Protein AF-A0A7W8L8U5-F1 (afdb_monomer)

Solvent-accessible surface area (backbone atoms only — not comparable to full-atom values): 57118 Å² total; per-residue (Å²): 116,79,46,77,51,81,50,74,59,80,73,68,74,74,55,51,74,77,54,67,80,49,94,68,62,44,81,78,49,77,37,89,88,76,49,38,43,35,40,40,32,42,63,65,55,51,31,66,78,62,79,53,82,79,51,77,50,75,46,89,100,75,51,81,48,72,55,81,87,86,89,79,92,80,67,74,71,59,58,61,59,55,60,67,56,63,74,70,65,79,69,85,76,64,93,74,88,80,73,100,69,81,94,75,83,77,61,58,70,75,79,73,73,80,59,91,89,43,44,77,54,68,73,58,64,47,77,49,70,47,64,32,43,37,32,36,63,47,52,78,41,52,63,50,54,50,53,52,28,56,77,42,72,30,40,79,77,48,76,36,53,94,71,24,33,35,33,37,37,34,27,47,48,37,53,21,62,64,24,73,30,49,67,42,27,30,36,50,92,71,25,43,26,44,39,59,78,52,81,64,53,79,49,81,87,42,62,84,36,54,58,36,56,40,56,82,51,49,73,70,42,69,79,79,91,84,80,91,77,81,92,74,86,76,72,83,87,79,85,50,29,63,40,65,50,46,31,53,54,61,68,81,77,68,32,42,78,73,51,71,53,63,51,73,46,71,48,60,29,44,37,30,42,40,57,36,85,69,62,92,88,57,81,51,75,62,60,48,46,72,64,42,38,80,47,49,37,87,72,44,82,58,46,52,80,65,58,42,30,77,61,48,9,34,41,70,67,54,53,51,54,51,48,57,53,32,50,78,46,71,31,44,78,79,43,80,35,51,63,73,18,38,35,31,39,34,34,33,36,56,38,51,27,63,51,36,50,36,66,55,32,25,28,39,48,96,93,40,80,31,36,31,28,82,53,47,33,23,27,55,57,76,57,36,72,41,47,56,35,75,27,38,71,39,46,48,71,52,53,44,65,25,65,39,78,42,88,56,48,68,38,45,50,62,53,50,41,56,60,33,44,47,56,82,46,57,6,63,91,35,18,40,30,38,58,42,44,53,16,13,62,52,70,80,19,51,52,61,40,29,54,76,70,72,50,73,72,50,54,74,43,82,40,68,28,96,80,20,61,83,44,64,40,72,50,76,86,40,72,34,13,40,23,17,51,43,48,35,46,38,49,56,30,21,29,57,38,12,32,61,19,40,39,35,39,26,21,11,47,47,14,59,28,29,52,47,50,26,55,41,54,45,64,70,26,82,83,71,52,43,40,30,38,24,27,38,51,30,35,29,47,85,77,48,40,58,20,51,54,50,53,44,53,48,46,33,48,55,24,42,43,54,31,18,26,40,29,14,20,10,29,47,49,6,14,29,31,76,49,91,80,79,57,70,31,28,18,31,61,19,42,38,95,55,35,44,10,15,3,10,18,33,57,38,66,54,101,80,44,74,75,48,60,30,35,18,52,35,8,4,10,32,36,25,90,85,38,63,50,48,77,64,52,65,88,48,78,66,64,50,17,78,100,34,79,91,42,61,19,24,54,22,11,54,26,27,31,59,13,26,24,61,39,6,35,52,44,44,53,95,78,35,82,45,32,32,14,16,9,24,53,21,8,21,43,50,46,12,52,51,35,17,43,20,53,78,63,78,31,54,58,17,49,46,62,43,42,43,56,70,40,19,53,77,58,64,10,38,48,66,40,57,37,51,31,14,88,75,41,54,29,32,88,59,48,24,34,16,26,8,46,14,29,57,29,32,44,42,36,46,56,50,57,46,88,70,93,71,81,93,76,79,75,88,77,78,83,76,82,88,78,85,88,82,86,89,83,85,89,85,89,90,87,87,82,88,87,91,85,84,89,87,90,91,89,92,92,89,90,90,89,90,88,88,92,93,94,91,91,90,92,92,92,90,92,86,92,86,92,89,92,89,91,91,86,92,83,85,88,86,87,82,80,90,74,77,59,73,58,75,54,71,57,72,55,67,56,47,42,41,42,42,41,41,42,41,42,42,42,41,40,42,42,42,41,40,41,45,40,39,38,40,39,44,42,36,39,40,41,42,40,45,41,39,38,37,41,42,41,40,41,42,42,41,41,40,38,43,43,37,40,40,40,44,41,40,41,40,39,41,44,40,40,40,40,40,40,44,42,41,41,42,42,39,40,38,41,43,43,40,42,42,40,42,45,40,41,41,41,43,42,40,40,41,41,44,43,39,42,41,41,40,43,41,41,41,42,44,43,40,41,41,42,44,43,43,42,42,50,55,50,56,56,54,65,62,59,68,67,62,64,81,66,80,70,89,78,92,81,91,81,92,86,88,85,91,81,84,85,81,82,89,86,86,87,83,89,84,89,84,91,87,90,90,89,92,87,81,92,81,91,92,86,84,90,88,133

Secondary structure (DSSP, 8-state):
-EEEEEE--GGGGT-HHHHHT-TT-EEEEEETTTTEEEEEEEHHHHHHHTT---EEEEETTTEEEEE----S---THHHHHHHHGGGGSSSTT---PPPS-S----------PPPTTPEE-SPPPTT-EEEEEEEESSSTTHHHHHHHHHHTT-EEEEEETTTTEEEEEEEHHHHHHHHT--EEEEEETTEEEEEESSPPPPPGGGTTTEEEEESSS---EEPP-----S---PPP-S-SEE-TT----GGGGTPEEEEEPPTT-EEEEEEEEPPP---TTSPPHHHHHHHHTTS-GGG-----HHHHHHHHSPPHHHHHHHHHHHHHTT-EEEEEETTTTEEEEEEEHHHHHHHHT---EEEEETTEEEEE-SSPPEE-HHHHHHEEEEESS--S---EE--EEESS--B-HHHHHHHTT---SB-TT-EEEEEE-S----HHHHHHHHHHTT-PPPEEEEEE-TT------S-TTSHHHHHHHHHHHHHHHHHHHSBTPEEEEEE--SSHHHHHHHHHHHHT-TTT--SEEEE-EEEEGGGS-HHHHHHHHHHHHHHHHTT-EEEEE--SSGGGTT-TTS----EETTTSTTSEEEEEEEEEEETTEEEEEEE-TT---EEEEEEEPPGGGTTS-PPPBTTBTT--EEEE-SEEEE--GGG-EEEEETTEEEEEESGGGHHHHHHHHHHHHHHHHTS---S-HHHIIIIITTTT-EE---SBB-SSSB--SS-BTTTBT-EE-HHHHHHHHS-------PPP-PPPPPPPP------------------------------------------------------PPPPPPP--EE--EEEEEEEEEEEEEEEEEEEEEEEEEEEEEEEEEEEEEEEEEEEEEEEEEEEEEEEEEEEEEEEEEEEEEES--EEEEEE--BS--EEEEEEEEES--EEES-EEEES--EEES--EEES--EEES--EESS--EE-S---S----------------------------------------------

InterPro domains:
  IPR015366 Peptidase S53, activation domain [PF09286] (138-217)
  IPR015366 Peptidase S53, activation domain [PF09286] (255-396)
  IPR015366 Peptidase S53, activation domain [SM00944] (4-91)
  IPR015366 Peptidase S53, activation domain [SM00944] (115-219)
  IPR015366 Peptidase S53, activation domain [SM00944] (254-396)
  IPR015366 Peptidase S53, activation domain [cd11377] (254-393)
  IPR030400 Sedolisin domain [PS51695] (410-756)
  IPR030400 Sedolisin domain [cd04056] (410-750)
  IPR036852 Peptidase S8/S53 domain superfamily [G3DSA:3.40.50.200] (408-758)
  IPR036852 Peptidase S8/S53 domain superfamily [SSF52743] (418-752)
  IPR050819 Tripeptidyl-peptidase I and related peptidases [PTHR14218] (247-754)

Radius of gyration: 39.54 Å; Cα contacts (8 Å, |Δi|>4): 2159; chains: 1; bounding box: 108×108×123 Å

Nearest PDB structures (foldseek):
  1t1e-assembly1_A  TM=9.470E-01  e=5.473E-51  Bacillus sp. MN-32
  4ne7-assembly1_A-2  TM=9.570E-01  e=4.091E-33  Alicyclobacillus sendaiensis

Mean predicted aligned error: 21.53 Å

Structure (mmCIF, N/CA/C/O backbone):
data_AF-A0A7W8L8U5-F1
#
_entry.id   AF-A0A7W8L8U5-F1
#
loop_
_atom_site.group_PDB
_atom_site.id
_atom_site.type_symbol
_atom_site.label_atom_id
_atom_site.label_alt_id
_atom_site.label_comp_id
_atom_site.label_asym_id
_atom_site.label_entity_id
_atom_site.label_seq_id
_atom_site.pdbx_PDB_ins_code
_atom_site.Cartn_x
_atom_site.Cartn_y
_atom_site.Cartn_z
_atom_site.occupancy
_atom_site.B_iso_or_equiv
_atom_site.auth_seq_id
_atom_site.auth_comp_id
_atom_site.auth_asym_id
_atom_site.auth_atom_id
_atom_site.pdbx_PDB_model_num
ATOM 1 N N . MET A 1 1 ? 11.638 21.211 57.693 1.00 35.88 1 MET A N 1
ATOM 2 C CA . MET A 1 1 ? 10.557 21.974 57.035 1.00 35.88 1 MET A CA 1
ATOM 3 C C . MET A 1 1 ? 10.706 21.765 55.551 1.00 35.88 1 MET A C 1
ATOM 5 O O . MET A 1 1 ? 11.737 22.151 55.004 1.00 35.88 1 MET A O 1
ATOM 9 N N . ASP A 1 2 ? 9.707 21.145 54.943 1.00 31.91 2 ASP A N 1
ATOM 10 C CA . ASP A 1 2 ? 9.646 20.977 53.497 1.00 31.91 2 ASP A CA 1
ATOM 11 C C . ASP A 1 2 ? 9.174 22.284 52.867 1.00 31.91 2 ASP A C 1
ATOM 13 O O . ASP A 1 2 ? 8.323 22.982 53.424 1.00 31.91 2 ASP A O 1
ATOM 17 N N . VAL A 1 3 ? 9.721 22.603 51.702 1.00 37.34 3 VAL A N 1
ATOM 18 C CA . VAL A 1 3 ? 9.265 23.712 50.864 1.00 37.34 3 VAL A CA 1
ATOM 19 C C . VAL A 1 3 ? 8.763 23.134 49.546 1.00 37.34 3 VAL A C 1
ATOM 21 O O . VAL A 1 3 ? 9.257 22.108 49.074 1.00 37.34 3 VAL A O 1
ATOM 24 N N . VAL A 1 4 ? 7.755 23.785 48.973 1.00 39.75 4 VAL A N 1
ATOM 25 C CA . VAL A 1 4 ? 7.287 23.528 47.613 1.00 39.75 4 VAL A CA 1
ATOM 26 C C . VAL A 1 4 ? 7.588 24.773 46.793 1.00 39.75 4 VAL A C 1
ATOM 28 O O . VAL A 1 4 ? 7.173 25.869 47.170 1.00 39.75 4 VAL A O 1
ATOM 31 N N . ALA A 1 5 ? 8.327 24.603 45.700 1.00 40.00 5 ALA A N 1
ATOM 32 C CA . ALA A 1 5 ? 8.641 25.673 44.761 1.00 40.00 5 ALA A CA 1
ATOM 33 C C . ALA A 1 5 ? 7.900 25.451 43.437 1.00 40.00 5 ALA A C 1
ATOM 35 O O . ALA A 1 5 ? 7.718 24.313 42.998 1.00 40.00 5 ALA A O 1
ATOM 36 N N . PHE A 1 6 ? 7.488 26.553 42.814 1.00 39.47 6 PHE A N 1
ATOM 37 C CA . PHE A 1 6 ? 6.793 26.588 41.531 1.00 39.47 6 PHE A CA 1
ATOM 38 C C . PHE A 1 6 ? 7.674 27.332 40.528 1.00 39.47 6 PHE A C 1
ATOM 40 O O . PHE A 1 6 ? 8.042 28.481 40.775 1.00 39.47 6 PHE A O 1
ATOM 47 N N . LEU A 1 7 ? 8.001 26.688 39.408 1.00 40.00 7 LEU A N 1
ATOM 48 C CA . LEU A 1 7 ? 8.776 27.288 38.322 1.00 40.00 7 LEU A CA 1
ATOM 49 C C . LEU A 1 7 ? 7.984 27.228 37.015 1.00 40.00 7 LEU A C 1
ATOM 51 O O . LEU A 1 7 ? 7.345 26.219 36.709 1.00 40.00 7 LEU A O 1
ATOM 55 N N . ALA A 1 8 ? 8.051 28.324 36.258 1.00 37.91 8 ALA A N 1
ATOM 56 C CA . ALA A 1 8 ? 7.397 28.483 34.965 1.00 37.91 8 ALA A CA 1
ATOM 57 C C . ALA A 1 8 ? 8.311 29.236 33.985 1.00 37.91 8 ALA A C 1
ATOM 59 O O . ALA A 1 8 ? 8.167 30.437 33.766 1.00 37.91 8 ALA A O 1
ATOM 60 N N . SER A 1 9 ? 9.260 28.512 33.391 1.00 38.75 9 SER A N 1
ATOM 61 C CA . SER A 1 9 ? 10.032 28.954 32.227 1.00 38.75 9 SER A CA 1
ATOM 62 C C . SER A 1 9 ? 10.258 27.779 31.276 1.00 38.75 9 SER A C 1
ATOM 64 O O . SER A 1 9 ? 10.258 26.616 31.678 1.00 38.75 9 SER A O 1
ATOM 66 N N . GLU A 1 10 ? 10.434 28.081 29.993 1.00 36.00 10 GLU A N 1
ATOM 67 C CA . GLU A 1 10 ? 10.636 27.075 28.941 1.00 36.00 10 GLU A CA 1
ATOM 68 C C . GLU A 1 10 ? 12.040 26.442 29.011 1.00 36.00 10 GLU A C 1
ATOM 70 O O . GLU A 1 10 ? 12.212 25.260 28.728 1.00 36.00 10 GLU A O 1
ATOM 75 N N . THR A 1 11 ? 13.016 27.202 29.518 1.00 37.16 11 THR A N 1
ATOM 76 C CA . THR A 1 11 ? 14.419 26.803 29.726 1.00 37.16 11 THR A CA 1
ATOM 77 C C . THR A 1 11 ? 14.627 25.660 30.722 1.00 37.16 11 THR A C 1
ATOM 79 O O . THR A 1 11 ? 15.648 24.986 30.669 1.00 37.16 11 THR A O 1
ATOM 82 N N . ALA A 1 12 ? 13.678 25.400 31.627 1.00 44.84 12 ALA A N 1
ATOM 83 C CA . ALA A 1 12 ? 13.816 24.338 32.626 1.00 44.84 12 ALA A CA 1
ATOM 84 C C . ALA A 1 12 ? 13.544 22.922 32.073 1.00 44.84 12 ALA A C 1
ATOM 86 O O . ALA A 1 12 ? 13.770 21.942 32.780 1.00 44.84 12 ALA A O 1
ATOM 87 N N . PHE A 1 13 ? 13.040 22.796 30.837 1.00 40.75 13 PHE A N 1
ATOM 88 C CA . PHE A 1 13 ? 12.708 21.500 30.229 1.00 40.75 13 PHE A CA 1
ATOM 89 C C . PHE A 1 13 ? 13.851 20.868 29.415 1.00 40.75 13 PHE A C 1
ATOM 91 O O . PHE A 1 13 ? 13.765 19.677 29.121 1.00 40.75 13 PHE A O 1
ATOM 98 N N . SER A 1 14 ? 14.897 21.627 29.061 1.00 38.94 14 SER A N 1
ATOM 99 C CA . SER A 1 14 ? 16.082 21.127 28.340 1.00 38.94 14 SER A CA 1
ATOM 100 C C . SER A 1 14 ? 17.181 20.616 29.278 1.00 38.94 14 SER A C 1
ATOM 102 O O . SER A 1 14 ? 17.749 19.558 29.031 1.00 38.94 14 SER A O 1
ATOM 104 N N . ASP A 1 15 ? 17.435 21.310 30.389 1.00 40.72 15 ASP A N 1
ATOM 105 C CA . ASP A 1 15 ? 18.546 21.032 31.318 1.00 40.72 15 ASP A CA 1
ATOM 106 C C . ASP A 1 15 ? 18.230 19.913 32.342 1.00 40.72 15 ASP A C 1
ATOM 108 O O . ASP A 1 15 ? 18.705 19.938 33.478 1.00 40.72 15 ASP A O 1
ATOM 112 N N . TRP A 1 16 ? 17.421 18.909 31.978 1.00 43.28 16 TRP A N 1
ATOM 113 C CA . TRP A 1 16 ? 17.014 17.837 32.906 1.00 43.28 16 TRP A CA 1
ATOM 114 C C . TRP A 1 16 ? 18.210 17.061 33.488 1.00 43.28 16 TRP A C 1
ATOM 116 O O . TRP A 1 16 ? 18.226 16.742 34.679 1.00 43.28 16 TRP A O 1
ATOM 126 N N . GLU A 1 17 ? 19.253 16.830 32.687 1.00 37.78 17 GLU A N 1
ATOM 127 C CA . GLU A 1 17 ? 20.460 16.104 33.108 1.00 37.78 17 GLU A CA 1
ATOM 128 C C . GLU A 1 17 ? 21.234 16.822 34.228 1.00 37.78 17 GLU A C 1
ATOM 130 O O . GLU A 1 17 ? 21.814 16.164 35.090 1.00 37.78 17 GLU A O 1
ATOM 135 N N . ARG A 1 18 ? 21.160 18.161 34.314 1.00 40.91 18 ARG A N 1
ATOM 136 C CA . ARG A 1 18 ? 21.761 18.930 35.422 1.00 40.91 18 ARG A CA 1
ATOM 137 C C . ARG A 1 18 ? 21.067 18.705 36.765 1.00 40.91 18 ARG A C 1
ATOM 139 O O . ARG A 1 18 ? 21.709 18.850 37.802 1.00 40.91 18 ARG A O 1
ATOM 146 N N . PHE A 1 19 ? 19.783 18.349 36.769 1.00 42.81 19 PHE A N 1
ATOM 147 C CA . PHE A 1 19 ? 19.042 18.055 38.001 1.00 42.81 19 PHE A CA 1
ATOM 148 C C . PHE A 1 19 ? 19.109 16.575 38.403 1.00 42.81 19 PHE A C 1
ATOM 150 O O . PHE A 1 19 ? 18.945 16.264 39.583 1.00 42.81 19 PHE A O 1
ATOM 157 N N . ALA A 1 20 ? 19.407 15.671 37.463 1.00 40.81 20 ALA A N 1
ATOM 158 C CA . ALA A 1 20 ? 19.488 14.230 37.714 1.00 40.81 20 ALA A CA 1
ATOM 159 C C . ALA A 1 20 ? 20.566 13.834 38.749 1.00 40.81 20 ALA A C 1
ATOM 161 O O . ALA A 1 20 ? 20.394 12.841 39.451 1.00 40.81 20 ALA A O 1
ATOM 162 N N . GLY A 1 21 ? 21.634 14.629 38.899 1.00 39.19 21 GLY A N 1
ATOM 163 C CA . GLY A 1 21 ? 22.697 14.398 39.890 1.00 39.19 21 GLY A CA 1
ATOM 164 C C . GLY A 1 21 ? 22.343 14.744 41.348 1.00 39.19 21 GLY A C 1
ATOM 165 O O . GLY A 1 21 ? 23.154 14.508 42.241 1.00 39.19 21 GLY A O 1
ATOM 166 N N . LEU A 1 22 ? 21.161 15.311 41.628 1.00 43.19 22 LEU A N 1
ATOM 167 C CA . LEU A 1 22 ? 20.752 15.720 42.979 1.00 43.19 22 LEU A CA 1
ATOM 168 C C . LEU A 1 22 ? 19.691 14.772 43.562 1.00 43.19 22 LEU A C 1
ATOM 170 O O . LEU A 1 22 ? 18.499 15.077 43.567 1.00 43.19 22 LEU A O 1
ATOM 174 N N . HIS A 1 23 ? 20.146 13.659 44.148 1.00 45.44 23 HIS A N 1
ATOM 175 C CA . HIS A 1 23 ? 19.349 12.561 44.737 1.00 45.44 23 HIS A CA 1
ATOM 176 C C . HIS A 1 23 ? 18.348 12.937 45.867 1.00 45.44 23 HIS A C 1
ATOM 178 O O . HIS A 1 23 ? 17.801 12.056 46.534 1.00 45.44 23 HIS A O 1
ATOM 184 N N . HIS A 1 24 ? 18.108 14.224 46.138 1.00 49.84 24 HIS A N 1
ATOM 185 C CA . HIS A 1 24 ? 17.347 14.723 47.293 1.00 49.84 24 HIS A CA 1
ATOM 186 C C . HIS A 1 24 ? 16.279 15.784 46.943 1.00 49.84 24 HIS A C 1
ATOM 188 O O . HIS A 1 24 ? 15.802 16.501 47.828 1.00 49.84 24 HIS A O 1
ATOM 194 N N . LEU A 1 25 ? 15.885 15.910 45.673 1.00 47.28 25 LEU A N 1
ATOM 195 C CA . LEU A 1 25 ? 14.752 16.732 45.227 1.00 47.28 25 LEU A CA 1
ATOM 196 C C . LEU A 1 25 ? 13.735 15.853 44.492 1.00 47.28 25 LEU A C 1
ATOM 198 O O . LEU A 1 25 ? 14.097 15.084 43.608 1.00 47.28 25 LEU A O 1
ATOM 202 N N . VAL A 1 26 ? 12.456 15.961 44.860 1.00 49.44 26 VAL A N 1
ATOM 203 C CA . VAL A 1 26 ? 11.381 15.138 44.287 1.00 49.44 26 VAL A CA 1
ATOM 204 C C . VAL A 1 26 ? 10.490 15.996 43.394 1.00 49.44 26 VAL A C 1
ATOM 206 O O . VAL A 1 26 ? 9.907 16.984 43.851 1.00 49.44 26 VAL A O 1
ATOM 209 N N . VAL A 1 27 ? 10.353 15.596 42.127 1.00 46.62 27 VAL A N 1
ATOM 210 C CA . VAL A 1 27 ? 9.348 16.146 41.207 1.00 46.62 27 VAL A CA 1
ATOM 211 C C . VAL A 1 27 ? 7.980 15.591 41.595 1.00 46.62 27 VAL A C 1
ATOM 213 O O . VAL A 1 27 ? 7.767 14.380 41.576 1.00 46.62 27 VAL A O 1
ATOM 216 N N . VAL A 1 28 ? 7.050 16.475 41.951 1.00 46.31 28 VAL A N 1
ATOM 217 C CA . VAL A 1 28 ? 5.699 16.093 42.394 1.00 46.31 28 VAL A CA 1
ATOM 218 C C . VAL A 1 28 ? 4.710 16.114 41.227 1.00 46.31 28 VAL A C 1
ATOM 220 O O . VAL A 1 28 ? 3.860 15.232 41.116 1.00 46.31 28 VAL A O 1
ATOM 223 N N . GLU A 1 29 ? 4.837 17.098 40.334 1.00 45.75 29 GLU A N 1
ATOM 224 C CA . GLU A 1 29 ? 3.933 17.294 39.199 1.00 45.75 29 GLU A CA 1
ATOM 225 C C . GLU A 1 29 ? 4.641 17.999 38.030 1.00 45.75 29 GLU A C 1
ATOM 227 O O . GLU A 1 29 ? 5.518 18.844 38.234 1.00 45.75 29 GLU A O 1
ATOM 232 N N . THR A 1 30 ? 4.237 17.657 36.803 1.00 42.81 30 THR A N 1
ATOM 233 C CA . THR A 1 30 ? 4.616 18.353 35.565 1.00 42.81 30 THR A CA 1
ATOM 234 C C . THR A 1 30 ? 3.386 18.560 34.684 1.00 42.81 30 THR A C 1
ATOM 236 O O . THR A 1 30 ? 2.663 17.610 34.389 1.00 42.81 30 THR A O 1
ATOM 239 N N . ASP A 1 31 ? 3.168 19.791 34.216 1.00 50.66 31 ASP A N 1
ATOM 240 C CA . ASP A 1 31 ? 2.139 20.108 33.218 1.00 50.66 31 ASP A CA 1
ATOM 241 C C . ASP A 1 31 ? 2.794 20.747 31.984 1.00 50.66 31 ASP A C 1
ATOM 243 O O . ASP A 1 31 ? 3.157 21.928 31.980 1.00 50.66 31 ASP A O 1
ATOM 247 N N . ARG A 1 32 ? 2.918 19.954 30.910 1.00 45.16 32 ARG A N 1
ATOM 248 C CA . ARG A 1 32 ? 3.461 20.391 29.611 1.00 45.16 32 ARG A CA 1
ATOM 249 C C . ARG A 1 32 ? 2.551 21.372 28.856 1.00 45.16 32 ARG A C 1
ATOM 251 O O . ARG A 1 32 ? 3.038 22.053 27.963 1.00 45.16 32 ARG A O 1
ATOM 258 N N . ARG A 1 33 ? 1.258 21.477 29.191 1.00 42.12 33 ARG A N 1
ATOM 259 C CA . ARG A 1 33 ? 0.332 22.471 28.609 1.00 42.12 33 ARG A CA 1
ATOM 260 C C . ARG A 1 33 ? 0.360 23.802 29.363 1.00 42.12 33 ARG A C 1
ATOM 262 O O . ARG A 1 33 ? 0.151 24.838 28.742 1.00 42.12 33 ARG A O 1
ATOM 269 N N . ARG A 1 34 ? 0.635 23.792 30.673 1.00 45.25 34 ARG A N 1
ATOM 270 C CA . ARG A 1 34 ? 0.742 25.006 31.514 1.00 45.25 34 ARG A CA 1
ATOM 271 C C . ARG A 1 34 ? 2.176 25.441 31.832 1.00 45.25 34 ARG A C 1
ATOM 273 O O . ARG A 1 34 ? 2.352 26.404 32.572 1.00 45.25 34 ARG A O 1
ATOM 280 N N . ARG A 1 35 ? 3.191 24.756 31.288 1.00 47.97 35 ARG A N 1
ATOM 281 C CA . ARG A 1 35 ? 4.629 25.030 31.511 1.00 47.97 35 ARG A CA 1
ATOM 282 C C . ARG A 1 35 ? 4.997 25.069 33.003 1.00 47.97 35 ARG A C 1
ATOM 284 O O . ARG A 1 35 ? 5.731 25.944 33.444 1.00 47.97 35 ARG A O 1
ATOM 291 N N . THR A 1 36 ? 4.431 24.148 33.783 1.00 44.56 36 THR A N 1
ATOM 292 C CA . THR A 1 36 ? 4.556 24.112 35.251 1.00 44.56 36 THR A CA 1
ATOM 293 C C . THR A 1 36 ? 5.403 22.927 35.707 1.00 44.56 36 THR A C 1
ATOM 295 O O . THR A 1 36 ? 5.144 21.792 35.296 1.00 44.56 36 THR A O 1
ATOM 298 N N . LEU A 1 37 ? 6.351 23.188 36.611 1.00 43.38 37 LEU A N 1
ATOM 299 C CA . LEU A 1 37 ? 7.110 22.186 37.364 1.00 43.38 37 LEU A CA 1
ATOM 300 C C . LEU A 1 37 ? 6.931 22.424 38.873 1.00 43.38 37 LEU A C 1
ATOM 302 O O . LEU A 1 37 ? 7.123 23.548 39.347 1.00 43.38 37 LEU A O 1
ATOM 306 N N . ILE A 1 38 ? 6.589 21.368 39.623 1.00 52.97 38 ILE A N 1
ATOM 307 C CA . ILE A 1 38 ? 6.452 21.408 41.089 1.00 52.97 38 ILE A CA 1
ATOM 308 C C . ILE A 1 38 ? 7.520 20.526 41.740 1.00 52.97 38 ILE A C 1
ATOM 310 O O . ILE A 1 38 ? 7.554 19.311 41.525 1.00 52.97 38 ILE A O 1
ATOM 314 N N . LEU A 1 39 ? 8.362 21.141 42.574 1.00 49.19 39 LEU A N 1
ATOM 315 C CA . LEU A 1 39 ? 9.468 20.491 43.286 1.00 49.19 39 LEU A CA 1
ATOM 316 C C . LEU A 1 39 ? 9.234 20.492 44.801 1.00 49.19 39 LEU A C 1
ATOM 318 O O . LEU A 1 39 ? 8.784 21.498 45.354 1.00 49.19 39 LEU A O 1
ATOM 322 N N . ARG A 1 40 ? 9.608 19.399 45.480 1.00 51.31 40 ARG A N 1
ATOM 323 C CA . ARG A 1 40 ? 9.614 19.272 46.948 1.00 51.31 40 ARG A CA 1
ATOM 324 C C . ARG A 1 40 ? 10.992 18.851 47.461 1.00 51.31 40 ARG A C 1
ATOM 326 O O . ARG A 1 40 ? 11.611 17.936 46.922 1.00 51.31 40 ARG A O 1
ATOM 333 N N . GLY A 1 41 ? 11.441 19.496 48.536 1.00 56.53 41 GLY A N 1
ATOM 334 C CA . GLY A 1 41 ? 12.721 19.229 49.199 1.00 56.53 41 GLY A CA 1
ATOM 335 C C . GLY A 1 41 ? 12.887 20.046 50.485 1.00 56.53 41 GLY A C 1
ATOM 336 O O . GLY A 1 41 ? 11.976 20.777 50.889 1.00 56.53 41 GLY A O 1
ATOM 337 N N . THR A 1 42 ? 14.050 19.944 51.136 1.00 58.53 42 THR A N 1
ATOM 338 C CA . THR A 1 42 ? 14.364 20.792 52.302 1.00 58.53 42 THR A CA 1
ATOM 339 C C . THR A 1 42 ? 14.827 22.186 51.872 1.00 58.53 42 THR A C 1
ATOM 341 O O . THR A 1 42 ? 15.333 22.379 50.767 1.00 58.53 42 THR A O 1
ATOM 344 N N . LEU A 1 43 ? 14.725 23.159 52.782 1.00 47.34 43 LEU A N 1
ATOM 345 C CA . LEU A 1 43 ? 15.252 24.518 52.596 1.00 47.34 43 LEU A CA 1
ATOM 346 C C . LEU A 1 43 ? 16.742 24.565 52.201 1.00 47.34 43 LEU A C 1
ATOM 348 O O . LEU A 1 43 ? 17.133 25.472 51.470 1.00 47.34 43 LEU A O 1
ATOM 352 N N . SER A 1 44 ? 17.557 23.598 52.643 1.00 50.25 44 SER A N 1
ATOM 353 C CA . SER A 1 44 ? 18.974 23.518 52.259 1.00 50.25 44 SER A CA 1
ATOM 354 C C . SER A 1 44 ? 19.128 23.077 50.801 1.00 50.25 44 SER A C 1
ATOM 356 O O . SER A 1 44 ? 19.888 23.681 50.050 1.00 50.25 44 SER A O 1
ATOM 358 N N . ASN A 1 45 ? 18.333 22.088 50.378 1.00 58.06 45 ASN A N 1
ATOM 359 C CA . ASN A 1 45 ? 18.338 21.542 49.020 1.00 58.06 45 ASN A CA 1
ATOM 360 C C . ASN A 1 45 ? 17.957 22.639 48.007 1.00 58.06 45 ASN A C 1
ATOM 362 O O . ASN A 1 45 ? 18.590 22.763 46.964 1.00 58.06 45 ASN A O 1
ATOM 366 N N . PHE A 1 46 ? 16.971 23.484 48.340 1.00 52.50 46 PHE A N 1
ATOM 367 C CA . PHE A 1 46 ? 16.603 24.640 47.513 1.00 52.50 46 PHE A CA 1
ATOM 368 C C . PHE A 1 46 ? 17.679 25.735 47.491 1.00 52.50 46 PHE A C 1
ATOM 370 O O . PHE A 1 46 ? 17.981 26.252 46.419 1.00 52.50 46 PHE A O 1
ATOM 377 N N . ALA A 1 47 ? 18.287 26.077 48.632 1.00 53.41 47 ALA A N 1
ATOM 378 C CA . ALA A 1 47 ? 19.360 27.078 48.671 1.00 53.41 47 ALA A CA 1
ATOM 379 C C . ALA A 1 47 ? 20.585 26.655 47.835 1.00 53.41 47 ALA A C 1
ATOM 381 O O . ALA A 1 47 ? 21.221 27.497 47.203 1.00 53.41 47 ALA A O 1
ATOM 382 N N . GLN A 1 48 ? 20.880 25.351 47.804 1.00 50.88 48 GLN A N 1
ATOM 383 C CA . GLN A 1 48 ? 21.970 24.761 47.029 1.00 50.88 48 GLN A CA 1
ATOM 384 C C . GLN A 1 48 ? 21.639 24.671 45.529 1.00 50.88 48 GLN A C 1
ATOM 386 O O . GLN A 1 48 ? 22.458 25.083 44.715 1.00 50.88 48 GLN A O 1
ATOM 391 N N . ALA A 1 49 ? 20.435 24.213 45.163 1.00 51.62 49 ALA A N 1
ATOM 392 C CA . ALA A 1 49 ? 20.003 24.075 43.766 1.00 51.62 49 ALA A CA 1
ATOM 393 C C . ALA A 1 49 ? 19.692 25.410 43.055 1.00 51.62 49 ALA A C 1
ATOM 395 O O . ALA A 1 49 ? 19.697 25.461 41.829 1.00 51.62 49 ALA A O 1
ATOM 396 N N . PHE A 1 50 ? 19.414 26.484 43.806 1.00 52.31 50 PHE A N 1
ATOM 397 C CA . PHE A 1 50 ? 19.051 27.804 43.265 1.00 52.31 50 PHE A CA 1
ATOM 398 C C . PHE A 1 50 ? 19.932 28.949 43.802 1.00 52.31 50 PHE A C 1
ATOM 400 O O . PHE A 1 50 ? 19.496 30.099 43.813 1.00 52.31 50 PHE A O 1
ATOM 407 N N . HIS A 1 51 ? 21.138 28.637 44.296 1.00 43.19 51 HIS A N 1
ATOM 408 C CA . HIS A 1 51 ? 22.199 29.572 44.724 1.00 43.19 51 HIS A CA 1
ATOM 409 C C . HIS A 1 51 ? 21.740 30.837 45.493 1.00 43.19 51 HIS A C 1
ATOM 411 O O . HIS A 1 51 ? 22.266 31.932 45.296 1.00 43.19 51 HIS A O 1
ATOM 417 N N . THR A 1 52 ? 20.764 30.709 46.397 1.00 45.41 52 THR A N 1
ATOM 418 C CA . THR A 1 52 ? 20.092 31.848 47.056 1.00 45.41 52 THR A CA 1
ATOM 419 C C . THR A 1 52 ? 20.265 31.847 48.579 1.00 45.41 52 THR A C 1
ATOM 421 O O . THR A 1 52 ? 20.233 30.806 49.235 1.00 45.41 52 THR A O 1
ATOM 424 N N . ARG A 1 53 ? 20.443 33.041 49.170 1.00 38.41 53 ARG A N 1
ATOM 425 C CA . ARG A 1 53 ? 20.633 33.246 50.623 1.00 38.41 53 ARG A CA 1
ATOM 426 C C . ARG A 1 53 ? 19.381 33.850 51.277 1.00 38.41 53 ARG A C 1
ATOM 428 O O . ARG A 1 53 ? 18.738 34.724 50.706 1.00 38.41 53 ARG A O 1
ATOM 435 N N . PHE A 1 54 ? 19.071 33.427 52.508 1.00 40.28 54 PHE A N 1
ATOM 436 C CA . PHE A 1 54 ? 17.910 33.891 53.288 1.00 40.28 54 PHE A CA 1
ATOM 437 C C . PHE A 1 54 ? 18.323 34.774 54.479 1.00 40.28 54 PHE A C 1
ATOM 439 O O . PHE A 1 54 ? 19.033 34.314 55.378 1.00 40.28 54 PHE A O 1
ATOM 446 N N . ALA A 1 55 ? 17.812 36.007 54.546 1.00 36.06 55 ALA A N 1
ATOM 447 C CA . ALA A 1 55 ? 18.058 36.941 55.653 1.00 36.06 55 ALA A CA 1
ATOM 448 C C . ALA A 1 55 ? 17.044 36.782 56.809 1.00 36.06 55 ALA A C 1
ATOM 450 O O . ALA A 1 55 ? 15.939 36.271 56.610 1.00 36.06 55 ALA A O 1
ATOM 451 N N . ARG A 1 56 ? 17.418 37.219 58.024 1.00 33.44 56 ARG A N 1
ATOM 452 C CA . ARG A 1 56 ? 16.534 37.327 59.207 1.00 33.44 56 ARG A CA 1
ATOM 453 C C . ARG A 1 56 ? 16.079 38.777 59.392 1.00 33.44 56 ARG A C 1
ATOM 455 O O . ARG A 1 56 ? 16.911 39.672 59.324 1.00 33.44 56 ARG A O 1
ATOM 462 N N . PHE A 1 57 ? 14.810 38.981 59.740 1.00 34.28 57 PHE A N 1
ATOM 463 C CA . PHE A 1 57 ? 14.260 40.282 60.142 1.00 34.28 57 PHE A CA 1
ATOM 464 C C . PHE A 1 57 ? 13.383 40.132 61.397 1.00 34.28 57 PHE A C 1
ATOM 466 O O . PHE A 1 57 ? 12.825 39.061 61.649 1.00 34.28 57 PHE A O 1
ATOM 473 N N . ARG A 1 58 ? 13.268 41.195 62.199 1.00 31.14 58 ARG A N 1
ATOM 474 C CA . ARG A 1 58 ? 12.496 41.237 63.454 1.00 31.14 58 ARG A CA 1
ATOM 475 C C . ARG A 1 58 ? 11.371 42.259 63.313 1.00 31.14 58 ARG A C 1
ATOM 477 O O . ARG A 1 58 ? 11.641 43.396 62.949 1.00 31.14 58 ARG A O 1
ATOM 484 N N . ILE A 1 59 ? 10.136 41.863 63.615 1.00 32.81 59 ILE A N 1
ATOM 485 C CA . ILE A 1 59 ? 8.970 42.758 63.601 1.00 32.81 59 ILE A CA 1
ATOM 486 C C . ILE A 1 59 ? 8.533 43.003 65.057 1.00 32.81 59 ILE A C 1
ATOM 488 O O . ILE A 1 59 ? 8.292 42.022 65.777 1.00 32.81 59 ILE A O 1
ATOM 492 N N . PRO A 1 60 ? 8.424 44.267 65.518 1.00 27.05 60 PRO A N 1
ATOM 493 C CA . PRO A 1 60 ? 7.888 44.587 66.841 1.00 27.05 60 PRO A CA 1
ATOM 494 C C . PRO A 1 60 ? 6.531 43.911 67.083 1.00 27.05 60 PRO A C 1
ATOM 496 O O . PRO A 1 60 ? 5.691 43.833 66.189 1.00 27.05 60 PRO A O 1
ATOM 499 N N . GLY A 1 61 ? 6.339 43.341 68.274 1.00 38.91 61 GLY A N 1
ATOM 500 C CA . GLY A 1 61 ? 5.107 42.638 68.654 1.00 38.91 61 GLY A CA 1
ATOM 501 C C . GLY A 1 61 ? 4.814 41.304 67.942 1.00 38.91 61 GLY A C 1
ATOM 502 O O . GLY A 1 61 ? 3.847 40.647 68.316 1.00 38.91 61 GLY A O 1
ATOM 503 N N . ARG A 1 62 ? 5.601 40.864 66.940 1.00 34.56 62 ARG A N 1
ATOM 504 C CA . ARG A 1 62 ? 5.349 39.593 66.210 1.00 34.56 62 ARG A CA 1
ATOM 505 C C . ARG A 1 62 ? 6.546 38.649 66.048 1.00 34.56 62 ARG A C 1
ATOM 507 O O . ARG A 1 62 ? 6.376 37.554 65.522 1.00 34.56 62 ARG A O 1
ATOM 514 N N . GLY A 1 63 ? 7.729 39.017 66.539 1.00 33.75 63 GLY A N 1
ATOM 515 C CA . GLY A 1 63 ? 8.883 38.113 66.634 1.00 33.75 63 GLY A CA 1
ATOM 516 C C . GLY A 1 63 ? 9.808 38.119 65.411 1.00 33.75 63 GLY A C 1
ATOM 517 O O . GLY A 1 63 ? 9.899 39.108 64.679 1.00 33.75 63 GLY A O 1
ATOM 518 N N . LEU A 1 64 ? 10.566 37.030 65.242 1.00 28.62 64 LEU A N 1
ATOM 519 C CA . LEU A 1 64 ? 11.631 36.893 64.241 1.00 28.62 64 LEU A CA 1
ATOM 520 C C . LEU A 1 64 ? 11.189 36.045 63.040 1.00 28.62 64 LEU A C 1
ATOM 522 O O . LEU A 1 64 ? 10.670 34.942 63.198 1.00 28.62 64 LEU A O 1
ATOM 526 N N . PHE A 1 65 ? 11.476 36.538 61.836 1.00 31.30 65 PHE A N 1
ATOM 527 C CA . PHE A 1 65 ? 11.113 35.919 60.561 1.00 31.30 65 PHE A CA 1
ATOM 528 C C . PHE A 1 65 ? 12.332 35.789 59.631 1.00 31.30 65 PHE A C 1
ATOM 530 O O . PHE A 1 65 ? 13.371 36.418 59.838 1.00 31.30 65 PHE A O 1
ATOM 537 N N . ARG A 1 66 ? 12.202 34.967 58.581 1.00 32.69 66 ARG A N 1
ATOM 538 C CA . ARG A 1 66 ? 13.126 34.891 57.435 1.00 32.69 66 ARG A CA 1
ATOM 539 C C . ARG A 1 66 ? 12.333 35.028 56.133 1.00 32.69 66 ARG A C 1
ATOM 541 O O . ARG A 1 66 ? 11.211 34.530 56.067 1.00 32.69 66 ARG A O 1
ATOM 548 N N . GLY A 1 67 ? 12.908 35.668 55.114 1.00 35.50 67 GLY A N 1
ATOM 549 C CA . GLY A 1 67 ? 12.250 35.916 53.824 1.00 35.50 67 GLY A CA 1
ATOM 550 C C . GLY A 1 67 ? 13.232 36.237 52.690 1.00 35.50 67 GLY A C 1
ATOM 551 O O . GLY A 1 67 ? 14.425 36.412 52.941 1.00 35.50 67 GLY A O 1
ATOM 552 N N . LEU A 1 68 ? 12.723 36.281 51.452 1.00 32.06 68 LEU A N 1
ATOM 553 C CA . LEU A 1 68 ? 13.485 36.646 50.249 1.00 32.06 68 LEU A CA 1
ATOM 554 C C . LEU A 1 68 ? 13.448 38.159 49.980 1.00 32.06 68 LEU A C 1
ATOM 556 O O . LEU A 1 68 ? 12.459 38.828 50.281 1.00 32.06 68 LEU A O 1
ATOM 560 N N . LEU A 1 69 ? 14.499 38.659 49.328 1.00 29.50 69 LEU A N 1
ATOM 561 C CA . LEU A 1 69 ? 14.539 39.976 48.684 1.00 29.50 69 LEU A CA 1
ATOM 562 C C . LEU A 1 69 ? 13.993 39.891 47.241 1.00 29.50 69 LEU A C 1
ATOM 564 O O . LEU A 1 69 ? 14.042 38.833 46.617 1.00 29.50 69 LEU A O 1
ATOM 568 N N . ARG A 1 70 ? 13.449 41.004 46.727 1.00 30.41 70 ARG A N 1
ATOM 569 C CA . ARG A 1 70 ? 12.930 41.182 45.348 1.00 30.41 70 ARG A CA 1
ATOM 570 C C . ARG A 1 70 ? 13.924 42.008 44.505 1.00 30.41 70 ARG A C 1
ATOM 572 O O . ARG A 1 70 ? 14.722 42.725 45.105 1.00 30.41 70 ARG A O 1
ATOM 579 N N . PRO A 1 71 ? 13.907 41.902 43.160 1.00 30.27 71 PRO A N 1
ATOM 580 C CA . PRO A 1 71 ? 12.937 42.586 42.270 1.00 30.27 71 PRO A CA 1
ATOM 581 C C . PRO A 1 71 ? 12.265 41.618 41.262 1.00 30.27 71 PRO A C 1
ATOM 583 O O . PRO A 1 71 ? 12.729 40.498 41.105 1.00 30.27 71 PRO A O 1
ATOM 586 N N . ALA A 1 72 ? 11.180 41.930 40.539 1.00 29.25 72 ALA A N 1
ATOM 587 C CA . ALA A 1 72 ? 10.119 42.945 40.659 1.00 29.25 72 ALA A CA 1
ATOM 588 C C . ALA A 1 72 ? 8.813 42.368 40.026 1.00 29.25 72 ALA A C 1
ATOM 590 O O . ALA A 1 72 ? 8.802 41.210 39.629 1.00 29.25 72 ALA A O 1
ATOM 591 N N . THR A 1 73 ? 7.711 43.137 40.001 1.00 33.09 73 THR A N 1
ATOM 592 C CA . THR A 1 73 ? 6.427 42.833 39.305 1.00 33.09 73 THR A CA 1
ATOM 593 C C . THR A 1 73 ? 5.855 41.402 39.428 1.00 33.09 73 THR A C 1
ATOM 595 O O . THR A 1 73 ? 6.066 40.532 38.590 1.00 33.09 73 THR A O 1
ATOM 598 N N . LEU A 1 74 ? 4.974 41.187 40.418 1.00 32.25 74 LEU A N 1
ATOM 599 C CA . LEU A 1 74 ? 4.126 39.986 40.524 1.00 32.25 74 LEU A CA 1
ATOM 600 C C . LEU A 1 74 ? 2.635 40.359 40.360 1.00 32.25 74 LEU A C 1
ATOM 602 O O . LEU A 1 74 ? 2.166 41.212 41.117 1.00 32.25 74 LEU A O 1
ATOM 606 N N . PRO A 1 75 ? 1.874 39.755 39.420 1.00 32.28 75 PRO A N 1
ATOM 607 C CA . PRO A 1 75 ? 0.475 40.118 39.177 1.00 32.28 75 PRO A CA 1
ATOM 608 C C . PRO A 1 75 ? -0.476 39.871 40.358 1.00 32.28 75 PRO A C 1
ATOM 610 O O . PRO A 1 75 ? -0.309 38.933 41.139 1.00 32.28 75 PRO A O 1
ATOM 613 N N . ARG A 1 76 ? -1.546 40.678 40.417 1.00 31.59 76 ARG A N 1
ATOM 614 C CA . ARG A 1 76 ? -2.548 40.757 41.506 1.00 31.59 76 ARG A CA 1
ATOM 615 C C . ARG A 1 76 ? -3.096 39.392 41.969 1.00 31.59 76 ARG A C 1
ATOM 617 O O . ARG A 1 76 ? -3.270 39.190 43.167 1.00 31.59 76 ARG A O 1
ATOM 624 N N . ARG A 1 77 ? -3.256 38.431 41.048 1.00 32.84 77 ARG A N 1
ATOM 625 C CA . ARG A 1 77 ? -3.726 37.056 41.327 1.00 32.84 77 ARG A CA 1
ATOM 626 C C . ARG A 1 77 ? -2.849 36.265 42.307 1.00 32.84 77 ARG A C 1
ATOM 628 O O . ARG A 1 77 ? -3.355 35.368 42.970 1.00 32.84 77 ARG A O 1
ATOM 635 N N . LEU A 1 78 ? -1.552 36.571 42.440 1.00 33.34 78 LEU A N 1
ATOM 636 C CA . LEU A 1 78 ? -0.701 35.843 43.393 1.00 33.34 78 LEU A CA 1
ATOM 637 C C . LEU A 1 78 ? -0.924 36.284 44.852 1.00 33.34 78 LEU A C 1
ATOM 639 O O . LEU A 1 78 ? -0.629 35.522 45.770 1.00 33.34 78 LEU A O 1
ATOM 643 N N . ALA A 1 79 ? -1.468 37.487 45.079 1.00 31.56 79 ALA A N 1
ATOM 644 C CA . ALA A 1 79 ? -1.843 37.949 46.417 1.00 31.56 79 ALA A CA 1
ATOM 645 C C . ALA A 1 79 ? -3.077 37.196 46.947 1.00 31.56 79 ALA A C 1
ATOM 647 O O . ALA A 1 79 ? -3.105 36.793 48.108 1.00 31.56 79 ALA A O 1
ATOM 648 N N . GLU A 1 80 ? -4.053 36.931 46.075 1.00 30.14 80 GLU A N 1
ATOM 649 C CA . GLU A 1 80 ? -5.249 36.130 46.375 1.00 30.14 80 GLU A CA 1
ATOM 650 C C . GLU A 1 80 ? -4.862 34.695 46.788 1.00 30.14 80 GLU A C 1
ATOM 652 O O . GLU A 1 80 ? -5.356 34.175 47.790 1.00 30.14 80 GLU A O 1
ATOM 657 N N . SER A 1 81 ? -3.887 34.091 46.098 1.00 30.50 81 SER A N 1
ATOM 658 C CA . SER A 1 81 ? -3.333 32.771 46.444 1.00 30.50 81 SER A CA 1
ATOM 659 C C . SER A 1 81 ? -2.629 32.727 47.810 1.00 30.50 81 SER A C 1
ATOM 661 O O . SER A 1 81 ? -2.636 31.690 48.474 1.00 30.50 81 SER A O 1
ATOM 663 N N . LEU A 1 82 ? -2.027 33.835 48.259 1.00 30.55 82 LEU A N 1
ATOM 664 C CA . LEU A 1 82 ? -1.338 33.908 49.556 1.00 30.55 82 LEU A CA 1
ATOM 665 C C . LEU A 1 82 ? -2.308 34.020 50.742 1.00 30.55 82 LEU A C 1
ATOM 667 O O . LEU A 1 82 ? -1.984 33.538 51.828 1.00 30.55 82 LEU A O 1
ATOM 671 N N . ALA A 1 83 ? -3.509 34.574 50.545 1.00 27.36 83 ALA A N 1
ATOM 672 C CA . ALA A 1 83 ? -4.548 34.586 51.578 1.00 27.36 83 ALA A CA 1
ATOM 673 C C . ALA A 1 83 ? -5.017 33.160 51.936 1.00 27.36 83 ALA A C 1
ATOM 675 O O . ALA A 1 83 ? -5.202 32.838 53.111 1.00 27.36 83 ALA A O 1
ATOM 676 N N . PHE A 1 84 ? -5.123 32.275 50.937 1.00 28.70 84 PHE A N 1
ATOM 677 C CA . PHE A 1 84 ? -5.538 30.877 51.116 1.00 28.70 84 PHE A CA 1
ATOM 678 C C . PHE A 1 84 ? -4.568 30.064 51.997 1.00 28.70 84 PHE A C 1
ATOM 680 O O . PHE A 1 84 ? -4.984 29.192 52.758 1.00 28.70 84 PHE A O 1
ATOM 687 N N . LEU A 1 85 ? -3.269 30.386 51.957 1.00 31.33 85 LEU A N 1
ATOM 688 C CA . LEU A 1 85 ? -2.232 29.700 52.738 1.00 31.33 85 LEU A CA 1
ATOM 689 C C . LEU A 1 85 ? -2.308 29.964 54.251 1.00 31.33 85 LEU A C 1
ATOM 691 O O . LEU A 1 85 ? -1.739 29.196 55.030 1.00 31.33 85 LEU A O 1
ATOM 695 N N . HIS A 1 86 ? -3.006 31.012 54.701 1.00 29.33 86 HIS A N 1
ATOM 696 C CA . HIS A 1 86 ? -2.965 31.399 56.113 1.00 29.33 86 HIS A CA 1
ATOM 697 C C . HIS A 1 86 ? -3.755 30.455 57.043 1.00 29.33 86 HIS A C 1
ATOM 699 O O . HIS A 1 86 ? -3.440 30.372 58.232 1.00 29.33 86 HIS A O 1
ATOM 705 N N . GLY A 1 87 ? -4.723 29.695 56.510 1.00 31.61 87 GLY A N 1
ATOM 706 C CA . GLY A 1 87 ? -5.504 28.704 57.267 1.00 31.61 87 GLY A CA 1
ATOM 707 C C . GLY A 1 87 ? -4.763 27.394 57.571 1.00 31.61 87 GLY A C 1
ATOM 708 O O . GLY A 1 87 ? -5.131 26.679 58.499 1.00 31.61 87 GLY A O 1
ATOM 709 N N . LEU A 1 88 ? -3.687 27.085 56.839 1.00 30.16 88 LEU A N 1
ATOM 710 C CA . LEU A 1 88 ? -2.905 25.849 57.004 1.00 30.16 88 LEU A CA 1
ATOM 711 C C . LEU A 1 88 ? -1.927 25.889 58.192 1.00 30.16 88 LEU A C 1
ATOM 713 O O . LEU A 1 88 ? -1.372 24.861 58.577 1.00 30.16 88 LEU A O 1
ATOM 717 N N . ARG A 1 89 ? -1.687 27.070 58.777 1.00 27.55 89 ARG A N 1
ATOM 718 C CA . ARG A 1 89 ? -0.578 27.290 59.720 1.00 27.55 89 ARG A CA 1
ATOM 719 C C . ARG A 1 89 ? -0.933 27.062 61.194 1.00 27.55 89 ARG A C 1
ATOM 721 O O . ARG A 1 89 ? -0.028 26.939 62.012 1.00 27.55 89 ARG A O 1
ATOM 728 N N . THR A 1 90 ? -2.218 26.996 61.541 1.00 28.27 90 THR A N 1
ATOM 729 C CA . THR A 1 90 ? -2.687 27.059 62.939 1.00 28.27 90 THR A CA 1
ATOM 730 C C . THR A 1 90 ? -2.756 25.710 63.663 1.00 28.27 90 THR A C 1
ATOM 732 O O . THR A 1 90 ? -2.927 25.705 64.878 1.00 28.27 90 THR A O 1
ATOM 735 N N . TYR A 1 91 ? -2.627 24.573 62.961 1.00 28.56 91 TYR A N 1
ATOM 736 C CA . TYR A 1 91 ? -2.820 23.238 63.564 1.00 28.56 91 TYR A CA 1
ATOM 737 C C . TYR A 1 91 ? -1.562 22.352 63.616 1.00 28.56 91 TYR A C 1
ATOM 739 O O . TYR A 1 91 ? -1.455 21.491 64.481 1.00 28.56 91 TYR A O 1
ATOM 747 N N . VAL A 1 92 ? -0.547 22.603 62.780 1.00 28.34 92 VAL A N 1
ATOM 748 C CA . VAL A 1 92 ? 0.727 21.835 62.766 1.00 28.34 92 VAL A CA 1
ATOM 749 C C . VAL A 1 92 ? 1.668 22.241 63.930 1.00 28.34 92 VAL A C 1
ATOM 751 O O . VAL A 1 92 ? 2.865 21.975 63.910 1.00 28.34 92 VAL A O 1
ATOM 754 N N . GLY A 1 93 ? 1.143 22.944 64.941 1.00 27.97 93 GLY A N 1
ATOM 755 C CA . GLY A 1 93 ? 1.912 23.608 66.000 1.00 27.97 93 GLY A CA 1
ATOM 756 C C . GLY A 1 93 ? 2.025 22.855 67.330 1.00 27.97 93 GLY A C 1
ATOM 757 O O . GLY A 1 93 ? 2.736 23.327 68.213 1.00 27.97 93 GLY A O 1
ATOM 758 N N . ARG A 1 94 ? 1.345 21.714 67.513 1.00 25.17 94 ARG A N 1
ATOM 759 C CA . ARG A 1 94 ? 1.456 20.892 68.732 1.00 25.17 94 ARG A CA 1
ATOM 760 C C . ARG A 1 94 ? 1.695 19.424 68.389 1.00 25.17 94 ARG A C 1
ATOM 762 O O . ARG A 1 94 ? 0.951 18.838 67.610 1.00 25.17 94 ARG A O 1
ATOM 769 N N . ARG A 1 95 ? 2.713 18.825 69.019 1.00 32.72 95 ARG A N 1
ATOM 770 C CA . ARG A 1 95 ? 2.824 17.364 69.135 1.00 32.72 95 ARG A CA 1
ATOM 771 C C . ARG A 1 95 ? 1.630 16.869 69.954 1.00 32.72 95 ARG A C 1
ATOM 773 O O . ARG A 1 95 ? 1.431 17.349 71.066 1.00 32.72 95 ARG A O 1
ATOM 780 N N . ALA A 1 96 ? 0.897 15.900 69.426 1.00 26.78 96 ALA A N 1
ATOM 781 C CA . ALA A 1 96 ? -0.058 15.102 70.179 1.00 26.78 96 ALA A CA 1
ATOM 782 C C . ALA A 1 96 ? 0.204 13.631 69.848 1.00 26.78 96 ALA A C 1
ATOM 784 O O . ALA A 1 96 ? 0.039 13.206 68.706 1.00 26.78 96 ALA A O 1
ATOM 785 N N . THR A 1 97 ? 0.664 12.872 70.839 1.00 28.94 97 THR A N 1
ATOM 786 C CA . THR A 1 97 ? 0.601 11.410 70.819 1.00 28.94 97 THR A CA 1
ATOM 787 C C . THR A 1 97 ? -0.868 10.997 70.862 1.00 28.94 97 THR A C 1
ATOM 789 O O . THR A 1 97 ? -1.633 11.520 71.670 1.00 28.94 97 THR A O 1
ATOM 792 N N . VAL A 1 98 ? -1.274 10.080 69.984 1.00 29.58 98 VAL A N 1
ATOM 793 C CA . VAL A 1 98 ? -2.645 9.551 69.950 1.00 29.58 98 VAL A CA 1
ATOM 794 C C . VAL A 1 98 ? -2.639 8.178 70.631 1.00 29.58 98 VAL A C 1
ATOM 796 O O . VAL A 1 98 ? -1.902 7.305 70.169 1.00 29.58 98 VAL A O 1
ATOM 799 N N . PRO A 1 99 ? -3.388 7.976 71.731 1.00 25.94 99 PRO A N 1
ATOM 800 C CA . PRO A 1 99 ? -3.475 6.684 72.405 1.00 25.94 99 PRO A CA 1
ATOM 801 C C . PRO A 1 99 ? -4.382 5.706 71.642 1.00 25.94 99 PRO A C 1
ATOM 803 O O . PRO A 1 99 ? -5.187 6.099 70.797 1.00 25.94 99 PRO A O 1
ATOM 806 N N . ALA A 1 100 ? -4.268 4.418 71.960 1.00 30.72 100 ALA A N 1
ATOM 807 C CA . ALA A 1 100 ? -4.997 3.343 71.294 1.00 30.72 100 ALA A CA 1
ATOM 808 C C . ALA A 1 100 ? -6.438 3.162 71.824 1.00 30.72 100 ALA A C 1
ATOM 810 O O . ALA A 1 100 ? -6.760 2.131 72.409 1.00 30.72 100 ALA A O 1
ATOM 811 N N . SER A 1 101 ? -7.325 4.142 71.609 1.00 28.75 101 SER A N 1
ATOM 812 C CA . SER A 1 101 ? -8.770 3.952 71.819 1.00 28.75 101 SER A CA 1
ATOM 813 C C . SER A 1 101 ? -9.659 4.896 70.993 1.00 28.75 101 SER A C 1
ATOM 815 O O . SER A 1 101 ? -9.389 6.084 70.850 1.00 28.75 101 SER A O 1
ATOM 817 N N . SER A 1 102 ? -10.783 4.343 70.523 1.00 28.20 102 SER A N 1
ATOM 818 C CA . SER A 1 102 ? -11.962 5.002 69.926 1.00 28.20 102 SER A CA 1
ATOM 819 C C . SER A 1 102 ? -11.818 5.867 68.650 1.00 28.20 102 SER A C 1
ATOM 821 O O . SER A 1 102 ? -10.938 6.698 68.463 1.00 28.20 102 SER A O 1
ATOM 823 N N . GLU A 1 103 ? -12.792 5.656 67.766 1.00 36.62 103 GLU A N 1
ATOM 824 C CA . GLU A 1 103 ? -13.183 6.412 66.571 1.00 36.62 103 GLU A CA 1
ATOM 825 C C . GLU A 1 103 ? -12.774 7.903 66.471 1.00 36.62 103 GLU A C 1
ATOM 827 O O . GLU A 1 103 ? -13.316 8.752 67.178 1.00 36.62 103 GLU A O 1
ATOM 832 N N . ARG A 1 104 ? -11.963 8.245 65.449 1.00 34.59 104 ARG A N 1
ATOM 833 C CA . ARG A 1 104 ? -12.253 9.255 64.387 1.00 34.59 104 ARG A CA 1
ATOM 834 C C . ARG A 1 104 ? -10.996 9.594 63.572 1.00 34.59 104 ARG A C 1
ATOM 836 O O . ARG A 1 104 ? -10.189 10.431 63.968 1.00 34.59 104 ARG A O 1
ATOM 843 N N . VAL A 1 105 ? -10.875 9.025 62.369 1.00 34.06 105 VAL A N 1
ATOM 844 C CA . VAL A 1 105 ? -9.884 9.484 61.374 1.00 34.06 105 VAL A CA 1
ATOM 845 C C . VAL A 1 105 ? -10.260 10.909 60.915 1.00 34.06 105 VAL A C 1
ATOM 847 O O . VAL A 1 105 ? -11.435 11.156 60.617 1.00 34.06 105 VAL A O 1
ATOM 850 N N . PRO A 1 106 ? -9.321 11.874 60.858 1.00 35.59 106 PRO A N 1
ATOM 851 C CA . PRO A 1 106 ? -9.635 13.268 60.549 1.00 35.59 106 PRO A CA 1
ATOM 852 C C . PRO A 1 106 ? -9.917 13.479 59.054 1.00 35.59 106 PRO A C 1
ATOM 854 O O . PRO A 1 106 ? -9.045 13.899 58.293 1.00 35.59 106 PRO A O 1
ATOM 857 N N . VAL A 1 107 ? -11.163 13.248 58.626 1.00 36.72 107 VAL A N 1
ATOM 858 C CA . VAL A 1 107 ? -11.556 13.516 57.237 1.00 36.72 107 VAL A CA 1
ATOM 859 C C . VAL A 1 107 ? -11.419 15.003 56.915 1.00 36.72 107 VAL A C 1
ATOM 861 O O . VAL A 1 107 ? -12.138 15.847 57.462 1.00 36.72 107 VAL A O 1
ATOM 864 N N . PHE A 1 108 ? -10.535 15.308 55.963 1.00 37.41 108 PHE A N 1
ATOM 865 C CA . PHE A 1 108 ? -10.330 16.637 55.389 1.00 37.41 108 PHE A CA 1
ATOM 866 C C . PHE A 1 108 ? -11.469 17.030 54.426 1.00 37.41 108 PHE A C 1
ATOM 868 O O . PHE A 1 108 ? -11.263 17.342 53.253 1.00 37.41 108 PHE A O 1
ATOM 875 N N . ALA A 1 109 ? -12.694 17.083 54.958 1.00 40.62 109 ALA A N 1
ATOM 876 C CA . ALA A 1 109 ? -13.760 17.903 54.397 1.00 40.62 109 ALA A CA 1
ATOM 877 C C . ALA A 1 109 ? -13.332 19.375 54.537 1.00 40.62 109 ALA A C 1
ATOM 879 O O . ALA A 1 109 ? -13.615 20.036 55.539 1.00 40.62 109 ALA A O 1
ATOM 880 N N . GLY A 1 110 ? -12.541 19.843 53.567 1.00 38.81 110 GLY A N 1
ATOM 881 C CA . GLY A 1 110 ? -12.020 21.201 53.501 1.00 38.81 110 GLY A CA 1
ATOM 882 C C . GLY A 1 110 ? -13.177 22.172 53.350 1.00 38.81 110 GLY A C 1
ATOM 883 O O . GLY A 1 110 ? -13.633 22.400 52.235 1.00 38.81 110 GLY A O 1
ATOM 884 N N . ARG A 1 111 ? -13.652 22.694 54.488 1.00 40.91 111 ARG A N 1
ATOM 885 C CA . ARG A 1 111 ? -14.901 23.448 54.640 1.00 40.91 111 ARG A CA 1
ATOM 886 C C . ARG A 1 111 ? -14.813 24.796 53.920 1.00 40.91 111 ARG A C 1
ATOM 888 O O . ARG A 1 111 ? -14.622 25.840 54.541 1.00 40.91 111 ARG A O 1
ATOM 895 N N . LEU A 1 112 ? -14.931 24.758 52.594 1.00 48.50 112 LEU A N 1
ATOM 896 C CA . LEU A 1 112 ? -15.034 25.922 51.725 1.00 48.50 112 LEU A CA 1
ATOM 897 C C . LEU A 1 112 ? -16.275 26.696 52.165 1.00 48.50 112 LEU A C 1
ATOM 899 O O . LEU A 1 112 ? -17.397 26.277 51.875 1.00 48.50 112 LEU A O 1
ATOM 903 N N . GLY A 1 113 ? -16.079 27.797 52.892 1.00 47.78 113 GLY A N 1
ATOM 904 C CA . GLY A 1 113 ? -17.175 28.586 53.447 1.00 47.78 113 GLY A CA 1
ATOM 905 C C . GLY A 1 113 ? -18.253 28.863 52.398 1.00 47.78 113 GLY A C 1
ATOM 906 O O . GLY A 1 113 ? -17.948 29.137 51.234 1.00 47.78 113 GLY A O 1
ATOM 907 N N . VAL A 1 114 ? -19.519 28.738 52.796 1.00 54.94 114 VAL A N 1
ATOM 908 C CA . VAL A 1 114 ? -20.621 29.278 51.994 1.00 54.94 114 VAL A CA 1
ATOM 909 C C . VAL A 1 114 ? -20.411 30.798 51.955 1.00 54.94 114 VAL A C 1
ATOM 911 O O . VAL A 1 114 ? -20.221 31.383 53.025 1.00 54.94 114 VAL A O 1
ATOM 914 N N . PRO A 1 115 ? -20.355 31.444 50.773 1.00 54.94 115 PRO A N 1
ATOM 915 C CA . PRO A 1 115 ? -20.137 32.885 50.705 1.00 54.94 115 PRO A CA 1
ATOM 916 C C . PRO A 1 115 ? -21.218 33.643 51.492 1.00 54.94 115 PRO A C 1
ATOM 918 O O . PRO A 1 115 ? -22.385 33.248 51.418 1.00 54.94 115 PRO A O 1
ATOM 921 N N . PRO A 1 116 ? -20.881 34.724 52.220 1.00 52.72 116 PRO A N 1
ATOM 922 C CA . PRO A 1 116 ? -21.885 35.565 52.865 1.00 52.72 116 PRO A CA 1
ATOM 923 C C . PRO A 1 116 ? -22.954 36.014 51.857 1.00 52.72 116 PRO A C 1
ATOM 925 O O . PRO A 1 116 ? -22.623 36.492 50.774 1.00 52.72 116 PRO A O 1
ATOM 928 N N . GLY A 1 117 ? -24.230 35.818 52.198 1.00 58.44 117 GLY A N 1
ATOM 929 C CA . GLY A 1 117 ? -25.366 36.126 51.318 1.00 58.44 117 GLY A CA 1
ATOM 930 C C . GLY A 1 117 ? -25.705 35.069 50.252 1.00 58.44 117 GLY A C 1
ATOM 931 O O . GLY A 1 117 ? -26.641 35.280 49.485 1.00 58.44 117 GLY A O 1
ATOM 932 N N . ALA A 1 118 ? -25.006 33.929 50.186 1.00 66.38 118 ALA A N 1
ATOM 933 C CA . ALA A 1 118 ? -25.368 32.855 49.260 1.00 66.38 118 ALA A CA 1
ATOM 934 C C . ALA A 1 118 ? -26.630 32.103 49.727 1.00 66.38 118 ALA A C 1
ATOM 936 O O . ALA A 1 118 ? -26.648 31.501 50.802 1.00 66.38 118 ALA A O 1
ATOM 937 N N . GLN A 1 119 ? -27.676 32.094 48.900 1.00 72.56 119 GLN A N 1
ATOM 938 C CA . GLN A 1 119 ? -28.930 31.393 49.190 1.00 72.56 119 GLN A CA 1
ATOM 939 C C . GLN A 1 119 ? -28.815 29.894 48.876 1.00 72.56 119 GLN A C 1
ATOM 941 O O . GLN A 1 119 ? -28.150 29.503 47.912 1.00 72.56 119 GLN A O 1
ATOM 946 N N . GLN A 1 120 ? -29.480 29.045 49.667 1.00 73.62 120 GLN A N 1
ATOM 947 C CA . GLN A 1 120 ? -29.668 27.636 49.308 1.00 73.62 120 GLN A CA 1
ATOM 948 C C . GLN A 1 120 ? -30.673 27.544 48.148 1.00 73.62 120 GLN A C 1
ATOM 950 O O . GLN A 1 120 ? -31.691 28.229 48.156 1.00 73.62 120 GLN A O 1
ATOM 955 N N . THR A 1 121 ? -30.387 26.704 47.156 1.00 72.56 121 THR A N 1
ATOM 956 C CA . THR A 1 121 ? -31.240 26.490 45.976 1.00 72.56 121 THR A CA 1
ATOM 957 C C . THR A 1 121 ? -31.739 25.042 45.910 1.00 72.56 121 THR A C 1
ATOM 959 O O . THR A 1 121 ? -31.545 24.272 46.852 1.00 72.56 121 THR A O 1
ATOM 962 N N . GLU A 1 122 ? -32.368 24.670 44.790 1.00 72.44 122 GLU A N 1
ATOM 963 C CA . GLU A 1 122 ? -32.837 23.313 44.473 1.00 72.44 122 GLU A CA 1
ATOM 964 C C . GLU A 1 122 ? -31.849 22.199 44.862 1.00 72.44 122 GLU A C 1
ATOM 966 O O . GLU A 1 122 ? -30.622 22.336 44.735 1.00 72.44 122 GLU A O 1
ATOM 971 N N . VAL A 1 123 ? -32.406 21.058 45.279 1.00 65.00 123 VAL A N 1
ATOM 972 C CA . VAL A 1 123 ? -31.653 19.827 45.542 1.00 65.00 123 VAL A CA 1
ATOM 973 C C . VAL A 1 123 ? -30.870 19.449 44.275 1.00 65.00 123 VAL A C 1
ATOM 975 O O . VAL A 1 123 ? -31.467 19.351 43.201 1.00 65.00 123 VAL A O 1
ATOM 978 N N . PRO A 1 124 ? -29.538 19.260 44.348 1.00 70.75 124 PRO A N 1
ATOM 979 C CA . PRO A 1 124 ? -28.746 18.942 43.167 1.00 70.75 124 PRO A CA 1
ATOM 980 C C . PRO A 1 124 ? -29.177 17.588 42.594 1.00 70.75 124 PRO A C 1
ATOM 982 O O . PRO A 1 124 ? -29.360 16.632 43.346 1.00 70.75 124 PRO A O 1
ATOM 985 N N . ASN A 1 125 ? -29.315 17.507 41.264 1.00 77.25 125 ASN A N 1
ATOM 986 C CA . ASN A 1 125 ? -29.823 16.317 40.575 1.00 77.25 125 ASN A CA 1
ATOM 987 C C . ASN A 1 125 ? -29.092 15.039 41.058 1.00 77.25 125 ASN A C 1
ATOM 989 O O . ASN A 1 125 ? -27.882 14.925 40.831 1.00 77.25 125 ASN A O 1
ATOM 993 N N . PRO A 1 126 ? -29.798 14.068 41.676 1.00 76.38 126 PRO A N 1
ATOM 994 C CA . PRO A 1 126 ? -29.179 12.888 42.278 1.00 76.38 126 PRO A CA 1
ATOM 995 C C . PRO A 1 126 ? -28.430 12.003 41.273 1.00 76.38 126 PRO A C 1
ATOM 997 O O . PRO A 1 126 ? -27.517 11.286 41.675 1.00 76.38 126 PRO A O 1
ATOM 1000 N N . GLN A 1 127 ? -28.768 12.076 39.980 1.00 77.12 127 GLN A N 1
ATOM 1001 C CA . GLN A 1 127 ? -28.120 11.326 38.896 1.00 77.12 127 GLN A CA 1
ATOM 1002 C C . GLN A 1 127 ? -26.880 12.027 38.310 1.00 77.12 127 GLN A C 1
ATOM 1004 O O . GLN A 1 127 ? -26.197 11.464 37.455 1.00 77.12 127 GLN A O 1
ATOM 1009 N N . HIS A 1 128 ? -26.554 13.249 38.744 1.00 78.94 128 HIS A N 1
ATOM 1010 C CA . HIS A 1 128 ? -25.345 13.941 38.294 1.00 78.94 128 HIS A CA 1
ATOM 1011 C C . HIS A 1 128 ? -24.092 13.182 38.762 1.00 78.94 128 HIS A C 1
ATOM 1013 O O . HIS A 1 128 ? -23.955 12.899 39.952 1.00 78.94 128 HIS A O 1
ATOM 1019 N N . ARG A 1 129 ? -23.187 12.837 37.836 1.00 80.19 129 ARG A N 1
ATOM 1020 C CA . ARG A 1 129 ? -21.954 12.089 38.140 1.00 80.19 129 ARG A CA 1
ATOM 1021 C C . ARG A 1 129 ? -20.802 13.022 38.506 1.00 80.19 129 ARG A C 1
ATOM 1023 O O . ARG A 1 129 ? -20.703 14.124 37.970 1.00 80.19 129 ARG A O 1
ATOM 1030 N N . ILE A 1 130 ? -19.957 12.582 39.437 1.00 76.88 130 ILE A N 1
ATOM 1031 C CA . ILE A 1 130 ? -18.781 13.312 39.930 1.00 76.88 130 ILE A CA 1
ATOM 1032 C C . ILE A 1 130 ? -17.578 12.369 40.087 1.00 76.88 130 ILE A C 1
ATOM 1034 O O . ILE A 1 130 ? -17.757 11.173 40.313 1.00 76.88 130 ILE A O 1
ATOM 1038 N N . GLU A 1 131 ? -16.365 12.924 40.023 1.00 73.00 131 GLU A N 1
ATOM 1039 C CA . GLU A 1 131 ? -15.135 12.264 40.486 1.00 73.00 131 GLU A CA 1
ATOM 1040 C C . GLU A 1 131 ? -14.877 12.594 41.969 1.00 73.00 131 GLU A C 1
ATOM 1042 O O . GLU A 1 131 ? -15.047 13.737 42.406 1.00 73.00 131 GLU A O 1
ATOM 1047 N N . VAL A 1 132 ? -14.431 11.598 42.738 1.00 69.81 132 VAL A N 1
ATOM 1048 C CA . VAL A 1 132 ? -14.040 11.710 44.151 1.00 69.81 132 VAL A CA 1
ATOM 1049 C C . VAL A 1 132 ? -12.700 11.006 44.356 1.00 69.81 132 VAL A C 1
ATOM 1051 O O . VAL A 1 132 ? -12.558 9.819 44.071 1.00 69.81 132 VAL A O 1
ATOM 1054 N N . VAL A 1 133 ? -11.708 11.732 44.871 1.00 72.50 133 VAL A N 1
ATOM 1055 C CA . VAL A 1 133 ? -10.365 11.205 45.146 1.00 72.50 133 VAL A CA 1
ATOM 1056 C C . VAL A 1 133 ? -10.313 10.646 46.566 1.00 72.50 133 VAL A C 1
ATOM 1058 O O . VAL A 1 133 ? -10.561 11.368 47.532 1.00 72.50 133 VAL A O 1
ATOM 1061 N N . VAL A 1 134 ? -9.948 9.376 46.689 1.00 76.44 134 VAL A N 1
ATOM 1062 C CA . VAL A 1 134 ? -9.712 8.656 47.942 1.00 76.44 134 VAL A CA 1
ATOM 1063 C C . VAL A 1 134 ? -8.208 8.437 48.097 1.00 76.44 134 VAL A C 1
ATOM 1065 O O . VAL A 1 134 ? -7.562 7.887 47.205 1.00 76.44 134 VAL A O 1
ATOM 1068 N N . ALA A 1 135 ? -7.639 8.866 49.222 1.00 68.12 135 ALA A N 1
ATOM 1069 C CA . ALA A 1 135 ? -6.244 8.603 49.572 1.00 68.12 135 ALA A CA 1
ATOM 1070 C C . ALA A 1 135 ? -6.149 7.415 50.535 1.00 68.12 135 ALA A C 1
ATOM 1072 O O . ALA A 1 135 ? -6.857 7.370 51.541 1.00 68.12 135 ALA A O 1
ATOM 1073 N N . MET A 1 136 ? -5.264 6.472 50.229 1.00 83.06 136 MET A N 1
ATOM 1074 C CA . MET A 1 136 ? -5.070 5.216 50.955 1.00 83.06 136 MET A CA 1
ATOM 1075 C C . MET A 1 136 ? -3.901 5.321 51.938 1.00 83.06 136 MET A C 1
ATOM 1077 O O . MET A 1 136 ? -2.958 6.082 51.708 1.00 83.06 136 MET A O 1
ATOM 1081 N N . ALA A 1 137 ? -3.943 4.552 53.024 1.00 69.88 137 ALA A N 1
ATOM 1082 C CA . ALA A 1 137 ? -2.848 4.486 53.984 1.00 69.88 137 ALA A CA 1
ATOM 1083 C C . ALA A 1 137 ? -1.645 3.742 53.382 1.00 69.88 137 ALA A C 1
ATOM 1085 O O . ALA A 1 137 ? -0.527 4.266 53.392 1.00 69.88 137 ALA A O 1
ATOM 1086 N N . HIS A 1 138 ? -1.883 2.579 52.776 1.00 76.88 138 HIS A N 1
ATOM 1087 C CA . HIS A 1 138 ? -0.892 1.727 52.118 1.00 76.88 138 HIS A CA 1
ATOM 1088 C C . HIS A 1 138 ? -1.227 1.515 50.630 1.00 76.88 138 HIS A C 1
ATOM 1090 O O . HIS A 1 138 ? -2.203 2.054 50.108 1.00 76.88 138 HIS A O 1
ATOM 1096 N N . ALA A 1 139 ? -0.364 0.801 49.903 1.00 61.44 139 ALA A N 1
ATOM 1097 C CA . ALA A 1 139 ? -0.620 0.457 48.501 1.00 61.44 139 ALA A CA 1
ATOM 1098 C C . ALA A 1 139 ? -1.687 -0.646 48.379 1.00 61.44 139 ALA A C 1
ATOM 1100 O O . ALA A 1 139 ? -2.512 -0.622 47.468 1.00 61.44 139 ALA A O 1
ATOM 1101 N N . ASP A 1 140 ? -1.673 -1.571 49.335 1.00 80.94 140 ASP A N 1
ATOM 1102 C CA . ASP A 1 140 ? -2.411 -2.838 49.337 1.00 80.94 140 ASP A CA 1
ATOM 1103 C C . ASP A 1 140 ? -3.880 -2.667 49.769 1.00 80.94 140 ASP A C 1
ATOM 1105 O O . ASP A 1 140 ? -4.727 -3.522 49.515 1.00 80.94 140 ASP A O 1
ATOM 1109 N N . ASP A 1 141 ? -4.216 -1.502 50.337 1.00 77.25 141 ASP A N 1
ATOM 1110 C CA . ASP A 1 141 ? -5.585 -1.085 50.668 1.00 77.25 141 ASP A CA 1
ATOM 1111 C C . ASP A 1 141 ? -6.500 -0.944 49.435 1.00 77.25 141 ASP A C 1
ATOM 1113 O O . ASP A 1 141 ? -7.722 -0.861 49.585 1.00 77.25 141 ASP A O 1
ATOM 1117 N N . LEU A 1 142 ? -5.936 -0.941 48.217 1.00 80.69 142 LEU A N 1
ATOM 1118 C CA . LEU A 1 142 ? -6.673 -0.789 46.958 1.00 80.69 142 LEU A CA 1
ATOM 1119 C C . LEU A 1 142 ? -7.841 -1.776 46.840 1.00 80.69 142 LEU A C 1
ATOM 1121 O O . LEU A 1 142 ? -8.956 -1.355 46.541 1.00 80.69 142 LEU A O 1
ATOM 1125 N N . ALA A 1 143 ? -7.621 -3.051 47.168 1.00 79.56 143 ALA A N 1
ATOM 1126 C CA . ALA A 1 143 ? -8.665 -4.073 47.107 1.00 79.56 143 ALA A CA 1
ATOM 1127 C C . ALA A 1 143 ? -9.840 -3.773 48.063 1.00 79.56 143 ALA A C 1
ATOM 1129 O O . ALA A 1 143 ? -10.998 -4.038 47.739 1.00 79.56 143 ALA A O 1
ATOM 1130 N N . ALA A 1 144 ? -9.578 -3.162 49.226 1.00 78.62 144 ALA A N 1
ATOM 1131 C CA . ALA A 1 144 ? -10.632 -2.752 50.154 1.00 78.62 144 ALA A CA 1
ATOM 1132 C C . ALA A 1 144 ? -11.430 -1.547 49.622 1.00 78.62 144 ALA A C 1
ATOM 1134 O O . ALA A 1 144 ? -12.652 -1.499 49.786 1.00 78.62 144 ALA A O 1
ATOM 1135 N N . VAL A 1 145 ? -10.762 -0.600 48.951 1.00 79.50 145 VAL A N 1
ATOM 1136 C CA . VAL A 1 145 ? -11.413 0.544 48.285 1.00 79.50 145 VAL A CA 1
ATOM 1137 C C . VAL A 1 145 ? -12.243 0.085 47.080 1.00 79.50 145 VAL A C 1
ATOM 1139 O O . VAL A 1 145 ? -13.360 0.566 46.904 1.00 79.50 145 VAL A O 1
ATOM 1142 N N . GLU A 1 146 ? -11.759 -0.883 46.300 1.00 77.88 146 GLU A N 1
ATOM 1143 C CA . GLU A 1 146 ? -12.483 -1.491 45.174 1.00 77.88 146 GLU A CA 1
ATOM 1144 C C . GLU A 1 146 ? -13.735 -2.256 45.633 1.00 77.88 146 GLU A C 1
ATOM 1146 O O . GLU A 1 146 ? -14.822 -2.034 45.094 1.00 77.88 146 GLU A O 1
ATOM 1151 N N . VAL A 1 147 ? -13.631 -3.081 46.684 1.00 81.50 147 VAL A N 1
ATOM 1152 C CA . VAL A 1 147 ? -14.786 -3.780 47.280 1.00 81.50 147 VAL A CA 1
ATOM 1153 C C . VAL A 1 147 ? -15.809 -2.793 47.855 1.00 81.50 147 VAL A C 1
ATOM 1155 O O . VAL A 1 147 ? -17.015 -2.996 47.695 1.00 81.50 147 VAL A O 1
ATOM 1158 N N . PHE A 1 148 ? -15.364 -1.706 48.494 1.00 88.06 148 PHE A N 1
ATOM 1159 C CA . PHE A 1 148 ? -16.263 -0.640 48.943 1.00 88.06 148 PHE A CA 1
ATOM 1160 C C . PHE A 1 148 ? -16.962 0.060 47.770 1.00 88.06 148 PHE A C 1
ATOM 1162 O O . PHE A 1 148 ? -18.177 0.261 47.824 1.00 88.06 148 PHE A O 1
ATOM 1169 N N . ALA A 1 149 ? -16.222 0.410 46.715 1.00 82.62 149 ALA A N 1
ATOM 1170 C CA . ALA A 1 149 ? -16.767 1.093 45.550 1.00 82.62 149 ALA A CA 1
ATOM 1171 C C . ALA A 1 149 ? -17.854 0.244 44.871 1.00 82.62 149 ALA A C 1
ATOM 1173 O O . ALA A 1 149 ? -18.990 0.703 44.730 1.00 82.62 149 ALA A O 1
ATOM 1174 N N . GLY A 1 150 ? -17.550 -1.028 44.580 1.00 77.50 150 GLY A N 1
ATOM 1175 C CA . GLY A 1 150 ? -18.492 -1.970 43.971 1.00 77.50 150 GLY A CA 1
ATOM 1176 C C . GLY A 1 150 ? -19.772 -2.162 44.791 1.00 77.50 150 GLY A C 1
ATOM 1177 O O . GLY A 1 150 ? -20.867 -2.089 44.238 1.00 77.50 150 GLY A O 1
ATOM 1178 N N . ARG A 1 151 ? -19.661 -2.300 46.123 1.00 82.81 151 ARG A N 1
ATOM 1179 C CA . ARG A 1 151 ? -20.822 -2.412 47.034 1.00 82.81 151 ARG A CA 1
ATOM 1180 C C . ARG A 1 151 ? -21.739 -1.183 47.047 1.00 82.81 151 ARG A C 1
ATOM 1182 O O . ARG A 1 151 ? -22.883 -1.306 47.466 1.00 82.81 151 ARG A O 1
ATOM 1189 N N . ASN A 1 152 ? -21.261 -0.023 46.595 1.00 82.38 152 ASN A N 1
ATOM 1190 C CA . ASN A 1 152 ? -22.028 1.226 46.535 1.00 82.38 152 ASN A CA 1
ATOM 1191 C C . ASN A 1 152 ? -22.336 1.676 45.090 1.00 82.38 152 ASN A C 1
ATOM 1193 O O . ASN A 1 152 ? -22.803 2.794 44.871 1.00 82.38 152 ASN A O 1
ATOM 1197 N N . GLY A 1 153 ? -22.061 0.829 44.090 1.00 80.94 153 GLY A N 1
ATOM 1198 C CA . GLY A 1 153 ? -22.247 1.150 42.670 1.00 80.94 153 GLY A CA 1
ATOM 1199 C C . GLY A 1 153 ? -21.291 2.220 42.120 1.00 80.94 153 GLY A C 1
ATOM 1200 O O . GLY A 1 153 ? -21.525 2.742 41.030 1.00 80.94 153 GLY A O 1
ATOM 1201 N N . LEU A 1 154 ? -20.231 2.557 42.860 1.00 84.19 154 LEU A N 1
ATOM 1202 C CA . LEU A 1 154 ? -19.184 3.487 42.439 1.00 84.19 154 LEU A CA 1
ATOM 1203 C C . LEU A 1 154 ? -18.167 2.756 41.553 1.00 84.19 154 LEU A C 1
ATOM 1205 O O . LEU A 1 154 ? -17.782 1.622 41.840 1.00 84.19 154 LEU A O 1
ATOM 1209 N N . LEU A 1 155 ? -17.694 3.412 40.495 1.00 74.38 155 LEU A N 1
ATOM 1210 C CA . LEU A 1 155 ? -16.687 2.858 39.587 1.00 74.38 155 LEU A CA 1
ATOM 1211 C C . LEU A 1 155 ? -15.286 3.346 39.959 1.00 74.38 155 LEU A C 1
ATOM 1213 O O . LEU A 1 155 ? -15.112 4.510 40.310 1.00 74.38 155 LEU A O 1
ATOM 1217 N N . VAL A 1 156 ? -14.269 2.492 39.811 1.00 79.69 156 VAL A N 1
ATOM 1218 C CA . VAL A 1 156 ? -12.862 2.922 39.857 1.00 79.69 156 VAL A CA 1
ATOM 1219 C C . VAL A 1 156 ? -12.408 3.329 38.455 1.00 79.69 156 VAL A C 1
ATOM 1221 O O . VAL A 1 156 ? -12.148 2.481 37.591 1.00 79.69 156 VAL A O 1
ATOM 1224 N N . ASP A 1 157 ? -12.306 4.640 38.240 1.00 57.38 157 ASP A N 1
ATOM 1225 C CA . ASP A 1 157 ? -11.779 5.241 37.011 1.00 57.38 157 ASP A CA 1
ATOM 1226 C C . ASP A 1 157 ? -10.255 5.042 36.923 1.00 57.38 157 ASP A C 1
ATOM 1228 O O . ASP A 1 157 ? -9.733 4.442 35.976 1.00 57.38 157 ASP A O 1
ATOM 1232 N N . ARG A 1 158 ? -9.533 5.487 37.958 1.00 73.56 158 ARG A N 1
ATOM 1233 C CA . ARG A 1 158 ? -8.068 5.415 38.053 1.00 73.56 158 ARG A CA 1
ATOM 1234 C C . ARG A 1 158 ? -7.637 5.020 39.461 1.00 73.56 158 ARG A C 1
ATOM 1236 O O . ARG A 1 158 ? -8.128 5.574 40.436 1.00 73.56 158 ARG A O 1
ATOM 1243 N N . ALA A 1 159 ? -6.647 4.142 39.560 1.00 64.19 159 ALA A N 1
ATOM 1244 C CA . ALA A 1 159 ? -5.933 3.844 40.797 1.00 64.19 159 ALA A CA 1
ATOM 1245 C C . ALA A 1 159 ? -4.424 4.010 40.583 1.00 64.19 159 ALA A C 1
ATOM 1247 O O . ALA A 1 159 ? -3.914 3.828 39.476 1.00 64.19 159 ALA A O 1
ATOM 1248 N N . SER A 1 160 ? -3.702 4.364 41.643 1.00 65.12 160 SER A N 1
ATOM 1249 C CA . SER A 1 160 ? -2.245 4.416 41.664 1.00 65.12 160 SER A CA 1
ATOM 1250 C C . SER A 1 160 ? -1.738 4.007 43.042 1.00 65.12 160 SER A C 1
ATOM 1252 O O . SER A 1 160 ? -1.768 4.793 43.988 1.00 65.12 160 SER A O 1
ATOM 1254 N N . THR A 1 161 ? -1.232 2.779 43.139 1.00 60.88 161 THR A N 1
ATOM 1255 C CA . THR A 1 161 ? -0.554 2.240 44.329 1.00 60.88 161 THR A CA 1
ATOM 1256 C C . THR A 1 161 ? 0.665 3.089 44.701 1.00 60.88 161 THR A C 1
ATOM 1258 O O . THR A 1 161 ? 0.800 3.513 45.846 1.00 60.88 161 THR A O 1
ATOM 1261 N N . ALA A 1 162 ? 1.483 3.458 43.709 1.00 51.19 162 ALA A N 1
ATOM 1262 C CA . ALA A 1 162 ? 2.651 4.328 43.872 1.00 51.19 162 ALA A CA 1
ATOM 1263 C C . ALA A 1 162 ? 2.320 5.730 44.428 1.00 51.19 162 ALA A C 1
ATOM 1265 O O . ALA A 1 162 ? 3.131 6.312 45.144 1.00 51.19 162 ALA A O 1
ATOM 1266 N N . ARG A 1 163 ? 1.130 6.276 44.132 1.00 49.44 163 ARG A N 1
ATOM 1267 C CA . ARG A 1 163 ? 0.642 7.561 44.677 1.00 49.44 163 ARG A CA 1
ATOM 1268 C C . ARG A 1 163 ? -0.377 7.394 45.814 1.00 49.44 163 ARG A C 1
ATOM 1270 O O . ARG A 1 163 ? -0.979 8.388 46.215 1.00 49.44 163 ARG A O 1
ATOM 1277 N N . ARG A 1 164 ? -0.613 6.157 46.276 1.00 78.38 164 ARG A N 1
ATOM 1278 C CA . ARG A 1 164 ? -1.640 5.745 47.256 1.00 78.38 164 ARG A CA 1
ATOM 1279 C C . ARG A 1 164 ? -2.985 6.461 47.071 1.00 78.38 164 ARG A C 1
ATOM 1281 O O . ARG A 1 164 ? -3.571 6.963 48.025 1.00 78.38 164 ARG A O 1
ATOM 1288 N N . THR A 1 165 ? -3.463 6.551 45.831 1.00 69.56 165 THR A N 1
ATOM 1289 C CA . THR A 1 165 ? -4.699 7.277 45.487 1.00 69.56 165 THR A CA 1
ATOM 1290 C C . THR A 1 165 ? -5.581 6.500 44.518 1.00 69.56 165 THR A C 1
ATOM 1292 O O . THR A 1 165 ? -5.096 5.806 43.624 1.00 69.56 165 THR A O 1
ATOM 1295 N N . VAL A 1 166 ? -6.893 6.647 44.698 1.00 66.56 166 VAL A N 1
ATOM 1296 C CA . VAL A 1 166 ? -7.952 6.066 43.865 1.00 66.56 166 VAL A CA 1
ATOM 1297 C C . VAL A 1 166 ? -8.943 7.170 43.513 1.00 66.56 166 VAL A C 1
ATOM 1299 O O . VAL A 1 166 ? -9.290 7.986 44.362 1.00 66.56 166 VAL A O 1
ATOM 1302 N N . ILE A 1 167 ? -9.391 7.216 42.264 1.00 76.44 167 ILE A N 1
ATOM 1303 C CA . ILE A 1 167 ? -10.436 8.116 41.781 1.00 76.44 167 ILE A CA 1
ATOM 1304 C C . ILE A 1 167 ? -11.686 7.271 41.557 1.00 76.44 167 ILE A C 1
ATOM 1306 O O . ILE A 1 167 ? -11.706 6.382 40.700 1.00 76.44 167 ILE A O 1
ATOM 1310 N N . LEU A 1 168 ? -12.704 7.542 42.369 1.00 74.56 168 LEU A N 1
ATOM 1311 C CA . LEU A 1 168 ? -14.029 6.949 42.272 1.00 74.56 168 LEU A CA 1
ATOM 1312 C C . LEU A 1 168 ? -14.930 7.845 41.422 1.00 74.56 168 LEU A C 1
ATOM 1314 O O . LEU A 1 168 ? -14.917 9.064 41.583 1.00 74.56 168 LEU A O 1
ATOM 1318 N N . GLU A 1 169 ? -15.746 7.246 40.564 1.00 84.56 169 GLU A N 1
ATOM 1319 C CA . GLU A 1 169 ? -16.706 7.938 39.706 1.00 84.56 169 GLU A CA 1
ATOM 1320 C C . GLU A 1 169 ? -18.118 7.374 39.935 1.00 84.56 169 GLU A C 1
ATOM 1322 O O . GLU A 1 169 ? -18.351 6.166 39.849 1.00 84.56 169 GLU A O 1
ATOM 1327 N N . GLY A 1 170 ? -19.088 8.242 40.215 1.00 85.06 170 GLY A N 1
ATOM 1328 C CA . GLY A 1 170 ? -20.436 7.832 40.621 1.00 85.06 170 GLY A CA 1
ATOM 1329 C C . GLY A 1 170 ? -21.415 8.997 40.700 1.00 85.06 170 GLY A C 1
ATOM 1330 O O . GLY A 1 170 ? -21.019 10.158 40.596 1.00 85.06 170 GLY A O 1
ATOM 1331 N N . THR A 1 171 ? -22.704 8.696 40.840 1.00 89.00 171 THR A N 1
ATOM 1332 C CA . THR A 1 171 ? -23.757 9.712 40.975 1.00 89.00 171 THR A CA 1
ATOM 1333 C C . THR A 1 171 ? -23.750 10.355 42.364 1.00 89.00 171 THR A C 1
ATOM 1335 O O . THR A 1 171 ? -23.262 9.773 43.336 1.00 89.00 171 THR A O 1
ATOM 1338 N N . LEU A 1 172 ? -24.335 11.551 42.492 1.00 85.25 172 LEU A N 1
ATOM 1339 C CA . LEU A 1 172 ? -24.541 12.182 43.798 1.00 85.25 172 LEU A CA 1
ATOM 1340 C C . LEU A 1 172 ? -25.364 11.294 44.745 1.00 85.25 172 LEU A C 1
ATOM 1342 O O . LEU A 1 172 ? -25.058 11.263 45.930 1.00 85.25 172 LEU A O 1
ATOM 1346 N N . ALA A 1 173 ? -26.340 10.524 44.255 1.00 85.69 173 ALA A N 1
ATOM 1347 C CA . ALA A 1 173 ? -27.063 9.551 45.080 1.00 85.69 173 ALA A CA 1
ATOM 1348 C C . ALA A 1 173 ? -26.153 8.427 45.610 1.00 85.69 173 ALA A C 1
ATOM 1350 O O . ALA A 1 173 ? -26.214 8.091 46.793 1.00 85.69 173 ALA A O 1
ATOM 1351 N N . GLN A 1 174 ? -25.275 7.878 44.766 1.00 89.50 174 GLN A N 1
ATOM 1352 C CA . GLN A 1 174 ? -24.343 6.822 45.171 1.00 89.50 174 GLN A CA 1
ATOM 1353 C C . GLN A 1 174 ? -23.333 7.334 46.206 1.00 89.50 174 GLN A C 1
ATOM 1355 O O . GLN A 1 174 ? -23.139 6.697 47.236 1.00 89.50 174 GLN A O 1
ATOM 1360 N N . PHE A 1 175 ? -22.746 8.519 46.001 1.00 90.44 175 PHE A N 1
ATOM 1361 C CA . PHE A 1 175 ? -21.840 9.119 46.989 1.00 90.44 175 PHE A CA 1
ATOM 1362 C C . PHE A 1 175 ? -22.545 9.567 48.278 1.00 90.44 175 PHE A C 1
ATOM 1364 O O . PHE A 1 175 ? -21.936 9.508 49.347 1.00 90.44 175 PHE A O 1
ATOM 1371 N N . ALA A 1 176 ? -23.813 9.981 48.197 1.00 87.44 176 ALA A N 1
ATOM 1372 C CA . ALA A 1 176 ? -24.635 10.309 49.358 1.00 87.44 176 ALA A CA 1
ATOM 1373 C C . ALA A 1 176 ? -24.838 9.084 50.260 1.00 87.44 176 ALA A C 1
ATOM 1375 O O . ALA A 1 176 ? -24.580 9.158 51.461 1.00 87.44 176 ALA A O 1
ATOM 1376 N N . ALA A 1 177 ? -25.207 7.941 49.672 1.00 87.44 177 ALA A N 1
ATOM 1377 C CA . ALA A 1 177 ? -25.315 6.670 50.384 1.00 87.44 177 ALA A CA 1
ATOM 1378 C C . ALA A 1 177 ? -23.952 6.202 50.929 1.00 87.44 177 ALA A C 1
ATOM 1380 O O . ALA A 1 177 ? -23.811 5.979 52.132 1.00 87.44 177 ALA A O 1
ATOM 1381 N N . ALA A 1 178 ? -22.931 6.138 50.067 1.00 87.12 178 ALA A N 1
ATOM 1382 C CA . ALA A 1 178 ? -21.619 5.564 50.374 1.00 87.12 178 ALA A CA 1
ATOM 1383 C C . ALA A 1 178 ? -20.864 6.267 51.517 1.00 87.12 178 ALA A C 1
ATOM 1385 O O . ALA A 1 178 ? -20.084 5.630 52.225 1.00 87.12 178 ALA A O 1
ATOM 1386 N N . TYR A 1 179 ? -21.100 7.570 51.702 1.00 87.25 179 TYR A N 1
ATOM 1387 C CA . TYR A 1 179 ? -20.474 8.393 52.744 1.00 87.25 179 TYR A CA 1
ATOM 1388 C C . TYR A 1 179 ? -21.469 8.979 53.762 1.00 87.25 179 TYR A C 1
ATOM 1390 O O . TYR A 1 179 ? -21.080 9.791 54.604 1.00 87.25 179 TYR A O 1
ATOM 1398 N N . GLN A 1 180 ? -22.740 8.564 53.705 1.00 87.25 180 GLN A N 1
ATOM 1399 C CA . GLN A 1 180 ? -23.833 8.994 54.590 1.00 87.25 180 GLN A CA 1
ATOM 1400 C C . GLN A 1 180 ? -24.070 10.521 54.628 1.00 87.25 180 GLN A C 1
ATOM 1402 O O . GLN A 1 180 ? -24.409 11.080 55.676 1.00 87.25 180 GLN A O 1
ATOM 1407 N N . VAL A 1 181 ? -23.927 11.218 53.498 1.00 86.44 181 VAL A N 1
ATOM 1408 C CA . VAL A 1 181 ? -24.094 12.684 53.371 1.00 86.44 181 VAL A CA 1
ATOM 1409 C C . VAL A 1 181 ? -25.281 13.058 52.486 1.00 86.44 181 VAL A C 1
ATOM 1411 O O . VAL A 1 181 ? -25.615 12.339 51.558 1.00 86.44 181 VAL A O 1
ATOM 1414 N N . GLU A 1 182 ? -25.878 14.227 52.711 1.00 85.12 182 GLU A N 1
ATOM 1415 C CA . GLU A 1 182 ? -26.779 14.868 51.741 1.00 85.12 182 GLU A CA 1
ATOM 1416 C C . GLU A 1 182 ? -26.030 15.980 51.010 1.00 85.12 182 GLU A C 1
ATOM 1418 O O . GLU A 1 182 ? -25.327 16.776 51.643 1.00 85.12 182 GLU A O 1
ATOM 1423 N N . PHE A 1 183 ? -26.237 16.095 49.699 1.00 85.75 183 PHE A N 1
ATOM 1424 C CA . PHE A 1 183 ? -25.726 17.217 48.917 1.00 85.75 183 PHE A CA 1
ATOM 1425 C C . PHE A 1 183 ? -26.732 18.369 48.870 1.00 85.75 183 PHE A C 1
ATOM 1427 O O . PHE A 1 183 ? -27.911 18.170 48.589 1.00 85.75 183 PHE A O 1
ATOM 1434 N N . ARG A 1 184 ? -26.248 19.595 49.081 1.00 82.56 184 ARG A N 1
ATOM 1435 C CA . ARG A 1 184 ? -27.023 20.835 48.941 1.00 82.56 184 ARG A CA 1
ATOM 1436 C C . ARG A 1 184 ? -26.368 21.772 47.933 1.00 82.56 184 ARG A C 1
ATOM 1438 O O . ARG A 1 184 ? -25.140 21.887 47.888 1.00 82.56 184 ARG A O 1
ATOM 1445 N N . SER A 1 185 ? -27.202 22.448 47.150 1.00 81.62 185 SER A N 1
ATOM 1446 C CA . SER A 1 185 ? -26.797 23.502 46.222 1.00 81.62 185 SER A CA 1
ATOM 1447 C C . SER A 1 185 ? -26.915 24.864 46.903 1.00 81.62 185 SER A C 1
ATOM 1449 O O . SER A 1 185 ? -27.942 25.165 47.509 1.00 81.62 185 SER A O 1
ATOM 1451 N N . PHE A 1 186 ? -25.893 25.704 46.768 1.00 77.75 186 PHE A N 1
ATOM 1452 C CA . PHE A 1 186 ? -25.932 27.114 47.162 1.00 77.75 186 PHE A CA 1
ATOM 1453 C C . PHE A 1 186 ? -25.589 27.996 45.962 1.00 77.75 186 PHE A C 1
ATOM 1455 O O . PHE A 1 186 ? -24.738 27.627 45.150 1.00 77.75 186 PHE A O 1
ATOM 1462 N N . ARG A 1 187 ? -26.210 29.173 45.855 1.00 75.12 187 ARG A N 1
ATOM 1463 C CA . ARG A 1 187 ? -25.976 30.137 44.773 1.00 75.12 187 ARG A CA 1
ATOM 1464 C C . ARG A 1 187 ? -25.472 31.464 45.326 1.00 75.12 187 ARG A C 1
ATOM 1466 O O . ARG A 1 187 ? -26.091 32.045 46.209 1.00 75.12 187 ARG A O 1
ATOM 1473 N N . SER A 1 188 ? -24.391 31.971 44.737 1.00 71.94 188 SER A N 1
ATOM 1474 C CA . SER A 1 188 ? -23.914 33.342 44.939 1.00 71.94 188 SER A CA 1
ATOM 1475 C C . SER A 1 188 ? -23.718 33.994 43.572 1.00 71.94 188 SER A C 1
ATOM 1477 O O . SER A 1 188 ? -22.817 33.616 42.819 1.00 71.94 188 SER A O 1
ATOM 1479 N N . GLY A 1 189 ? -24.603 34.925 43.207 1.00 76.12 189 GLY A N 1
ATOM 1480 C CA . GLY A 1 189 ? -24.648 35.517 41.866 1.00 76.12 189 GLY A CA 1
ATOM 1481 C C . GLY A 1 189 ? -24.777 34.457 40.762 1.00 76.12 189 GLY A C 1
ATOM 1482 O O . GLY A 1 189 ? -25.749 33.700 40.714 1.00 76.12 189 GLY A O 1
ATOM 1483 N N . ASN A 1 190 ? -23.769 34.389 39.887 1.00 72.69 190 ASN A N 1
ATOM 1484 C CA . ASN A 1 190 ? -23.704 33.445 38.762 1.00 72.69 190 ASN A CA 1
ATOM 1485 C C . ASN A 1 190 ? -22.894 32.168 39.069 1.00 72.69 190 ASN A C 1
ATOM 1487 O O . ASN A 1 190 ? -22.540 31.443 38.140 1.00 72.69 190 ASN A O 1
ATOM 1491 N N . LEU A 1 191 ? -22.573 31.904 40.342 1.00 59.91 191 LEU A N 1
ATOM 1492 C CA . LEU A 1 191 ? -21.842 30.715 40.785 1.00 59.91 191 LEU A CA 1
ATOM 1493 C C . LEU A 1 191 ? -22.737 29.780 41.603 1.00 59.91 191 LEU A C 1
ATOM 1495 O O . LEU A 1 191 ? -23.377 30.213 42.564 1.00 59.91 191 LEU A O 1
ATOM 1499 N N . VAL A 1 192 ? -22.733 28.494 41.244 1.00 73.12 192 VAL A N 1
ATOM 1500 C CA . VAL A 1 192 ? -23.386 27.409 41.992 1.00 73.12 192 VAL A CA 1
ATOM 1501 C C . VAL A 1 192 ? -22.326 26.581 42.718 1.00 73.12 192 VAL A C 1
ATOM 1503 O O . VAL A 1 192 ? -21.287 26.249 42.150 1.00 73.12 192 VAL A O 1
ATOM 1506 N N . TYR A 1 193 ? -22.583 26.253 43.980 1.00 73.00 193 TYR A N 1
ATOM 1507 C CA . TYR A 1 193 ? -21.676 25.547 44.881 1.00 73.00 193 TYR A CA 1
ATOM 1508 C C . TYR A 1 193 ? -22.352 24.282 45.412 1.00 73.00 193 TYR A C 1
ATOM 1510 O O . TYR A 1 193 ? -23.452 24.361 45.960 1.00 73.00 193 TYR A O 1
ATOM 1518 N N . ARG A 1 194 ? -21.680 23.131 45.323 1.00 85.31 194 ARG A N 1
ATOM 1519 C CA . ARG A 1 194 ? -22.101 21.891 45.990 1.00 85.31 194 ARG A CA 1
ATOM 1520 C C . ARG A 1 194 ? -21.474 21.802 47.382 1.00 85.31 194 ARG A C 1
ATOM 1522 O O . ARG A 1 194 ? -20.259 21.974 47.521 1.00 85.31 194 ARG A O 1
ATOM 1529 N N . ARG A 1 195 ? -22.284 21.520 48.400 1.00 81.25 195 ARG A N 1
ATOM 1530 C CA . ARG A 1 195 ? -21.868 21.288 49.795 1.00 81.25 195 ARG A CA 1
ATOM 1531 C C . ARG A 1 195 ? -22.469 20.001 50.343 1.00 81.25 195 ARG A C 1
ATOM 1533 O O . ARG A 1 195 ? -23.479 19.540 49.814 1.00 81.25 195 ARG A O 1
ATOM 1540 N N . ILE A 1 196 ? -21.873 19.462 51.402 1.00 82.38 196 ILE A N 1
ATOM 1541 C CA . ILE A 1 196 ? -22.420 18.336 52.174 1.00 82.38 196 ILE A CA 1
ATOM 1542 C C . ILE A 1 196 ? -23.005 18.817 53.508 1.00 82.38 196 ILE A C 1
ATOM 1544 O O . ILE A 1 196 ? -22.467 19.720 54.146 1.00 82.38 196 ILE A O 1
ATOM 1548 N N . ASN A 1 197 ? -24.124 18.227 53.935 1.00 78.44 197 ASN A N 1
ATOM 1549 C CA . ASN A 1 197 ? -24.827 18.619 55.167 1.00 78.44 197 ASN A CA 1
ATOM 1550 C C . ASN A 1 197 ? -24.031 18.326 56.461 1.00 78.44 197 ASN A C 1
ATOM 1552 O O . ASN A 1 197 ? -24.160 19.055 57.444 1.00 78.44 197 ASN A O 1
ATOM 1556 N N . ARG A 1 198 ? -23.192 17.284 56.460 1.00 75.00 198 ARG A N 1
ATOM 1557 C CA . ARG A 1 198 ? -22.320 16.862 57.569 1.00 75.00 198 ARG A CA 1
ATOM 1558 C C . ARG A 1 198 ? -20.981 16.343 57.042 1.00 75.00 198 ARG A C 1
ATOM 1560 O O . ARG A 1 198 ? -20.820 16.147 55.840 1.00 75.00 198 ARG A O 1
ATOM 1567 N N . LYS A 1 199 ? -20.006 16.126 57.935 1.00 71.69 199 LYS A N 1
ATOM 1568 C CA . LYS A 1 199 ? -18.762 15.423 57.567 1.00 71.69 199 LYS A CA 1
ATOM 1569 C C . LYS A 1 199 ? -19.112 14.017 57.050 1.00 71.69 199 LYS A C 1
ATOM 1571 O O . LYS A 1 199 ? -19.999 13.399 57.636 1.00 71.69 199 LYS A O 1
ATOM 1576 N N . PRO A 1 200 ? -18.429 13.507 56.014 1.00 79.00 200 PRO A N 1
ATOM 1577 C CA . PRO A 1 200 ? -18.687 12.167 55.508 1.00 79.00 200 PRO A CA 1
ATOM 1578 C C . PRO A 1 200 ? -18.197 11.118 56.508 1.00 79.00 200 PRO A C 1
ATOM 1580 O O . PRO A 1 200 ? -17.098 11.244 57.059 1.00 79.00 200 PRO A O 1
ATOM 1583 N N . THR A 1 201 ? -18.998 10.078 56.724 1.00 77.31 201 THR A N 1
ATOM 1584 C CA . THR A 1 201 ? -18.603 8.922 57.533 1.00 77.31 201 THR A CA 1
ATOM 1585 C C . THR A 1 201 ? -17.638 8.062 56.719 1.00 77.31 201 THR A C 1
ATOM 1587 O O . THR A 1 201 ? -17.953 7.687 55.591 1.00 77.31 201 THR A O 1
ATOM 1590 N N . VAL A 1 202 ? -16.469 7.718 57.271 1.00 73.50 202 VAL A N 1
ATOM 1591 C CA . VAL A 1 202 ? -15.637 6.641 56.704 1.00 73.50 202 VAL A CA 1
ATOM 1592 C C . VAL A 1 202 ? -16.269 5.311 57.131 1.00 73.50 202 VAL A C 1
ATOM 1594 O O . VAL A 1 202 ? -16.399 5.092 58.336 1.00 73.50 202 VAL A O 1
ATOM 1597 N N . PRO A 1 203 ? -16.679 4.428 56.202 1.00 73.88 203 PRO A N 1
ATOM 1598 C CA . PRO A 1 203 ? -17.288 3.151 56.563 1.00 73.88 203 PRO A CA 1
ATOM 1599 C C . PRO A 1 203 ? -16.317 2.268 57.362 1.00 73.88 203 PRO A C 1
ATOM 1601 O O . PRO A 1 203 ? -15.119 2.286 57.066 1.00 73.88 203 PRO A O 1
ATOM 1604 N N . PRO A 1 204 ? -16.800 1.409 58.283 1.00 73.19 204 PRO A N 1
ATOM 1605 C CA . PRO A 1 204 ? -15.941 0.508 59.058 1.00 73.19 204 PRO A CA 1
ATOM 1606 C C . PRO A 1 204 ? -15.010 -0.372 58.206 1.00 73.19 204 PRO A C 1
ATOM 1608 O O . PRO A 1 204 ? -13.869 -0.607 58.588 1.00 73.19 204 PRO A O 1
ATOM 1611 N N . SER A 1 205 ? -15.433 -0.781 57.002 1.00 71.75 205 SER A N 1
ATOM 1612 C CA . SER A 1 205 ? -14.611 -1.559 56.054 1.00 71.75 205 SER A CA 1
ATOM 1613 C C . SER A 1 205 ? -13.368 -0.825 55.518 1.00 71.75 205 SER A C 1
ATOM 1615 O O . SER A 1 205 ? -12.490 -1.460 54.930 1.00 71.75 205 SER A O 1
ATOM 1617 N N . LEU A 1 206 ? -13.304 0.498 55.702 1.00 77.88 206 LEU A N 1
ATOM 1618 C CA . LEU A 1 206 ? -12.212 1.388 55.295 1.00 77.88 206 LEU A CA 1
ATOM 1619 C C . LEU A 1 206 ? -11.532 2.094 56.484 1.00 77.88 206 LEU A C 1
ATOM 1621 O O . LEU A 1 206 ? -10.649 2.930 56.275 1.00 77.88 206 LEU A O 1
ATOM 1625 N N . ALA A 1 207 ? -11.913 1.769 57.724 1.00 77.00 207 ALA A N 1
ATOM 1626 C CA . ALA A 1 207 ? -11.266 2.303 58.919 1.00 77.00 207 ALA A CA 1
ATOM 1627 C C . ALA A 1 207 ? -9.766 1.948 58.923 1.00 77.00 207 ALA A C 1
ATOM 1629 O O . ALA A 1 207 ? -9.383 0.825 58.605 1.00 77.00 207 ALA A O 1
ATOM 1630 N N . GLY A 1 208 ? -8.906 2.931 59.205 1.00 70.69 208 GLY A N 1
ATOM 1631 C CA . GLY A 1 208 ? -7.442 2.799 59.121 1.00 70.69 208 GLY A CA 1
ATOM 1632 C C . GLY A 1 208 ? -6.859 2.745 57.698 1.00 70.69 208 GLY A C 1
ATOM 1633 O O . GLY A 1 208 ? -5.715 3.144 57.511 1.00 70.69 208 GLY A O 1
ATOM 1634 N N . ARG A 1 209 ? -7.642 2.327 56.694 1.00 77.06 209 ARG A N 1
ATOM 1635 C CA . ARG A 1 209 ? -7.209 2.141 55.294 1.00 77.06 209 ARG A CA 1
ATOM 1636 C C . ARG A 1 209 ? -7.304 3.395 54.427 1.00 77.06 209 ARG A C 1
ATOM 1638 O O . ARG A 1 209 ? -6.567 3.535 53.455 1.00 77.06 209 ARG A O 1
ATOM 1645 N N . VAL A 1 210 ? -8.216 4.312 54.753 1.00 72.00 210 VAL A N 1
ATOM 1646 C CA . VAL A 1 210 ? -8.408 5.578 54.023 1.00 72.00 210 VAL A CA 1
ATOM 1647 C C . VAL A 1 210 ? -7.991 6.765 54.885 1.00 72.00 210 VAL A C 1
ATOM 1649 O O . VAL A 1 210 ? -8.492 6.951 55.991 1.00 72.00 210 VAL A O 1
ATOM 1652 N N . LEU A 1 211 ? -7.097 7.596 54.344 1.00 61.94 211 LEU A N 1
ATOM 1653 C CA . LEU A 1 211 ? -6.575 8.801 54.991 1.00 61.94 211 LEU A CA 1
ATOM 1654 C C . LEU A 1 211 ? -7.509 10.004 54.806 1.00 61.94 211 LEU A C 1
ATOM 1656 O O . LEU A 1 211 ? -7.760 10.745 55.754 1.00 61.94 211 LEU A O 1
ATOM 1660 N N . PHE A 1 212 ? -8.020 10.219 53.588 1.00 67.31 212 PHE A N 1
ATOM 1661 C CA . PHE A 1 212 ? -8.990 11.277 53.290 1.00 67.31 212 PHE A CA 1
ATOM 1662 C C . PHE A 1 212 ? -9.776 11.013 51.998 1.00 67.31 212 PHE A C 1
ATOM 1664 O O . PHE A 1 212 ? -9.400 10.183 51.170 1.00 67.31 212 PHE A O 1
ATOM 1671 N N . VAL A 1 213 ? -10.867 11.767 51.834 1.00 65.69 213 VAL A N 1
ATOM 1672 C CA . VAL A 1 213 ? -11.773 11.746 50.676 1.00 65.69 213 VAL A CA 1
ATOM 1673 C C . VAL A 1 213 ? -12.002 13.190 50.215 1.00 65.69 213 VAL A C 1
ATOM 1675 O O . VAL A 1 213 ? -12.291 14.057 51.040 1.00 65.69 213 VAL A O 1
ATOM 1678 N N . HIS A 1 214 ? -11.859 13.467 48.918 1.00 70.19 214 HIS A N 1
ATOM 1679 C CA . HIS A 1 214 ? -11.898 14.813 48.331 1.00 70.19 214 HIS A CA 1
ATOM 1680 C C . HIS A 1 214 ? -12.747 14.857 47.045 1.00 70.19 214 HIS A C 1
ATOM 1682 O O . HIS A 1 214 ? -12.820 13.871 46.326 1.00 70.19 214 HIS A O 1
ATOM 1688 N N . GLY A 1 215 ? -13.380 15.996 46.733 1.00 69.06 215 GLY A N 1
ATOM 1689 C CA . GLY A 1 215 ? -14.243 16.177 45.544 1.00 69.06 215 GLY A CA 1
ATOM 1690 C C . GLY A 1 215 ? -15.758 16.116 45.810 1.00 69.06 215 GLY A C 1
ATOM 1691 O O . GLY A 1 215 ? -16.557 16.525 44.965 1.00 69.06 215 GLY A O 1
ATOM 1692 N N . LEU A 1 216 ? -16.172 15.693 47.012 1.00 75.62 216 LEU A N 1
ATOM 1693 C CA . LEU A 1 216 ? -17.581 15.711 47.434 1.00 75.62 216 LEU A CA 1
ATOM 1694 C C . LEU A 1 216 ? -18.167 17.139 47.388 1.00 75.62 216 LEU A C 1
ATOM 1696 O O . LEU A 1 216 ? -19.238 17.346 46.822 1.00 75.62 216 LEU A O 1
ATOM 1700 N N . GLU A 1 217 ? -17.448 18.143 47.895 1.00 70.00 217 GLU A N 1
ATOM 1701 C CA . GLU A 1 217 ? -17.821 19.565 47.782 1.00 70.00 217 GLU A CA 1
ATOM 1702 C C . GLU A 1 217 ? -17.155 20.236 46.570 1.00 70.00 217 GLU A C 1
ATOM 1704 O O . GLU A 1 217 ? -16.075 19.823 46.149 1.00 70.00 217 GLU A O 1
ATOM 1709 N N . SER A 1 218 ? -17.769 21.291 46.015 1.00 65.62 218 SER A N 1
ATOM 1710 C CA . SER A 1 218 ? -17.239 22.005 44.839 1.00 65.62 218 SER A CA 1
ATOM 1711 C C . SER A 1 218 ? -16.883 23.472 45.103 1.00 65.62 218 SER A C 1
ATOM 1713 O O . SER A 1 218 ? -17.531 24.177 45.884 1.00 65.62 218 SER A O 1
ATOM 1715 N N . GLY A 1 219 ? -15.905 23.983 44.351 1.00 54.38 219 GLY A N 1
ATOM 1716 C CA . GLY A 1 219 ? -15.818 25.419 44.073 1.00 54.38 219 GLY A CA 1
ATOM 1717 C C . GLY A 1 219 ? -17.056 25.918 43.313 1.00 54.38 219 GLY A C 1
ATOM 1718 O O . GLY A 1 219 ? -17.849 25.119 42.806 1.00 54.38 219 GLY A O 1
ATOM 1719 N N . GLY A 1 220 ? -17.232 27.238 43.248 1.00 51.12 220 GLY A N 1
ATOM 1720 C CA . GLY A 1 220 ? -18.354 27.849 42.533 1.00 51.12 220 GLY A CA 1
ATOM 1721 C C . GLY A 1 220 ? -18.203 27.703 41.018 1.00 51.12 220 GLY A C 1
ATOM 1722 O O . GLY A 1 220 ? -17.181 28.110 40.468 1.00 51.12 220 GLY A O 1
ATOM 1723 N N . THR A 1 221 ? -19.210 27.158 40.336 1.00 47.03 221 THR A N 1
ATOM 1724 C CA . THR A 1 221 ? -19.214 26.960 38.877 1.00 47.03 221 THR A CA 1
ATOM 1725 C C . THR A 1 221 ? -20.219 27.883 38.185 1.00 47.03 221 THR A C 1
ATOM 1727 O O . THR A 1 221 ? -21.315 28.119 38.694 1.00 47.03 221 THR A O 1
ATOM 1730 N N . ARG A 1 222 ? -19.856 28.424 37.011 1.00 38.62 222 ARG A N 1
ATOM 1731 C CA . ARG A 1 222 ? -20.780 29.189 36.153 1.00 38.62 222 ARG A CA 1
ATOM 1732 C C . ARG A 1 222 ? -21.620 28.234 35.303 1.00 38.62 222 ARG A C 1
ATOM 1734 O O . ARG A 1 222 ? -21.068 27.307 34.713 1.00 38.62 222 ARG A O 1
ATOM 1741 N N . ARG A 1 223 ? -22.929 28.490 35.183 1.00 36.34 223 ARG A N 1
ATOM 1742 C CA . ARG A 1 223 ? -23.777 27.839 34.165 1.00 36.34 223 ARG A CA 1
ATOM 1743 C C . ARG A 1 223 ? -23.463 28.436 32.780 1.00 36.34 223 ARG A C 1
ATOM 1745 O O . ARG A 1 223 ? -23.056 29.592 32.692 1.00 36.34 223 ARG A O 1
ATOM 1752 N N . GLY A 1 224 ? -23.562 27.619 31.731 1.00 33.62 224 GLY A N 1
ATOM 1753 C CA . GLY A 1 224 ? -22.946 27.898 30.427 1.00 33.62 224 GLY A CA 1
ATOM 1754 C C . GLY A 1 224 ? -23.606 29.001 29.591 1.00 33.62 224 GLY A C 1
ATOM 1755 O O . GLY A 1 224 ? -24.798 29.272 29.714 1.00 33.62 224 GLY A O 1
ATOM 1756 N N . SER A 1 225 ? -22.816 29.590 28.692 1.00 25.84 225 SER A N 1
ATOM 1757 C CA . SER A 1 225 ? -23.267 30.492 27.630 1.00 25.84 225 SER A CA 1
ATOM 1758 C C . SER A 1 225 ? -23.889 29.696 26.479 1.00 25.84 225 SER A C 1
ATOM 1760 O O . SER A 1 225 ? -23.177 29.202 25.605 1.00 25.84 225 SER A O 1
ATOM 1762 N N . GLY A 1 226 ? -25.213 29.555 26.487 1.00 27.72 226 GLY A N 1
ATOM 1763 C CA . GLY A 1 226 ? -25.961 29.033 25.345 1.00 27.72 226 GLY A CA 1
ATOM 1764 C C . GLY A 1 226 ? -26.275 30.143 24.346 1.00 27.72 226 GLY A C 1
ATOM 1765 O O . GLY A 1 226 ? -27.145 30.966 24.610 1.00 27.72 226 GLY A O 1
ATOM 1766 N N . THR A 1 227 ? -25.599 30.147 23.199 1.00 25.69 227 THR A N 1
ATOM 1767 C CA . THR A 1 227 ? -25.979 30.938 22.018 1.00 25.69 227 THR A CA 1
ATOM 1768 C C . THR A 1 227 ? -26.393 29.985 20.907 1.00 25.69 227 THR A C 1
ATOM 1770 O O . THR A 1 227 ? -25.558 29.272 20.354 1.00 25.69 227 THR A O 1
ATOM 1773 N N . SER A 1 228 ? -27.687 29.947 20.601 1.00 27.53 228 SER A N 1
ATOM 1774 C CA . SER A 1 228 ? -28.252 29.142 19.519 1.00 27.53 228 SER A CA 1
ATOM 1775 C C . SER A 1 228 ? -28.130 29.851 18.171 1.00 27.53 228 SER A C 1
ATOM 1777 O O . SER A 1 228 ? -28.629 30.965 18.034 1.00 27.53 228 SER A O 1
ATOM 1779 N N . MET A 1 229 ? -27.572 29.174 17.167 1.00 24.11 229 MET A N 1
ATOM 1780 C CA . MET A 1 229 ? -27.880 29.386 15.748 1.00 24.11 229 MET A CA 1
ATOM 1781 C C . MET A 1 229 ? -27.475 28.140 14.937 1.00 24.11 229 MET A C 1
ATOM 1783 O O . MET A 1 229 ? -26.499 27.482 15.278 1.00 24.11 229 MET A O 1
ATOM 1787 N N . ALA A 1 230 ? -28.230 27.845 13.874 1.00 24.50 230 ALA A N 1
ATOM 1788 C CA . ALA A 1 230 ? -27.936 26.877 12.803 1.00 24.50 230 ALA A CA 1
ATOM 1789 C C . ALA A 1 230 ? -27.559 25.410 13.172 1.00 24.50 230 ALA A C 1
ATOM 1791 O O . ALA A 1 230 ? -26.394 25.041 13.287 1.00 24.50 230 ALA A O 1
ATOM 1792 N N . GLY A 1 231 ? -28.569 24.529 13.171 1.00 26.34 231 GLY A N 1
ATOM 1793 C CA . GLY A 1 231 ? -28.527 23.212 12.496 1.00 26.34 231 GLY A CA 1
ATOM 1794 C C . GLY A 1 231 ? -27.713 22.037 13.072 1.00 26.34 231 GLY A C 1
ATOM 1795 O O . GLY A 1 231 ? -28.095 20.892 12.843 1.00 26.34 231 GLY A O 1
ATOM 1796 N N . GLY A 1 232 ? -26.624 22.259 13.810 1.00 25.45 232 GLY A N 1
ATOM 1797 C CA . GLY A 1 232 ? -25.708 21.183 14.220 1.00 25.45 232 GLY A CA 1
ATOM 1798 C C . GLY A 1 232 ? -26.283 20.216 15.270 1.00 25.45 232 GLY A C 1
ATOM 1799 O O . GLY A 1 232 ? -26.494 20.595 16.424 1.00 25.45 232 GLY A O 1
ATOM 1800 N N . ARG A 1 233 ? -26.468 18.934 14.915 1.00 35.22 233 ARG A N 1
ATOM 1801 C CA . ARG A 1 233 ? -26.908 17.867 15.841 1.00 35.22 233 ARG A CA 1
ATOM 1802 C C . ARG A 1 233 ? -25.763 17.427 16.766 1.00 35.22 233 ARG A C 1
ATOM 1804 O O . ARG A 1 233 ? -25.096 16.428 16.518 1.00 35.22 233 ARG A O 1
ATOM 1811 N N . ALA A 1 234 ? -25.545 18.177 17.844 1.00 29.25 234 ALA A N 1
ATOM 1812 C CA . ALA A 1 234 ? -24.441 17.957 18.778 1.00 29.25 234 ALA A CA 1
ATOM 1813 C C . ALA A 1 234 ? -24.416 16.547 19.411 1.00 29.25 234 ALA A C 1
ATOM 1815 O O . ALA A 1 234 ? -25.414 16.064 19.953 1.00 29.25 234 ALA A O 1
ATOM 1816 N N . ALA A 1 235 ? -23.236 15.919 19.405 1.00 36.44 235 ALA A N 1
ATOM 1817 C CA . ALA A 1 235 ? -22.956 14.685 20.137 1.00 36.44 235 ALA A CA 1
ATOM 1818 C C . ALA A 1 235 ? -22.974 14.900 21.673 1.00 36.44 235 ALA A C 1
ATOM 1820 O O . ALA A 1 235 ? -22.664 15.998 22.147 1.00 36.44 235 ALA A O 1
ATOM 1821 N N . PRO A 1 236 ? -23.308 13.871 22.481 1.00 34.19 236 PRO A N 1
ATOM 1822 C CA . PRO A 1 236 ? -23.383 13.993 23.939 1.00 34.19 236 PRO A CA 1
ATOM 1823 C C . PRO A 1 236 ? -22.022 14.298 24.592 1.00 34.19 236 PRO A C 1
ATOM 1825 O O . PRO A 1 236 ? -20.971 13.805 24.178 1.00 34.19 236 PRO A O 1
ATOM 1828 N N . ALA A 1 237 ? -22.045 15.108 25.654 1.00 32.88 237 ALA A N 1
ATOM 1829 C CA . ALA A 1 237 ? -20.855 15.748 26.217 1.00 32.88 237 ALA A CA 1
ATOM 1830 C C . ALA A 1 237 ? -19.901 14.801 26.986 1.00 32.88 237 ALA A C 1
ATOM 1832 O O . ALA A 1 237 ? -20.033 14.576 28.189 1.00 32.88 237 ALA A O 1
ATOM 1833 N N . THR A 1 238 ? -18.877 14.322 26.275 1.00 41.59 238 THR A N 1
ATOM 1834 C CA . THR A 1 238 ? -17.494 14.122 26.762 1.00 41.59 238 THR A CA 1
ATOM 1835 C C . THR A 1 238 ? -17.304 13.547 28.178 1.00 41.59 238 THR A C 1
ATOM 1837 O O . THR A 1 238 ? -16.955 14.279 29.101 1.00 41.59 238 THR A O 1
ATOM 1840 N N . HIS A 1 239 ? -17.406 12.222 28.325 1.00 50.78 239 HIS A N 1
ATOM 1841 C CA . HIS A 1 239 ? -16.597 11.428 29.284 1.00 50.78 239 HIS A CA 1
ATOM 1842 C C . HIS A 1 239 ? -15.828 10.280 28.571 1.00 50.78 239 HIS A C 1
ATOM 1844 O O . HIS A 1 239 ? -15.223 9.420 29.207 1.00 50.78 239 HIS A O 1
ATOM 1850 N N . GLY A 1 240 ? -15.854 10.245 27.232 1.00 60.81 240 GLY A N 1
ATOM 1851 C CA . GLY A 1 240 ? -15.195 9.221 26.414 1.00 60.81 240 GLY A CA 1
ATOM 1852 C C . GLY A 1 240 ? -13.767 9.588 26.000 1.00 60.81 240 GLY A C 1
ATOM 1853 O O . GLY A 1 240 ? -13.423 10.756 25.822 1.00 60.81 240 GLY A O 1
ATOM 1854 N N . HIS A 1 241 ? -12.938 8.565 25.807 1.00 81.56 241 HIS A N 1
ATOM 1855 C CA . HIS A 1 241 ? -11.635 8.663 25.165 1.00 81.56 241 HIS A CA 1
ATOM 1856 C C . HIS A 1 241 ? -11.817 8.685 23.643 1.00 81.56 241 HIS A C 1
ATOM 1858 O O . HIS A 1 241 ? -12.163 7.673 23.027 1.00 81.56 241 HIS A O 1
ATOM 1864 N N . VAL A 1 242 ? -11.514 9.827 23.027 1.00 89.94 242 VAL A N 1
ATOM 1865 C CA . VAL A 1 242 ? -11.472 9.966 21.567 1.00 89.94 242 VAL A CA 1
ATOM 1866 C C . VAL A 1 242 ? -10.363 9.085 20.987 1.00 89.94 242 VAL A C 1
ATOM 1868 O O . VAL A 1 242 ? -9.197 9.237 21.348 1.00 89.94 242 VAL A O 1
ATOM 1871 N N . VAL A 1 243 ? -10.706 8.179 20.068 1.00 89.94 243 VAL A N 1
ATOM 1872 C CA . VAL A 1 243 ? -9.725 7.450 19.250 1.00 89.94 243 VAL A CA 1
ATOM 1873 C C . VAL A 1 243 ? -9.038 8.484 18.347 1.00 89.94 243 VAL A C 1
ATOM 1875 O O . VAL A 1 243 ? -9.727 9.113 17.537 1.00 89.94 243 VAL A O 1
ATOM 1878 N N . PRO A 1 244 ? -7.721 8.740 18.474 1.00 85.19 244 PRO A N 1
ATOM 1879 C CA . PRO A 1 244 ? -7.091 9.860 17.779 1.00 85.19 244 PRO A CA 1
ATOM 1880 C C . PRO A 1 244 ? -7.220 9.732 16.261 1.00 85.19 244 PRO A C 1
ATOM 1882 O O . PRO A 1 244 ? -7.002 8.652 15.714 1.00 85.19 244 PRO A O 1
ATOM 1885 N N . GLY A 1 245 ? -7.527 10.831 15.568 1.00 84.25 245 GLY A N 1
ATOM 1886 C CA . GLY A 1 245 ? -7.492 10.866 14.102 1.00 84.25 245 GLY A CA 1
ATOM 1887 C C . GLY A 1 245 ? -8.552 10.013 13.392 1.00 84.25 245 GLY A C 1
ATOM 1888 O O . GLY A 1 245 ? -8.293 9.546 12.282 1.00 84.25 245 GLY A O 1
ATOM 1889 N N . SER A 1 246 ? -9.696 9.782 14.047 1.00 86.19 246 SER A N 1
ATOM 1890 C CA . SER A 1 246 ? -10.790 8.901 13.605 1.00 86.19 246 SER A CA 1
ATOM 1891 C C . SER A 1 246 ? -12.007 9.605 12.990 1.00 86.19 246 SER A C 1
ATOM 1893 O O . SER A 1 246 ? -12.908 8.925 12.506 1.00 86.19 246 SER A O 1
ATOM 1895 N N . ALA A 1 247 ? -12.050 10.943 12.995 1.00 75.50 247 ALA A N 1
ATOM 1896 C CA . ALA A 1 247 ? -13.051 11.695 12.237 1.00 75.50 247 ALA A CA 1
ATOM 1897 C C . ALA A 1 247 ? -12.891 11.421 10.736 1.00 75.50 247 ALA A C 1
ATOM 1899 O O . ALA A 1 247 ? -11.759 11.283 10.257 1.00 75.50 247 ALA A O 1
ATOM 1900 N N . SER A 1 248 ? -14.007 11.356 10.007 1.00 68.31 248 SER A N 1
ATOM 1901 C CA . SER A 1 248 ? -13.969 11.112 8.569 1.00 68.31 248 SER A CA 1
ATOM 1902 C C . SER A 1 248 ? -13.748 12.394 7.758 1.00 68.31 248 SER A C 1
ATOM 1904 O O . SER A 1 248 ? -13.611 13.497 8.291 1.00 68.31 248 SER A O 1
ATOM 1906 N N . ILE A 1 249 ? -13.643 12.211 6.444 1.00 64.56 249 ILE A N 1
ATOM 1907 C CA . ILE A 1 249 ? -13.180 13.191 5.461 1.00 64.56 249 ILE A CA 1
ATOM 1908 C C . ILE A 1 249 ? -14.218 13.602 4.380 1.00 64.56 249 ILE A C 1
ATOM 1910 O O . ILE A 1 249 ? -13.992 14.678 3.830 1.00 64.56 249 ILE A O 1
ATOM 1914 N N . PRO A 1 250 ? -15.370 12.925 4.106 1.00 58.06 250 PRO A N 1
ATOM 1915 C CA . PRO A 1 250 ? -16.299 13.307 3.023 1.00 58.06 250 PRO A CA 1
ATOM 1916 C C . PRO A 1 250 ? -16.616 14.806 2.838 1.00 58.06 250 PRO A C 1
ATOM 1918 O O . PRO A 1 250 ? -16.561 15.261 1.694 1.00 58.06 250 PRO A O 1
ATOM 1921 N N . PRO A 1 251 ? -16.852 15.616 3.895 1.00 57.34 251 PRO A N 1
ATOM 1922 C CA . PRO A 1 251 ? -17.115 17.050 3.729 1.00 57.34 251 PRO A CA 1
ATOM 1923 C C . PRO A 1 251 ? -15.963 17.819 3.061 1.00 57.34 251 PRO A C 1
ATOM 1925 O O . PRO A 1 251 ? -16.193 18.819 2.388 1.00 57.34 251 PRO A O 1
ATOM 1928 N N . ARG A 1 252 ? -14.714 17.344 3.193 1.00 65.12 252 ARG A N 1
ATOM 1929 C CA . ARG A 1 252 ? -13.527 17.969 2.579 1.00 65.12 252 ARG A CA 1
ATOM 1930 C C . ARG A 1 252 ? -13.447 17.772 1.066 1.00 65.12 252 ARG A C 1
ATOM 1932 O O . ARG A 1 252 ? -12.731 18.520 0.414 1.00 65.12 252 ARG A O 1
ATOM 1939 N N . PHE A 1 253 ? -14.185 16.806 0.521 1.00 70.44 253 PHE A N 1
ATOM 1940 C CA . PHE A 1 253 ? -14.358 16.621 -0.922 1.00 70.44 253 PHE A CA 1
ATOM 1941 C C . PHE A 1 253 ? -15.600 17.351 -1.462 1.00 70.44 253 PHE A C 1
ATOM 1943 O O . PHE A 1 253 ? -15.968 17.160 -2.615 1.00 70.44 253 PHE A O 1
ATOM 1950 N N . GLY A 1 254 ? -16.290 18.151 -0.638 1.00 76.94 254 GLY A N 1
ATOM 1951 C CA . GLY A 1 254 ? -17.553 18.789 -1.022 1.00 76.94 254 GLY A CA 1
ATOM 1952 C C . GLY A 1 254 ? -18.739 17.821 -1.115 1.00 76.94 254 GLY A C 1
ATOM 1953 O O . GLY A 1 254 ? -19.754 18.164 -1.718 1.00 76.94 254 GLY A O 1
ATOM 1954 N N . ALA A 1 255 ? -18.637 16.618 -0.533 1.00 84.31 255 ALA A N 1
ATOM 1955 C CA . ALA A 1 255 ? -19.734 15.655 -0.521 1.00 84.31 255 ALA A CA 1
ATOM 1956 C C . ALA A 1 255 ? -20.937 16.203 0.271 1.00 84.31 255 ALA A C 1
ATOM 1958 O O . ALA A 1 255 ? -20.803 16.617 1.425 1.00 84.31 255 ALA A O 1
ATOM 1959 N N . ARG A 1 256 ? -22.122 16.192 -0.342 1.00 88.50 256 ARG A N 1
ATOM 1960 C CA . ARG A 1 256 ? -23.345 16.809 0.188 1.00 88.50 256 ARG A CA 1
ATOM 1961 C C . ARG A 1 256 ? -24.033 15.882 1.184 1.00 88.50 256 ARG A C 1
ATOM 1963 O O . ARG A 1 256 ? -24.336 14.743 0.840 1.00 88.50 256 ARG A O 1
ATOM 1970 N N . GLU A 1 257 ? -24.340 16.342 2.396 1.00 89.88 257 GLU A N 1
ATOM 1971 C CA . GLU A 1 257 ? -25.146 15.535 3.322 1.00 89.88 257 GLU A CA 1
ATOM 1972 C C . GLU A 1 257 ? -26.584 15.361 2.789 1.00 89.88 257 GLU A C 1
ATOM 1974 O O . GLU A 1 257 ? -27.252 16.326 2.419 1.00 89.88 257 GLU A O 1
ATOM 1979 N N . VAL A 1 258 ? -27.074 14.116 2.773 1.00 93.00 258 VAL A N 1
ATOM 1980 C CA . VAL A 1 258 ? -28.438 13.735 2.350 1.00 93.00 258 VAL A CA 1
ATOM 1981 C C . VAL A 1 258 ? -29.204 13.008 3.470 1.00 93.00 258 VAL A C 1
ATOM 1983 O O . VAL A 1 258 ? -30.015 12.101 3.248 1.00 93.00 258 VAL A O 1
ATOM 1986 N N . GLY A 1 259 ? -28.935 13.414 4.711 1.00 92.06 259 GLY A N 1
ATOM 1987 C CA . GLY A 1 259 ? -29.601 12.946 5.924 1.00 92.06 259 GLY A CA 1
ATOM 1988 C C . GLY A 1 259 ? -29.050 11.636 6.510 1.00 92.06 259 GLY A C 1
ATOM 1989 O O . GLY A 1 259 ? -28.145 11.013 5.944 1.00 92.06 259 GLY A O 1
ATOM 1990 N N . PRO A 1 260 ? -29.597 11.193 7.655 1.00 93.56 260 PRO A N 1
ATOM 1991 C CA . PRO A 1 260 ? -29.028 10.118 8.466 1.00 93.56 260 PRO A CA 1
ATOM 1992 C C . PRO A 1 260 ? -29.053 8.749 7.776 1.00 93.56 260 PRO A C 1
ATOM 1994 O O . PRO A 1 260 ? -29.874 8.466 6.899 1.00 93.56 260 PRO A O 1
ATOM 1997 N N . VAL A 1 261 ? -28.172 7.857 8.225 1.00 94.12 261 VAL A N 1
ATOM 1998 C CA . VAL A 1 261 ? -28.245 6.428 7.900 1.00 94.12 261 VAL A CA 1
ATOM 1999 C C . VAL A 1 261 ? -29.453 5.804 8.622 1.00 94.12 261 VAL A C 1
ATOM 2001 O O . VAL A 1 261 ? -29.669 6.107 9.796 1.00 94.12 261 VAL A O 1
ATOM 2004 N N . PRO A 1 262 ? -30.244 4.919 7.978 1.00 95.81 262 PRO A N 1
ATOM 2005 C CA . PRO A 1 262 ? -31.372 4.263 8.640 1.00 95.81 262 PRO A CA 1
ATOM 2006 C C . PRO A 1 262 ? -30.926 3.494 9.900 1.00 95.81 262 PRO A C 1
ATOM 2008 O O . PRO A 1 262 ? -30.004 2.680 9.805 1.00 95.81 262 PRO A O 1
ATOM 2011 N N . PRO A 1 263 ? -31.567 3.694 11.069 1.00 92.06 263 PRO A N 1
ATOM 2012 C CA . PRO A 1 263 ? -31.054 3.216 12.358 1.00 92.06 263 PRO A CA 1
ATOM 2013 C C . PRO A 1 263 ? -30.976 1.687 12.465 1.00 92.06 263 PRO A C 1
ATOM 2015 O O . PRO A 1 263 ? -30.123 1.166 13.185 1.00 92.06 263 PRO A O 1
ATOM 2018 N N . ASP A 1 264 ? -31.836 0.976 11.734 1.00 94.50 264 ASP A N 1
ATOM 2019 C CA . ASP A 1 264 ? -31.892 -0.487 11.661 1.00 94.50 264 ASP A CA 1
ATOM 2020 C C . ASP A 1 264 ? -30.961 -1.093 10.605 1.00 94.50 264 ASP A C 1
ATOM 2022 O O . ASP A 1 264 ? -30.766 -2.307 10.598 1.00 94.50 264 ASP A O 1
ATOM 2026 N N . LYS A 1 265 ? -30.333 -0.281 9.738 1.00 95.88 265 LYS A N 1
ATOM 2027 C CA . LYS A 1 265 ? -29.388 -0.799 8.742 1.00 95.88 265 LYS A CA 1
ATOM 2028 C C . LYS A 1 265 ? -28.226 -1.480 9.462 1.00 95.88 265 LYS A C 1
ATOM 2030 O O . LYS A 1 265 ? -27.499 -0.825 10.215 1.00 95.88 265 LYS A O 1
ATOM 2035 N N . ILE A 1 266 ? -28.055 -2.778 9.215 1.00 96.31 266 ILE A N 1
ATOM 2036 C CA . ILE A 1 266 ? -26.908 -3.544 9.702 1.00 96.31 266 ILE A CA 1
ATOM 2037 C C . ILE A 1 266 ? -25.646 -3.026 9.014 1.00 96.31 266 ILE A C 1
ATOM 2039 O O . ILE A 1 266 ? -25.622 -2.838 7.795 1.00 96.31 266 ILE A O 1
ATOM 2043 N N . ILE A 1 267 ? -24.609 -2.766 9.807 1.00 95.50 267 ILE A N 1
ATOM 2044 C CA . ILE A 1 267 ? -23.295 -2.340 9.331 1.00 95.50 267 ILE A CA 1
ATOM 2045 C C . ILE A 1 267 ? -22.194 -3.110 10.066 1.00 95.50 267 ILE A C 1
ATOM 2047 O O . ILE A 1 267 ? -22.363 -3.514 11.219 1.00 95.50 267 ILE A O 1
ATOM 2051 N N . HIS A 1 268 ? -21.070 -3.302 9.377 1.00 95.69 268 HIS A N 1
ATOM 2052 C CA . HIS A 1 268 ? -19.880 -3.986 9.880 1.00 95.69 268 HIS A CA 1
ATOM 2053 C C . HIS A 1 268 ? -18.754 -2.969 10.070 1.00 95.69 268 HIS A C 1
ATOM 2055 O O . HIS A 1 268 ? -18.527 -2.131 9.193 1.00 95.69 268 HIS A O 1
ATOM 2061 N N . VAL A 1 269 ? -18.033 -3.058 11.186 1.00 97.06 269 VAL A N 1
ATOM 2062 C CA . VAL A 1 269 ? -16.849 -2.237 11.465 1.00 97.06 269 VAL A CA 1
ATOM 2063 C C . VAL A 1 269 ? -15.679 -3.119 11.886 1.00 97.06 269 VAL A C 1
ATOM 2065 O O . VAL A 1 269 ? -15.847 -4.033 12.691 1.00 97.06 269 VAL A O 1
ATOM 2068 N N . THR A 1 270 ? -14.487 -2.837 11.363 1.00 98.00 270 THR A N 1
ATOM 2069 C CA . THR A 1 270 ? -13.244 -3.455 11.843 1.00 98.00 270 THR A CA 1
ATOM 2070 C C . THR A 1 270 ? -12.671 -2.570 12.942 1.00 98.00 270 THR A C 1
ATOM 2072 O O . THR A 1 270 ? -12.313 -1.418 12.696 1.00 98.00 270 THR A O 1
ATOM 2075 N N . VAL A 1 271 ? -12.566 -3.106 14.155 1.00 98.00 271 VAL A N 1
ATOM 2076 C CA . VAL A 1 271 ? -11.790 -2.502 15.238 1.00 98.00 271 VAL A CA 1
ATOM 2077 C C . VAL A 1 271 ? -10.390 -3.101 15.191 1.00 98.00 271 VAL A C 1
ATOM 2079 O O . VAL A 1 271 ? -10.220 -4.313 15.338 1.00 98.00 271 VAL A O 1
ATOM 2082 N N . MET A 1 272 ? -9.389 -2.249 14.977 1.00 97.06 272 MET A N 1
ATOM 2083 C CA . MET A 1 272 ? -7.984 -2.639 15.014 1.00 97.06 272 MET A CA 1
ATOM 2084 C C . MET A 1 272 ? -7.425 -2.388 16.413 1.00 97.06 272 MET A C 1
ATOM 2086 O O . MET A 1 272 ? -7.452 -1.262 16.920 1.00 97.06 272 MET A O 1
ATOM 2090 N N . LEU A 1 273 ? -6.914 -3.446 17.031 1.00 96.31 273 LEU A N 1
ATOM 2091 C CA . LEU A 1 273 ? -6.247 -3.417 18.324 1.00 96.31 273 LEU A CA 1
ATOM 2092 C C . LEU A 1 273 ? -4.776 -3.006 18.177 1.00 96.31 273 LEU A C 1
ATOM 2094 O O . LEU A 1 273 ? -4.123 -3.202 17.143 1.00 96.31 273 LEU A O 1
ATOM 2098 N N . LYS A 1 274 ? -4.229 -2.443 19.250 1.00 93.31 274 LYS A N 1
ATOM 2099 C CA . LYS A 1 274 ? -2.791 -2.193 19.365 1.00 93.31 274 LYS A CA 1
ATOM 2100 C C . LYS A 1 274 ? -2.028 -3.516 19.458 1.00 93.31 274 LYS A C 1
ATOM 2102 O O . LYS A 1 274 ? -2.574 -4.551 19.842 1.00 93.31 274 LYS A O 1
ATOM 2107 N N . ARG A 1 275 ? -0.745 -3.473 19.091 1.00 90.38 275 ARG A N 1
ATOM 2108 C CA . ARG A 1 275 ? 0.201 -4.552 19.408 1.00 90.38 275 ARG A CA 1
ATOM 2109 C C . ARG A 1 275 ? 0.264 -4.704 20.934 1.00 90.38 275 ARG A C 1
ATOM 2111 O O . ARG A 1 275 ? 0.227 -3.689 21.636 1.00 90.38 275 ARG A O 1
ATOM 2118 N N . ARG A 1 276 ? 0.357 -5.939 21.437 1.00 86.88 276 ARG A N 1
ATOM 2119 C CA . ARG A 1 276 ? 0.564 -6.223 22.871 1.00 86.88 276 ARG A CA 1
ATOM 2120 C C . ARG A 1 276 ? 1.742 -5.422 23.436 1.00 86.88 276 ARG A C 1
ATOM 2122 O O . ARG A 1 276 ? 2.733 -5.193 22.742 1.00 86.88 276 ARG A O 1
ATOM 2129 N N . GLN A 1 277 ? 1.644 -4.987 24.691 1.00 66.56 277 GLN A N 1
ATOM 2130 C CA . GLN A 1 277 ? 2.734 -4.244 25.324 1.00 66.56 277 GLN A CA 1
ATOM 2131 C C . GLN A 1 277 ? 3.780 -5.221 25.869 1.00 66.56 277 GLN A C 1
ATOM 2133 O O . GLN A 1 277 ? 3.531 -5.938 26.834 1.00 66.56 277 GLN A O 1
ATOM 2138 N N . ARG A 1 278 ? 4.953 -5.244 25.226 1.00 64.44 278 ARG A N 1
ATOM 2139 C CA . ARG A 1 278 ? 6.153 -5.937 25.713 1.00 64.44 278 ARG A CA 1
ATOM 2140 C C . ARG A 1 278 ? 6.590 -5.378 27.077 1.00 64.44 278 ARG A C 1
ATOM 2142 O O . ARG A 1 278 ? 6.402 -4.194 27.361 1.00 64.44 278 ARG A O 1
ATOM 2149 N N . ASN A 1 279 ? 7.253 -6.214 27.878 1.00 53.78 279 ASN A N 1
ATOM 2150 C CA . ASN A 1 279 ? 8.057 -5.736 29.006 1.00 53.78 279 ASN A CA 1
ATOM 2151 C C . ASN A 1 279 ? 9.149 -4.776 28.501 1.00 53.78 279 ASN A C 1
ATOM 2153 O O . ASN A 1 279 ? 9.668 -4.947 27.399 1.00 53.78 279 ASN A O 1
ATOM 2157 N N . VAL A 1 280 ? 9.520 -3.790 29.325 1.00 53.69 280 VAL A N 1
ATOM 2158 C CA . VAL A 1 280 ? 10.373 -2.639 28.944 1.00 53.69 280 VAL A CA 1
ATOM 2159 C C . VAL A 1 280 ? 11.753 -3.040 28.385 1.00 53.69 280 VAL A C 1
ATOM 2161 O O . VAL A 1 280 ? 12.374 -2.258 27.672 1.00 53.69 280 VAL A O 1
ATOM 2164 N N . SER A 1 281 ? 12.227 -4.252 28.678 1.00 54.03 281 SER A N 1
ATOM 2165 C CA . SER A 1 281 ? 13.511 -4.797 28.221 1.00 54.03 281 SER A CA 1
ATOM 2166 C C . SER A 1 281 ? 13.521 -5.346 26.788 1.00 54.03 281 SER A C 1
ATOM 2168 O O . SER A 1 281 ? 14.600 -5.492 26.219 1.00 54.03 281 SER A O 1
ATOM 2170 N N . ALA A 1 282 ? 12.370 -5.677 26.193 1.00 59.25 282 ALA A N 1
ATOM 2171 C CA . ALA A 1 282 ? 12.326 -6.278 24.859 1.00 59.25 282 ALA A CA 1
ATOM 2172 C C . ALA A 1 282 ? 12.237 -5.194 23.758 1.00 59.25 282 ALA A C 1
ATOM 2174 O O . ALA A 1 282 ? 11.469 -4.241 23.915 1.00 59.25 282 ALA A O 1
ATOM 2175 N N . PRO A 1 283 ? 12.965 -5.319 22.625 1.00 64.00 283 PRO A N 1
ATOM 2176 C CA . PRO A 1 283 ? 13.022 -4.277 21.596 1.00 64.00 283 PRO A CA 1
ATOM 2177 C C . PRO A 1 283 ? 11.650 -3.828 21.073 1.00 64.00 283 PRO A C 1
ATOM 2179 O O . PRO A 1 283 ? 10.697 -4.600 21.013 1.00 64.00 283 PRO A O 1
ATOM 2182 N N . SER A 1 284 ? 11.541 -2.594 20.588 1.00 82.88 284 SER A N 1
ATOM 2183 C CA . SER A 1 284 ? 10.405 -2.224 19.735 1.00 82.88 284 SER A CA 1
ATOM 2184 C C . SER A 1 284 ? 10.552 -2.853 18.341 1.00 82.88 284 SER A C 1
ATOM 2186 O O . SER A 1 284 ? 11.674 -3.076 17.881 1.00 82.88 284 SER A O 1
ATOM 2188 N N . ILE A 1 285 ? 9.440 -3.069 17.624 1.00 86.56 285 ILE A N 1
ATOM 2189 C CA . ILE A 1 285 ? 9.480 -3.509 16.214 1.00 86.56 285 ILE A CA 1
ATOM 2190 C C . ILE A 1 285 ? 10.307 -2.543 15.345 1.00 86.56 285 ILE A C 1
ATOM 2192 O O . ILE A 1 285 ? 11.044 -2.968 14.465 1.00 86.56 285 ILE A O 1
ATOM 2196 N N . ARG A 1 286 ? 10.277 -1.239 15.667 1.00 84.06 286 ARG A N 1
ATOM 2197 C CA . ARG A 1 286 ? 11.102 -0.225 15.008 1.00 84.06 286 ARG A CA 1
ATOM 2198 C C . ARG A 1 286 ? 12.594 -0.459 15.245 1.00 84.06 286 ARG A C 1
ATOM 2200 O O . ARG A 1 286 ? 13.330 -0.544 14.281 1.00 84.06 286 ARG A O 1
ATOM 2207 N N . SER A 1 287 ? 13.033 -0.600 16.493 1.00 82.50 287 SER A N 1
ATOM 2208 C CA . SER A 1 287 ? 14.451 -0.857 16.802 1.00 82.50 287 SER A CA 1
ATOM 2209 C C . SER A 1 287 ? 14.944 -2.201 16.252 1.00 82.50 287 SER A C 1
ATOM 2211 O O . SER A 1 287 ? 16.129 -2.347 15.983 1.00 82.50 287 SER A O 1
ATOM 2213 N N . TRP A 1 288 ? 14.042 -3.167 16.043 1.00 85.88 288 TRP A N 1
ATOM 2214 C CA . TRP A 1 288 ? 14.347 -4.389 15.298 1.00 85.88 288 TRP A CA 1
ATOM 2215 C C . TRP A 1 288 ? 14.532 -4.108 13.793 1.00 85.88 288 TRP A C 1
ATOM 2217 O O . TRP A 1 288 ? 15.510 -4.571 13.214 1.00 85.88 288 TRP A O 1
ATOM 2227 N N . HIS A 1 289 ? 13.671 -3.291 13.164 1.00 87.62 289 HIS A N 1
ATOM 2228 C CA . HIS A 1 289 ? 13.880 -2.853 11.775 1.00 87.62 289 HIS A CA 1
ATOM 2229 C C . HIS A 1 289 ? 15.183 -2.068 11.621 1.00 87.62 289 HIS A C 1
ATOM 2231 O O . HIS A 1 289 ? 15.957 -2.373 10.723 1.00 87.62 289 HIS A O 1
ATOM 2237 N N . ASP A 1 290 ? 15.435 -1.099 12.502 1.00 84.50 290 ASP A N 1
ATOM 2238 C CA . ASP A 1 290 ? 16.611 -0.226 12.456 1.00 84.50 290 ASP A CA 1
ATOM 2239 C C . ASP A 1 290 ? 17.925 -1.045 12.566 1.00 84.50 290 ASP A C 1
ATOM 2241 O O . ASP A 1 290 ? 18.942 -0.645 12.005 1.00 84.50 290 ASP A O 1
ATOM 2245 N N . ALA A 1 291 ? 17.900 -2.219 13.219 1.00 84.88 291 ALA A N 1
ATOM 2246 C CA . ALA A 1 291 ? 19.023 -3.164 13.275 1.00 84.88 291 ALA A CA 1
ATOM 2247 C C . ALA A 1 291 ? 19.104 -4.120 12.063 1.00 84.88 291 ALA A C 1
ATOM 2249 O O . ALA A 1 291 ? 20.197 -4.435 11.596 1.00 84.88 291 ALA A O 1
ATOM 2250 N N . ASN A 1 292 ? 17.966 -4.590 11.541 1.00 89.56 292 ASN A N 1
ATOM 2251 C CA . ASN A 1 292 ? 17.907 -5.608 10.481 1.00 89.56 292 ASN A CA 1
ATOM 2252 C C . ASN A 1 292 ? 17.959 -5.018 9.053 1.00 89.56 292 ASN A C 1
ATOM 2254 O O . ASN A 1 292 ? 18.387 -5.678 8.108 1.00 89.56 292 ASN A O 1
ATOM 2258 N N . ALA A 1 293 ? 17.537 -3.764 8.863 1.00 89.25 293 ALA A N 1
ATOM 2259 C CA . ALA A 1 293 ? 17.382 -3.144 7.544 1.00 89.25 293 ALA A CA 1
ATOM 2260 C C . ALA A 1 293 ? 18.712 -2.868 6.816 1.00 89.25 293 ALA A C 1
ATOM 2262 O O . ALA A 1 293 ? 18.743 -2.889 5.585 1.00 89.25 293 ALA A O 1
ATOM 2263 N N . ALA A 1 294 ? 19.812 -2.671 7.545 1.00 90.44 294 ALA A N 1
ATOM 2264 C CA . ALA A 1 294 ? 21.145 -2.499 6.961 1.00 90.44 294 ALA A CA 1
ATOM 2265 C C . ALA A 1 294 ? 21.816 -3.828 6.549 1.00 90.44 294 ALA A C 1
ATOM 2267 O O . ALA A 1 294 ? 22.757 -3.823 5.755 1.00 90.44 294 ALA A O 1
ATOM 2268 N N . ALA A 1 295 ? 21.356 -4.971 7.072 1.00 93.56 295 ALA A N 1
ATOM 2269 C CA . ALA A 1 295 ? 21.931 -6.279 6.763 1.00 93.56 295 ALA A CA 1
ATOM 2270 C C . ALA A 1 295 ? 21.537 -6.758 5.354 1.00 93.56 295 ALA A C 1
ATOM 2272 O O . ALA A 1 295 ? 20.428 -6.485 4.885 1.00 93.56 295 ALA A O 1
ATOM 2273 N N . LEU A 1 296 ? 22.427 -7.506 4.690 1.00 95.19 296 LEU A N 1
ATOM 2274 C CA . LEU A 1 296 ? 22.113 -8.178 3.422 1.00 95.19 296 LEU A CA 1
ATOM 2275 C C . LEU A 1 296 ? 21.079 -9.302 3.617 1.00 95.19 296 LEU A C 1
ATOM 2277 O O . LEU A 1 296 ? 21.070 -9.906 4.690 1.00 95.19 296 LEU A O 1
ATOM 2281 N N . PRO A 1 297 ? 20.253 -9.632 2.602 1.00 94.94 297 PRO A N 1
ATOM 2282 C CA . PRO A 1 297 ? 19.127 -10.566 2.728 1.00 94.94 297 PRO A CA 1
ATOM 2283 C C . PRO A 1 297 ? 19.454 -11.912 3.392 1.00 94.94 297 PRO A C 1
ATOM 2285 O O . PRO A 1 297 ? 18.721 -12.353 4.268 1.00 94.94 297 PRO A O 1
ATOM 2288 N N . GLN A 1 298 ? 20.591 -12.522 3.058 1.00 92.06 298 GLN A N 1
ATOM 2289 C CA . GLN A 1 298 ? 21.066 -13.798 3.609 1.00 92.06 298 GLN A CA 1
ATOM 2290 C C . GLN A 1 298 ? 21.589 -13.731 5.059 1.00 92.06 298 GLN A C 1
ATOM 2292 O O . GLN A 1 298 ? 21.854 -14.768 5.659 1.00 92.06 298 GLN A O 1
ATOM 2297 N N . TYR A 1 299 ? 21.752 -12.531 5.625 1.00 93.25 299 TYR A N 1
ATOM 2298 C CA . TYR A 1 299 ? 22.082 -12.310 7.041 1.00 93.25 299 TYR A CA 1
ATOM 2299 C C . TYR A 1 299 ? 20.910 -11.719 7.834 1.00 93.25 299 TYR A C 1
ATOM 2301 O O . TYR A 1 299 ? 21.030 -11.519 9.043 1.00 93.25 299 TYR A O 1
ATOM 2309 N N . ARG A 1 300 ? 19.786 -11.415 7.173 1.00 93.81 300 ARG A N 1
ATOM 2310 C CA . ARG A 1 300 ? 18.593 -10.912 7.848 1.00 93.81 300 ARG A CA 1
ATOM 2311 C C . ARG A 1 300 ? 17.895 -12.040 8.579 1.00 93.81 300 ARG A C 1
ATOM 2313 O O . ARG A 1 300 ? 17.668 -13.116 8.034 1.00 93.81 300 ARG A O 1
ATOM 2320 N N . GLN A 1 301 ? 17.489 -11.747 9.804 1.00 91.62 301 GLN A N 1
ATOM 2321 C CA . GLN A 1 301 ? 16.515 -12.564 10.512 1.00 91.62 301 GLN A CA 1
ATOM 2322 C C . GLN A 1 301 ? 15.123 -12.003 10.219 1.00 91.62 301 GLN A C 1
ATOM 2324 O O . GLN A 1 301 ? 14.949 -10.793 10.074 1.00 91.62 301 GLN A O 1
ATOM 2329 N N . TYR A 1 302 ? 14.128 -12.873 10.127 1.00 94.38 302 TYR A N 1
ATOM 2330 C CA . TYR A 1 302 ? 12.718 -12.516 10.003 1.00 94.38 302 TYR A CA 1
ATOM 2331 C C . TYR A 1 302 ? 11.949 -13.334 11.031 1.00 94.38 302 TYR A C 1
ATOM 2333 O O . TYR A 1 302 ? 12.329 -14.471 11.298 1.00 94.38 302 TYR A O 1
ATOM 2341 N N . PHE A 1 303 ? 10.890 -12.766 11.604 1.00 93.06 303 PHE A N 1
ATOM 2342 C CA . PHE A 1 303 ? 10.008 -13.542 12.472 1.00 93.06 303 PHE A CA 1
ATOM 2343 C C . PHE A 1 303 ? 9.220 -14.542 11.628 1.00 93.06 303 PHE A C 1
ATOM 2345 O O . PHE A 1 303 ? 8.715 -14.181 10.558 1.00 93.06 303 PHE A O 1
ATOM 2352 N N . ASP A 1 304 ? 9.031 -15.760 12.130 1.00 91.12 304 ASP A N 1
ATOM 2353 C CA . ASP A 1 304 ? 7.978 -16.615 11.597 1.00 91.12 304 ASP A CA 1
ATOM 2354 C C . ASP A 1 304 ? 6.583 -16.055 11.965 1.00 91.12 304 ASP A C 1
ATOM 2356 O O . ASP A 1 304 ? 6.423 -15.143 12.788 1.00 91.12 304 ASP A O 1
ATOM 2360 N N . ARG A 1 305 ? 5.527 -16.565 11.317 1.00 90.00 305 ARG A N 1
ATOM 2361 C CA . ARG A 1 305 ? 4.162 -16.051 11.525 1.00 90.00 305 ARG A CA 1
ATOM 2362 C C . ARG A 1 305 ? 3.595 -16.361 12.919 1.00 90.00 305 ARG A C 1
ATOM 2364 O O . ARG A 1 305 ? 2.705 -15.639 13.352 1.00 90.00 305 ARG A O 1
ATOM 2371 N N . ALA A 1 306 ? 4.069 -17.385 13.624 1.00 90.06 306 ALA A N 1
ATOM 2372 C CA . ALA A 1 306 ? 3.675 -17.692 14.997 1.00 90.06 306 ALA A CA 1
ATOM 2373 C C . ALA A 1 306 ? 4.451 -16.834 16.010 1.00 90.06 306 ALA A C 1
ATOM 2375 O O . ALA A 1 306 ? 3.826 -16.233 16.887 1.00 90.06 306 ALA A O 1
ATOM 2376 N N . GLU A 1 307 ? 5.772 -16.706 15.862 1.00 90.81 307 GLU A N 1
ATOM 2377 C CA . GLU A 1 307 ? 6.619 -15.808 16.661 1.00 90.81 307 GLU A CA 1
ATOM 2378 C C . GLU A 1 307 ? 6.114 -14.364 16.582 1.00 90.81 307 GLU A C 1
ATOM 2380 O O . GLU A 1 307 ? 5.847 -13.728 17.603 1.00 90.81 307 GLU A O 1
ATOM 2385 N N . PHE A 1 308 ? 5.881 -13.865 15.362 1.00 91.56 308 PHE A N 1
ATOM 2386 C CA . PHE A 1 308 ? 5.365 -12.518 15.133 1.00 91.56 308 PHE A CA 1
ATOM 2387 C C . PHE A 1 308 ? 4.056 -12.265 15.899 1.00 91.56 308 PHE A C 1
ATOM 2389 O O . PHE A 1 308 ? 3.829 -11.181 16.435 1.00 91.56 308 PHE A O 1
ATOM 2396 N N . VAL A 1 309 ? 3.182 -13.268 15.986 1.00 89.81 309 VAL A N 1
ATOM 2397 C CA . VAL A 1 309 ? 1.882 -13.163 16.666 1.00 89.81 309 VAL A CA 1
ATOM 2398 C C . VAL A 1 309 ? 2.021 -13.264 18.185 1.00 89.81 309 VAL A C 1
ATOM 2400 O O . VAL A 1 309 ? 1.306 -12.564 18.909 1.00 89.81 309 VAL A O 1
ATOM 2403 N N . GLN A 1 310 ? 2.969 -14.063 18.677 1.00 88.56 310 GLN A N 1
ATOM 2404 C CA . GLN A 1 310 ? 3.347 -14.089 20.091 1.00 88.56 310 GLN A CA 1
ATOM 2405 C C . GLN A 1 310 ? 3.977 -12.764 20.547 1.00 88.56 310 GLN A C 1
ATOM 2407 O O . GLN A 1 310 ? 3.810 -12.387 21.707 1.00 88.56 310 GLN A O 1
ATOM 2412 N N . GLU A 1 311 ? 4.623 -12.026 19.646 1.00 86.62 311 GLU A N 1
ATOM 2413 C CA . GLU A 1 311 ? 5.371 -10.812 19.980 1.00 86.62 311 GLU A CA 1
ATOM 2414 C C . GLU A 1 311 ? 4.634 -9.497 19.705 1.00 86.62 311 GLU A C 1
ATOM 2416 O O . GLU A 1 311 ? 4.701 -8.556 20.499 1.00 86.62 311 GLU A O 1
ATOM 2421 N N . PHE A 1 312 ? 3.888 -9.426 18.604 1.00 90.62 312 PHE A N 1
ATOM 2422 C CA . PHE A 1 312 ? 3.259 -8.198 18.112 1.00 90.62 312 PHE A CA 1
ATOM 2423 C C . PHE A 1 312 ? 1.750 -8.327 17.881 1.00 90.62 312 PHE A C 1
ATOM 2425 O O . PHE A 1 312 ? 1.087 -7.309 17.678 1.00 90.62 312 PHE A O 1
ATOM 2432 N N . GLY A 1 313 ? 1.183 -9.534 17.971 1.00 92.12 313 GLY A N 1
ATOM 2433 C CA . GLY A 1 313 ? -0.264 -9.757 17.935 1.00 92.12 313 GLY A CA 1
ATOM 2434 C C . GLY A 1 313 ? -1.005 -9.092 19.103 1.00 92.12 313 GLY A C 1
ATOM 2435 O O . GLY A 1 313 ? -0.409 -8.604 20.069 1.00 92.12 313 GLY A O 1
ATOM 2436 N N . ALA A 1 314 ? -2.334 -9.078 19.042 1.00 93.06 314 ALA A N 1
ATOM 2437 C CA . ALA A 1 314 ? -3.173 -8.468 20.072 1.00 93.06 314 ALA A CA 1
ATOM 2438 C C . ALA A 1 314 ? -3.055 -9.218 21.409 1.00 93.06 314 ALA A C 1
ATOM 2440 O O . ALA A 1 314 ? -2.798 -10.426 21.447 1.00 93.06 314 ALA A O 1
ATOM 2441 N N . GLN A 1 315 ? -3.251 -8.510 22.520 1.00 92.00 315 GLN A N 1
ATOM 2442 C CA . GLN A 1 315 ? -3.271 -9.111 23.853 1.00 92.00 315 GLN A CA 1
ATOM 2443 C C . GLN A 1 315 ? -4.620 -9.830 24.077 1.00 92.00 315 GLN A C 1
ATOM 2445 O O . GLN A 1 315 ? -5.666 -9.227 23.829 1.00 92.00 315 GLN A O 1
ATOM 2450 N N . PRO A 1 316 ? -4.659 -11.091 24.558 1.00 90.75 316 PRO A N 1
ATOM 2451 C CA . PRO A 1 316 ? -5.923 -11.820 24.732 1.00 90.75 316 PRO A CA 1
ATOM 2452 C C . PRO A 1 316 ? -6.928 -11.121 25.661 1.00 90.75 316 PRO A C 1
ATOM 2454 O O . PRO A 1 316 ? -8.133 -11.177 25.434 1.00 90.75 316 PRO A O 1
ATOM 2457 N N . GLN A 1 317 ? -6.433 -10.406 26.674 1.00 91.12 317 GLN A N 1
ATOM 2458 C CA . GLN A 1 317 ? -7.253 -9.609 27.593 1.00 91.12 317 GLN A CA 1
ATOM 2459 C C . GLN A 1 317 ? -7.935 -8.422 26.888 1.00 91.12 317 GLN A C 1
ATOM 2461 O O . GLN A 1 317 ? -9.090 -8.126 27.190 1.00 91.12 317 GLN A O 1
ATOM 2466 N N . ASP A 1 318 ? -7.270 -7.796 25.913 1.00 94.50 318 ASP A N 1
ATOM 2467 C CA . ASP A 1 318 ? -7.822 -6.690 25.119 1.00 94.50 318 ASP A CA 1
ATOM 2468 C C . ASP A 1 318 ? -8.943 -7.185 24.197 1.00 94.50 318 ASP A C 1
ATOM 2470 O O . ASP A 1 318 ? -9.986 -6.544 24.073 1.00 94.50 318 ASP A O 1
ATOM 2474 N N . ILE A 1 319 ? -8.761 -8.370 23.600 1.00 93.75 319 ILE A N 1
ATOM 2475 C CA . ILE A 1 319 ? -9.801 -9.055 22.822 1.00 93.75 319 ILE A CA 1
ATOM 2476 C C . ILE A 1 319 ? -11.027 -9.319 23.706 1.00 93.75 319 ILE A C 1
ATOM 2478 O O . ILE A 1 319 ? -12.142 -8.983 23.311 1.00 93.75 319 ILE A O 1
ATOM 2482 N N . THR A 1 320 ? -10.844 -9.875 24.908 1.00 92.62 320 THR A N 1
ATOM 2483 C CA . THR A 1 320 ? -11.948 -10.134 25.849 1.00 92.62 320 THR A CA 1
ATOM 2484 C C . THR A 1 320 ? -12.644 -8.843 26.289 1.00 92.62 320 THR A C 1
ATOM 2486 O O . THR A 1 320 ? -13.870 -8.773 26.248 1.00 92.62 320 THR A O 1
ATOM 2489 N N . LEU A 1 321 ? -11.891 -7.788 26.621 1.00 93.62 321 LEU A N 1
ATOM 2490 C CA . LEU A 1 321 ? -12.449 -6.472 26.952 1.00 93.62 321 LEU A CA 1
ATOM 2491 C C . LEU A 1 321 ? -13.295 -5.905 25.800 1.00 93.62 321 LEU A C 1
ATOM 2493 O O . LEU A 1 321 ? -14.369 -5.351 26.040 1.00 93.62 321 LEU A O 1
ATOM 2497 N N . LEU A 1 322 ? -12.840 -6.060 24.553 1.00 95.88 322 LEU A N 1
ATOM 2498 C CA . LEU A 1 322 ? -13.575 -5.600 23.377 1.00 95.88 322 LEU A CA 1
ATOM 2499 C C . LEU A 1 322 ? -14.828 -6.449 23.089 1.00 95.88 322 LEU A C 1
ATOM 2501 O O . LEU A 1 322 ? -15.844 -5.879 22.691 1.00 95.88 322 LEU A O 1
ATOM 2505 N N . LYS A 1 323 ? -14.797 -7.768 23.339 1.00 94.56 323 LYS A N 1
ATOM 2506 C CA . LYS A 1 323 ? -15.979 -8.650 23.258 1.00 94.56 323 LYS A CA 1
ATOM 2507 C C . LYS A 1 323 ? -17.073 -8.211 24.232 1.00 94.56 323 LYS A C 1
ATOM 2509 O O . LYS A 1 323 ? -18.164 -7.857 23.796 1.00 94.56 323 LYS A O 1
ATOM 2514 N N . THR A 1 324 ? -16.753 -8.104 25.523 1.00 91.75 324 THR A N 1
ATOM 2515 C CA . THR A 1 324 ? -17.714 -7.672 26.555 1.00 91.75 324 THR A CA 1
ATOM 2516 C C . THR A 1 324 ? -18.230 -6.252 26.307 1.00 91.75 324 THR A C 1
ATOM 2518 O O . THR A 1 324 ? -19.397 -5.944 26.557 1.00 91.75 324 THR A O 1
ATOM 2521 N N . TYR A 1 325 ? -17.397 -5.368 25.753 1.00 93.44 325 TYR A N 1
ATOM 2522 C CA . TYR A 1 325 ? -17.841 -4.048 25.311 1.00 93.44 325 TYR A CA 1
ATOM 2523 C C . TYR A 1 325 ? -18.820 -4.113 24.121 1.00 93.44 325 TYR A C 1
ATOM 2525 O O . TYR A 1 325 ? -19.813 -3.388 24.122 1.00 93.44 325 TYR A O 1
ATOM 2533 N N . ALA A 1 326 ? -18.602 -4.990 23.138 1.00 94.69 326 ALA A N 1
ATOM 2534 C CA . ALA A 1 326 ? -19.540 -5.198 22.033 1.00 94.69 326 ALA A CA 1
ATOM 2535 C C . ALA A 1 326 ? -20.885 -5.767 22.526 1.00 94.69 326 ALA A C 1
ATOM 2537 O O . ALA A 1 326 ? -21.942 -5.211 22.219 1.00 94.69 326 ALA A O 1
ATOM 2538 N N . GLU A 1 327 ? -20.836 -6.809 23.358 1.00 91.06 327 GLU A N 1
ATOM 2539 C CA . GLU A 1 327 ? -21.993 -7.473 23.973 1.00 91.06 327 GLU A CA 1
ATOM 2540 C C . GLU A 1 327 ? -22.859 -6.484 24.771 1.00 91.06 327 GLU A C 1
ATOM 2542 O O . GLU A 1 327 ? -24.065 -6.385 24.539 1.00 91.06 327 GLU A O 1
ATOM 2547 N N . THR A 1 328 ? -22.247 -5.663 25.634 1.00 89.94 328 THR A N 1
ATOM 2548 C CA . THR A 1 328 ? -22.954 -4.634 26.429 1.00 89.94 328 THR A CA 1
ATOM 2549 C C . THR A 1 328 ? -23.570 -3.506 25.592 1.00 89.94 328 THR A C 1
ATOM 2551 O O . THR A 1 328 ? -24.473 -2.818 26.068 1.00 89.94 328 THR A O 1
ATOM 2554 N N . HIS A 1 329 ? -23.151 -3.337 24.334 1.00 92.94 329 HIS A N 1
ATOM 2555 C CA . HIS A 1 329 ? -23.772 -2.416 23.374 1.00 92.94 329 HIS A CA 1
ATOM 2556 C C . HIS A 1 329 ? -24.751 -3.115 22.413 1.00 92.94 329 HIS A C 1
ATOM 2558 O O . HIS A 1 329 ? -25.336 -2.465 21.542 1.00 92.94 329 HIS A O 1
ATOM 2564 N N . GLY A 1 330 ? -24.975 -4.425 22.574 1.00 91.50 330 GLY A N 1
ATOM 2565 C CA . GLY A 1 330 ? -25.840 -5.229 21.711 1.00 91.50 330 GLY A CA 1
ATOM 2566 C C . GLY A 1 330 ? -25.279 -5.420 20.298 1.00 91.50 330 GLY A C 1
ATOM 2567 O O . GLY A 1 330 ? -26.054 -5.481 19.339 1.00 91.50 330 GLY A O 1
ATOM 2568 N N . LEU A 1 331 ? -23.954 -5.455 20.157 1.00 97.00 331 LEU A N 1
ATOM 2569 C CA . LEU A 1 331 ? -23.243 -5.732 18.910 1.00 97.00 331 LEU A CA 1
ATOM 2570 C C . LEU A 1 331 ? -22.773 -7.189 18.882 1.00 97.00 331 LEU A C 1
ATOM 2572 O O . LEU A 1 331 ? -22.357 -7.736 19.898 1.00 97.00 331 LEU A O 1
ATOM 2576 N N . THR A 1 332 ? -22.813 -7.809 17.705 1.00 96.62 332 THR A N 1
ATOM 2577 C CA . THR A 1 332 ? -22.291 -9.164 17.488 1.00 96.62 332 THR A CA 1
ATOM 2578 C C . THR A 1 332 ? -20.823 -9.088 17.093 1.00 96.62 332 THR A C 1
ATOM 2580 O O . THR A 1 332 ? -20.470 -8.339 16.182 1.00 96.62 332 THR A O 1
ATOM 2583 N N . VAL A 1 333 ? -19.968 -9.881 17.737 1.00 97.06 333 VAL A N 1
ATOM 2584 C CA . VAL A 1 333 ? -18.579 -10.073 17.303 1.00 97.06 333 VAL A CA 1
ATOM 2585 C C . VAL A 1 333 ? -18.574 -11.147 16.217 1.00 97.06 333 VAL A C 1
ATOM 2587 O O . VAL A 1 333 ? -18.753 -12.323 16.516 1.00 97.06 333 VAL A O 1
ATOM 2590 N N . SER A 1 334 ? -18.424 -10.748 14.954 1.00 93.56 334 SER A N 1
ATOM 2591 C CA . SER A 1 334 ? -18.522 -11.659 13.801 1.00 93.56 334 SER A CA 1
ATOM 2592 C C . SER A 1 334 ? -17.180 -12.256 13.368 1.00 93.56 334 SER A C 1
ATOM 2594 O O . SER A 1 334 ? -17.161 -13.230 12.627 1.00 93.56 334 SER A O 1
ATOM 2596 N N . GLU A 1 335 ? -16.059 -11.691 13.822 1.00 94.75 335 GLU A N 1
ATOM 2597 C CA . GLU A 1 335 ? -14.714 -12.226 13.590 1.00 94.75 335 GLU A CA 1
ATOM 2598 C C . GLU A 1 335 ? -13.765 -11.749 14.695 1.00 94.75 335 GLU A C 1
ATOM 2600 O O . GLU A 1 335 ? -13.832 -10.592 15.118 1.00 94.75 335 GLU A O 1
ATOM 2605 N N . ILE A 1 336 ? -12.851 -12.622 15.119 1.00 95.00 336 ILE A N 1
ATOM 2606 C CA . ILE A 1 336 ? -11.690 -12.280 15.943 1.00 95.00 336 ILE A CA 1
ATOM 2607 C C . ILE A 1 336 ? -10.455 -12.859 15.264 1.00 95.00 336 ILE A C 1
ATOM 2609 O O . ILE A 1 336 ? -10.399 -14.060 15.018 1.00 95.00 336 ILE A O 1
ATOM 2613 N N . ASP A 1 337 ? -9.442 -12.030 15.044 1.00 93.12 337 ASP A N 1
ATOM 2614 C CA . ASP A 1 337 ? -8.113 -12.465 14.643 1.00 93.12 337 ASP A CA 1
ATOM 2615 C C . ASP A 1 337 ? -7.055 -11.742 15.489 1.00 93.12 337 ASP A C 1
ATOM 2617 O O . ASP A 1 337 ? -6.790 -10.545 15.335 1.00 93.12 337 ASP A O 1
ATOM 2621 N N . GLY A 1 338 ? -6.454 -12.487 16.420 1.00 89.69 338 GLY A N 1
ATOM 2622 C CA . GLY A 1 338 ? -5.401 -11.975 17.296 1.00 89.69 338 GLY A CA 1
ATOM 2623 C C . GLY A 1 338 ? -4.073 -11.709 16.579 1.00 89.69 338 GLY A C 1
ATOM 2624 O O . GLY A 1 338 ? -3.298 -10.883 17.058 1.00 89.69 338 GLY A O 1
ATOM 2625 N N . ALA A 1 339 ? -3.827 -12.347 15.431 1.00 86.88 339 ALA A N 1
ATOM 2626 C CA . ALA A 1 339 ? -2.627 -12.159 14.622 1.00 86.88 339 ALA A CA 1
ATOM 2627 C C . ALA A 1 339 ? -2.690 -10.843 13.839 1.00 86.88 339 ALA A C 1
ATOM 2629 O O . ALA A 1 339 ? -1.838 -9.973 14.008 1.00 86.88 339 ALA A O 1
ATOM 2630 N N . ARG A 1 340 ? -3.773 -10.655 13.077 1.00 91.75 340 ARG A N 1
ATOM 2631 C CA . ARG A 1 340 ? -4.106 -9.425 12.336 1.00 91.75 340 ARG A CA 1
ATOM 2632 C C . ARG A 1 340 ? -4.533 -8.260 13.238 1.00 91.75 340 ARG A C 1
ATOM 2634 O O . ARG A 1 340 ? -4.787 -7.165 12.743 1.00 91.75 340 ARG A O 1
ATOM 2641 N N . ARG A 1 341 ? -4.633 -8.484 14.556 1.00 95.31 341 ARG A N 1
ATOM 2642 C CA . ARG A 1 341 ? -5.119 -7.519 15.564 1.00 95.31 341 ARG A CA 1
ATOM 2643 C C . ARG A 1 341 ? -6.525 -6.986 15.246 1.00 95.31 341 ARG A C 1
ATOM 2645 O O . ARG A 1 341 ? -6.845 -5.844 15.569 1.00 95.31 341 ARG A O 1
ATOM 2652 N N . ARG A 1 342 ? -7.359 -7.807 14.605 1.00 94.69 342 ARG A N 1
ATOM 2653 C CA . ARG A 1 342 ? -8.670 -7.450 14.043 1.00 94.69 342 ARG A CA 1
ATOM 2654 C C . ARG A 1 342 ? -9.792 -8.051 14.879 1.00 94.69 342 ARG A C 1
ATOM 2656 O O . ARG A 1 342 ? -9.785 -9.240 15.183 1.00 94.69 342 ARG A O 1
ATOM 2663 N N . VAL A 1 343 ? -10.797 -7.242 15.192 1.00 97.44 343 VAL A N 1
ATOM 2664 C CA . VAL A 1 343 ? -12.096 -7.715 15.684 1.00 97.44 343 VAL A CA 1
ATOM 2665 C C . VAL A 1 343 ? -13.182 -7.028 14.865 1.00 97.44 343 VAL A C 1
ATOM 2667 O O . VAL A 1 343 ? -13.224 -5.799 14.807 1.00 97.44 343 VAL A O 1
ATOM 2670 N N . VAL A 1 344 ? -14.048 -7.803 14.211 1.00 97.31 344 VAL A N 1
ATOM 2671 C CA . VAL A 1 344 ? -15.157 -7.252 13.418 1.00 97.31 344 VAL A CA 1
ATOM 2672 C C . VAL A 1 344 ? -16.420 -7.242 14.263 1.00 97.31 344 VAL A C 1
ATOM 2674 O O . VAL A 1 344 ? -16.860 -8.286 14.749 1.00 97.31 344 VAL A O 1
ATOM 2677 N N . LEU A 1 345 ? -17.005 -6.056 14.426 1.00 98.00 345 LEU A N 1
ATOM 2678 C CA . LEU A 1 345 ? -18.281 -5.865 15.107 1.00 98.00 345 LEU A CA 1
ATOM 2679 C C . LEU A 1 345 ? -19.382 -5.596 14.084 1.00 98.00 345 LEU A C 1
ATOM 2681 O O . LEU A 1 345 ? -19.209 -4.807 13.155 1.00 98.00 345 LEU A O 1
ATOM 2685 N N . THR A 1 346 ? -20.528 -6.233 14.291 1.00 97.75 346 THR A N 1
ATOM 2686 C CA . THR A 1 346 ? -21.693 -6.180 13.407 1.00 97.75 346 THR A CA 1
ATOM 2687 C C . THR A 1 346 ? -22.935 -5.795 14.205 1.00 97.75 346 THR A C 1
ATOM 2689 O O . THR A 1 346 ? -23.171 -6.321 15.295 1.00 97.75 346 THR A O 1
ATOM 2692 N N . GLY A 1 347 ? -23.766 -4.899 13.671 1.00 96.94 347 GLY A N 1
ATOM 2693 C CA . GLY A 1 347 ? -25.072 -4.615 14.267 1.00 96.94 347 GLY A CA 1
ATOM 2694 C C . GLY A 1 347 ? -25.836 -3.466 13.607 1.00 96.94 347 GLY A C 1
ATOM 2695 O O . GLY A 1 347 ? -25.328 -2.843 12.673 1.00 96.94 347 GLY A O 1
ATOM 2696 N N . PRO A 1 348 ? -27.058 -3.168 14.091 1.00 97.38 348 PRO A N 1
ATOM 2697 C CA . PRO A 1 348 ? -27.832 -2.013 13.652 1.00 97.38 348 PRO A CA 1
ATOM 2698 C C . PRO A 1 348 ? -27.069 -0.706 13.867 1.00 97.38 348 PRO A C 1
ATOM 2700 O O . PRO A 1 348 ? -26.459 -0.502 14.922 1.00 97.38 348 PRO A O 1
ATOM 2703 N N . THR A 1 349 ? -27.174 0.203 12.900 1.00 96.88 349 THR A N 1
ATOM 2704 C CA . THR A 1 349 ? -26.534 1.528 12.900 1.00 96.88 349 THR A CA 1
ATOM 2705 C C . THR A 1 349 ? -26.690 2.247 14.245 1.00 96.88 349 THR A C 1
ATOM 2707 O O . THR A 1 349 ? -25.680 2.635 14.828 1.00 96.88 349 THR A O 1
ATOM 2710 N N . ARG A 1 350 ? -27.897 2.290 14.836 1.00 95.31 350 ARG A N 1
ATOM 2711 C CA . ARG A 1 350 ? -28.139 2.942 16.146 1.00 95.31 350 ARG A CA 1
ATOM 2712 C C . ARG A 1 350 ? -27.314 2.389 17.321 1.00 95.31 350 ARG A C 1
ATOM 2714 O O . ARG A 1 350 ? -27.126 3.082 18.321 1.00 95.31 350 ARG A O 1
ATOM 2721 N N . ARG A 1 351 ? -26.871 1.126 17.255 1.00 95.81 351 ARG A N 1
ATOM 2722 C CA . ARG A 1 351 ? -26.033 0.488 18.290 1.00 95.81 351 ARG A CA 1
ATOM 2723 C C . ARG A 1 351 ? -24.553 0.794 18.060 1.00 95.81 351 ARG A C 1
ATOM 2725 O O . ARG A 1 351 ? -23.838 1.059 19.020 1.00 95.81 351 ARG A O 1
ATOM 2732 N N . ILE A 1 352 ? -24.128 0.833 16.797 1.00 97.12 352 ILE A N 1
ATOM 2733 C CA . ILE A 1 352 ? -22.776 1.233 16.384 1.00 97.12 352 ILE A CA 1
ATOM 2734 C C . ILE A 1 352 ? -22.538 2.720 16.710 1.00 97.12 352 ILE A C 1
ATOM 2736 O O . ILE A 1 352 ? -21.538 3.046 17.344 1.00 97.12 352 ILE A O 1
ATOM 2740 N N . GLU A 1 353 ? -23.489 3.602 16.383 1.00 94.62 353 GLU A N 1
ATOM 2741 C CA . GLU A 1 353 ? -23.493 5.020 16.787 1.00 94.62 353 GLU A CA 1
ATOM 2742 C C . GLU A 1 353 ? -23.346 5.184 18.307 1.00 94.62 353 GLU A C 1
ATOM 2744 O O . GLU A 1 353 ? -22.469 5.911 18.776 1.00 94.62 353 GLU A O 1
ATOM 2749 N N . ARG A 1 354 ? -24.160 4.454 19.088 1.00 93.69 354 ARG A N 1
ATOM 2750 C CA . ARG A 1 354 ? -24.121 4.487 20.559 1.00 93.69 354 ARG A CA 1
ATOM 2751 C C . ARG A 1 354 ? -22.785 4.010 21.124 1.00 93.69 354 ARG A C 1
ATOM 2753 O O . ARG A 1 354 ? -22.301 4.622 22.069 1.00 93.69 354 ARG A O 1
ATOM 2760 N N . ALA A 1 355 ? -22.219 2.928 20.589 1.00 93.81 355 ALA A N 1
ATOM 2761 C CA . ALA A 1 355 ? -20.940 2.400 21.051 1.00 93.81 355 ALA A CA 1
ATOM 2762 C C . ALA A 1 355 ? -19.811 3.402 20.784 1.00 93.81 355 ALA A C 1
ATOM 2764 O O . ALA A 1 355 ? -19.143 3.851 21.715 1.00 93.81 355 ALA A O 1
ATOM 2765 N N . PHE A 1 356 ? -19.638 3.793 19.521 1.00 95.00 356 PHE A N 1
ATOM 2766 C CA . PHE A 1 356 ? -18.500 4.592 19.069 1.00 95.00 356 PHE A CA 1
ATOM 2767 C C . PHE A 1 356 ? -18.679 6.107 19.238 1.00 95.00 356 PHE A C 1
ATOM 2769 O O . PHE A 1 356 ? -17.803 6.863 18.822 1.00 95.00 356 PHE A O 1
ATOM 2776 N N . GLY A 1 357 ? -19.781 6.563 19.842 1.00 91.69 357 GLY A N 1
ATOM 2777 C CA . GLY A 1 357 ? -20.014 7.972 20.170 1.00 91.69 357 GLY A CA 1
ATOM 2778 C C . GLY A 1 357 ? -20.142 8.889 18.950 1.00 91.69 357 GLY A C 1
ATOM 2779 O O . GLY A 1 357 ? -19.811 10.069 19.044 1.00 91.69 357 GLY A O 1
ATOM 2780 N N . VAL A 1 358 ? -20.594 8.349 17.814 1.00 90.94 358 VAL A N 1
ATOM 2781 C CA . VAL A 1 358 ? -20.714 9.045 16.520 1.00 90.94 358 VAL A CA 1
ATOM 2782 C C . VAL A 1 358 ? -22.172 9.153 16.077 1.00 90.94 358 VAL A C 1
ATOM 2784 O O . VAL A 1 358 ? -23.017 8.373 16.510 1.00 90.94 358 VAL A O 1
ATOM 2787 N N . ALA A 1 359 ? -22.451 10.089 15.169 1.00 89.94 359 ALA A N 1
ATOM 2788 C CA . ALA A 1 359 ? -23.665 10.100 14.356 1.00 89.94 359 ALA A CA 1
ATOM 2789 C C . ALA A 1 359 ? -23.273 9.763 12.911 1.00 89.94 359 ALA A C 1
ATOM 2791 O O . ALA A 1 359 ? -22.285 10.300 12.409 1.00 89.94 359 ALA A O 1
ATOM 2792 N N . LEU A 1 360 ? -24.001 8.854 12.261 1.00 92.25 360 LEU A N 1
ATOM 2793 C CA . LEU A 1 360 ? -23.673 8.384 10.915 1.00 92.25 360 LEU A CA 1
ATOM 2794 C C . LEU A 1 360 ? -24.645 8.965 9.885 1.00 92.25 360 LEU A C 1
ATOM 2796 O O . LEU A 1 360 ? -25.828 8.617 9.841 1.00 92.25 360 LEU A O 1
ATOM 2800 N N . SER A 1 361 ? -24.107 9.812 9.013 1.00 92.19 361 SER A N 1
ATOM 2801 C CA . SER A 1 361 ? -24.846 10.472 7.936 1.00 92.19 361 SER A CA 1
ATOM 2802 C C . SER A 1 361 ? -24.526 9.867 6.576 1.00 92.19 361 SER A C 1
ATOM 2804 O O . SER A 1 361 ? -23.484 9.231 6.372 1.00 92.19 361 SER A O 1
ATOM 2806 N N . ARG A 1 362 ? -25.458 10.040 5.637 1.00 93.44 362 ARG A N 1
ATOM 2807 C CA . ARG A 1 362 ? -25.277 9.695 4.228 1.00 93.44 362 ARG A CA 1
ATOM 2808 C C . ARG A 1 362 ? -24.785 10.923 3.476 1.00 93.44 362 ARG A C 1
ATOM 2810 O O . ARG A 1 362 ? -25.340 12.006 3.650 1.00 93.44 362 ARG A O 1
ATOM 2817 N N . PHE A 1 363 ? -23.795 10.732 2.618 1.00 90.75 363 PHE A N 1
ATOM 2818 C CA . PHE A 1 363 ? -23.203 11.787 1.804 1.00 90.75 363 PHE A CA 1
ATOM 2819 C C . PHE A 1 363 ? -23.309 11.420 0.326 1.00 90.75 363 PHE A C 1
ATOM 2821 O O . PHE A 1 363 ? -23.011 10.289 -0.053 1.00 90.75 363 PHE A O 1
ATOM 2828 N N . GLU A 1 364 ? -23.737 12.369 -0.494 1.00 90.62 364 GLU A N 1
ATOM 2829 C CA . GLU A 1 364 ? -23.773 12.275 -1.948 1.00 90.62 364 GLU A CA 1
ATOM 2830 C C . GLU A 1 364 ? -22.507 12.899 -2.542 1.00 90.62 364 GLU A C 1
ATOM 2832 O O . GLU A 1 364 ? -22.158 14.040 -2.236 1.00 90.62 364 GLU A O 1
ATOM 2837 N N . PHE A 1 365 ? -21.825 12.149 -3.402 1.00 86.94 365 PHE A N 1
ATOM 2838 C CA . PHE A 1 365 ? -20.667 12.608 -4.165 1.00 86.94 365 PHE A CA 1
ATOM 2839 C C . PHE A 1 365 ? -20.648 11.868 -5.507 1.00 86.94 365 PHE A C 1
ATOM 2841 O O . PHE A 1 365 ? -20.848 10.655 -5.533 1.00 86.94 365 PHE A O 1
ATOM 2848 N N . GLU A 1 366 ? -20.487 12.593 -6.619 1.00 83.75 366 GLU A N 1
ATOM 2849 C CA . GLU A 1 366 ? -20.532 12.038 -7.990 1.00 83.75 366 GLU A CA 1
ATOM 2850 C C . GLU A 1 366 ? -21.774 11.155 -8.270 1.00 83.75 366 GLU A C 1
ATOM 2852 O O . GLU A 1 366 ? -21.695 10.109 -8.911 1.00 83.75 366 GLU A O 1
ATOM 2857 N N . GLY A 1 367 ? -22.940 11.542 -7.733 1.00 84.69 367 GLY A N 1
ATOM 2858 C CA . GLY A 1 367 ? -24.197 10.784 -7.858 1.00 84.69 367 GLY A CA 1
ATOM 2859 C C . GLY A 1 367 ? -24.242 9.462 -7.073 1.00 84.69 367 GLY A C 1
ATOM 2860 O O . GLY A 1 367 ? -25.208 8.707 -7.184 1.00 84.69 367 GLY A O 1
ATOM 2861 N N . ARG A 1 368 ? -23.217 9.160 -6.267 1.00 87.62 368 ARG A N 1
ATOM 2862 C CA . ARG A 1 368 ? -23.117 7.960 -5.424 1.00 87.62 368 ARG A CA 1
ATOM 2863 C C . ARG A 1 368 ? -23.365 8.319 -3.959 1.00 87.62 368 ARG A C 1
ATOM 2865 O O . ARG A 1 368 ? -22.930 9.365 -3.484 1.00 87.62 368 ARG A O 1
ATOM 2872 N N . ILE A 1 369 ? -24.045 7.428 -3.232 1.00 91.25 369 ILE A N 1
ATOM 2873 C CA . ILE A 1 369 ? -24.353 7.612 -1.806 1.00 91.25 369 ILE A CA 1
ATOM 2874 C C . ILE A 1 369 ? -23.400 6.792 -0.935 1.00 91.25 369 ILE A C 1
ATOM 2876 O O . ILE A 1 369 ? -23.413 5.560 -0.953 1.00 91.25 369 ILE A O 1
ATOM 2880 N N . PHE A 1 370 ? -22.630 7.491 -0.110 1.00 91.56 370 PHE A N 1
ATOM 2881 C CA . PHE A 1 370 ? -21.695 6.943 0.869 1.00 91.56 370 PHE A CA 1
ATOM 2882 C C . PHE A 1 370 ? -22.201 7.173 2.300 1.00 91.56 370 PHE A C 1
ATOM 2884 O O . PHE A 1 370 ? -23.161 7.910 2.528 1.00 91.56 370 PHE A O 1
ATOM 2891 N N . ARG A 1 371 ? -21.558 6.546 3.288 1.00 91.81 371 ARG A N 1
ATOM 2892 C CA . ARG A 1 371 ? -21.750 6.817 4.721 1.00 91.81 371 ARG A CA 1
ATOM 2893 C C . ARG A 1 371 ? -20.487 7.445 5.304 1.00 91.81 371 ARG A C 1
ATOM 2895 O O . ARG A 1 371 ? -19.397 7.015 4.944 1.00 91.81 371 ARG A O 1
ATOM 2902 N N . GLY A 1 372 ? -20.636 8.375 6.248 1.00 89.44 372 GLY A N 1
ATOM 2903 C CA . GLY A 1 372 ? -19.523 8.967 6.995 1.00 89.44 372 GLY A CA 1
ATOM 2904 C C . GLY A 1 372 ? -19.937 9.554 8.350 1.00 89.44 372 GLY A C 1
ATOM 2905 O O . GLY A 1 372 ? -21.098 9.476 8.751 1.00 89.44 372 GLY A O 1
ATOM 2906 N N . THR A 1 373 ? -18.968 10.150 9.048 1.00 83.88 373 THR A N 1
ATOM 2907 C CA . THR A 1 373 ? -19.148 10.935 10.286 1.00 83.88 373 THR A CA 1
ATOM 2908 C C . THR A 1 373 ? -18.128 12.069 10.319 1.00 83.88 373 THR A C 1
ATOM 2910 O O . THR A 1 373 ? -16.931 11.830 10.156 1.00 83.88 373 THR A O 1
ATOM 2913 N N . GLU A 1 374 ? -18.576 13.298 10.572 1.00 74.06 374 GLU A N 1
ATOM 2914 C CA . GLU A 1 374 ? -17.674 14.433 10.823 1.00 74.06 374 GLU A CA 1
ATOM 2915 C C . GLU A 1 374 ? -17.023 14.355 12.212 1.00 74.06 374 GLU A C 1
ATOM 2917 O O . GLU A 1 374 ? -15.975 14.948 12.470 1.00 74.06 374 GLU A O 1
ATOM 2922 N N . HIS A 1 375 ? -17.654 13.630 13.136 1.00 80.75 375 HIS A N 1
ATOM 2923 C CA . HIS A 1 375 ? -17.225 13.532 14.522 1.00 80.75 375 HIS A CA 1
ATOM 2924 C C . HIS A 1 375 ? -16.200 12.400 14.714 1.00 80.75 375 HIS A C 1
ATOM 2926 O O . HIS A 1 375 ? -16.376 11.315 14.147 1.00 80.75 375 HIS A O 1
ATOM 2932 N N . PRO A 1 376 ? -15.143 12.616 15.526 1.00 86.56 376 PRO A N 1
ATOM 2933 C CA . PRO A 1 376 ? -14.242 11.552 15.954 1.00 86.56 376 PRO A CA 1
ATOM 2934 C C . PRO A 1 376 ? -14.965 10.449 16.730 1.00 86.56 376 PRO A C 1
ATOM 2936 O O . PRO A 1 376 ? -15.880 10.719 17.506 1.00 86.56 376 PRO A O 1
ATOM 2939 N N . VAL A 1 377 ? -14.467 9.222 16.607 1.00 91.50 377 VAL A N 1
ATOM 2940 C CA . VAL A 1 377 ? -14.887 8.085 17.432 1.00 91.50 377 VAL A CA 1
ATOM 2941 C C . VAL A 1 377 ? -14.508 8.319 18.892 1.00 91.50 377 VAL A C 1
ATOM 2943 O O . VAL A 1 377 ? -13.363 8.648 19.201 1.00 91.50 377 VAL A O 1
ATOM 2946 N N . SER A 1 378 ? -15.458 8.088 19.794 1.00 91.00 378 SER A N 1
ATOM 2947 C CA . SER A 1 378 ? -15.335 8.253 21.240 1.00 91.00 378 SER A CA 1
ATOM 2948 C C . SER A 1 378 ? -15.816 6.988 21.950 1.00 91.00 378 SER A C 1
ATOM 2950 O O . SER A 1 378 ? -16.956 6.569 21.778 1.00 91.00 378 SER A O 1
ATOM 2952 N N . VAL A 1 379 ? -14.944 6.365 22.744 1.00 90.12 379 VAL A N 1
ATOM 2953 C CA . VAL A 1 379 ? -15.208 5.091 23.443 1.00 90.12 379 VAL A CA 1
ATOM 2954 C C . VAL A 1 379 ? -14.829 5.198 24.927 1.00 90.12 379 VAL A C 1
ATOM 2956 O O . VAL A 1 379 ? -14.066 6.097 25.290 1.00 90.12 379 VAL A O 1
ATOM 2959 N N . PRO A 1 380 ? -15.298 4.314 25.829 1.00 90.81 380 PRO A N 1
ATOM 2960 C CA . PRO A 1 380 ? -14.903 4.355 27.238 1.00 90.81 380 PRO A CA 1
ATOM 2961 C C . PRO A 1 380 ? -13.371 4.296 27.421 1.00 90.81 380 PRO A C 1
ATOM 2963 O O . PRO A 1 380 ? -12.712 3.543 26.697 1.00 90.81 380 PRO A O 1
ATOM 2966 N N . PRO A 1 381 ? -12.768 5.012 28.394 1.00 86.06 381 PRO A N 1
ATOM 2967 C CA . PRO A 1 381 ? -11.309 5.117 28.515 1.00 86.06 381 PRO A CA 1
ATOM 2968 C C . PRO A 1 381 ? -10.529 3.800 28.623 1.00 86.06 381 PRO A C 1
ATOM 2970 O O . PRO A 1 381 ? -9.373 3.760 28.209 1.00 86.06 381 PRO A O 1
ATOM 2973 N N . ARG A 1 382 ? -11.133 2.714 29.131 1.00 87.81 382 ARG A N 1
ATOM 2974 C CA . ARG A 1 382 ? -10.507 1.376 29.120 1.00 87.81 382 ARG A CA 1
ATOM 2975 C C . ARG A 1 382 ? -10.405 0.801 27.697 1.00 87.81 382 ARG A C 1
ATOM 2977 O O . ARG A 1 382 ? -9.349 0.302 27.329 1.00 87.81 382 ARG A O 1
ATOM 2984 N N . VAL A 1 383 ? -11.444 0.959 26.874 1.00 91.12 383 VAL A N 1
ATOM 2985 C CA . VAL A 1 383 ? -11.470 0.523 25.462 1.00 91.12 383 VAL A CA 1
ATOM 2986 C C . VAL A 1 383 ? -10.573 1.414 24.592 1.00 91.12 383 VAL A C 1
ATOM 2988 O O . VAL A 1 383 ? -9.800 0.924 23.773 1.00 91.12 383 VAL A O 1
ATOM 2991 N N . GLY A 1 384 ? -10.581 2.731 24.819 1.00 89.12 384 GLY A N 1
ATOM 2992 C CA . GLY A 1 384 ? -9.737 3.678 24.077 1.00 89.12 384 GLY A CA 1
ATOM 2993 C C . GLY A 1 384 ? -8.227 3.430 24.223 1.00 89.12 384 GLY A C 1
ATOM 2994 O O . GLY A 1 384 ? -7.448 3.733 23.315 1.00 89.12 384 GLY A O 1
ATOM 2995 N N . ARG A 1 385 ? -7.803 2.805 25.331 1.00 89.44 385 ARG A N 1
ATOM 2996 C CA . ARG A 1 385 ? -6.410 2.378 25.529 1.00 89.44 385 ARG A CA 1
ATOM 2997 C C . ARG A 1 385 ? -6.001 1.231 24.607 1.00 89.44 385 ARG A C 1
ATOM 2999 O O . ARG A 1 385 ? -4.859 1.260 24.160 1.00 89.44 385 ARG A O 1
ATOM 3006 N N . ILE A 1 386 ? -6.899 0.308 24.259 1.00 93.75 386 ILE A N 1
ATOM 3007 C CA . ILE A 1 386 ? -6.580 -0.898 23.467 1.00 93.75 386 ILE A CA 1
ATOM 3008 C C . ILE A 1 386 ? -6.801 -0.720 21.953 1.00 93.75 386 ILE A C 1
ATOM 3010 O O . ILE A 1 386 ? -6.146 -1.377 21.148 1.00 93.75 386 ILE A O 1
ATOM 3014 N N . VAL A 1 387 ? -7.670 0.213 21.547 1.00 95.19 387 VAL A N 1
ATOM 3015 C CA . VAL A 1 387 ? -7.983 0.497 20.132 1.00 95.19 387 VAL A CA 1
ATOM 3016 C C . VAL A 1 387 ? -6.922 1.396 19.480 1.00 95.19 387 VAL A C 1
ATOM 3018 O O . VAL A 1 387 ? -6.576 2.449 20.023 1.00 95.19 387 VAL A O 1
ATOM 3021 N N . GLU A 1 388 ? -6.433 1.004 18.299 1.00 94.00 388 GLU A N 1
ATOM 3022 C CA . GLU A 1 388 ? -5.642 1.844 17.379 1.00 94.00 388 GLU A CA 1
ATOM 3023 C C . GLU A 1 388 ? -6.552 2.584 16.384 1.00 94.00 388 GLU A C 1
ATOM 3025 O O . GLU A 1 388 ? -6.401 3.794 16.204 1.00 94.00 388 GLU A O 1
ATOM 3030 N N . ALA A 1 389 ? -7.511 1.876 15.772 1.00 95.88 389 ALA A N 1
ATOM 3031 C CA . ALA A 1 389 ? -8.421 2.417 14.759 1.00 95.88 389 ALA A CA 1
ATOM 3032 C C . ALA A 1 389 ? -9.806 1.743 14.784 1.00 95.88 389 ALA A C 1
ATOM 3034 O O . ALA A 1 389 ? -9.937 0.582 15.174 1.00 95.88 389 ALA A O 1
ATOM 3035 N N . VAL A 1 390 ? -10.832 2.458 14.309 1.00 96.75 390 VAL A N 1
ATOM 3036 C CA . VAL A 1 390 ? -12.180 1.923 14.044 1.00 96.75 390 VAL A CA 1
ATOM 3037 C C . VAL A 1 390 ? -12.579 2.271 12.612 1.00 96.75 390 VAL A C 1
ATOM 3039 O O . VAL A 1 390 ? -12.740 3.440 12.264 1.00 96.75 390 VAL A O 1
ATOM 3042 N N . LEU A 1 391 ? -12.720 1.246 11.777 1.00 95.69 391 LEU A N 1
ATOM 3043 C CA . LEU A 1 391 ? -12.817 1.345 10.322 1.00 95.69 391 LEU A CA 1
ATOM 3044 C C . LEU A 1 391 ? -14.171 0.828 9.826 1.00 95.69 391 LEU A C 1
ATOM 3046 O O . LEU A 1 391 ? -14.746 -0.088 10.409 1.00 95.69 391 LEU A O 1
ATOM 3050 N N . GLY A 1 392 ? -14.681 1.389 8.729 1.00 93.69 392 GLY A N 1
ATOM 3051 C CA . GLY A 1 392 ? -15.969 0.994 8.138 1.00 93.69 392 GLY A CA 1
ATOM 3052 C C . GLY A 1 392 ? -17.183 1.725 8.709 1.00 93.69 392 GLY A C 1
ATOM 3053 O O . GLY A 1 392 ? -18.291 1.546 8.210 1.00 93.69 392 GLY A O 1
ATOM 3054 N N . LEU A 1 393 ? -16.999 2.596 9.707 1.00 93.25 393 LEU A N 1
ATOM 3055 C CA . LEU A 1 393 ? -17.983 3.641 10.016 1.00 93.25 393 LEU A CA 1
ATOM 3056 C C . LEU A 1 393 ? -18.213 4.509 8.774 1.00 93.25 393 LEU A C 1
ATOM 3058 O O . LEU A 1 393 ? -19.352 4.727 8.374 1.00 93.25 393 LEU A O 1
ATOM 3062 N N . ASP A 1 394 ? -17.116 4.896 8.129 1.00 90.00 394 ASP A N 1
ATOM 3063 C CA . ASP A 1 394 ? -17.071 5.536 6.821 1.00 90.00 394 ASP A CA 1
ATOM 3064 C C . ASP A 1 394 ? -16.989 4.512 5.672 1.00 90.00 394 ASP A C 1
ATOM 3066 O O . ASP A 1 394 ? -16.377 3.448 5.820 1.00 90.00 394 ASP A O 1
ATOM 3070 N N . THR A 1 395 ? -17.601 4.843 4.533 1.00 91.69 395 THR A N 1
ATOM 3071 C CA . THR A 1 395 ? -17.567 4.056 3.289 1.00 91.69 395 THR A CA 1
ATOM 3072 C C . THR A 1 395 ? -17.251 4.906 2.054 1.00 91.69 395 THR A C 1
ATOM 3074 O O . THR A 1 395 ? -17.669 4.544 0.955 1.00 91.69 395 THR A O 1
ATOM 3077 N N . PHE A 1 396 ? -16.588 6.052 2.212 1.00 89.12 396 PHE A N 1
ATOM 3078 C CA . PHE A 1 396 ? -16.096 6.837 1.082 1.00 89.12 396 PHE A CA 1
ATOM 3079 C C . PHE A 1 396 ? -14.959 6.066 0.377 1.00 89.12 396 PHE A C 1
ATOM 3081 O O . PHE A 1 396 ? -14.245 5.309 1.056 1.00 89.12 396 PHE A O 1
ATOM 3088 N N . PRO A 1 397 ? -14.766 6.220 -0.949 1.00 89.25 397 PRO A N 1
ATOM 3089 C CA . PRO A 1 397 ? -13.642 5.605 -1.650 1.00 89.25 397 PRO A CA 1
ATOM 3090 C C . PRO A 1 397 ? -12.318 6.014 -0.999 1.00 89.25 397 PRO A C 1
ATOM 3092 O O . PRO A 1 397 ? -12.069 7.195 -0.766 1.00 89.25 397 PRO A O 1
ATOM 3095 N N . ALA A 1 398 ? -11.478 5.036 -0.665 1.00 90.12 398 ALA A N 1
ATOM 3096 C CA . ALA A 1 398 ? -10.188 5.306 -0.035 1.00 90.12 398 ALA A CA 1
ATOM 3097 C C . ALA A 1 398 ? -9.143 5.732 -1.072 1.00 90.12 398 ALA A C 1
ATOM 3099 O O . ALA A 1 398 ? -8.380 6.668 -0.837 1.00 90.12 398 ALA A O 1
ATOM 3100 N N . ALA A 1 399 ? -9.142 5.047 -2.216 1.00 92.12 399 ALA A N 1
ATOM 3101 C CA . ALA A 1 399 ? -8.107 5.138 -3.234 1.00 92.12 399 ALA A CA 1
ATOM 3102 C C . ALA A 1 399 ? -8.671 5.067 -4.659 1.00 92.12 399 ALA A C 1
ATOM 3104 O O . ALA A 1 399 ? -9.780 4.574 -4.877 1.00 92.12 399 ALA A O 1
ATOM 3105 N N . ALA A 1 400 ? -7.875 5.514 -5.625 1.00 90.25 400 ALA A N 1
ATOM 3106 C CA . ALA A 1 400 ? -8.089 5.322 -7.053 1.00 90.25 400 ALA A CA 1
ATOM 3107 C C . ALA A 1 400 ? -7.015 4.376 -7.636 1.00 90.25 400 ALA A C 1
ATOM 3109 O O . ALA A 1 400 ? -5.913 4.315 -7.081 1.00 90.25 400 ALA A O 1
ATOM 3110 N N . PRO A 1 401 ? -7.316 3.654 -8.734 1.00 88.88 401 PRO A N 1
ATOM 3111 C CA . PRO A 1 401 ? -6.299 2.978 -9.540 1.00 88.88 401 PRO A CA 1
ATOM 3112 C C . PRO A 1 401 ? -5.379 4.020 -10.204 1.00 88.88 401 PRO A C 1
ATOM 3114 O O . PRO A 1 401 ? -5.865 5.065 -10.649 1.00 88.88 401 PRO A O 1
ATOM 3117 N N . ARG A 1 402 ? -4.070 3.761 -10.272 1.00 87.12 402 ARG A N 1
ATOM 3118 C CA . ARG A 1 402 ? -3.052 4.664 -10.857 1.00 87.12 402 ARG A CA 1
ATOM 3119 C C . ARG A 1 402 ? -2.713 4.254 -12.296 1.00 87.12 402 ARG A C 1
ATOM 3121 O O . ARG A 1 402 ? -1.585 3.895 -12.636 1.00 87.12 402 ARG A O 1
ATOM 3128 N N . LEU A 1 403 ? -3.775 4.276 -13.106 1.00 85.12 403 LEU A N 1
ATOM 3129 C CA . LEU A 1 403 ? -3.869 3.736 -14.459 1.00 85.12 403 LEU A CA 1
ATOM 3130 C C . LEU A 1 403 ? -4.358 4.804 -15.452 1.00 85.12 403 LEU A C 1
ATOM 3132 O O . LEU A 1 403 ? -5.462 5.340 -15.295 1.00 85.12 403 LEU A O 1
ATOM 3136 N N . VAL A 1 404 ? -3.620 5.017 -16.548 1.00 81.06 404 VAL A N 1
ATOM 3137 C CA . VAL A 1 404 ? -4.012 5.944 -17.628 1.00 81.06 404 VAL A CA 1
ATOM 3138 C C . VAL A 1 404 ? -3.983 5.248 -19.004 1.00 81.06 404 VAL A C 1
ATOM 3140 O O . VAL A 1 404 ? -2.913 4.845 -19.461 1.00 81.06 404 VAL A O 1
ATOM 3143 N N . PRO A 1 405 ? -5.125 5.107 -19.710 1.00 78.81 405 PRO A N 1
ATOM 3144 C CA . PRO A 1 405 ? -5.171 4.560 -21.071 1.00 78.81 405 PRO A CA 1
ATOM 3145 C C . PRO A 1 405 ? -4.688 5.571 -22.120 1.00 78.81 405 PRO A C 1
ATOM 3147 O O . PRO A 1 405 ? -4.955 6.766 -21.996 1.00 78.81 405 PRO A O 1
ATOM 3150 N N . ALA A 1 406 ? -4.079 5.092 -23.209 1.00 77.69 406 ALA A N 1
ATOM 3151 C CA . ALA A 1 406 ? -3.756 5.924 -24.371 1.00 77.69 406 ALA A CA 1
ATOM 3152 C C . ALA A 1 406 ? -3.738 5.142 -25.696 1.00 77.69 406 ALA A C 1
ATOM 3154 O O . ALA A 1 406 ? -3.817 3.915 -25.731 1.00 77.69 406 ALA A O 1
ATOM 3155 N N . ALA A 1 407 ? -3.597 5.880 -26.797 1.00 62.41 407 ALA A N 1
ATOM 3156 C CA . ALA A 1 407 ? -3.031 5.368 -28.039 1.00 62.41 407 ALA A CA 1
ATOM 3157 C C . ALA A 1 407 ? -1.601 5.916 -28.147 1.00 62.41 407 ALA A C 1
ATOM 3159 O O . ALA A 1 407 ? -1.398 7.125 -28.047 1.00 62.41 407 ALA A O 1
ATOM 3160 N N . GLY A 1 408 ? -0.613 5.040 -28.310 1.00 64.81 408 GLY A N 1
ATOM 3161 C CA . GLY A 1 408 ? 0.798 5.410 -28.237 1.00 64.81 408 GLY A CA 1
ATOM 3162 C C . GLY A 1 408 ? 1.715 4.254 -28.618 1.00 64.81 408 GLY A C 1
ATOM 3163 O O . GLY A 1 408 ? 1.262 3.215 -29.102 1.00 64.81 408 GLY A O 1
ATOM 3164 N N . ARG A 1 409 ? 3.017 4.431 -28.392 1.00 78.88 409 ARG A N 1
ATOM 3165 C CA . ARG A 1 409 ? 4.003 3.367 -28.567 1.00 78.88 409 ARG A CA 1
ATOM 3166 C C . ARG A 1 409 ? 3.828 2.341 -27.450 1.00 78.88 409 ARG A C 1
ATOM 3168 O O . ARG A 1 409 ? 3.967 2.685 -26.284 1.00 78.88 409 ARG A O 1
ATOM 3175 N N . ALA A 1 410 ? 3.597 1.085 -27.814 1.00 86.56 410 ALA A N 1
ATOM 3176 C CA . ALA A 1 410 ? 3.475 -0.005 -26.857 1.00 86.56 410 ALA A CA 1
ATOM 3177 C C . ALA A 1 410 ? 4.813 -0.721 -26.598 1.00 86.56 410 ALA A C 1
ATOM 3179 O O . ALA A 1 410 ? 5.657 -0.851 -27.491 1.00 86.56 410 ALA A O 1
ATOM 3180 N N . PHE A 1 411 ? 4.962 -1.253 -25.388 1.00 94.69 411 PHE A N 1
ATOM 3181 C CA . PHE A 1 411 ? 5.932 -2.281 -25.026 1.00 94.69 411 PHE A CA 1
ATOM 3182 C C . PHE A 1 411 ? 5.237 -3.394 -24.232 1.00 94.69 411 PHE A C 1
ATOM 3184 O O . PHE A 1 411 ? 4.354 -3.145 -23.421 1.00 94.69 411 PHE A O 1
ATOM 3191 N N . SER A 1 412 ? 5.695 -4.630 -24.377 1.00 95.19 412 SER A N 1
ATOM 3192 C CA . SER A 1 412 ? 5.383 -5.695 -23.418 1.00 95.19 412 SER A CA 1
ATOM 3193 C C . SER A 1 412 ? 6.244 -5.567 -22.156 1.00 95.19 412 SER A C 1
ATOM 3195 O O . SER A 1 412 ? 7.409 -5.155 -22.219 1.00 95.19 412 SER A O 1
ATOM 3197 N N . ALA A 1 413 ? 5.739 -6.037 -21.010 1.00 96.19 413 ALA A N 1
ATOM 3198 C CA . ALA A 1 413 ? 6.544 -6.147 -19.787 1.00 96.19 413 ALA A CA 1
ATOM 3199 C C . ALA A 1 413 ? 7.811 -7.014 -19.995 1.00 96.19 413 ALA A C 1
ATOM 3201 O O . ALA A 1 413 ? 8.858 -6.755 -19.400 1.00 96.19 413 ALA A O 1
ATOM 3202 N N . LYS A 1 414 ? 7.756 -7.986 -20.922 1.00 96.50 414 LYS A N 1
ATOM 3203 C CA . LYS A 1 414 ? 8.891 -8.816 -21.371 1.00 96.50 414 LYS A CA 1
ATOM 3204 C C . LYS A 1 414 ? 9.994 -7.988 -22.051 1.00 96.50 414 LYS A C 1
ATOM 3206 O O . LYS A 1 414 ? 11.175 -8.232 -21.804 1.00 96.50 414 LYS A O 1
ATOM 3211 N N . GLN A 1 415 ? 9.635 -6.995 -22.870 1.00 97.12 415 GLN A N 1
ATOM 3212 C CA . GLN A 1 415 ? 10.592 -6.064 -23.484 1.00 97.12 415 GLN A CA 1
ATOM 3213 C C . GLN A 1 415 ? 11.174 -5.086 -22.459 1.00 97.12 415 GLN A C 1
ATOM 3215 O O . GLN A 1 415 ? 12.386 -4.886 -22.455 1.00 97.12 415 GLN A O 1
ATOM 3220 N N . ILE A 1 416 ? 10.353 -4.528 -21.563 1.00 97.75 416 ILE A N 1
ATOM 3221 C CA . ILE A 1 416 ? 10.820 -3.595 -20.520 1.00 97.75 416 ILE A CA 1
ATOM 3222 C C . ILE A 1 416 ? 11.794 -4.297 -19.563 1.00 97.75 416 ILE A C 1
ATOM 3224 O O . ILE A 1 416 ? 12.906 -3.813 -19.370 1.00 97.75 416 ILE A O 1
ATOM 3228 N N . ALA A 1 417 ? 11.470 -5.501 -19.081 1.00 98.00 417 ALA A N 1
ATOM 3229 C CA . ALA A 1 417 ? 12.384 -6.303 -18.264 1.00 98.00 417 ALA A CA 1
ATOM 3230 C C . ALA A 1 417 ? 13.730 -6.599 -18.966 1.00 98.00 417 ALA A C 1
ATOM 3232 O O . ALA A 1 417 ? 14.770 -6.638 -18.307 1.00 98.00 417 ALA A O 1
ATOM 3233 N N . LYS A 1 418 ? 13.744 -6.767 -20.301 1.00 97.62 418 LYS A N 1
ATOM 3234 C CA . LYS A 1 418 ? 14.986 -6.913 -21.085 1.00 97.62 418 LYS A CA 1
ATOM 3235 C C . LYS A 1 418 ? 15.768 -5.596 -21.173 1.00 97.62 418 LYS A C 1
ATOM 3237 O O . LYS A 1 418 ? 16.970 -5.599 -20.919 1.00 97.62 418 LYS A O 1
ATOM 3242 N N . LEU A 1 419 ? 15.098 -4.490 -21.508 1.00 98.12 419 LEU A N 1
ATOM 3243 C CA . LEU A 1 419 ? 15.688 -3.144 -21.592 1.00 98.12 419 LEU A CA 1
ATOM 3244 C C . LEU A 1 419 ? 16.269 -2.679 -20.248 1.00 98.12 419 LEU A C 1
ATOM 3246 O O . LEU A 1 419 ? 17.219 -1.905 -20.217 1.00 98.12 419 LEU A O 1
ATOM 3250 N N . TYR A 1 420 ? 15.699 -3.159 -19.142 1.00 98.44 420 TYR A N 1
ATOM 3251 C CA . TYR A 1 420 ? 16.089 -2.824 -17.771 1.00 98.44 420 TYR A CA 1
ATOM 3252 C C . TYR A 1 420 ? 17.082 -3.846 -17.174 1.00 98.44 420 TYR A C 1
ATOM 3254 O O . TYR A 1 420 ? 17.417 -3.794 -15.987 1.00 98.44 420 TYR A O 1
ATOM 3262 N N . HIS A 1 421 ? 17.564 -4.787 -17.995 1.00 97.69 421 HIS A N 1
ATOM 3263 C CA . HIS A 1 421 ? 18.533 -5.827 -17.639 1.00 97.69 421 HIS A CA 1
ATOM 3264 C C . HIS A 1 421 ? 18.129 -6.657 -16.405 1.00 97.69 421 HIS A C 1
ATOM 3266 O O . HIS A 1 421 ? 18.944 -6.890 -15.510 1.00 97.69 421 HIS A O 1
ATOM 3272 N N . PHE A 1 422 ? 16.864 -7.083 -16.321 1.00 98.44 422 PHE A N 1
ATOM 3273 C CA . PHE A 1 422 ? 16.380 -7.914 -15.214 1.00 98.44 422 PHE A CA 1
ATOM 3274 C C . PHE A 1 422 ? 17.043 -9.307 -15.229 1.00 98.44 422 PHE A C 1
ATOM 3276 O O . PHE A 1 422 ? 17.144 -9.916 -16.296 1.00 98.44 422 PHE A O 1
ATOM 3283 N N . PRO A 1 423 ? 17.471 -9.842 -14.070 1.00 97.12 423 PRO A N 1
ATOM 3284 C CA . PRO A 1 423 ? 18.219 -11.092 -14.000 1.00 97.12 423 PRO A CA 1
ATOM 3285 C C . PRO A 1 423 ? 17.274 -12.300 -14.059 1.00 97.12 423 PRO A C 1
ATOM 3287 O O . PRO A 1 423 ? 16.288 -12.354 -13.327 1.00 97.12 423 PRO A O 1
ATOM 3290 N N . GLY A 1 424 ? 17.575 -13.273 -14.924 1.00 94.81 424 GLY A N 1
ATOM 3291 C CA . GLY A 1 424 ? 16.757 -14.480 -15.114 1.00 94.81 424 GLY A CA 1
ATOM 3292 C C . GLY A 1 424 ? 15.311 -14.195 -15.555 1.00 94.81 424 GLY A C 1
ATOM 3293 O O . GLY A 1 424 ? 14.979 -13.087 -15.974 1.00 94.81 424 GLY A O 1
ATOM 3294 N N . THR A 1 425 ? 14.435 -15.198 -15.447 1.00 92.19 425 THR A N 1
ATOM 3295 C CA . THR A 1 425 ? 12.970 -15.034 -15.595 1.00 92.19 425 THR A CA 1
ATOM 3296 C C . THR A 1 425 ? 12.157 -15.752 -14.521 1.00 92.19 425 THR A C 1
ATOM 3298 O O . THR A 1 425 ? 11.082 -15.271 -14.167 1.00 92.19 425 THR A O 1
ATOM 3301 N N . GLY A 1 426 ? 12.671 -16.874 -14.005 1.00 94.31 426 GLY A N 1
ATOM 3302 C CA . GLY A 1 426 ? 12.013 -17.697 -12.995 1.00 94.31 426 GLY A CA 1
ATOM 3303 C C . GLY A 1 426 ? 11.813 -16.991 -11.653 1.00 94.31 426 GLY A C 1
ATOM 3304 O O . GLY A 1 426 ? 12.689 -16.272 -11.173 1.00 94.31 426 GLY A O 1
ATOM 3305 N N . ALA A 1 427 ? 10.648 -17.229 -11.056 1.00 97.69 427 ALA A N 1
ATOM 3306 C CA . ALA A 1 427 ? 10.256 -16.777 -9.725 1.00 97.69 427 ALA A CA 1
ATOM 3307 C C . ALA A 1 427 ? 9.540 -17.900 -8.937 1.00 97.69 427 ALA A C 1
ATOM 3309 O O . ALA A 1 427 ? 8.623 -17.652 -8.154 1.00 97.69 427 ALA A O 1
ATOM 3310 N N . GLN A 1 428 ? 9.932 -19.155 -9.177 1.00 96.62 428 GLN A N 1
ATOM 3311 C CA . GLN A 1 428 ? 9.325 -20.343 -8.576 1.00 96.62 428 GLN A CA 1
ATOM 3312 C C . GLN A 1 428 ? 9.345 -20.283 -7.041 1.00 96.62 428 GLN A C 1
ATOM 3314 O O . GLN A 1 428 ? 10.341 -19.899 -6.429 1.00 96.62 428 GLN A O 1
ATOM 3319 N N . GLY A 1 429 ? 8.235 -20.676 -6.412 1.00 94.75 429 GLY A N 1
ATOM 3320 C CA . GLY A 1 429 ? 8.084 -20.663 -4.952 1.00 94.75 429 GLY A CA 1
ATOM 3321 C C . GLY A 1 429 ? 7.869 -19.275 -4.331 1.00 94.75 429 GLY A C 1
ATOM 3322 O O . GLY A 1 429 ? 7.702 -19.186 -3.118 1.00 94.75 429 GLY A O 1
ATOM 3323 N N . GLN A 1 430 ? 7.841 -18.202 -5.129 1.00 98.44 430 GLN A N 1
ATOM 3324 C CA . GLN A 1 430 ? 7.431 -16.870 -4.678 1.00 98.44 430 GLN A CA 1
ATOM 3325 C C . GLN A 1 430 ? 5.918 -16.681 -4.829 1.00 98.44 430 GLN A C 1
ATOM 3327 O O . GLN A 1 430 ? 5.308 -17.196 -5.769 1.00 98.44 430 GLN A O 1
ATOM 3332 N N . ALA A 1 431 ? 5.330 -15.887 -3.933 1.00 98.75 431 ALA A N 1
ATOM 3333 C CA . ALA A 1 431 ? 3.921 -15.517 -3.978 1.00 98.75 431 ALA A CA 1
ATOM 3334 C C . ALA A 1 431 ? 3.773 -13.990 -3.915 1.00 98.75 431 ALA A C 1
ATOM 3336 O O . ALA A 1 431 ? 4.152 -13.359 -2.922 1.00 98.75 431 ALA A O 1
ATOM 3337 N N . ILE A 1 432 ? 3.221 -13.405 -4.982 1.00 98.94 432 ILE A N 1
ATOM 3338 C CA . ILE A 1 432 ? 2.989 -11.963 -5.116 1.00 98.94 432 ILE A CA 1
ATOM 3339 C C . ILE A 1 432 ? 1.515 -11.680 -4.825 1.00 98.94 432 ILE A C 1
ATOM 3341 O O . ILE A 1 432 ? 0.624 -12.107 -5.559 1.00 98.94 432 ILE A O 1
ATOM 3345 N N . ALA A 1 433 ? 1.256 -10.933 -3.757 1.00 98.94 433 ALA A N 1
ATOM 3346 C CA . ALA A 1 433 ? -0.057 -10.384 -3.470 1.00 98.94 433 ALA A CA 1
ATOM 3347 C C . ALA A 1 433 ? -0.322 -9.142 -4.327 1.00 98.94 433 ALA A C 1
ATOM 3349 O O . ALA A 1 433 ? 0.503 -8.232 -4.364 1.00 98.94 433 ALA A O 1
ATOM 3350 N N . ILE A 1 434 ? -1.497 -9.075 -4.943 1.00 98.88 434 ILE A N 1
ATOM 3351 C CA . ILE A 1 434 ? -2.026 -7.892 -5.628 1.00 98.88 434 ILE A CA 1
ATOM 3352 C C . ILE A 1 434 ? -3.200 -7.380 -4.787 1.00 98.88 434 ILE A C 1
ATOM 3354 O O . ILE A 1 434 ? -4.154 -8.122 -4.536 1.00 98.88 434 ILE A O 1
ATOM 3358 N N . ILE A 1 435 ? -3.128 -6.138 -4.303 1.00 98.75 435 ILE A N 1
ATOM 3359 C CA . ILE A 1 435 ? -4.193 -5.520 -3.495 1.00 98.75 435 ILE A CA 1
ATOM 3360 C C . ILE A 1 435 ? -5.177 -4.797 -4.415 1.00 98.75 435 ILE A C 1
ATOM 3362 O O . ILE A 1 435 ? -4.777 -3.917 -5.171 1.00 98.75 435 ILE A O 1
ATOM 3366 N N . SER A 1 436 ? -6.464 -5.148 -4.341 1.00 96.56 436 SER A N 1
ATOM 3367 C CA . SER A 1 436 ? -7.457 -4.708 -5.324 1.00 96.56 436 SER A CA 1
ATOM 3368 C C . SER A 1 436 ? -8.819 -4.373 -4.710 1.00 96.56 436 SER A C 1
ATOM 3370 O O . SER A 1 436 ? -9.343 -5.107 -3.867 1.00 96.56 436 SER A O 1
ATOM 3372 N N . LEU A 1 437 ? -9.395 -3.242 -5.140 1.00 96.00 437 LEU A N 1
ATOM 3373 C CA . LEU A 1 437 ? -10.517 -2.581 -4.458 1.00 96.00 437 LEU A CA 1
ATOM 3374 C C . LEU A 1 437 ? -11.820 -2.464 -5.284 1.00 96.00 437 LEU A C 1
ATOM 3376 O O . LEU A 1 437 ? -12.817 -1.940 -4.783 1.00 96.00 437 LEU A O 1
ATOM 3380 N N . GLY A 1 438 ? -11.820 -2.910 -6.544 1.00 92.94 438 GLY A N 1
ATOM 3381 C CA . GLY A 1 438 ? -12.953 -2.802 -7.480 1.00 92.94 438 GLY A CA 1
ATOM 3382 C C . GLY A 1 438 ? -12.683 -3.507 -8.816 1.00 92.94 438 GLY A C 1
ATOM 3383 O O . GLY A 1 438 ? -11.571 -3.987 -9.041 1.00 92.94 438 GLY A O 1
ATOM 3384 N N . GLY A 1 439 ? -13.680 -3.617 -9.696 1.00 93.00 439 GLY A N 1
ATOM 3385 C CA . GLY A 1 439 ? -13.552 -4.252 -11.022 1.00 93.00 439 GLY A CA 1
ATOM 3386 C C . GLY A 1 439 ? -13.212 -5.750 -10.986 1.00 93.00 439 GLY A C 1
ATOM 3387 O O . GLY A 1 439 ? -13.696 -6.480 -10.121 1.00 93.00 439 GLY A O 1
ATOM 3388 N N . GLY A 1 440 ? -12.351 -6.231 -11.884 1.00 93.25 440 GLY A N 1
ATOM 3389 C CA . GLY A 1 440 ? -11.919 -7.634 -11.923 1.00 93.25 440 GLY A CA 1
ATOM 3390 C C . GLY A 1 440 ? -10.934 -7.961 -13.050 1.00 93.25 440 GLY A C 1
ATOM 3391 O O . GLY A 1 440 ? -10.428 -7.059 -13.699 1.00 93.25 440 GLY A O 1
ATOM 3392 N N . TRP A 1 441 ? -10.695 -9.240 -13.324 1.00 95.12 441 TRP A N 1
ATOM 3393 C CA . TRP A 1 441 ? -9.990 -9.719 -14.524 1.00 95.12 441 TRP A CA 1
ATOM 3394 C C . TRP A 1 441 ? -10.789 -10.846 -15.193 1.00 95.12 441 TRP A C 1
ATOM 3396 O O . TRP A 1 441 ? -11.709 -11.406 -14.586 1.00 95.12 441 TRP A O 1
ATOM 3406 N N . ARG A 1 442 ? -10.435 -11.206 -16.433 1.00 95.19 442 ARG A N 1
ATOM 3407 C CA . ARG A 1 442 ? -11.029 -12.348 -17.151 1.00 95.19 442 ARG A CA 1
ATOM 3408 C C . ARG A 1 442 ? -9.953 -13.280 -17.661 1.00 95.19 442 ARG A C 1
ATOM 3410 O O . ARG A 1 442 ? -9.023 -12.840 -18.327 1.00 95.19 442 ARG A O 1
ATOM 3417 N N . ASP A 1 443 ? -10.134 -14.575 -17.463 1.00 94.31 443 ASP A N 1
ATOM 3418 C CA . ASP A 1 443 ? -9.163 -15.569 -17.930 1.00 94.31 443 ASP A CA 1
ATOM 3419 C C . ASP A 1 443 ? -9.112 -15.640 -19.477 1.00 94.31 443 ASP A C 1
ATOM 3421 O O . ASP A 1 443 ? -8.088 -16.000 -20.054 1.00 94.31 443 ASP A O 1
ATOM 3425 N N . SER A 1 444 ? -10.179 -15.182 -20.153 1.00 95.12 444 SER A N 1
ATOM 3426 C CA . SER A 1 444 ? -10.243 -14.949 -21.607 1.00 95.12 444 SER A CA 1
ATOM 3427 C C . SER A 1 444 ? -9.398 -13.769 -22.105 1.00 95.12 444 SER A C 1
ATOM 3429 O O . SER A 1 444 ? -9.116 -13.686 -23.298 1.00 95.12 444 SER A O 1
ATOM 3431 N N . ASP A 1 445 ? -9.045 -12.839 -21.216 1.00 95.44 445 ASP A N 1
ATOM 3432 C CA . ASP A 1 445 ? -8.123 -11.736 -21.491 1.00 95.44 445 ASP A CA 1
ATOM 3433 C C . ASP A 1 445 ? -6.684 -12.193 -21.167 1.00 95.44 445 ASP A C 1
ATOM 3435 O O . ASP A 1 445 ? -5.821 -12.171 -22.047 1.00 95.44 445 ASP A O 1
ATOM 3439 N N . ILE A 1 446 ? -6.474 -12.736 -19.958 1.00 96.94 446 ILE A N 1
ATOM 3440 C CA . ILE A 1 446 ? -5.174 -13.200 -19.442 1.00 96.94 446 ILE A CA 1
ATOM 3441 C C . ILE A 1 446 ? -4.550 -14.314 -20.300 1.00 96.94 446 ILE A C 1
ATOM 3443 O O . ILE A 1 446 ? -3.445 -14.156 -20.813 1.00 96.94 446 ILE A O 1
ATOM 3447 N N . GLY A 1 447 ? -5.220 -15.459 -20.477 1.00 96.25 447 GLY A N 1
ATOM 3448 C CA . GLY A 1 447 ? -4.616 -16.631 -21.133 1.00 96.25 447 GLY A CA 1
ATOM 3449 C C . GLY A 1 447 ? -4.023 -16.313 -22.518 1.00 96.25 447 GLY A C 1
ATOM 3450 O O . GLY A 1 447 ? -2.845 -16.597 -22.755 1.00 96.25 447 GLY A O 1
ATOM 3451 N N . PRO A 1 448 ? -4.784 -15.652 -23.411 1.00 96.31 448 PRO A N 1
ATOM 3452 C CA . PRO A 1 448 ? -4.295 -15.228 -24.721 1.00 96.31 448 PRO A CA 1
ATOM 3453 C C . PRO A 1 448 ? -3.216 -14.129 -24.715 1.00 96.31 448 PRO A C 1
ATOM 3455 O O . PRO A 1 448 ? -2.529 -13.982 -25.725 1.00 96.31 448 PRO A O 1
ATOM 3458 N N . TYR A 1 449 ? -3.054 -13.352 -23.635 1.00 96.81 449 TYR A N 1
ATOM 3459 C CA . TYR A 1 449 ? -1.953 -12.385 -23.490 1.00 96.81 449 TYR A CA 1
ATOM 3460 C C . TYR A 1 449 ? -0.616 -13.092 -23.232 1.00 96.81 449 TYR A C 1
ATOM 3462 O O . TYR A 1 449 ? 0.363 -12.904 -23.954 1.00 96.81 449 TYR A O 1
ATOM 3470 N N . PHE A 1 450 ? -0.590 -13.996 -22.253 1.00 97.50 450 PHE A N 1
ATOM 3471 C CA . PHE A 1 450 ? 0.604 -14.786 -21.939 1.00 97.50 450 PHE A CA 1
ATOM 3472 C C . PHE A 1 450 ? 1.035 -15.673 -23.123 1.00 97.50 450 PHE A C 1
ATOM 3474 O O . PHE A 1 450 ? 2.230 -15.815 -23.401 1.00 97.50 450 PHE A O 1
ATOM 3481 N N . GLN A 1 451 ? 0.063 -16.183 -23.890 1.00 96.12 451 GLN A N 1
ATOM 3482 C CA . GLN A 1 451 ? 0.305 -16.898 -25.146 1.00 96.12 451 GLN A CA 1
ATOM 3483 C C . GLN A 1 451 ? 0.962 -16.021 -26.226 1.00 96.12 451 GLN A C 1
ATOM 3485 O O . GLN A 1 451 ? 1.950 -16.461 -26.813 1.00 96.12 451 GLN A O 1
ATOM 3490 N N . SER A 1 452 ? 0.478 -14.796 -26.484 1.00 95.25 452 SER A N 1
ATOM 3491 C CA . SER A 1 452 ? 1.055 -13.933 -27.535 1.00 95.25 452 SER A CA 1
ATOM 3492 C C . SER A 1 452 ? 2.490 -13.502 -27.222 1.00 95.25 452 SER A C 1
ATOM 3494 O O . SER A 1 452 ? 3.319 -13.382 -28.124 1.00 95.25 452 SER A O 1
ATOM 3496 N N . LEU A 1 453 ? 2.816 -13.342 -25.937 1.00 96.00 453 LEU A N 1
ATOM 3497 C CA . LEU A 1 453 ? 4.172 -13.059 -25.474 1.00 96.00 453 LEU A CA 1
ATOM 3498 C C . LEU A 1 453 ? 5.092 -14.290 -25.451 1.00 96.00 453 LEU A C 1
ATOM 3500 O O . LEU A 1 453 ? 6.300 -14.125 -25.246 1.00 96.00 453 LEU A O 1
ATOM 3504 N N . GLY A 1 454 ? 4.572 -15.508 -25.631 1.00 96.62 454 GLY A N 1
ATOM 3505 C CA . GLY A 1 454 ? 5.337 -16.750 -25.509 1.00 96.62 454 GLY A CA 1
ATOM 3506 C C . GLY A 1 454 ? 5.955 -16.903 -24.116 1.00 96.62 454 GLY A C 1
ATOM 3507 O O . GLY A 1 454 ? 7.183 -16.950 -23.980 1.00 96.62 454 GLY A O 1
ATOM 3508 N N . VAL A 1 455 ? 5.116 -16.877 -23.077 1.00 96.56 455 VAL A N 1
ATOM 3509 C CA . VAL A 1 455 ? 5.484 -17.089 -21.665 1.00 96.56 455 VAL A CA 1
ATOM 3510 C C . VAL A 1 455 ? 4.415 -17.931 -20.946 1.00 96.56 455 VAL A C 1
ATOM 3512 O O . VAL A 1 455 ? 3.268 -17.961 -21.393 1.00 96.56 455 VAL A O 1
ATOM 3515 N N . PRO A 1 456 ? 4.745 -18.631 -19.842 1.00 97.06 456 PRO A N 1
ATOM 3516 C CA . PRO A 1 456 ? 3.756 -19.406 -19.091 1.00 97.06 456 PRO A CA 1
ATOM 3517 C C . PRO A 1 456 ? 2.679 -18.512 -18.465 1.00 97.06 456 PRO A C 1
ATOM 3519 O O . PRO A 1 456 ? 3.006 -17.478 -17.883 1.00 97.06 456 PRO A O 1
ATOM 3522 N N . VAL A 1 457 ? 1.416 -18.945 -18.520 1.00 97.75 457 VAL A N 1
ATOM 3523 C CA . VAL A 1 457 ? 0.326 -18.332 -17.742 1.00 97.75 457 VAL A CA 1
ATOM 3524 C C . VAL A 1 457 ? 0.622 -18.539 -16.244 1.00 97.75 457 VAL A C 1
ATOM 3526 O O . VAL A 1 457 ? 0.922 -19.671 -15.853 1.00 97.75 457 VAL A O 1
ATOM 3529 N N . PRO A 1 458 ? 0.565 -17.499 -15.392 1.00 97.12 458 PRO A N 1
ATOM 3530 C CA . PRO A 1 458 ? 0.791 -17.644 -13.957 1.00 97.12 458 PRO A CA 1
ATOM 3531 C C . PRO A 1 458 ? -0.366 -18.389 -13.282 1.00 97.12 458 PRO A C 1
ATOM 3533 O O . PRO A 1 458 ? -1.515 -18.317 -13.722 1.00 97.12 458 PRO A O 1
ATOM 3536 N N . GLN A 1 459 ? -0.093 -19.040 -12.149 1.00 97.94 459 GLN A N 1
ATOM 3537 C CA . GLN A 1 459 ? -1.168 -19.453 -11.249 1.00 97.94 459 GLN A CA 1
ATOM 3538 C C . GLN A 1 459 ? -1.771 -18.195 -10.614 1.00 97.94 459 GLN A C 1
ATOM 3540 O O . GLN A 1 459 ? -1.045 -17.415 -9.998 1.00 97.94 459 GLN A O 1
ATOM 3545 N N . ILE A 1 460 ? -3.087 -18.017 -10.728 1.00 98.44 460 ILE A N 1
ATOM 3546 C CA . ILE A 1 460 ? -3.821 -16.896 -10.127 1.00 98.44 460 ILE A CA 1
ATOM 3547 C C . ILE A 1 460 ? -4.790 -17.446 -9.077 1.00 98.44 460 ILE A C 1
ATOM 3549 O O . ILE A 1 460 ? -5.441 -18.471 -9.276 1.00 98.44 460 ILE A O 1
ATOM 3553 N N . THR A 1 461 ? -4.898 -16.785 -7.927 1.00 98.00 461 THR A N 1
ATOM 3554 C CA . THR A 1 461 ? -5.875 -17.128 -6.885 1.00 98.00 461 THR A CA 1
ATOM 3555 C C . THR A 1 461 ? -6.530 -15.873 -6.334 1.00 98.00 461 THR A C 1
ATOM 3557 O O . THR A 1 461 ? -5.855 -14.928 -5.938 1.00 98.00 461 THR A O 1
ATOM 3560 N N . MET A 1 462 ? -7.862 -15.866 -6.288 1.00 97.62 462 MET A N 1
ATOM 3561 C CA . MET A 1 462 ? -8.623 -14.809 -5.629 1.00 97.62 462 MET A CA 1
ATOM 3562 C C . MET A 1 462 ? -8.698 -15.080 -4.123 1.00 97.62 462 MET A C 1
ATOM 3564 O O . MET A 1 462 ? -9.071 -16.178 -3.715 1.00 97.62 462 MET A O 1
ATOM 3568 N N . VAL A 1 463 ? -8.448 -14.065 -3.299 1.00 98.50 463 VAL A N 1
ATOM 3569 C CA . VAL A 1 463 ? -8.816 -14.076 -1.877 1.00 98.50 463 VAL A CA 1
ATOM 3570 C C . VAL A 1 463 ? -9.894 -13.022 -1.663 1.00 98.50 463 VAL A C 1
ATOM 3572 O O . VAL A 1 463 ? -9.625 -11.825 -1.752 1.00 98.50 463 VAL A O 1
ATOM 3575 N N . SER A 1 464 ? -11.124 -13.462 -1.387 1.00 97.88 464 SER A N 1
ATOM 3576 C CA . SER A 1 464 ? -12.213 -12.558 -1.011 1.00 97.88 464 SER A CA 1
ATOM 3577 C C . SER A 1 464 ? -11.964 -11.976 0.380 1.00 97.88 464 SER A C 1
ATOM 3579 O O . SER A 1 464 ? -11.697 -12.709 1.335 1.00 97.88 464 SER A O 1
ATOM 3581 N N . VAL A 1 465 ? -12.070 -10.655 0.502 1.00 97.19 465 VAL A N 1
ATOM 3582 C CA . VAL A 1 465 ? -11.942 -9.911 1.754 1.00 97.19 465 VAL A CA 1
ATOM 3583 C C . VAL A 1 465 ? -13.172 -9.028 1.908 1.00 97.19 465 VAL A C 1
ATOM 3585 O O . VAL A 1 465 ? -13.537 -8.284 1.001 1.00 97.19 465 VAL A O 1
ATOM 3588 N N . ASP A 1 466 ? -13.848 -9.137 3.053 1.00 95.00 466 ASP A N 1
ATOM 3589 C CA . ASP A 1 466 ? -15.075 -8.390 3.362 1.00 95.00 466 ASP A CA 1
ATOM 3590 C C . ASP A 1 466 ? -16.174 -8.480 2.278 1.00 95.00 466 ASP A C 1
ATOM 3592 O O . ASP A 1 466 ? -16.957 -7.549 2.092 1.00 95.00 466 ASP A O 1
ATOM 3596 N N . GLY A 1 467 ? -16.234 -9.611 1.565 1.00 94.31 467 GLY A N 1
ATOM 3597 C CA . GLY A 1 467 ? -17.200 -9.860 0.492 1.00 94.31 467 GLY A CA 1
ATOM 3598 C C . GLY A 1 467 ? -16.793 -9.332 -0.887 1.00 94.31 467 GLY A C 1
ATOM 3599 O O . GLY A 1 467 ? -17.604 -9.394 -1.808 1.00 94.31 467 GLY A O 1
ATOM 3600 N N . GLY A 1 468 ? -15.564 -8.833 -1.066 1.00 94.81 468 GLY A N 1
ATOM 3601 C CA . GLY A 1 468 ? -15.043 -8.465 -2.384 1.00 94.81 468 GLY A CA 1
ATOM 3602 C C . GLY A 1 468 ? -14.928 -9.678 -3.317 1.00 94.81 468 GLY A C 1
ATOM 3603 O O . GLY A 1 468 ? -14.451 -10.739 -2.916 1.00 94.81 468 GLY A O 1
ATOM 3604 N N . GLN A 1 469 ? -15.367 -9.524 -4.566 1.00 93.75 469 GLN A N 1
ATOM 3605 C CA . GLN A 1 469 ? -15.416 -10.575 -5.595 1.00 93.75 469 GLN A CA 1
ATOM 3606 C C . GLN A 1 469 ? -14.606 -10.152 -6.827 1.00 93.75 469 GLN A C 1
ATOM 3608 O O . GLN A 1 469 ? -14.352 -8.957 -6.996 1.00 93.75 469 GLN A O 1
ATOM 3613 N N . ASN A 1 470 ? -14.225 -11.093 -7.697 1.00 95.06 470 ASN A N 1
ATOM 3614 C CA . ASN A 1 470 ? -13.781 -10.778 -9.059 1.00 95.06 470 ASN A CA 1
ATOM 3615 C C . ASN A 1 470 ? -15.013 -10.395 -9.898 1.00 95.06 470 ASN A C 1
ATOM 3617 O O . ASN A 1 470 ? -15.849 -11.252 -10.175 1.00 95.06 470 ASN A O 1
ATOM 3621 N N . ALA A 1 471 ? -15.142 -9.120 -10.266 1.00 92.81 471 ALA A N 1
ATOM 3622 C CA . ALA A 1 471 ? -16.303 -8.581 -10.971 1.00 92.81 471 ALA A CA 1
ATOM 3623 C C . ALA A 1 471 ? -15.850 -7.752 -12.191 1.00 92.81 471 ALA A C 1
ATOM 3625 O O . ALA A 1 471 ? -15.871 -6.524 -12.141 1.00 92.81 471 ALA A O 1
ATOM 3626 N N . PRO A 1 472 ? -15.403 -8.395 -13.287 1.00 90.25 472 PRO A N 1
ATOM 3627 C CA . PRO A 1 472 ? -14.826 -7.714 -14.447 1.00 90.25 472 PRO A CA 1
ATOM 3628 C C . PRO A 1 472 ? -15.913 -7.036 -15.303 1.00 90.25 472 PRO A C 1
ATOM 3630 O O . PRO A 1 472 ? -16.306 -7.532 -16.365 1.00 90.25 472 PRO A O 1
ATOM 3633 N N . ASN A 1 473 ? -16.431 -5.908 -14.818 1.00 82.19 473 ASN A N 1
ATOM 3634 C CA . ASN A 1 473 ? -17.573 -5.185 -15.370 1.00 82.19 473 ASN A CA 1
ATOM 3635 C C . ASN A 1 473 ? -17.335 -3.660 -15.437 1.00 82.19 473 ASN A C 1
ATOM 3637 O O . ASN A 1 473 ? -16.358 -3.133 -14.908 1.00 82.19 473 ASN A O 1
ATOM 3641 N N . GLY A 1 474 ? -18.226 -2.961 -16.148 1.00 72.19 474 GLY A N 1
ATOM 3642 C CA . GLY A 1 474 ? -18.075 -1.540 -16.479 1.00 72.19 474 GLY A CA 1
ATOM 3643 C C . GLY A 1 474 ? -17.180 -1.279 -17.699 1.00 72.19 474 GLY A C 1
ATOM 3644 O O . GLY A 1 474 ? -16.436 -2.148 -18.154 1.00 72.19 474 GLY A O 1
ATOM 3645 N N . ASP A 1 475 ? -17.266 -0.065 -18.246 1.00 81.88 475 ASP A N 1
ATOM 3646 C CA . ASP A 1 475 ? -16.354 0.437 -19.281 1.00 81.88 475 ASP A CA 1
ATOM 3647 C C . ASP A 1 475 ? -15.198 1.247 -18.658 1.00 81.88 475 ASP A C 1
ATOM 3649 O O . ASP A 1 475 ? -15.244 1.619 -17.484 1.00 81.88 475 ASP A O 1
ATOM 3653 N N . LEU A 1 476 ? -14.163 1.571 -19.435 1.00 82.38 476 LEU A N 1
ATOM 3654 C CA . LEU A 1 476 ? -13.000 2.343 -18.959 1.00 82.38 476 LEU A CA 1
ATOM 3655 C C . LEU A 1 476 ? -13.304 3.807 -18.572 1.00 82.38 476 LEU A C 1
ATOM 3657 O O . LEU A 1 476 ? -12.404 4.518 -18.122 1.00 82.38 476 LEU A O 1
ATOM 3661 N N . LYS A 1 477 ? -14.547 4.278 -18.737 1.00 82.38 477 LYS A N 1
ATOM 3662 C CA . LYS A 1 477 ? -14.995 5.583 -18.227 1.00 82.38 477 LYS A CA 1
ATOM 3663 C C . LYS A 1 477 ? -15.501 5.435 -16.787 1.00 82.38 477 LYS A C 1
ATOM 3665 O O . LYS A 1 477 ? -15.234 6.300 -15.956 1.00 82.38 477 LYS A O 1
ATOM 3670 N N . SER A 1 478 ? -16.176 4.324 -16.489 1.00 83.62 478 SER A N 1
ATOM 3671 C CA . SER A 1 478 ? -16.646 3.953 -15.150 1.00 83.62 478 SER A CA 1
ATOM 3672 C C . SER A 1 478 ? -15.513 3.580 -14.178 1.00 83.62 478 SER A C 1
ATOM 3674 O O . SER A 1 478 ? -14.460 3.082 -14.581 1.00 83.62 478 SER A O 1
ATOM 3676 N N . THR A 1 479 ? -15.745 3.747 -12.869 1.00 84.00 479 THR A N 1
ATOM 3677 C CA . THR A 1 479 ? -14.784 3.351 -11.820 1.00 84.00 479 THR A CA 1
ATOM 3678 C C . THR A 1 479 ? -14.454 1.854 -11.861 1.00 84.00 479 THR A C 1
ATOM 3680 O O . THR A 1 479 ? -13.288 1.487 -11.746 1.00 84.00 479 THR A O 1
ATOM 3683 N N . GLU A 1 480 ? -15.457 0.990 -12.056 1.00 86.81 480 GLU A N 1
ATOM 3684 C CA . GLU A 1 480 ? -15.265 -0.469 -12.043 1.00 86.81 480 GLU A CA 1
ATOM 3685 C C . GLU A 1 480 ? -14.540 -0.973 -13.298 1.00 86.81 480 GLU A C 1
ATOM 3687 O O . GLU A 1 480 ? -13.697 -1.863 -13.203 1.00 86.81 480 GLU A O 1
ATOM 3692 N N . GLY A 1 481 ? -14.774 -0.367 -14.468 1.00 88.81 481 GLY A N 1
ATOM 3693 C CA . GLY A 1 481 ? -14.045 -0.741 -15.679 1.00 88.81 481 GLY A CA 1
ATOM 3694 C C . GLY A 1 481 ? -12.602 -0.227 -15.687 1.00 88.81 481 GLY A C 1
ATOM 3695 O O . GLY A 1 481 ? -11.714 -0.965 -16.108 1.00 88.81 481 GLY A O 1
ATOM 3696 N N . LYS A 1 482 ? -12.323 0.964 -15.125 1.00 90.75 482 LYS A N 1
ATOM 3697 C CA . LYS A 1 482 ? -10.940 1.389 -14.813 1.00 90.75 482 LYS A CA 1
ATOM 3698 C C . LYS A 1 482 ? -10.253 0.397 -13.876 1.00 90.75 482 LYS A C 1
ATOM 3700 O O . LYS A 1 482 ? -9.153 -0.058 -14.165 1.00 90.75 482 LYS A O 1
ATOM 3705 N N . ALA A 1 483 ? -10.928 0.003 -12.799 1.00 93.12 483 ALA A N 1
ATOM 3706 C CA . ALA A 1 483 ? -10.416 -0.996 -11.871 1.00 93.12 483 ALA A CA 1
ATOM 3707 C C . ALA A 1 483 ? -10.249 -2.385 -12.525 1.00 93.12 483 ALA A C 1
ATOM 3709 O O . ALA A 1 483 ? -9.349 -3.132 -12.158 1.00 93.12 483 ALA A O 1
ATOM 3710 N N . THR A 1 484 ? -11.062 -2.729 -13.527 1.00 94.12 484 THR A N 1
ATOM 3711 C CA . THR A 1 484 ? -10.903 -3.957 -14.324 1.00 94.12 484 THR A CA 1
ATOM 3712 C C . THR A 1 484 ? -9.653 -3.894 -15.206 1.00 94.12 484 THR A C 1
ATOM 3714 O O . THR A 1 484 ? -8.900 -4.863 -15.275 1.00 94.12 484 THR A O 1
ATOM 3717 N N . GLY A 1 485 ? -9.369 -2.736 -15.813 1.00 94.38 485 GLY A N 1
ATOM 3718 C CA . GLY A 1 485 ? -8.081 -2.481 -16.464 1.00 94.38 485 GLY A CA 1
ATOM 3719 C C . GLY A 1 485 ? -6.902 -2.631 -15.497 1.00 94.38 485 GLY A C 1
ATOM 3720 O O . GLY A 1 485 ? -5.938 -3.309 -15.829 1.00 94.38 485 GLY A O 1
ATOM 3721 N N . GLU A 1 486 ? -7.029 -2.098 -14.278 1.00 96.19 486 GLU A N 1
ATOM 3722 C CA . GLU A 1 486 ? -5.985 -2.137 -13.244 1.00 96.19 486 GLU A CA 1
ATOM 3723 C C . GLU A 1 486 ? -5.631 -3.566 -12.813 1.00 96.19 486 GLU A C 1
ATOM 3725 O O . GLU A 1 486 ? -4.482 -3.986 -12.891 1.00 96.19 486 GLU A O 1
ATOM 3730 N N . ASN A 1 487 ? -6.642 -4.364 -12.443 1.00 96.19 487 ASN A N 1
ATOM 3731 C CA . ASN A 1 487 ? -6.444 -5.770 -12.067 1.00 96.19 487 ASN A CA 1
ATOM 3732 C C . ASN A 1 487 ? -5.781 -6.569 -13.200 1.00 96.19 487 ASN A C 1
ATOM 3734 O O . ASN A 1 487 ? -5.017 -7.491 -12.933 1.00 96.19 487 ASN A O 1
ATOM 3738 N N . THR A 1 488 ? -6.099 -6.233 -14.451 1.00 96.25 488 THR A N 1
ATOM 3739 C CA . THR A 1 488 ? -5.561 -6.920 -15.626 1.00 96.25 488 THR A CA 1
ATOM 3740 C C . THR A 1 488 ? -4.106 -6.513 -15.880 1.00 96.25 488 THR A C 1
ATOM 3742 O O . THR A 1 488 ? -3.266 -7.393 -16.034 1.00 96.25 488 THR A O 1
ATOM 3745 N N . LEU A 1 489 ? -3.774 -5.216 -15.804 1.00 97.44 489 LEU A N 1
ATOM 3746 C CA . LEU A 1 489 ? -2.399 -4.703 -15.882 1.00 97.44 489 LEU A CA 1
ATOM 3747 C C . LEU A 1 489 ? -1.500 -5.284 -14.779 1.00 97.44 489 LEU A C 1
ATOM 3749 O O . LEU A 1 489 ? -0.400 -5.750 -15.078 1.00 97.44 489 LEU A O 1
ATOM 3753 N N . ASP A 1 490 ? -1.967 -5.292 -13.525 1.00 98.31 490 ASP A N 1
ATOM 3754 C CA . ASP A 1 490 ? -1.231 -5.856 -12.387 1.00 98.31 490 ASP A CA 1
ATOM 3755 C C . ASP A 1 490 ? -0.845 -7.324 -12.634 1.00 98.31 490 ASP A C 1
ATOM 3757 O O . ASP A 1 490 ? 0.305 -7.713 -12.418 1.00 98.31 490 ASP A O 1
ATOM 3761 N N . ILE A 1 491 ? -1.794 -8.139 -13.113 1.00 98.50 491 ILE A N 1
ATOM 3762 C CA . ILE A 1 491 ? -1.587 -9.565 -13.406 1.00 98.50 491 ILE A CA 1
ATOM 3763 C C . ILE A 1 491 ? -0.663 -9.752 -14.616 1.00 98.50 491 ILE A C 1
ATOM 3765 O O . ILE A 1 491 ? 0.308 -10.512 -14.528 1.00 98.50 491 ILE A O 1
ATOM 3769 N N . ASP A 1 492 ? -0.938 -9.056 -15.723 1.00 97.75 492 ASP A N 1
ATOM 3770 C CA . ASP A 1 492 ? -0.193 -9.156 -16.981 1.00 97.75 492 ASP A CA 1
ATOM 3771 C C . ASP A 1 492 ? 1.283 -8.778 -16.780 1.00 97.75 492 ASP A C 1
ATOM 3773 O O . ASP A 1 492 ? 2.181 -9.526 -17.186 1.00 97.75 492 ASP A O 1
ATOM 3777 N N . VAL A 1 493 ? 1.561 -7.671 -16.080 1.00 98.56 493 VAL A N 1
ATOM 3778 C CA . VAL A 1 493 ? 2.932 -7.230 -15.782 1.00 98.56 493 VAL A CA 1
ATOM 3779 C C . VAL A 1 493 ? 3.596 -8.147 -14.755 1.00 98.56 493 VAL A C 1
ATOM 3781 O O . VAL A 1 493 ? 4.686 -8.660 -15.030 1.00 98.56 493 VAL A O 1
ATOM 3784 N N . ALA A 1 494 ? 2.970 -8.397 -13.596 1.00 98.62 494 ALA A N 1
ATOM 3785 C CA . ALA A 1 494 ? 3.598 -9.186 -12.534 1.00 98.62 494 ALA A CA 1
ATOM 3786 C C . ALA A 1 494 ? 3.905 -10.616 -12.996 1.00 98.62 494 ALA A C 1
ATOM 3788 O O . ALA A 1 494 ? 5.012 -11.100 -12.766 1.00 98.62 494 ALA A O 1
ATOM 3789 N N . GLY A 1 495 ? 2.974 -11.273 -13.695 1.00 98.25 495 GLY A N 1
ATOM 3790 C CA . GLY A 1 495 ? 3.161 -12.633 -14.204 1.00 98.25 495 GLY A CA 1
ATOM 3791 C C . GLY A 1 495 ? 4.183 -12.720 -15.338 1.00 98.25 495 GLY A C 1
ATOM 3792 O O . GLY A 1 495 ? 4.994 -13.646 -15.368 1.00 98.25 495 GLY A O 1
ATOM 3793 N N . THR A 1 496 ? 4.194 -11.752 -16.266 1.00 98.31 496 THR A N 1
ATOM 3794 C CA . THR A 1 496 ? 5.161 -11.744 -17.384 1.00 98.31 496 THR A CA 1
ATOM 3795 C C . THR A 1 496 ? 6.592 -11.602 -16.874 1.00 98.31 496 THR A C 1
ATOM 3797 O O . THR A 1 496 ? 7.535 -12.172 -17.443 1.00 98.31 496 THR A O 1
ATOM 3800 N N . VAL A 1 497 ? 6.760 -10.846 -15.785 1.00 98.50 497 VAL A N 1
ATOM 3801 C CA . VAL A 1 497 ? 8.044 -10.675 -15.118 1.00 98.50 497 VAL A CA 1
ATOM 3802 C C . VAL A 1 497 ? 8.359 -11.890 -14.235 1.00 98.50 497 VAL A C 1
ATOM 3804 O O . VAL A 1 497 ? 9.366 -12.550 -14.485 1.00 98.50 497 VAL A O 1
ATOM 3807 N N . ALA A 1 498 ? 7.535 -12.229 -13.246 1.00 98.38 498 ALA A N 1
ATOM 3808 C CA . ALA A 1 498 ? 7.774 -13.317 -12.294 1.00 98.38 498 ALA A CA 1
ATOM 3809 C C . ALA A 1 498 ? 7.242 -14.673 -12.796 1.00 98.38 498 ALA A C 1
ATOM 3811 O O . ALA A 1 498 ? 6.253 -15.208 -12.294 1.00 98.38 498 ALA A O 1
ATOM 3812 N N . GLN A 1 499 ? 7.917 -15.257 -13.788 1.00 98.44 499 GLN A N 1
ATOM 3813 C CA . GLN A 1 499 ? 7.457 -16.494 -14.423 1.00 98.44 499 GLN A CA 1
ATOM 3814 C C . GLN A 1 499 ? 7.533 -17.671 -13.439 1.00 98.44 499 GLN A C 1
ATOM 3816 O O . GLN A 1 499 ? 8.603 -18.014 -12.933 1.00 98.44 499 GLN A O 1
ATOM 3821 N N . GLY A 1 500 ? 6.385 -18.293 -13.165 1.00 97.50 500 GLY A N 1
ATOM 3822 C CA . GLY A 1 500 ? 6.261 -19.369 -12.177 1.00 97.50 500 GLY A CA 1
ATOM 3823 C C . GLY A 1 500 ? 6.066 -18.909 -10.725 1.00 97.50 500 GLY A C 1
ATOM 3824 O O . GLY A 1 500 ? 6.074 -19.762 -9.839 1.00 97.50 500 GLY A O 1
ATOM 3825 N N . ALA A 1 501 ? 5.873 -17.610 -10.466 1.00 98.50 501 ALA A N 1
ATOM 3826 C CA . ALA A 1 501 ? 5.329 -17.150 -9.188 1.00 98.50 501 ALA A CA 1
ATOM 3827 C C . ALA A 1 501 ? 3.810 -17.390 -9.107 1.00 98.50 501 ALA A C 1
ATOM 3829 O O . ALA A 1 501 ? 3.106 -17.425 -10.120 1.00 98.50 501 ALA A O 1
ATOM 3830 N N . HIS A 1 502 ? 3.300 -17.506 -7.882 1.00 98.75 502 HIS A N 1
ATOM 3831 C CA . HIS A 1 502 ? 1.866 -17.537 -7.590 1.00 98.75 502 HIS A CA 1
ATOM 3832 C C . HIS A 1 502 ? 1.347 -16.104 -7.414 1.00 98.75 502 HIS A C 1
ATOM 3834 O O . HIS A 1 502 ? 1.834 -15.368 -6.556 1.00 98.75 502 HIS A O 1
ATOM 3840 N N . LEU A 1 503 ? 0.369 -15.692 -8.222 1.00 98.88 503 LEU A N 1
ATOM 3841 C CA . LEU A 1 503 ? -0.290 -14.392 -8.097 1.00 98.88 503 LEU A CA 1
ATOM 3842 C C . LEU A 1 503 ? -1.557 -14.525 -7.248 1.00 98.88 503 LEU A C 1
ATOM 3844 O O . LEU A 1 503 ? -2.419 -15.366 -7.514 1.00 98.88 503 LEU A O 1
ATOM 3848 N N . VAL A 1 504 ? -1.691 -13.681 -6.227 1.00 98.88 504 VAL A N 1
ATOM 3849 C CA . VAL A 1 504 ? -2.770 -13.782 -5.237 1.00 98.88 504 VAL A CA 1
ATOM 3850 C C . VAL A 1 504 ? -3.491 -12.444 -5.125 1.00 98.88 504 VAL A C 1
ATOM 3852 O O . VAL A 1 504 ? -2.977 -11.493 -4.540 1.00 98.88 504 VAL A O 1
ATOM 3855 N N . VAL A 1 505 ? -4.685 -12.348 -5.706 1.00 98.75 505 VAL A N 1
ATOM 3856 C CA . VAL A 1 505 ? -5.446 -11.095 -5.792 1.00 98.75 505 VAL A CA 1
ATOM 3857 C C . VAL A 1 505 ? -6.375 -10.974 -4.586 1.00 98.75 505 VAL A C 1
ATOM 3859 O O . VAL A 1 505 ? -7.393 -11.666 -4.497 1.00 98.75 505 VAL A O 1
ATOM 3862 N N . TYR A 1 506 ? -6.036 -10.084 -3.655 1.00 98.75 506 TYR A N 1
ATOM 3863 C CA . TYR A 1 506 ? -6.829 -9.804 -2.458 1.00 98.75 506 TYR A CA 1
ATOM 3864 C C . TYR A 1 506 ? -7.892 -8.761 -2.795 1.00 98.75 506 TYR A C 1
ATOM 3866 O O . TYR A 1 506 ? -7.596 -7.582 -2.993 1.00 98.75 506 TYR A O 1
ATOM 3874 N N . ARG A 1 507 ? -9.136 -9.232 -2.893 1.00 97.19 507 ARG A N 1
ATOM 3875 C CA . ARG A 1 507 ? -10.302 -8.498 -3.388 1.00 97.19 507 ARG A CA 1
ATOM 3876 C C . ARG A 1 507 ? -11.118 -7.937 -2.231 1.00 97.19 507 ARG A C 1
ATOM 3878 O O . ARG A 1 507 ? -11.757 -8.709 -1.523 1.00 97.19 507 ARG A O 1
ATOM 3885 N N . ALA A 1 508 ? -11.162 -6.615 -2.084 1.00 97.31 508 ALA A N 1
ATOM 3886 C CA . ALA A 1 508 ? -11.968 -5.930 -1.070 1.00 97.31 508 ALA A CA 1
ATOM 3887 C C . ALA A 1 508 ? -12.843 -4.809 -1.665 1.00 97.31 508 ALA A C 1
ATOM 3889 O O . ALA A 1 508 ? -12.602 -4.381 -2.790 1.00 97.31 508 ALA A O 1
ATOM 3890 N N . PRO A 1 509 ? -13.848 -4.290 -0.935 1.00 95.31 509 PRO A N 1
ATOM 3891 C CA . PRO A 1 509 ? -14.563 -3.075 -1.331 1.00 95.31 509 PRO A CA 1
ATOM 3892 C C . PRO A 1 509 ? -13.718 -1.811 -1.093 1.00 95.31 509 PRO A C 1
ATOM 3894 O O . PRO A 1 509 ? -13.207 -1.623 0.017 1.00 95.31 509 PRO A O 1
ATOM 3897 N N . ASN A 1 510 ? -13.642 -0.908 -2.081 1.00 94.88 510 ASN A N 1
ATOM 3898 C CA . ASN A 1 510 ? -12.945 0.385 -1.988 1.00 94.88 510 ASN A CA 1
ATOM 3899 C C . ASN A 1 510 ? -13.474 1.280 -0.853 1.00 94.88 510 ASN A C 1
ATOM 3901 O O . ASN A 1 510 ? -14.394 2.077 -1.024 1.00 94.88 510 ASN A O 1
ATOM 3905 N N . THR A 1 511 ? -12.878 1.118 0.326 1.00 94.50 511 THR A N 1
ATOM 3906 C CA . THR A 1 511 ? -13.202 1.816 1.569 1.00 94.50 511 THR A CA 1
ATOM 3907 C C . THR A 1 511 ? -11.980 1.811 2.485 1.00 94.50 511 THR A C 1
ATOM 3909 O O . THR A 1 511 ? -11.123 0.927 2.396 1.00 94.50 511 THR A O 1
ATOM 3912 N N . ASN A 1 512 ? -11.944 2.735 3.450 1.00 94.31 512 ASN A N 1
ATOM 3913 C CA . ASN A 1 512 ? -10.929 2.764 4.515 1.00 94.31 512 ASN A CA 1
ATOM 3914 C C . ASN A 1 512 ? -10.797 1.427 5.276 1.00 94.31 512 ASN A C 1
ATOM 3916 O O . ASN A 1 512 ? -9.728 1.117 5.797 1.00 94.31 512 ASN A O 1
ATOM 3920 N N . ARG A 1 513 ? -11.887 0.651 5.353 1.00 95.94 513 ARG A N 1
ATOM 3921 C CA . ARG A 1 513 ? -11.921 -0.692 5.945 1.00 95.94 513 ARG A CA 1
ATOM 3922 C C . ARG A 1 513 ? -11.275 -1.715 5.015 1.00 95.94 513 ARG A C 1
ATOM 3924 O O . ARG A 1 513 ? -10.226 -2.251 5.351 1.00 95.94 513 ARG A O 1
ATOM 3931 N N . GLY A 1 514 ? -11.856 -1.904 3.828 1.00 97.81 514 GLY A N 1
ATOM 3932 C CA . GLY A 1 514 ? -11.447 -2.938 2.877 1.00 97.81 514 GLY A CA 1
ATOM 3933 C C . GLY A 1 514 ? -9.972 -2.866 2.475 1.00 97.81 514 GLY A C 1
ATOM 3934 O O . GLY A 1 514 ? -9.343 -3.906 2.336 1.00 97.81 514 GLY A O 1
ATOM 3935 N N . PHE A 1 515 ? -9.384 -1.667 2.374 1.00 98.38 515 PHE A N 1
ATOM 3936 C CA . PHE A 1 515 ? -7.952 -1.518 2.081 1.00 98.38 515 PHE A CA 1
ATOM 3937 C C . PHE A 1 515 ? -7.073 -2.061 3.223 1.00 98.38 515 PHE A C 1
ATOM 3939 O O . PHE A 1 515 ? -6.234 -2.934 2.996 1.00 98.38 515 PHE A O 1
ATOM 3946 N N . VAL A 1 516 ? -7.281 -1.585 4.461 1.00 98.31 516 VAL A N 1
ATOM 3947 C CA . VAL A 1 516 ? -6.557 -2.069 5.658 1.00 98.31 516 VAL A CA 1
ATOM 3948 C C . VAL A 1 516 ? -6.716 -3.579 5.795 1.00 98.31 516 VAL A C 1
ATOM 3950 O O . VAL A 1 516 ? -5.754 -4.294 6.070 1.00 98.31 516 VAL A O 1
ATOM 3953 N N . ASP A 1 517 ? -7.932 -4.058 5.565 1.00 97.94 517 ASP A N 1
ATOM 3954 C CA . ASP A 1 517 ? -8.309 -5.446 5.742 1.00 97.94 517 ASP A CA 1
ATOM 3955 C C . ASP A 1 517 ? -7.749 -6.372 4.646 1.00 97.94 517 ASP A C 1
ATOM 3957 O O . ASP A 1 517 ? -7.332 -7.488 4.963 1.00 97.94 517 ASP A O 1
ATOM 3961 N N . ALA A 1 518 ? -7.621 -5.908 3.396 1.00 98.56 518 ALA A N 1
ATOM 3962 C CA . ALA A 1 518 ? -6.934 -6.633 2.322 1.00 98.56 518 ALA A CA 1
ATOM 3963 C C . ALA A 1 518 ? -5.423 -6.726 2.569 1.00 98.56 518 ALA A C 1
ATOM 3965 O O . ALA A 1 518 ? -4.856 -7.818 2.534 1.00 98.56 518 ALA A O 1
ATOM 3966 N N . VAL A 1 519 ? -4.784 -5.595 2.889 1.00 98.69 519 VAL A N 1
ATOM 3967 C CA . VAL A 1 519 ? -3.348 -5.528 3.204 1.00 98.69 519 VAL A CA 1
ATOM 3968 C C . VAL A 1 519 ? -3.018 -6.415 4.410 1.00 98.69 519 VAL A C 1
ATOM 3970 O O . VAL A 1 519 ? -2.082 -7.212 4.356 1.00 98.69 519 VAL A O 1
ATOM 3973 N N . SER A 1 520 ? -3.833 -6.357 5.468 1.00 97.69 520 SER A N 1
ATOM 3974 C CA . SER A 1 520 ? -3.692 -7.221 6.645 1.00 97.69 520 SER A CA 1
ATOM 3975 C C . SER A 1 520 ? -3.879 -8.705 6.306 1.00 97.69 520 SER A C 1
ATOM 3977 O O . SER A 1 520 ? -3.086 -9.542 6.744 1.00 97.69 520 SER A O 1
ATOM 3979 N N . ARG A 1 521 ? -4.889 -9.055 5.494 1.00 97.69 521 ARG A N 1
ATOM 3980 C CA . ARG A 1 521 ? -5.132 -10.445 5.081 1.00 97.69 521 ARG A CA 1
ATOM 3981 C C . ARG A 1 521 ? -3.978 -11.021 4.258 1.00 97.69 521 ARG A C 1
ATOM 3983 O O . ARG A 1 521 ? -3.693 -12.202 4.450 1.00 97.69 521 ARG A O 1
ATOM 3990 N N . ALA A 1 522 ? -3.338 -10.217 3.405 1.00 98.44 522 ALA A N 1
ATOM 3991 C CA . ALA A 1 522 ? -2.220 -10.625 2.554 1.00 98.44 522 ALA A CA 1
ATOM 3992 C C . ALA A 1 522 ? -0.917 -10.848 3.335 1.00 98.44 522 ALA A C 1
ATOM 3994 O O . ALA A 1 522 ? -0.309 -11.912 3.246 1.00 98.44 522 ALA A O 1
ATOM 3995 N N . ILE A 1 523 ? -0.511 -9.868 4.147 1.00 97.94 523 ILE A N 1
ATOM 3996 C CA . ILE A 1 523 ? 0.732 -9.917 4.936 1.00 97.94 523 ILE A CA 1
ATOM 3997 C C . ILE A 1 523 ? 0.726 -11.130 5.878 1.00 97.94 523 ILE A C 1
ATOM 3999 O O . ILE A 1 523 ? 1.668 -11.931 5.915 1.00 97.94 523 ILE A O 1
ATOM 4003 N N . HIS A 1 524 ? -0.389 -11.331 6.579 1.00 96.19 524 HIS A N 1
ATOM 4004 C CA . HIS A 1 524 ? -0.554 -12.436 7.516 1.00 96.19 524 HIS A CA 1
ATOM 4005 C C . HIS A 1 524 ? -1.034 -13.743 6.856 1.00 96.19 524 HIS A C 1
ATOM 4007 O O . HIS A 1 524 ? -1.441 -14.656 7.573 1.00 96.19 524 HIS A O 1
ATOM 4013 N N . ASP A 1 525 ? -0.974 -13.892 5.521 1.00 95.88 525 ASP A N 1
ATOM 4014 C CA . ASP A 1 525 ? -1.462 -15.118 4.881 1.00 95.88 525 ASP A CA 1
ATOM 4015 C C . ASP A 1 525 ? -0.521 -16.317 5.066 1.00 95.88 525 ASP A C 1
ATOM 4017 O O . ASP A 1 525 ? 0.464 -16.492 4.348 1.00 95.88 525 ASP A O 1
ATOM 4021 N N . ALA A 1 526 ? -0.858 -17.174 6.028 1.00 92.50 526 ALA A N 1
ATOM 4022 C CA . ALA A 1 526 ? -0.162 -18.431 6.276 1.00 92.50 526 ALA A CA 1
ATOM 4023 C C . ALA A 1 526 ? -0.409 -19.500 5.191 1.00 92.50 526 ALA A C 1
ATOM 4025 O O . ALA A 1 526 ? 0.394 -20.427 5.083 1.00 92.50 526 ALA A O 1
ATOM 4026 N N . VAL A 1 527 ? -1.480 -19.376 4.391 1.00 95.38 527 VAL A N 1
ATOM 4027 C CA . VAL A 1 527 ? -1.814 -20.335 3.322 1.00 95.38 527 VAL A CA 1
ATOM 4028 C C . VAL A 1 527 ? -0.980 -20.045 2.079 1.00 95.38 527 VAL A C 1
ATOM 4030 O O . VAL A 1 527 ? -0.146 -20.860 1.697 1.00 95.38 527 VAL A O 1
ATOM 4033 N N . ASN A 1 528 ? -1.159 -18.861 1.487 1.00 96.69 528 ASN A N 1
ATOM 4034 C CA . ASN A 1 528 ? -0.469 -18.482 0.253 1.00 96.69 528 ASN A CA 1
ATOM 4035 C C . ASN A 1 528 ? 0.982 -18.006 0.471 1.00 96.69 528 ASN A C 1
ATOM 4037 O O . ASN A 1 528 ? 1.712 -17.825 -0.495 1.00 96.69 528 ASN A O 1
ATOM 4041 N N . LYS A 1 529 ? 1.409 -17.789 1.727 1.00 94.00 529 LYS A N 1
ATOM 4042 C CA . LYS A 1 529 ? 2.795 -17.459 2.127 1.00 94.00 529 LYS A CA 1
ATOM 4043 C C . LYS A 1 529 ? 3.435 -16.323 1.316 1.00 94.00 529 LYS A C 1
ATOM 4045 O O . LYS A 1 529 ? 4.612 -16.389 0.975 1.00 94.00 529 LYS A O 1
ATOM 4050 N N . VAL A 1 530 ? 2.656 -15.267 1.071 1.00 97.75 530 VAL A N 1
ATOM 4051 C CA . VAL A 1 530 ? 3.061 -14.040 0.364 1.00 97.75 530 VAL A CA 1
ATOM 4052 C C . VAL A 1 530 ? 4.464 -13.587 0.783 1.00 97.75 530 VAL A C 1
ATOM 4054 O O . VAL A 1 530 ? 4.727 -13.449 1.982 1.00 97.75 530 VAL A O 1
ATOM 4057 N N . SER A 1 531 ? 5.327 -13.336 -0.207 1.00 98.25 531 SER A N 1
ATOM 4058 C CA . SER A 1 531 ? 6.673 -12.767 -0.047 1.00 98.25 531 SER A CA 1
ATOM 4059 C C . SER A 1 531 ? 6.771 -11.321 -0.545 1.00 98.25 531 SER A C 1
ATOM 4061 O O . SER A 1 531 ? 7.655 -10.582 -0.109 1.00 98.25 531 SER A O 1
ATOM 4063 N N . ILE A 1 532 ? 5.857 -10.886 -1.421 1.00 98.94 532 ILE A N 1
ATOM 4064 C CA . ILE A 1 532 ? 5.799 -9.514 -1.946 1.00 98.94 532 ILE A CA 1
ATOM 4065 C C . ILE A 1 532 ? 4.343 -9.049 -2.049 1.00 98.94 532 ILE A C 1
ATOM 4067 O O . ILE A 1 532 ? 3.486 -9.806 -2.493 1.00 98.94 532 ILE A O 1
ATOM 4071 N N . VAL A 1 533 ? 4.060 -7.798 -1.682 1.00 98.94 533 VAL A N 1
ATOM 4072 C CA . VAL A 1 533 ? 2.761 -7.135 -1.868 1.00 98.94 533 VAL A CA 1
ATOM 4073 C C . VAL A 1 533 ? 2.917 -5.983 -2.862 1.00 98.94 533 VAL A C 1
ATOM 4075 O O . VAL A 1 533 ? 3.684 -5.057 -2.602 1.00 98.94 533 VAL A O 1
ATOM 4078 N N . SER A 1 534 ? 2.176 -6.028 -3.971 1.00 98.94 534 SER A N 1
ATOM 4079 C CA . SER A 1 534 ? 2.043 -4.941 -4.948 1.00 98.94 534 SER A CA 1
ATOM 4080 C C . SER A 1 534 ? 0.755 -4.156 -4.711 1.00 98.94 534 SER A C 1
ATOM 4082 O O . SER A 1 534 ? -0.309 -4.747 -4.484 1.00 98.94 534 SER A O 1
ATOM 4084 N N . ILE A 1 535 ? 0.853 -2.824 -4.741 1.00 98.88 535 ILE A N 1
ATOM 4085 C CA . ILE A 1 535 ? -0.271 -1.918 -4.491 1.00 98.88 535 ILE A CA 1
ATOM 4086 C C . ILE A 1 535 ? -0.341 -0.812 -5.551 1.00 98.88 535 ILE A C 1
ATOM 4088 O O . ILE A 1 535 ? 0.326 0.218 -5.463 1.00 98.88 535 ILE A O 1
ATOM 4092 N N . SER A 1 536 ? -1.229 -1.017 -6.515 1.00 98.44 536 SER A N 1
ATOM 4093 C CA . SER A 1 536 ? -1.512 -0.123 -7.650 1.00 98.44 536 SER A CA 1
ATOM 4094 C C . SER A 1 536 ? -2.689 0.833 -7.366 1.00 98.44 536 SER A C 1
ATOM 4096 O O . SER A 1 536 ? -3.414 1.274 -8.249 1.00 98.44 536 SER A O 1
ATOM 4098 N N . TRP A 1 537 ? -2.915 1.132 -6.081 1.00 98.19 537 TRP A N 1
ATOM 4099 C CA . TRP A 1 537 ? -4.051 1.907 -5.578 1.00 98.19 537 TRP A CA 1
ATOM 4100 C C . TRP A 1 537 ? -3.598 2.897 -4.507 1.00 98.19 537 TRP A C 1
ATOM 4102 O O . TRP A 1 537 ? -3.028 2.485 -3.494 1.00 98.19 537 TRP A O 1
ATOM 4112 N N . GLY A 1 538 ? -3.934 4.177 -4.668 1.00 97.19 538 GLY A N 1
ATOM 4113 C CA . GLY A 1 538 ? -3.599 5.204 -3.680 1.00 97.19 538 GLY A CA 1
ATOM 4114 C C . GLY A 1 538 ? -4.443 6.478 -3.775 1.00 97.19 538 GLY A C 1
ATOM 4115 O O . GLY A 1 538 ? -5.417 6.543 -4.528 1.00 97.19 538 GLY A O 1
ATOM 4116 N N . ASN A 1 539 ? -4.122 7.454 -2.927 1.00 94.75 539 ASN A N 1
ATOM 4117 C CA . ASN A 1 539 ? -4.733 8.790 -2.851 1.00 94.75 539 ASN A CA 1
ATOM 4118 C C . ASN A 1 539 ? -3.791 9.716 -2.062 1.00 94.75 539 ASN A C 1
ATOM 4120 O O . ASN A 1 539 ? -3.081 9.233 -1.172 1.00 94.75 539 ASN A O 1
ATOM 4124 N N . ALA A 1 540 ? -3.824 11.026 -2.316 1.00 95.44 540 ALA A N 1
ATOM 4125 C CA . ALA A 1 540 ? -2.954 12.010 -1.672 1.00 95.44 540 ALA A CA 1
ATOM 4126 C C . ALA A 1 540 ? -2.951 11.849 -0.151 1.00 95.44 540 ALA A C 1
ATOM 4128 O O . ALA A 1 540 ? -4.005 11.767 0.479 1.00 95.44 540 ALA A O 1
ATOM 4129 N N . GLU A 1 541 ? -1.777 11.813 0.480 1.00 95.38 541 GLU A N 1
ATOM 4130 C CA . GLU A 1 541 ? -1.661 11.340 1.862 1.00 95.38 541 GLU A CA 1
ATOM 4131 C C . GLU A 1 541 ? -2.575 12.093 2.845 1.00 95.38 541 GLU A C 1
ATOM 4133 O O . GLU A 1 541 ? -3.107 11.495 3.779 1.00 95.38 541 GLU A O 1
ATOM 4138 N N . LEU A 1 542 ? -2.839 13.385 2.624 1.00 90.75 542 LEU A N 1
ATOM 4139 C CA . LEU A 1 542 ? -3.704 14.207 3.479 1.00 90.75 542 LEU A CA 1
ATOM 4140 C C . LEU A 1 542 ? -5.208 13.903 3.349 1.00 90.75 542 LEU A C 1
ATOM 4142 O O . LEU A 1 542 ? -5.955 14.210 4.283 1.00 90.75 542 LEU A O 1
ATOM 4146 N N . ASN A 1 543 ? -5.626 13.239 2.269 1.00 90.38 543 ASN A N 1
ATOM 4147 C CA . ASN A 1 543 ? -6.994 12.774 2.022 1.00 90.38 543 ASN A CA 1
ATOM 4148 C C . ASN A 1 543 ? -7.363 11.526 2.847 1.00 90.38 543 ASN A C 1
ATOM 4150 O O . ASN A 1 543 ? -8.535 11.163 2.930 1.00 90.38 543 ASN A O 1
ATOM 4154 N N . TRP A 1 544 ? -6.389 10.888 3.504 1.00 90.19 544 TRP A N 1
ATOM 4155 C CA . TRP A 1 544 ? -6.611 9.723 4.362 1.00 90.19 544 TRP A CA 1
ATOM 4156 C C . TRP A 1 544 ? -6.857 10.099 5.833 1.00 90.19 544 TRP A C 1
ATOM 4158 O O . TRP A 1 544 ? -6.125 10.928 6.392 1.00 90.19 544 TRP A O 1
ATOM 4168 N N . PRO A 1 545 ? -7.791 9.429 6.539 1.00 90.31 545 PRO A N 1
ATOM 4169 C CA . PRO A 1 545 ? -7.913 9.547 7.986 1.00 90.31 545 PRO A CA 1
ATOM 4170 C C . PRO A 1 545 ? -6.606 9.140 8.675 1.00 90.31 545 PRO A C 1
ATOM 4172 O O . PRO A 1 545 ? -5.979 8.130 8.341 1.00 90.31 545 PRO A O 1
ATOM 4175 N N . GLN A 1 546 ? -6.189 9.907 9.684 1.00 91.25 546 GLN A N 1
ATOM 4176 C CA . GLN A 1 546 ? -4.915 9.674 10.372 1.00 91.25 546 GLN A CA 1
ATOM 4177 C C . GLN A 1 546 ? -4.897 8.316 11.106 1.00 91.25 546 GLN A C 1
ATOM 4179 O O . GLN A 1 546 ? -3.815 7.791 11.369 1.00 91.25 546 GLN A O 1
ATOM 4184 N N . GLN A 1 547 ? -6.057 7.740 11.452 1.00 92.81 547 GLN A N 1
ATOM 4185 C CA . GLN A 1 547 ? -6.141 6.351 11.918 1.00 92.81 547 GLN A CA 1
ATOM 4186 C C . GLN A 1 547 ? -5.815 5.339 10.803 1.00 92.81 547 GLN A C 1
ATOM 4188 O O . GLN A 1 547 ? -4.988 4.461 11.026 1.00 92.81 547 GLN A O 1
ATOM 4193 N N . THR A 1 548 ? -6.358 5.501 9.588 1.00 94.44 548 THR A N 1
ATOM 4194 C CA . THR A 1 548 ? -6.129 4.581 8.459 1.00 94.44 548 THR A CA 1
ATOM 4195 C C . THR A 1 548 ? -4.662 4.588 8.033 1.00 94.44 548 THR A C 1
ATOM 4197 O O . THR A 1 548 ? -4.063 3.524 7.884 1.00 94.44 548 THR A O 1
ATOM 4200 N N . ARG A 1 549 ? -4.034 5.774 7.942 1.00 95.25 549 ARG A N 1
ATOM 4201 C CA . ARG A 1 549 ? -2.591 5.878 7.645 1.00 95.25 549 ARG A CA 1
ATOM 4202 C C . ARG A 1 549 ? -1.723 5.166 8.678 1.00 95.25 549 ARG A C 1
ATOM 4204 O O . ARG A 1 549 ? -0.743 4.530 8.309 1.00 95.25 549 ARG A O 1
ATOM 4211 N N . ARG A 1 550 ? -2.063 5.258 9.971 1.00 95.06 550 ARG A N 1
ATOM 4212 C CA . ARG A 1 550 ? -1.326 4.556 11.036 1.00 95.06 550 ARG A CA 1
ATOM 4213 C C . ARG A 1 550 ? -1.567 3.053 11.012 1.00 95.06 550 ARG A C 1
ATOM 4215 O O . ARG A 1 550 ? -0.601 2.323 11.185 1.00 95.06 550 ARG A O 1
ATOM 4222 N N . ALA A 1 551 ? -2.794 2.606 10.753 1.00 96.19 551 ALA A N 1
ATOM 4223 C CA . ALA A 1 551 ? -3.117 1.194 10.571 1.00 96.19 551 ALA A CA 1
ATOM 4224 C C . ALA A 1 551 ? -2.286 0.578 9.430 1.00 96.19 551 ALA A C 1
ATOM 4226 O O . ALA A 1 551 ? -1.515 -0.347 9.671 1.00 96.19 551 ALA A O 1
ATOM 4227 N N . LEU A 1 552 ? -2.346 1.157 8.224 1.00 98.12 552 LEU A N 1
ATOM 4228 C CA . LEU A 1 552 ? -1.567 0.692 7.070 1.00 98.12 552 LEU A CA 1
ATOM 4229 C C . LEU A 1 552 ? -0.053 0.797 7.308 1.00 98.12 552 LEU A C 1
ATOM 4231 O O . LEU A 1 552 ? 0.663 -0.172 7.091 1.00 98.12 552 LEU A O 1
ATOM 4235 N N . ASN A 1 553 ? 0.449 1.905 7.860 1.00 98.00 553 ASN A N 1
ATOM 4236 C CA . ASN A 1 553 ? 1.878 2.047 8.160 1.00 98.00 553 ASN A CA 1
ATOM 4237 C C . ASN A 1 553 ? 2.372 1.122 9.293 1.00 98.00 553 ASN A C 1
ATOM 4239 O O . ASN A 1 553 ? 3.563 0.829 9.357 1.00 98.00 553 ASN A O 1
ATOM 4243 N N . GLN A 1 554 ? 1.495 0.656 10.190 1.00 95.88 554 GLN A N 1
ATOM 4244 C CA . GLN A 1 554 ? 1.819 -0.441 11.105 1.00 95.88 554 GLN A CA 1
ATOM 4245 C C . GLN A 1 554 ? 1.832 -1.785 10.368 1.00 95.88 554 GLN A C 1
ATOM 4247 O O . GLN A 1 554 ? 2.759 -2.554 10.579 1.00 95.88 554 GLN A O 1
ATOM 4252 N N . LEU A 1 555 ? 0.886 -2.052 9.465 1.00 97.56 555 LEU A N 1
ATOM 4253 C CA . LEU A 1 555 ? 0.902 -3.279 8.662 1.00 97.56 555 LEU A CA 1
ATOM 4254 C C . LEU A 1 555 ? 2.148 -3.364 7.765 1.00 97.56 555 LEU A C 1
ATOM 4256 O O . LEU A 1 555 ? 2.738 -4.428 7.654 1.00 97.56 555 LEU A O 1
ATOM 4260 N N . PHE A 1 556 ? 2.633 -2.255 7.203 1.00 98.44 556 PHE A N 1
ATOM 4261 C CA . PHE A 1 556 ? 3.880 -2.249 6.425 1.00 98.44 556 PHE A CA 1
ATOM 4262 C C . PHE A 1 556 ? 5.138 -2.513 7.288 1.00 98.44 556 PHE A C 1
ATOM 4264 O O . PHE A 1 556 ? 6.095 -3.112 6.804 1.00 98.44 556 PHE A O 1
ATOM 4271 N N . GLN A 1 557 ? 5.120 -2.173 8.585 1.00 96.44 557 GLN A N 1
ATOM 4272 C CA . GLN A 1 557 ? 6.122 -2.664 9.552 1.00 96.44 557 GLN A CA 1
ATOM 4273 C C . GLN A 1 557 ? 5.948 -4.168 9.809 1.00 96.44 557 GLN A C 1
ATOM 4275 O O . GLN A 1 557 ? 6.921 -4.914 9.824 1.00 96.44 557 GLN A O 1
ATOM 4280 N N . ASP A 1 558 ? 4.704 -4.627 9.977 1.00 95.88 558 ASP A N 1
ATOM 4281 C CA . ASP A 1 558 ? 4.389 -6.041 10.198 1.00 95.88 558 ASP A CA 1
ATOM 4282 C C . ASP A 1 558 ? 4.867 -6.894 8.984 1.00 95.88 558 ASP A C 1
ATOM 4284 O O . ASP A 1 558 ? 5.465 -7.951 9.167 1.00 95.88 558 ASP A O 1
ATOM 4288 N N . ALA A 1 559 ? 4.756 -6.380 7.749 1.00 97.81 559 ALA A N 1
ATOM 4289 C CA . ALA A 1 559 ? 5.341 -6.958 6.529 1.00 97.81 559 ALA A CA 1
ATOM 4290 C C . ALA A 1 559 ? 6.880 -6.986 6.547 1.00 97.81 559 ALA A C 1
ATOM 4292 O O . ALA A 1 559 ? 7.488 -8.036 6.335 1.00 97.81 559 ALA A O 1
ATOM 4293 N N . ALA A 1 560 ? 7.513 -5.850 6.861 1.00 96.69 560 ALA A N 1
ATOM 4294 C CA . ALA A 1 560 ? 8.966 -5.734 6.974 1.00 96.69 560 ALA A CA 1
ATOM 4295 C C . ALA A 1 560 ? 9.567 -6.664 8.052 1.00 96.69 560 ALA A C 1
ATOM 4297 O O . ALA A 1 560 ? 10.736 -7.039 7.954 1.00 96.69 560 ALA A O 1
ATOM 4298 N N . ALA A 1 561 ? 8.781 -7.044 9.066 1.00 95.19 561 ALA A N 1
ATOM 4299 C CA . ALA A 1 561 ? 9.158 -7.991 10.116 1.00 95.19 561 ALA A CA 1
ATOM 4300 C C . ALA A 1 561 ? 9.045 -9.465 9.686 1.00 95.19 561 ALA A C 1
ATOM 4302 O O . ALA A 1 561 ? 9.851 -10.292 10.111 1.00 95.19 561 ALA A O 1
ATOM 4303 N N . LEU A 1 562 ? 8.086 -9.768 8.808 1.00 95.94 562 LEU A N 1
ATOM 4304 C CA . LEU A 1 562 ? 7.819 -11.094 8.236 1.00 95.94 562 LEU A CA 1
ATOM 4305 C C . LEU A 1 562 ? 8.627 -11.389 6.953 1.00 95.94 562 LEU A C 1
ATOM 4307 O O . LEU A 1 562 ? 8.358 -12.372 6.265 1.00 95.94 562 LEU A O 1
ATOM 4311 N N . GLY A 1 563 ? 9.584 -10.529 6.587 1.00 96.81 563 GLY A N 1
ATOM 4312 C CA . GLY A 1 563 ? 10.391 -10.692 5.371 1.00 96.81 563 GLY A CA 1
ATOM 4313 C C . GLY A 1 563 ? 9.625 -10.466 4.068 1.00 96.81 563 GLY A C 1
ATOM 4314 O O . GLY A 1 563 ? 10.008 -11.006 3.031 1.00 96.81 563 GLY A O 1
ATOM 4315 N N . ILE A 1 564 ? 8.556 -9.667 4.117 1.00 98.62 564 ILE A N 1
ATOM 4316 C CA . ILE A 1 564 ? 7.694 -9.348 2.977 1.00 98.62 564 ILE A CA 1
ATOM 4317 C C . ILE A 1 564 ? 8.053 -7.959 2.443 1.00 98.62 564 ILE A C 1
ATOM 4319 O O . ILE A 1 564 ? 8.088 -6.986 3.199 1.00 98.62 564 ILE A O 1
ATOM 4323 N N . THR A 1 565 ? 8.313 -7.841 1.140 1.00 98.88 565 THR A N 1
ATOM 4324 C CA . THR A 1 565 ? 8.482 -6.532 0.484 1.00 98.88 565 THR A CA 1
ATOM 4325 C C . THR A 1 565 ? 7.113 -5.937 0.164 1.00 98.88 565 THR A C 1
ATOM 4327 O O . THR A 1 565 ? 6.247 -6.640 -0.347 1.00 98.88 565 THR A O 1
ATOM 4330 N N . VAL A 1 566 ? 6.911 -4.639 0.401 1.00 98.94 566 VAL A N 1
ATOM 4331 C CA . VAL A 1 566 ? 5.725 -3.911 -0.080 1.00 98.94 566 VAL A CA 1
ATOM 4332 C C . VAL A 1 566 ? 6.166 -2.870 -1.103 1.00 98.94 566 VAL A C 1
ATOM 4334 O O . VAL A 1 566 ? 7.047 -2.063 -0.810 1.00 98.94 566 VAL A O 1
ATOM 4337 N N . VAL A 1 567 ? 5.560 -2.885 -2.288 1.00 98.94 567 VAL A N 1
ATOM 4338 C CA . VAL A 1 567 ? 5.804 -1.929 -3.376 1.00 98.94 567 VAL A CA 1
ATOM 4339 C C . VAL A 1 567 ? 4.496 -1.220 -3.735 1.00 98.94 567 VAL A C 1
ATOM 4341 O O . VAL A 1 567 ? 3.431 -1.839 -3.687 1.00 98.94 567 VAL A O 1
ATOM 4344 N N . ALA A 1 568 ? 4.549 0.071 -4.067 1.00 98.94 568 ALA A N 1
ATOM 4345 C CA . ALA A 1 568 ? 3.354 0.834 -4.430 1.00 98.94 568 ALA A CA 1
ATOM 4346 C C . ALA A 1 568 ? 3.610 1.882 -5.517 1.00 98.94 568 ALA A C 1
ATOM 4348 O O . ALA A 1 568 ? 4.664 2.523 -5.538 1.00 98.94 568 ALA A O 1
ATOM 4349 N N . ALA A 1 569 ? 2.610 2.073 -6.375 1.00 98.88 569 ALA A N 1
ATOM 4350 C CA . ALA A 1 569 ? 2.540 3.143 -7.365 1.00 98.88 569 ALA A CA 1
ATOM 4351 C C . ALA A 1 569 ? 2.587 4.519 -6.672 1.00 98.88 569 ALA A C 1
ATOM 4353 O O . ALA A 1 569 ? 1.906 4.713 -5.666 1.00 98.88 569 ALA A O 1
ATOM 4354 N N . SER A 1 570 ? 3.397 5.467 -7.159 1.00 98.75 570 SER A N 1
ATOM 4355 C CA . SER A 1 570 ? 3.587 6.761 -6.477 1.00 98.75 570 SER A CA 1
ATOM 4356 C C . SER A 1 570 ? 2.587 7.863 -6.849 1.00 98.75 570 SER A C 1
ATOM 4358 O O . SER A 1 570 ? 2.652 8.943 -6.257 1.00 98.75 570 SER A O 1
ATOM 4360 N N . GLY A 1 571 ? 1.665 7.596 -7.780 1.00 97.69 571 GLY A N 1
ATOM 4361 C CA . GLY A 1 571 ? 0.614 8.513 -8.231 1.00 97.69 571 GLY A CA 1
ATOM 4362 C C . GLY A 1 571 ? 0.775 8.924 -9.699 1.00 97.69 571 GLY A C 1
ATOM 4363 O O . GLY A 1 571 ? 1.862 8.822 -10.265 1.00 97.69 571 GLY A O 1
ATOM 4364 N N . ASP A 1 572 ? -0.316 9.406 -10.297 1.00 96.94 572 ASP A N 1
ATOM 4365 C CA . ASP A 1 572 ? -0.429 9.656 -11.748 1.00 96.94 572 ASP A CA 1
ATOM 4366 C C . ASP A 1 572 ? -0.790 11.108 -12.110 1.00 96.94 572 ASP A C 1
ATOM 4368 O O . ASP A 1 572 ? -0.753 11.508 -13.274 1.00 96.94 572 ASP A O 1
ATOM 4372 N N . ASP A 1 573 ? -1.107 11.920 -11.102 1.00 96.50 573 ASP A N 1
ATOM 4373 C CA . ASP A 1 573 ? -1.535 13.314 -11.234 1.00 96.50 573 ASP A CA 1
ATOM 4374 C C . ASP A 1 573 ? -0.388 14.297 -10.891 1.00 96.50 573 ASP A C 1
ATOM 4376 O O . ASP A 1 573 ? -0.592 15.391 -10.344 1.00 96.50 573 ASP A O 1
ATOM 4380 N N . GLY A 1 574 ? 0.849 13.876 -11.170 1.00 97.50 574 GLY A N 1
ATOM 4381 C CA . GLY A 1 574 ? 2.086 14.620 -10.942 1.00 97.50 574 GLY A CA 1
ATOM 4382 C C . GLY A 1 574 ? 2.303 15.011 -9.477 1.00 97.50 574 GLY A C 1
ATOM 4383 O O . GLY A 1 574 ? 1.816 14.365 -8.550 1.00 97.50 574 GLY A O 1
ATOM 4384 N N . SER A 1 575 ? 3.001 16.124 -9.229 1.00 97.69 575 SER A N 1
ATOM 4385 C CA . SER A 1 575 ? 3.289 16.576 -7.855 1.00 97.69 575 SER A CA 1
ATOM 4386 C C . SER A 1 575 ? 2.071 17.093 -7.069 1.00 97.69 575 SER A C 1
ATOM 4388 O O . SER A 1 575 ? 2.246 17.646 -5.979 1.00 97.69 575 SER A O 1
ATOM 4390 N N . ARG A 1 576 ? 0.868 17.083 -7.655 1.00 95.88 576 ARG A N 1
ATOM 4391 C CA . ARG A 1 576 ? -0.375 17.585 -7.037 1.00 95.88 576 ARG A CA 1
ATOM 4392 C C . ARG A 1 576 ? -1.263 16.463 -6.517 1.00 95.88 576 ARG A C 1
ATOM 4394 O O . ARG A 1 576 ? -2.127 16.725 -5.687 1.00 95.88 576 ARG A O 1
ATOM 4401 N N . ASP A 1 577 ? -1.050 15.252 -7.016 1.00 94.94 577 ASP A N 1
ATOM 4402 C CA . ASP A 1 577 ? -1.813 14.052 -6.693 1.00 94.94 577 ASP A CA 1
ATOM 4403 C C . ASP A 1 577 ? -3.349 14.250 -6.690 1.00 94.94 577 ASP A C 1
ATOM 4405 O O . ASP A 1 577 ? -4.053 13.944 -5.728 1.00 94.94 577 ASP A O 1
ATOM 4409 N N . GLY A 1 578 ? -3.858 14.879 -7.755 1.00 90.12 578 GLY A N 1
ATOM 4410 C CA . GLY A 1 578 ? -5.286 15.117 -7.990 1.00 90.12 578 GLY A CA 1
ATOM 4411 C C . GLY A 1 578 ? -5.921 16.218 -7.129 1.00 90.12 578 GLY A C 1
ATOM 4412 O O . GLY A 1 578 ? -7.085 16.561 -7.335 1.00 90.12 578 GLY A O 1
ATOM 4413 N N . VAL A 1 579 ? -5.192 16.807 -6.174 1.00 90.44 579 VAL A N 1
ATOM 4414 C CA . VAL A 1 579 ? -5.761 17.778 -5.228 1.00 90.44 579 VAL A CA 1
ATOM 4415 C C . VAL A 1 579 ? -5.899 19.168 -5.859 1.00 90.44 579 VAL A C 1
ATOM 4417 O O . VAL A 1 579 ? -4.926 19.801 -6.275 1.00 90.44 579 VAL A O 1
ATOM 4420 N N . ALA A 1 580 ? -7.127 19.688 -5.871 1.00 87.19 580 ALA A N 1
ATOM 4421 C CA . ALA A 1 580 ? -7.487 20.979 -6.462 1.00 87.19 580 ALA A CA 1
ATOM 4422 C C . ALA A 1 580 ? -7.173 22.214 -5.578 1.00 87.19 580 ALA A C 1
ATOM 4424 O O . ALA A 1 580 ? -7.753 23.276 -5.783 1.00 87.19 580 ALA A O 1
ATOM 4425 N N . ASP A 1 581 ? -6.264 22.105 -4.600 1.00 88.25 581 ASP A N 1
ATOM 4426 C CA . ASP A 1 581 ? -5.850 23.219 -3.723 1.00 88.25 581 ASP A CA 1
ATOM 4427 C C . ASP A 1 581 ? -4.635 24.009 -4.260 1.00 88.25 581 ASP A C 1
ATOM 4429 O O . ASP A 1 581 ? -4.199 24.982 -3.645 1.00 88.25 581 ASP A O 1
ATOM 4433 N N . GLY A 1 582 ? -4.067 23.585 -5.396 1.00 87.19 582 GLY A N 1
ATOM 4434 C CA . GLY A 1 582 ? -2.855 24.164 -5.989 1.00 87.19 582 GLY A CA 1
ATOM 4435 C C . GLY A 1 582 ? -1.555 23.828 -5.243 1.00 87.19 582 GLY A C 1
ATOM 4436 O O . GLY A 1 582 ? -0.482 24.273 -5.657 1.00 87.19 582 GLY A O 1
ATOM 4437 N N . GLY A 1 583 ? -1.635 23.047 -4.163 1.00 91.94 583 GLY A N 1
ATOM 4438 C CA . GLY A 1 583 ? -0.509 22.607 -3.355 1.00 91.94 583 GLY A CA 1
ATOM 4439 C C . GLY A 1 583 ? 0.322 21.504 -4.011 1.00 91.94 583 GLY A C 1
ATOM 4440 O O . GLY A 1 583 ? 0.090 21.090 -5.147 1.00 91.94 583 GLY A O 1
ATOM 4441 N N . LYS A 1 584 ? 1.320 21.018 -3.264 1.00 96.00 584 LYS A N 1
ATOM 4442 C CA . LYS A 1 584 ? 2.076 19.809 -3.612 1.00 96.00 584 LYS A CA 1
ATOM 4443 C C . LYS A 1 584 ? 1.770 18.713 -2.602 1.00 96.00 584 LYS A C 1
ATOM 4445 O O . LYS A 1 584 ? 1.838 18.962 -1.394 1.00 96.00 584 LYS A O 1
ATOM 4450 N N . HIS A 1 585 ? 1.477 17.522 -3.105 1.00 96.44 585 HIS A N 1
ATOM 4451 C CA . HIS A 1 585 ? 1.072 16.355 -2.323 1.00 96.44 585 HIS A CA 1
ATOM 4452 C C . HIS A 1 585 ? 1.803 15.110 -2.830 1.00 96.44 585 HIS A C 1
ATOM 4454 O O . HIS A 1 585 ? 2.392 15.121 -3.908 1.00 96.44 585 HIS A O 1
ATOM 4460 N N . VAL A 1 586 ? 1.794 14.052 -2.025 1.00 98.38 586 VAL A N 1
ATOM 4461 C CA . VAL A 1 586 ? 2.350 12.740 -2.373 1.00 98.38 586 VAL A CA 1
ATOM 4462 C C . VAL A 1 586 ? 1.320 11.665 -2.056 1.00 98.38 586 VAL A C 1
ATOM 4464 O O . VAL A 1 586 ? 0.600 11.790 -1.061 1.00 98.38 586 VAL A O 1
ATOM 4467 N N . ASP A 1 587 ? 1.270 10.621 -2.877 1.00 98.62 587 ASP A N 1
ATOM 4468 C CA . ASP A 1 587 ? 0.358 9.493 -2.697 1.00 98.62 587 ASP A CA 1
ATOM 4469 C C . ASP A 1 587 ? 0.646 8.732 -1.394 1.00 98.62 587 ASP A C 1
ATOM 4471 O O . ASP A 1 587 ? 1.800 8.545 -0.999 1.00 98.62 587 ASP A O 1
ATOM 4475 N N . PHE A 1 588 ? -0.407 8.262 -0.729 1.00 98.62 588 PHE A N 1
ATOM 4476 C CA . PHE A 1 588 ? -0.333 7.169 0.234 1.00 98.62 588 PHE A CA 1
ATOM 4477 C C . PHE A 1 588 ? -1.136 5.971 -0.312 1.00 98.62 588 PHE A C 1
ATOM 4479 O O . PHE A 1 588 ? -2.306 6.156 -0.668 1.00 98.62 588 PHE A O 1
ATOM 4486 N N . PRO A 1 589 ? -0.563 4.747 -0.342 1.00 98.69 589 PRO A N 1
ATOM 4487 C CA . PRO A 1 589 ? 0.489 4.244 0.551 1.00 98.69 589 PRO A CA 1
ATOM 4488 C C . PRO A 1 589 ? 1.952 4.567 0.205 1.00 98.69 589 PRO A C 1
ATOM 4490 O O . PRO A 1 589 ? 2.801 4.351 1.075 1.00 98.69 589 PRO A O 1
ATOM 4493 N N . ALA A 1 590 ? 2.275 5.106 -0.976 1.00 98.88 590 ALA A N 1
ATOM 4494 C CA . ALA A 1 590 ? 3.669 5.321 -1.398 1.00 98.88 590 ALA A CA 1
ATOM 4495 C C . ALA A 1 590 ? 4.505 6.190 -0.429 1.00 98.88 590 ALA A C 1
ATOM 4497 O O . ALA A 1 590 ? 5.685 5.918 -0.196 1.00 98.88 590 ALA A O 1
ATOM 4498 N N . SER A 1 591 ? 3.906 7.194 0.219 1.00 98.88 591 SER A N 1
ATOM 4499 C CA . SER A 1 591 ? 4.598 8.052 1.189 1.00 98.88 591 SER A CA 1
ATOM 4500 C C . SER A 1 591 ? 4.984 7.359 2.502 1.00 98.88 591 SER A C 1
ATOM 4502 O O . SER A 1 591 ? 5.746 7.927 3.290 1.00 98.88 591 SER A O 1
ATOM 4504 N N . SER A 1 592 ? 4.553 6.113 2.737 1.00 98.81 592 SER A N 1
ATOM 4505 C CA . SER A 1 592 ? 5.057 5.315 3.857 1.00 98.81 592 SER A CA 1
ATOM 4506 C C . SER A 1 592 ? 6.568 5.058 3.722 1.00 98.81 592 SER A C 1
ATOM 4508 O O . SER A 1 592 ? 7.034 4.678 2.646 1.00 98.81 592 SER A O 1
ATOM 4510 N N . PRO A 1 593 ? 7.350 5.180 4.811 1.00 98.31 593 PRO A N 1
ATOM 4511 C CA . PRO A 1 593 ? 8.762 4.802 4.835 1.00 98.31 593 PRO A CA 1
ATOM 4512 C C . PRO A 1 593 ? 9.004 3.283 4.951 1.00 98.31 593 PRO A C 1
ATOM 4514 O O . PRO A 1 593 ? 10.149 2.870 5.096 1.00 98.31 593 PRO A O 1
ATOM 4517 N N . PHE A 1 594 ? 7.953 2.453 4.918 1.00 98.38 594 PHE A N 1
ATOM 4518 C CA . PHE A 1 594 ? 8.040 0.982 4.910 1.00 98.38 594 PHE A CA 1
ATOM 4519 C C . PHE A 1 594 ? 7.587 0.363 3.573 1.00 98.38 594 PHE A C 1
ATOM 4521 O O . PHE A 1 594 ? 7.458 -0.854 3.465 1.00 98.38 594 PHE A O 1
ATOM 4528 N N . VAL A 1 595 ? 7.346 1.202 2.562 1.00 98.88 595 VAL A N 1
ATOM 4529 C CA . VAL A 1 595 ? 6.904 0.826 1.213 1.00 98.88 595 VAL A CA 1
ATOM 4530 C C . VAL A 1 595 ? 7.935 1.324 0.207 1.00 98.88 595 VAL A C 1
ATOM 4532 O O . VAL A 1 595 ? 8.452 2.430 0.358 1.00 98.88 595 VAL A O 1
ATOM 4535 N N . LEU A 1 596 ? 8.228 0.535 -0.824 1.00 98.94 596 LEU A N 1
ATOM 4536 C CA . LEU A 1 596 ? 9.021 0.968 -1.971 1.00 98.94 596 LEU A CA 1
ATOM 4537 C C . LEU A 1 596 ? 8.122 1.739 -2.951 1.00 98.94 596 LEU A C 1
ATOM 4539 O O . LEU A 1 596 ? 7.292 1.149 -3.646 1.00 98.94 596 LEU A O 1
ATOM 4543 N N . ALA A 1 597 ? 8.272 3.059 -2.984 1.00 98.94 597 ALA A N 1
ATOM 4544 C CA . ALA A 1 597 ? 7.507 3.947 -3.849 1.00 98.94 597 ALA A CA 1
ATOM 4545 C C . ALA A 1 597 ? 8.061 3.931 -5.280 1.00 98.94 597 ALA A C 1
ATOM 4547 O O . ALA A 1 597 ? 9.242 4.216 -5.494 1.00 98.94 597 ALA A O 1
ATOM 4548 N N . CYS A 1 598 ? 7.188 3.627 -6.238 1.00 98.94 598 CYS A N 1
ATOM 4549 C CA . CYS A 1 598 ? 7.505 3.361 -7.637 1.00 98.94 598 CYS A CA 1
ATOM 4550 C C . CYS A 1 598 ? 6.939 4.465 -8.549 1.00 98.94 598 CYS A C 1
ATOM 4552 O O . CYS A 1 598 ? 5.732 4.505 -8.786 1.00 98.94 598 CYS A O 1
ATOM 4554 N N . GLY A 1 599 ? 7.812 5.349 -9.042 1.00 98.88 599 GLY A N 1
ATOM 4555 C CA . GLY A 1 599 ? 7.468 6.457 -9.943 1.00 98.88 599 GLY A CA 1
ATOM 4556 C C . GLY A 1 599 ? 7.689 6.179 -11.428 1.00 98.88 599 GLY A C 1
ATOM 4557 O O . GLY A 1 599 ? 8.155 5.111 -11.822 1.00 98.88 599 GLY A O 1
ATOM 4558 N N . GLY A 1 600 ? 7.343 7.160 -12.259 1.00 98.50 600 GLY A N 1
ATOM 4559 C CA . GLY A 1 600 ? 7.166 7.001 -13.700 1.00 98.50 600 GLY A CA 1
ATOM 4560 C C . GLY A 1 600 ? 8.183 7.708 -14.603 1.00 98.50 600 GLY A C 1
ATOM 4561 O O . GLY A 1 600 ? 8.532 8.873 -14.395 1.00 98.50 600 GLY A O 1
ATOM 4562 N N . THR A 1 601 ? 8.577 7.029 -15.680 1.00 98.75 601 THR A N 1
ATOM 4563 C CA . THR A 1 601 ? 9.342 7.580 -16.814 1.00 98.75 601 THR A CA 1
ATOM 4564 C C . THR A 1 601 ? 8.585 7.459 -18.142 1.00 98.75 601 THR A C 1
ATOM 4566 O O . THR A 1 601 ? 7.679 6.637 -18.287 1.00 98.75 601 THR A O 1
ATOM 4569 N N . ASN A 1 602 ? 8.967 8.275 -19.126 1.00 97.50 602 ASN A N 1
ATOM 4570 C CA . ASN A 1 602 ? 8.703 8.047 -20.547 1.00 97.50 602 ASN A CA 1
ATOM 4571 C C . ASN A 1 602 ? 9.930 7.350 -21.153 1.00 97.50 602 ASN A C 1
ATOM 4573 O O . ASN A 1 602 ? 11.043 7.877 -21.056 1.00 97.50 602 ASN A O 1
ATOM 4577 N N . LEU A 1 603 ? 9.733 6.169 -21.745 1.00 97.25 603 LEU A N 1
ATOM 4578 C CA . LEU A 1 603 ? 10.802 5.302 -22.241 1.00 97.25 603 LEU A CA 1
ATOM 4579 C C . LEU A 1 603 ? 10.901 5.320 -23.770 1.00 97.25 603 LEU A C 1
ATOM 4581 O O . LEU A 1 603 ? 9.993 4.889 -24.483 1.00 97.25 603 LEU A O 1
ATOM 4585 N N . GLN A 1 604 ? 12.074 5.694 -24.280 1.00 96.25 604 GLN A N 1
ATOM 4586 C CA . GLN A 1 604 ? 12.418 5.586 -25.694 1.00 96.25 604 GLN A CA 1
ATOM 4587 C C . GLN A 1 604 ? 13.508 4.533 -25.902 1.00 96.25 604 GLN A C 1
ATOM 4589 O O . GLN A 1 604 ? 14.535 4.508 -25.223 1.00 96.25 604 GLN A O 1
ATOM 4594 N N . ALA A 1 605 ? 13.286 3.649 -26.870 1.00 95.00 605 ALA A N 1
ATOM 4595 C CA . ALA A 1 605 ? 14.196 2.555 -27.192 1.00 95.00 605 ALA A CA 1
ATOM 4596 C C . ALA A 1 605 ? 14.279 2.323 -28.706 1.00 95.00 605 ALA A C 1
ATOM 4598 O O . ALA A 1 605 ? 13.300 2.538 -29.427 1.00 95.00 605 ALA A O 1
ATOM 4599 N N . ALA A 1 606 ? 15.402 1.794 -29.179 1.00 92.00 606 ALA A N 1
ATOM 4600 C CA . ALA A 1 606 ? 15.597 1.339 -30.554 1.00 92.00 606 ALA A CA 1
ATOM 4601 C C . ALA A 1 606 ? 16.429 0.052 -30.543 1.00 92.00 606 ALA A C 1
ATOM 4603 O O . ALA A 1 606 ? 17.259 -0.133 -29.663 1.00 92.00 606 ALA A O 1
ATOM 4604 N N . SER A 1 607 ? 16.184 -0.871 -31.477 1.00 88.75 607 SER A N 1
ATOM 4605 C CA . SER A 1 607 ? 16.986 -2.102 -31.659 1.00 88.75 607 SER A CA 1
ATOM 4606 C C . SER A 1 607 ? 17.241 -2.952 -30.392 1.00 88.75 607 SER A C 1
ATOM 4608 O O . SER A 1 607 ? 18.188 -3.731 -30.338 1.00 88.75 607 SER A O 1
ATOM 4610 N N . GLY A 1 608 ? 16.388 -2.836 -29.367 1.00 87.62 608 GLY A N 1
ATOM 4611 C CA . GLY A 1 608 ? 16.540 -3.542 -28.089 1.00 87.62 608 GLY A CA 1
ATOM 4612 C C . GLY A 1 608 ? 17.435 -2.858 -27.046 1.00 87.62 608 GLY A C 1
ATOM 4613 O O . GLY A 1 608 ? 17.705 -3.480 -26.020 1.00 87.62 608 GLY A O 1
ATOM 4614 N N . THR A 1 609 ? 17.853 -1.607 -27.263 1.00 92.56 609 THR A N 1
ATOM 4615 C CA . THR A 1 609 ? 18.540 -0.746 -26.285 1.00 92.56 609 THR A CA 1
ATOM 4616 C C . THR A 1 609 ? 17.709 0.502 -25.966 1.00 92.56 609 THR A C 1
ATOM 4618 O O . THR A 1 609 ? 16.828 0.894 -26.733 1.00 92.56 609 THR A O 1
ATOM 4621 N N . VAL A 1 610 ? 17.962 1.126 -24.812 1.00 96.69 610 VAL A N 1
ATOM 4622 C CA . VAL A 1 610 ? 17.312 2.387 -24.415 1.00 96.69 610 VAL A CA 1
ATOM 4623 C C . VAL A 1 610 ? 18.080 3.561 -25.015 1.00 96.69 610 VAL A C 1
ATOM 4625 O O . VAL A 1 610 ? 19.292 3.649 -24.839 1.00 96.69 610 VAL A O 1
ATOM 4628 N N . THR A 1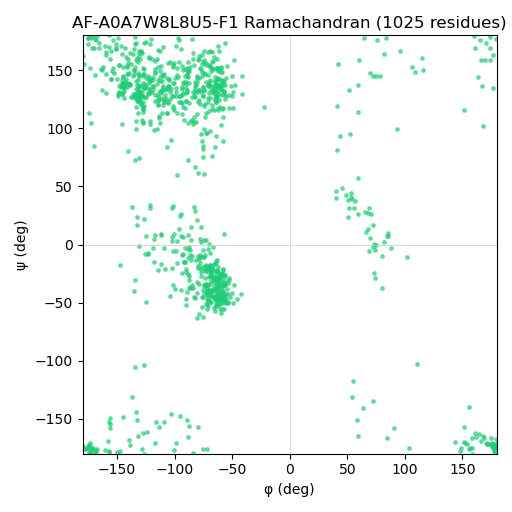 611 ? 17.378 4.448 -25.720 1.00 96.56 611 THR A N 1
ATOM 4629 C CA . THR A 1 611 ? 17.960 5.602 -26.428 1.00 96.56 611 THR A CA 1
ATOM 4630 C C . THR A 1 611 ? 17.773 6.907 -25.664 1.00 96.56 611 THR A C 1
ATOM 4632 O O . THR A 1 611 ? 18.657 7.756 -25.683 1.00 96.56 611 THR A O 1
ATOM 4635 N N . ALA A 1 612 ? 16.643 7.057 -24.974 1.00 96.81 612 ALA A N 1
ATOM 4636 C CA . ALA A 1 612 ? 16.377 8.147 -24.046 1.00 96.81 612 ALA A CA 1
ATOM 4637 C C . ALA A 1 612 ? 15.344 7.691 -23.010 1.00 96.81 612 ALA A C 1
ATOM 4639 O O . ALA A 1 612 ? 14.479 6.866 -23.300 1.00 96.81 612 ALA A O 1
ATOM 4640 N N . GLU A 1 613 ? 15.420 8.234 -21.803 1.00 98.06 613 GLU A N 1
ATOM 4641 C CA . GLU A 1 613 ? 14.404 8.034 -20.778 1.00 98.06 613 GLU A CA 1
ATOM 4642 C C . GLU A 1 613 ? 14.344 9.286 -19.907 1.00 98.06 613 GLU A C 1
ATOM 4644 O O . GLU A 1 613 ? 15.379 9.801 -19.483 1.00 98.06 613 GLU A O 1
ATOM 4649 N N . VAL A 1 614 ? 13.138 9.809 -19.704 1.00 98.56 614 VAL A N 1
ATOM 4650 C CA . VAL A 1 614 ? 12.897 11.080 -19.006 1.00 98.56 614 VAL A CA 1
ATOM 4651 C C . VAL A 1 614 ? 11.771 10.913 -17.996 1.00 98.56 614 VAL A C 1
ATOM 4653 O O . VAL A 1 614 ? 10.956 9.999 -18.113 1.00 98.56 614 VAL A O 1
ATOM 4656 N N . ALA A 1 615 ? 11.700 11.788 -17.000 1.00 98.69 615 ALA A N 1
ATOM 4657 C CA . ALA A 1 615 ? 10.621 11.771 -16.024 1.00 98.69 615 ALA A CA 1
ATOM 4658 C C . ALA A 1 615 ? 9.252 12.015 -16.682 1.00 98.69 615 ALA A C 1
ATOM 4660 O O . ALA A 1 615 ? 9.088 12.963 -17.454 1.00 98.69 615 ALA A O 1
ATOM 4661 N N . TRP A 1 616 ? 8.267 11.176 -16.353 1.00 98.25 616 TRP A N 1
ATOM 4662 C CA . TRP A 1 616 ? 6.898 11.321 -16.848 1.00 98.25 616 TRP A CA 1
ATOM 4663 C C . TRP A 1 616 ? 6.182 12.482 -16.134 1.00 98.25 616 TRP A C 1
ATOM 4665 O O . TRP A 1 616 ? 6.183 12.503 -14.901 1.00 98.25 616 TRP A O 1
ATOM 4675 N N . PRO A 1 617 ? 5.505 13.407 -16.848 1.00 97.19 617 PRO A N 1
ATOM 4676 C CA . PRO A 1 617 ? 4.743 14.486 -16.214 1.00 97.19 617 PRO A CA 1
ATOM 4677 C C . PRO A 1 617 ? 3.638 14.054 -15.247 1.00 97.19 617 PRO A C 1
ATOM 4679 O O . PRO A 1 617 ? 3.328 14.808 -14.324 1.00 97.19 617 PRO A O 1
ATOM 4682 N N . GLY A 1 618 ? 3.087 12.847 -15.409 1.00 96.81 618 GLY A N 1
ATOM 4683 C CA . GLY A 1 618 ? 2.148 12.261 -14.449 1.00 96.81 618 GLY A CA 1
ATOM 4684 C C . GLY A 1 618 ? 2.802 11.686 -13.186 1.00 96.81 618 GLY A C 1
ATOM 4685 O O . GLY A 1 618 ? 2.108 11.490 -12.198 1.00 96.81 618 GLY A O 1
ATOM 4686 N N . SER A 1 619 ? 4.123 11.457 -13.159 1.00 98.56 619 SER A N 1
ATOM 4687 C CA . SER A 1 619 ? 4.793 10.746 -12.057 1.00 98.56 619 SER A CA 1
ATOM 4688 C C . SER A 1 619 ? 4.572 11.423 -10.700 1.00 98.56 619 SER A C 1
ATOM 4690 O O . SER A 1 619 ? 5.114 12.499 -10.423 1.00 98.56 619 SER A O 1
ATOM 4692 N N . GLY A 1 620 ? 3.796 10.782 -9.830 1.00 98.50 620 GLY A N 1
ATOM 4693 C CA . GLY A 1 620 ? 3.538 11.252 -8.477 1.00 98.50 620 GLY A CA 1
ATOM 4694 C C . GLY A 1 620 ? 4.819 11.263 -7.647 1.00 98.50 620 GLY A C 1
ATOM 4695 O O . GLY A 1 620 ? 5.556 10.277 -7.585 1.00 98.50 620 GLY A O 1
ATOM 4696 N N . GLY A 1 621 ? 5.121 12.399 -7.023 1.00 98.38 621 GLY A N 1
ATOM 4697 C CA . GLY A 1 621 ? 6.390 12.587 -6.329 1.00 98.38 621 GLY A CA 1
ATOM 4698 C C . GLY A 1 621 ? 6.521 13.950 -5.655 1.00 98.38 621 GLY A C 1
ATOM 4699 O O . GLY A 1 621 ? 5.849 14.922 -6.013 1.00 98.38 621 GLY A O 1
ATOM 4700 N N . GLY A 1 622 ? 7.370 14.007 -4.632 1.00 98.50 622 GLY A N 1
ATOM 4701 C CA . GLY A 1 622 ? 7.535 15.167 -3.768 1.00 98.50 622 GLY A CA 1
ATOM 4702 C C . GLY A 1 622 ? 8.084 14.810 -2.392 1.00 98.50 622 GLY A C 1
ATOM 4703 O O . GLY A 1 622 ? 8.983 13.981 -2.261 1.00 98.50 622 GLY A O 1
ATOM 4704 N N . VAL A 1 623 ? 7.561 15.460 -1.348 1.00 98.75 623 VAL A N 1
ATOM 4705 C CA . VAL A 1 623 ? 7.998 15.260 0.044 1.00 98.75 623 VAL A CA 1
ATOM 4706 C C . VAL A 1 623 ? 6.788 15.189 0.969 1.00 98.75 623 VAL A C 1
ATOM 4708 O O . VAL A 1 623 ? 5.962 16.103 0.986 1.00 98.75 623 VAL A O 1
ATOM 4711 N N . SER A 1 624 ? 6.711 14.120 1.762 1.00 98.50 624 SER A N 1
ATOM 4712 C CA . SER A 1 624 ? 5.637 13.893 2.728 1.00 98.50 624 SER A CA 1
ATOM 4713 C C . SER A 1 624 ? 5.567 14.994 3.794 1.00 98.50 624 SER A C 1
ATOM 4715 O O . SER A 1 624 ? 6.571 15.436 4.352 1.00 98.50 624 SER A O 1
ATOM 4717 N N . ARG A 1 625 ? 4.338 15.402 4.104 1.00 96.00 625 ARG A N 1
ATOM 4718 C CA . ARG A 1 625 ? 3.927 16.270 5.214 1.00 96.00 625 ARG A CA 1
ATOM 4719 C C . ARG A 1 625 ? 3.514 15.444 6.446 1.00 96.00 625 ARG A C 1
ATOM 4721 O O . ARG A 1 625 ? 3.277 16.011 7.510 1.00 96.00 625 ARG A O 1
ATOM 4728 N N . VAL A 1 626 ? 3.397 14.119 6.305 1.00 95.25 626 VAL A N 1
ATOM 4729 C CA . VAL A 1 626 ? 2.940 13.170 7.338 1.00 95.25 626 VAL A CA 1
ATOM 4730 C C . VAL A 1 626 ? 4.089 12.366 7.949 1.00 95.25 626 VAL A C 1
ATOM 4732 O O . VAL A 1 626 ? 4.121 12.178 9.167 1.00 95.25 626 VAL A O 1
ATOM 4735 N N . PHE A 1 627 ? 5.007 11.866 7.123 1.00 97.44 627 PHE A N 1
ATOM 4736 C CA . PHE A 1 627 ? 6.100 10.989 7.529 1.00 97.44 627 PHE A CA 1
ATOM 4737 C C . PHE A 1 627 ? 7.423 11.755 7.521 1.00 97.44 627 PHE A C 1
ATOM 4739 O O . PHE A 1 627 ? 7.827 12.309 6.500 1.00 97.44 627 PHE A O 1
ATOM 4746 N N . ALA A 1 628 ? 8.107 11.781 8.667 1.00 96.31 628 ALA A N 1
ATOM 4747 C CA . ALA A 1 628 ? 9.433 12.382 8.795 1.00 96.31 628 ALA A CA 1
ATOM 4748 C C . ALA A 1 628 ? 10.472 11.649 7.926 1.00 96.31 628 ALA A C 1
ATOM 4750 O O . ALA A 1 628 ? 10.341 10.450 7.678 1.00 96.31 628 ALA A O 1
ATOM 4751 N N . MET A 1 629 ? 11.512 12.371 7.500 1.00 97.19 629 MET A N 1
ATOM 4752 C CA . MET A 1 629 ? 12.592 11.845 6.654 1.00 97.19 629 MET A CA 1
ATOM 4753 C C . MET A 1 629 ? 13.301 10.640 7.316 1.00 97.19 629 MET A C 1
ATOM 4755 O O . MET A 1 629 ? 13.891 10.814 8.389 1.00 97.19 629 MET A O 1
ATOM 4759 N N . PRO A 1 630 ? 13.266 9.431 6.717 1.00 95.56 630 PRO A N 1
ATOM 4760 C CA . PRO A 1 630 ? 13.935 8.247 7.261 1.00 95.56 630 PRO A CA 1
ATOM 4761 C C . PRO A 1 630 ? 15.451 8.422 7.316 1.00 95.56 630 PRO A C 1
ATOM 4763 O O . PRO A 1 630 ? 16.018 9.123 6.483 1.00 95.56 630 PRO A O 1
ATOM 4766 N N . THR A 1 631 ? 16.117 7.753 8.258 1.00 93.62 631 THR A N 1
ATOM 4767 C CA . THR A 1 631 ? 17.581 7.812 8.446 1.00 93.62 631 THR A CA 1
ATOM 4768 C C . THR A 1 631 ? 18.353 7.409 7.188 1.00 93.62 631 THR A C 1
ATOM 4770 O O . THR A 1 631 ? 19.225 8.155 6.752 1.00 93.62 631 THR A O 1
ATOM 4773 N N . TRP A 1 632 ? 17.963 6.310 6.540 1.00 94.88 632 TRP A N 1
ATOM 4774 C CA . TRP A 1 632 ? 18.532 5.854 5.263 1.00 94.88 632 TRP A CA 1
ATOM 4775 C C . TRP A 1 632 ? 18.296 6.816 4.083 1.00 94.88 632 TRP A C 1
ATOM 4777 O O . TRP A 1 632 ? 18.982 6.731 3.071 1.00 94.88 632 TRP A O 1
ATOM 4787 N N . GLN A 1 633 ? 17.363 7.769 4.196 1.00 97.19 633 GLN A N 1
ATOM 4788 C CA . GLN A 1 633 ? 17.115 8.773 3.155 1.00 97.19 633 GLN A CA 1
ATOM 4789 C C . GLN A 1 633 ? 17.908 10.077 3.373 1.00 97.19 633 GLN A C 1
ATOM 4791 O O . GLN A 1 633 ? 17.939 10.932 2.492 1.00 97.19 633 GLN A O 1
ATOM 4796 N N . GLN A 1 634 ? 18.581 10.250 4.519 1.00 95.06 634 GLN A N 1
ATOM 4797 C CA . GLN A 1 634 ? 19.280 11.504 4.857 1.00 95.06 634 GLN A CA 1
ATOM 4798 C C . GLN A 1 634 ? 20.551 11.736 4.024 1.00 95.06 634 GLN A C 1
ATOM 4800 O O . GLN A 1 634 ? 20.997 12.873 3.889 1.00 95.06 634 GLN A O 1
ATOM 4805 N N . ALA A 1 635 ? 21.114 10.678 3.430 1.00 93.31 635 ALA A N 1
ATOM 4806 C CA . ALA A 1 635 ? 22.281 10.743 2.548 1.00 93.31 635 ALA A CA 1
ATOM 4807 C C . ALA A 1 635 ? 21.964 11.252 1.121 1.00 93.31 635 ALA A C 1
ATOM 4809 O O . ALA A 1 635 ? 22.855 11.303 0.267 1.00 93.31 635 ALA A O 1
ATOM 4810 N N . VAL A 1 636 ? 20.708 11.617 0.828 1.00 95.38 636 VAL A N 1
ATOM 4811 C CA . VAL A 1 636 ? 20.308 12.226 -0.450 1.00 95.38 636 VAL A CA 1
ATOM 4812 C C . VAL A 1 636 ? 19.655 13.596 -0.268 1.00 95.38 636 VAL A C 1
ATOM 4814 O O . VAL A 1 636 ? 19.183 13.953 0.809 1.00 95.38 636 VAL A O 1
ATOM 4817 N N . LYS A 1 637 ? 19.633 14.389 -1.344 1.00 92.62 637 LYS A N 1
ATOM 4818 C CA . LYS A 1 637 ? 19.161 15.781 -1.344 1.00 92.62 637 LYS A CA 1
ATOM 4819 C C . LYS A 1 637 ? 17.627 15.874 -1.391 1.00 92.62 637 LYS A C 1
ATOM 4821 O O . LYS A 1 637 ? 17.069 16.444 -2.324 1.00 92.62 637 LYS A O 1
ATOM 4826 N N . VAL A 1 638 ? 16.941 15.339 -0.378 1.00 97.31 638 VAL A N 1
ATOM 4827 C CA . VAL A 1 638 ? 15.488 15.532 -0.232 1.00 97.31 638 VAL A CA 1
ATOM 4828 C C . VAL A 1 638 ? 15.198 17.022 0.027 1.00 97.31 638 VAL A C 1
ATOM 4830 O O . VAL A 1 638 ? 15.760 17.589 0.972 1.00 97.31 638 VAL A O 1
ATOM 4833 N N . PRO A 1 639 ? 14.347 17.691 -0.777 1.00 95.94 639 PRO A N 1
ATOM 4834 C CA . PRO A 1 639 ? 13.989 19.084 -0.534 1.00 95.94 639 PRO A CA 1
ATOM 4835 C C . PRO A 1 639 ? 13.162 19.241 0.758 1.00 95.94 639 PRO A C 1
ATOM 4837 O O . PRO A 1 639 ? 12.665 18.261 1.319 1.00 95.94 639 PRO A O 1
ATOM 4840 N N . PRO A 1 640 ? 12.996 20.471 1.276 1.00 96.25 640 PRO A N 1
ATOM 4841 C CA . PRO A 1 640 ? 12.116 20.704 2.414 1.00 96.25 640 PRO A CA 1
ATOM 4842 C C . PRO A 1 640 ? 10.654 20.366 2.098 1.00 96.25 640 PRO A C 1
ATOM 4844 O O . PRO A 1 640 ? 10.215 20.371 0.945 1.00 96.25 640 PRO A O 1
ATOM 4847 N N . VAL A 1 641 ? 9.881 20.139 3.160 1.00 95.56 641 VAL A N 1
ATOM 4848 C CA . VAL A 1 641 ? 8.431 19.918 3.081 1.00 95.56 641 VAL A CA 1
ATOM 4849 C C . VAL A 1 641 ? 7.742 21.146 2.444 1.00 95.56 641 VAL A C 1
ATOM 4851 O O . VAL A 1 641 ? 8.069 22.278 2.823 1.00 95.56 641 VAL A O 1
ATOM 4854 N N . PRO A 1 642 ? 6.781 20.976 1.509 1.00 90.12 642 PRO A N 1
ATOM 4855 C CA . PRO A 1 642 ? 6.059 22.084 0.878 1.00 90.12 642 PRO A CA 1
ATOM 4856 C C . PRO A 1 642 ? 5.478 23.081 1.889 1.00 90.12 642 PRO A C 1
ATOM 4858 O O . PRO A 1 642 ? 4.793 22.694 2.834 1.00 90.12 642 PRO A O 1
ATOM 4861 N N . GLY A 1 643 ? 5.773 24.373 1.699 1.00 89.81 643 GLY A N 1
ATOM 4862 C CA . GLY A 1 643 ? 5.353 25.457 2.601 1.00 89.81 643 GLY A CA 1
ATOM 4863 C C . GLY A 1 643 ? 6.080 25.512 3.957 1.00 89.81 643 GLY A C 1
ATOM 4864 O O . GLY A 1 643 ? 5.824 26.419 4.747 1.00 89.81 643 GLY A O 1
ATOM 4865 N N . HIS A 1 644 ? 6.994 24.580 4.245 1.00 91.31 644 HIS A N 1
ATOM 4866 C CA . HIS A 1 644 ? 7.624 24.421 5.557 1.00 91.31 644 HIS A CA 1
ATOM 4867 C C . HIS A 1 644 ? 9.156 24.231 5.428 1.00 91.31 644 HIS A C 1
ATOM 4869 O O . HIS A 1 644 ? 9.668 23.136 5.667 1.00 91.31 644 HIS A O 1
ATOM 4875 N N . PRO A 1 645 ? 9.928 25.289 5.089 1.00 90.69 645 PRO A N 1
ATOM 4876 C CA . PRO A 1 645 ? 11.355 25.190 4.731 1.00 90.69 645 PRO A CA 1
ATOM 4877 C C . PRO A 1 645 ? 12.264 24.585 5.816 1.00 90.69 645 PRO A C 1
ATOM 4879 O O . PRO A 1 645 ? 13.303 24.002 5.504 1.00 90.69 645 PRO A O 1
ATOM 4882 N N . GLN A 1 646 ? 11.869 24.678 7.089 1.00 91.44 646 GLN A N 1
ATOM 4883 C CA . GLN A 1 646 ? 12.608 24.115 8.227 1.00 91.44 646 GLN A CA 1
ATOM 4884 C C . GLN A 1 646 ? 12.243 22.652 8.549 1.00 91.44 646 GLN A C 1
ATOM 4886 O O . GLN A 1 646 ? 12.843 22.050 9.433 1.00 91.44 646 GLN A O 1
ATOM 4891 N N . GLN A 1 647 ? 11.270 22.057 7.852 1.00 93.31 647 GLN A N 1
ATOM 4892 C CA . GLN A 1 647 ? 10.842 20.670 8.065 1.00 93.31 647 GLN A CA 1
ATOM 4893 C C . GLN A 1 647 ? 11.433 19.733 7.000 1.00 93.31 647 GLN A C 1
ATOM 4895 O O . GLN A 1 647 ? 11.768 20.153 5.887 1.00 93.31 647 GLN A O 1
ATOM 4900 N N . ARG A 1 648 ? 11.574 18.447 7.342 1.00 95.94 648 ARG A N 1
ATOM 4901 C CA . ARG A 1 648 ? 12.054 17.375 6.454 1.00 95.94 648 ARG A CA 1
ATOM 4902 C C . ARG A 1 648 ? 11.117 16.175 6.551 1.00 95.94 648 ARG A C 1
ATOM 4904 O O . ARG A 1 648 ? 10.806 15.727 7.655 1.00 95.94 648 ARG A O 1
ATOM 4911 N N . GLY A 1 649 ? 10.693 15.660 5.404 1.00 98.06 649 GLY A N 1
ATOM 4912 C CA . GLY A 1 649 ? 9.785 14.521 5.289 1.00 98.06 649 GLY A CA 1
ATOM 4913 C C . GLY A 1 649 ? 10.354 13.427 4.394 1.00 98.06 649 GLY A C 1
ATOM 4914 O O . GLY A 1 649 ? 11.397 13.612 3.772 1.00 98.06 649 GLY A O 1
ATOM 4915 N N . ARG A 1 650 ? 9.666 12.286 4.331 1.00 98.69 650 ARG A N 1
ATOM 4916 C CA . ARG A 1 650 ? 9.963 11.187 3.403 1.00 98.69 650 ARG A CA 1
ATOM 4917 C C . ARG A 1 650 ? 9.804 11.685 1.963 1.00 98.69 650 ARG A C 1
ATOM 4919 O O . ARG A 1 650 ? 8.704 12.071 1.568 1.00 98.69 650 ARG A O 1
ATOM 4926 N N . GLY A 1 651 ? 10.893 11.699 1.200 1.00 98.81 651 GLY A N 1
ATOM 4927 C CA . GLY A 1 651 ? 10.894 12.006 -0.231 1.00 98.81 651 GLY A CA 1
ATOM 4928 C C . GLY A 1 651 ? 10.298 10.852 -1.037 1.00 98.81 651 GLY A C 1
ATOM 4929 O O . GLY A 1 651 ? 10.553 9.693 -0.712 1.00 98.81 651 GLY A O 1
ATOM 4930 N N . VAL A 1 652 ? 9.500 11.159 -2.057 1.00 98.88 652 VAL A N 1
ATOM 4931 C CA . VAL A 1 652 ? 8.799 10.199 -2.932 1.00 98.88 652 VAL A CA 1
ATOM 4932 C C . VAL A 1 652 ? 9.132 10.544 -4.391 1.00 98.88 652 VAL A C 1
ATOM 4934 O O . VAL A 1 652 ? 9.108 11.735 -4.708 1.00 98.88 652 VAL A O 1
ATOM 4937 N N . PRO A 1 653 ? 9.390 9.570 -5.284 1.00 98.88 653 PRO A N 1
ATOM 4938 C CA . PRO A 1 653 ? 9.438 8.119 -5.056 1.00 98.88 653 PRO A CA 1
ATOM 4939 C C . PRO A 1 653 ? 10.808 7.637 -4.526 1.00 98.88 653 PRO A C 1
ATOM 4941 O O . PRO A 1 653 ? 11.725 8.429 -4.300 1.00 98.88 653 PRO A O 1
ATOM 4944 N N . ASP A 1 654 ? 10.956 6.327 -4.305 1.00 98.94 654 ASP A N 1
ATOM 4945 C CA . ASP A 1 654 ? 12.261 5.708 -4.023 1.00 98.94 654 ASP A CA 1
ATOM 4946 C C . ASP A 1 654 ? 12.991 5.334 -5.317 1.00 98.94 654 ASP A C 1
ATOM 4948 O O . ASP A 1 654 ? 14.210 5.449 -5.392 1.00 98.94 654 ASP A O 1
ATOM 4952 N N . VAL A 1 655 ? 12.245 4.880 -6.327 1.00 98.94 655 VAL A N 1
ATOM 4953 C CA . VAL A 1 655 ? 12.726 4.312 -7.598 1.00 98.94 655 VAL A CA 1
ATOM 4954 C C . VAL A 1 655 ? 11.711 4.582 -8.711 1.00 98.94 655 VAL A C 1
ATOM 4956 O O . VAL A 1 655 ? 10.567 4.942 -8.422 1.00 98.94 655 VAL A O 1
ATOM 4959 N N . CYS A 1 656 ? 12.076 4.350 -9.974 1.00 98.88 656 CYS A N 1
ATOM 4960 C CA . CYS A 1 656 ? 11.138 4.468 -11.093 1.00 98.88 656 CYS A CA 1
ATOM 4961 C C . CYS A 1 656 ? 11.184 3.313 -12.107 1.00 98.88 656 CYS A C 1
ATOM 4963 O O . CYS A 1 656 ? 11.966 2.361 -11.996 1.00 98.88 656 CYS A O 1
ATOM 4965 N N . GLY A 1 657 ? 10.302 3.419 -13.099 1.00 98.69 657 GLY A N 1
ATOM 4966 C CA . GLY A 1 657 ? 10.272 2.661 -14.342 1.00 98.69 657 GLY A CA 1
ATOM 4967 C C . GLY A 1 657 ? 9.257 3.278 -15.310 1.00 98.69 657 GLY A C 1
ATOM 4968 O O . GLY A 1 657 ? 8.563 4.233 -14.963 1.00 98.69 657 GLY A O 1
ATOM 4969 N N . ASN A 1 658 ? 9.168 2.732 -16.520 1.00 98.38 658 ASN A N 1
ATOM 4970 C CA . ASN A 1 658 ? 8.301 3.240 -17.576 1.00 98.38 658 ASN A CA 1
ATOM 4971 C C . ASN A 1 658 ? 6.851 3.285 -17.097 1.00 98.38 658 ASN A C 1
ATOM 4973 O O . ASN A 1 658 ? 6.355 2.294 -16.564 1.00 98.38 658 ASN A O 1
ATOM 4977 N N . ALA A 1 659 ? 6.196 4.420 -17.303 1.00 97.88 659 ALA A N 1
ATOM 4978 C CA . ALA A 1 659 ? 4.822 4.678 -16.890 1.00 97.88 659 ALA A CA 1
ATOM 4979 C C . ALA A 1 659 ? 4.078 5.615 -17.847 1.00 97.88 659 ALA A C 1
ATOM 4981 O O . ALA A 1 659 ? 2.857 5.655 -17.790 1.00 97.88 659 ALA A O 1
ATOM 4982 N N . ASP A 1 660 ? 4.752 6.374 -18.715 1.00 96.06 660 ASP A N 1
ATOM 4983 C CA . ASP A 1 660 ? 4.047 7.265 -19.638 1.00 96.06 660 ASP A CA 1
ATOM 4984 C C . ASP A 1 660 ? 3.177 6.450 -20.618 1.00 96.06 660 ASP A C 1
ATOM 4986 O O . ASP A 1 660 ? 3.717 5.609 -21.342 1.00 96.06 660 ASP A O 1
ATOM 4990 N N . PRO A 1 661 ? 1.851 6.684 -20.696 1.00 92.56 661 PRO A N 1
ATOM 4991 C CA . PRO A 1 661 ? 0.975 6.009 -21.654 1.00 92.56 661 PRO A CA 1
ATOM 4992 C C . PRO A 1 661 ? 1.397 6.183 -23.123 1.00 92.56 661 PRO A C 1
ATOM 4994 O O . PRO A 1 661 ? 1.108 5.314 -23.947 1.00 92.56 661 PRO A O 1
ATOM 4997 N N . ALA A 1 662 ? 2.108 7.266 -23.465 1.00 93.19 662 ALA A N 1
ATOM 4998 C CA . ALA A 1 662 ? 2.666 7.477 -24.803 1.00 93.19 662 ALA A CA 1
ATOM 4999 C C . ALA A 1 662 ? 3.775 6.466 -25.163 1.00 93.19 662 ALA A C 1
ATOM 5001 O O . ALA A 1 662 ? 4.017 6.225 -26.348 1.00 93.19 662 ALA A O 1
ATOM 5002 N N . SER A 1 663 ? 4.410 5.861 -24.154 1.00 94.19 663 SER A N 1
ATOM 5003 C CA . SER A 1 663 ? 5.358 4.743 -24.236 1.00 94.19 663 SER A CA 1
ATOM 5004 C C . SER A 1 663 ? 4.871 3.527 -23.424 1.00 94.19 663 SER A C 1
ATOM 5006 O O . SER A 1 663 ? 5.681 2.808 -22.840 1.00 94.19 663 SER A O 1
ATOM 5008 N N . GLY A 1 664 ? 3.551 3.337 -23.318 1.00 92.88 664 GLY A N 1
ATOM 5009 C CA . GLY A 1 664 ? 2.910 2.458 -22.338 1.00 92.88 664 GLY A CA 1
ATOM 5010 C C . GLY A 1 664 ? 3.058 0.948 -22.565 1.00 92.88 664 GLY A C 1
ATOM 5011 O O . GLY A 1 664 ? 3.731 0.464 -23.475 1.00 92.88 664 GLY A O 1
ATOM 5012 N N . TYR A 1 665 ? 2.384 0.191 -21.705 1.00 95.75 665 TYR A N 1
ATOM 5013 C CA . TYR A 1 665 ? 2.346 -1.266 -21.684 1.00 95.75 665 TYR A CA 1
ATOM 5014 C C . TYR A 1 665 ? 1.207 -1.777 -22.559 1.00 95.75 665 TYR A C 1
ATOM 5016 O O . TYR A 1 665 ? 0.075 -1.308 -22.437 1.00 95.75 665 TYR A O 1
ATOM 5024 N N . GLU A 1 666 ? 1.490 -2.767 -23.402 1.00 92.56 666 GLU A N 1
ATOM 5025 C CA . GLU A 1 666 ? 0.443 -3.572 -24.027 1.00 92.56 666 GLU A CA 1
ATOM 5026 C C . GLU A 1 666 ? -0.132 -4.554 -22.998 1.00 92.56 666 GLU A C 1
ATOM 5028 O O . GLU A 1 666 ? 0.626 -5.304 -22.373 1.00 92.56 666 GLU A O 1
ATOM 5033 N N . ILE A 1 667 ? -1.459 -4.559 -22.859 1.00 90.94 667 ILE A N 1
ATOM 5034 C CA . ILE A 1 667 ? -2.246 -5.558 -22.117 1.00 90.94 667 ILE A CA 1
ATOM 5035 C C . ILE A 1 667 ? -3.400 -6.050 -22.995 1.00 90.94 667 ILE A C 1
ATOM 5037 O O . ILE A 1 667 ? -3.764 -5.390 -23.979 1.00 90.94 667 ILE A O 1
ATOM 5041 N N . ARG A 1 668 ? -4.037 -7.165 -22.623 1.00 91.50 668 ARG A N 1
ATOM 5042 C CA . ARG A 1 668 ? -5.298 -7.587 -23.255 1.00 91.50 668 ARG A CA 1
ATOM 5043 C C . ARG A 1 668 ? -6.484 -7.266 -22.352 1.00 91.50 668 ARG A C 1
ATOM 5045 O O . ARG A 1 668 ? -6.495 -7.659 -21.199 1.00 91.50 668 ARG A O 1
ATOM 5052 N N . LEU A 1 669 ? -7.505 -6.582 -22.867 1.00 90.69 669 LEU A N 1
ATOM 5053 C CA . LEU A 1 669 ? -8.693 -6.211 -22.096 1.00 90.69 669 LEU A CA 1
ATOM 5054 C C . LEU A 1 669 ? -9.961 -6.252 -22.960 1.00 90.69 669 LEU A C 1
ATOM 5056 O O . LEU A 1 669 ? -10.006 -5.676 -24.049 1.00 90.69 669 LEU A O 1
ATOM 5060 N N . ASN A 1 670 ? -11.020 -6.902 -22.466 1.00 89.56 670 ASN A N 1
ATOM 5061 C CA . ASN A 1 670 ? -12.286 -7.084 -23.195 1.00 89.56 670 ASN A CA 1
ATOM 5062 C C . ASN A 1 670 ? -12.073 -7.719 -24.594 1.00 89.56 670 ASN A C 1
ATOM 5064 O O . ASN A 1 670 ? -12.671 -7.298 -25.588 1.00 89.56 670 ASN A O 1
ATOM 5068 N N . GLY A 1 671 ? -11.161 -8.687 -24.685 1.00 88.75 671 GLY A N 1
ATOM 5069 C CA . GLY A 1 671 ? -10.750 -9.396 -25.895 1.00 88.75 671 GLY A CA 1
ATOM 5070 C C . GLY A 1 671 ? -9.745 -8.658 -26.788 1.00 88.75 671 GLY A C 1
ATOM 5071 O O . GLY A 1 671 ? -9.210 -9.285 -27.706 1.00 88.75 671 GLY A O 1
ATOM 5072 N N . LYS A 1 672 ? -9.453 -7.374 -26.536 1.00 89.88 672 LYS A N 1
ATOM 5073 C CA . LYS A 1 672 ? -8.666 -6.487 -27.415 1.00 89.88 672 LYS A CA 1
ATOM 5074 C C . LYS A 1 672 ? -7.289 -6.169 -26.831 1.00 89.88 672 LYS A C 1
ATOM 5076 O O . LYS A 1 672 ? -7.166 -6.025 -25.620 1.00 89.88 672 LYS A O 1
ATOM 5081 N N . ALA A 1 673 ? -6.280 -6.001 -27.684 1.00 89.88 673 ALA A N 1
ATOM 5082 C CA . ALA A 1 673 ? -5.020 -5.377 -27.278 1.00 89.88 673 ALA A CA 1
ATOM 5083 C C . ALA A 1 673 ? -5.250 -3.881 -26.999 1.00 89.88 673 ALA A C 1
ATOM 5085 O O . ALA A 1 673 ? -5.966 -3.212 -27.751 1.00 89.88 673 ALA A O 1
ATOM 5086 N N . MET A 1 674 ? -4.682 -3.370 -25.909 1.00 89.94 674 MET A N 1
ATOM 5087 C CA . MET A 1 674 ? -4.818 -1.981 -25.463 1.00 89.94 674 MET A CA 1
ATOM 5088 C C . MET A 1 674 ? -3.518 -1.488 -24.822 1.00 89.94 674 MET A C 1
ATOM 5090 O O . MET A 1 674 ? -2.768 -2.287 -24.266 1.00 89.94 674 MET A O 1
ATOM 5094 N N . VAL A 1 675 ? -3.268 -0.173 -24.876 1.00 91.62 675 VAL A N 1
ATOM 5095 C CA . VAL A 1 675 ? -2.073 0.451 -24.286 1.00 91.62 675 VAL A CA 1
ATOM 5096 C C . VAL A 1 675 ? -2.447 1.263 -23.050 1.00 91.62 675 VAL A C 1
ATOM 5098 O O . VAL A 1 675 ? -3.335 2.119 -23.097 1.00 91.62 675 VAL A O 1
ATOM 5101 N N . PHE A 1 676 ? -1.746 1.005 -21.949 1.00 90.81 676 PHE A N 1
ATOM 5102 C CA . PHE A 1 676 ? -1.904 1.717 -20.684 1.00 90.81 676 PHE A CA 1
ATOM 5103 C C . PHE A 1 676 ? -0.553 2.146 -20.122 1.00 90.81 676 PHE A C 1
ATOM 5105 O O . PHE A 1 676 ? 0.429 1.412 -20.187 1.00 90.81 676 PHE A O 1
ATOM 5112 N N . GLY A 1 677 ? -0.517 3.333 -19.538 1.00 90.62 677 GLY A N 1
ATOM 5113 C CA . GLY A 1 677 ? 0.519 3.742 -18.605 1.00 90.62 677 GLY A CA 1
ATOM 5114 C C . GLY A 1 677 ? -0.065 3.941 -17.209 1.00 90.62 677 GLY A C 1
ATOM 5115 O O . GLY A 1 677 ? -1.134 3.421 -16.880 1.00 90.62 677 GLY A O 1
ATOM 5116 N N . GLY A 1 678 ? 0.638 4.738 -16.421 1.00 95.62 678 GLY A N 1
ATOM 5117 C CA . GLY A 1 678 ? 0.412 4.938 -15.002 1.00 95.62 678 GLY A CA 1
ATOM 5118 C C . GLY A 1 678 ? 1.470 4.254 -14.143 1.00 95.62 678 GLY A C 1
ATOM 5119 O O . GLY A 1 678 ? 2.099 3.266 -14.538 1.00 95.62 678 GLY A O 1
ATOM 5120 N N . THR A 1 679 ? 1.692 4.795 -12.949 1.00 98.19 679 THR A N 1
ATOM 5121 C CA . THR A 1 679 ? 2.628 4.235 -11.964 1.00 98.19 679 THR A CA 1
ATOM 5122 C C . THR A 1 679 ? 2.182 2.860 -11.456 1.00 98.19 679 THR A C 1
ATOM 5124 O O . THR A 1 679 ? 3.028 2.087 -10.993 1.00 98.19 679 THR A O 1
ATOM 5127 N N . SER A 1 680 ? 0.911 2.485 -11.653 1.00 97.19 680 SER A N 1
ATOM 5128 C CA . SER A 1 680 ? 0.420 1.113 -11.479 1.00 97.19 680 SER A CA 1
ATOM 5129 C C . SER A 1 680 ? 1.115 0.073 -12.345 1.00 97.19 680 SER A C 1
ATOM 5131 O O . SER A 1 680 ? 1.116 -1.089 -11.974 1.00 97.19 680 SER A O 1
ATOM 5133 N N . ALA A 1 681 ? 1.751 0.429 -13.463 1.00 98.12 681 ALA A N 1
ATOM 5134 C CA . ALA A 1 681 ? 2.556 -0.543 -14.206 1.00 98.12 681 ALA A CA 1
ATOM 5135 C C . ALA A 1 681 ? 3.928 -0.797 -13.546 1.00 98.12 681 ALA A C 1
ATOM 5137 O O . ALA A 1 681 ? 4.545 -1.846 -13.738 1.00 98.12 681 ALA A O 1
ATOM 5138 N N . VAL A 1 682 ? 4.420 0.158 -12.750 1.00 98.88 682 VAL A N 1
ATOM 5139 C CA . VAL A 1 682 ? 5.778 0.146 -12.185 1.00 98.88 682 VAL A CA 1
ATOM 5140 C C . VAL A 1 682 ? 5.846 -0.663 -10.886 1.00 98.88 682 VAL A C 1
ATOM 5142 O O . VAL A 1 682 ? 6.837 -1.354 -10.652 1.00 98.88 682 VAL A O 1
ATOM 5145 N N . ALA A 1 683 ? 4.787 -0.644 -10.071 1.00 98.88 683 ALA A N 1
ATOM 5146 C CA . ALA A 1 683 ? 4.673 -1.479 -8.872 1.00 98.88 683 ALA A CA 1
ATOM 5147 C C . ALA A 1 683 ? 4.755 -3.002 -9.167 1.00 98.88 683 ALA A C 1
ATOM 5149 O O . ALA A 1 683 ? 5.668 -3.643 -8.641 1.00 98.88 683 ALA A O 1
ATOM 5150 N N . PRO A 1 684 ? 3.926 -3.607 -10.045 1.00 98.81 684 PRO A N 1
ATOM 5151 C CA . PRO A 1 684 ? 4.019 -5.023 -10.407 1.00 98.81 684 PRO A CA 1
ATOM 5152 C C . PRO A 1 684 ? 5.309 -5.357 -11.173 1.00 98.81 684 PRO A C 1
ATOM 5154 O O . PRO A 1 684 ? 5.843 -6.456 -11.009 1.00 98.81 684 PRO A O 1
ATOM 5157 N N . LEU A 1 685 ? 5.874 -4.415 -11.944 1.00 98.88 685 LEU A N 1
ATOM 5158 C CA . LEU A 1 685 ? 7.193 -4.566 -12.573 1.00 98.88 685 LEU A CA 1
ATOM 5159 C C . LEU A 1 685 ? 8.299 -4.743 -11.515 1.00 98.88 685 LEU A C 1
ATOM 5161 O O . LEU A 1 685 ? 9.134 -5.644 -11.634 1.00 98.88 685 LEU A O 1
ATOM 5165 N N . TRP A 1 686 ? 8.287 -3.922 -10.461 1.00 98.88 686 TRP A N 1
ATOM 5166 C CA . TRP A 1 686 ? 9.221 -4.027 -9.338 1.00 98.88 686 TRP A CA 1
ATOM 5167 C C . TRP A 1 686 ? 8.938 -5.232 -8.436 1.00 98.88 686 TRP A C 1
ATOM 5169 O O . TRP A 1 686 ? 9.884 -5.894 -8.012 1.00 98.88 686 TRP A O 1
ATOM 5179 N N . ALA A 1 687 ? 7.672 -5.584 -8.197 1.00 98.94 687 ALA A N 1
ATOM 5180 C CA . ALA A 1 687 ? 7.315 -6.823 -7.507 1.00 98.94 687 ALA A CA 1
ATOM 5181 C C . ALA A 1 687 ? 7.877 -8.044 -8.251 1.00 98.94 687 ALA A C 1
ATOM 5183 O O . ALA A 1 687 ? 8.484 -8.925 -7.643 1.00 98.94 687 ALA A O 1
ATOM 5184 N N . GLY A 1 688 ? 7.750 -8.059 -9.580 1.00 98.81 688 GLY A N 1
ATOM 5185 C CA . GLY A 1 688 ? 8.289 -9.119 -10.418 1.00 98.81 688 GLY A CA 1
ATOM 5186 C C . GLY A 1 688 ? 9.820 -9.175 -10.432 1.00 98.81 688 GLY A C 1
ATOM 5187 O O . GLY A 1 688 ? 10.388 -10.265 -10.362 1.00 98.81 688 GLY A O 1
ATOM 5188 N N . LEU A 1 689 ? 10.503 -8.022 -10.467 1.00 98.88 689 LEU A N 1
ATOM 5189 C CA . LEU A 1 689 ? 11.964 -7.952 -10.321 1.00 98.88 689 LEU A CA 1
ATOM 5190 C C . LEU A 1 689 ? 12.409 -8.565 -8.990 1.00 98.88 689 LEU A C 1
ATOM 5192 O O . LEU A 1 689 ? 13.293 -9.420 -8.963 1.00 98.88 689 LEU A O 1
ATOM 5196 N N . LEU A 1 690 ? 11.788 -8.141 -7.890 1.00 98.81 690 LEU A N 1
ATOM 5197 C CA . LEU A 1 690 ? 12.177 -8.571 -6.552 1.00 98.81 690 LEU A CA 1
ATOM 5198 C C . LEU A 1 690 ? 11.824 -10.046 -6.298 1.00 98.81 690 LEU A C 1
ATOM 5200 O O . LEU A 1 690 ? 12.567 -10.720 -5.592 1.00 98.81 690 LEU A O 1
ATOM 5204 N N . ALA A 1 691 ? 10.795 -10.599 -6.952 1.00 98.88 691 ALA A N 1
ATOM 5205 C CA . ALA A 1 691 ? 10.515 -12.036 -6.924 1.00 98.88 691 ALA A CA 1
ATOM 5206 C C . ALA A 1 691 ? 11.644 -12.859 -7.578 1.00 98.88 691 ALA A C 1
ATOM 5208 O O . ALA A 1 691 ? 12.102 -13.842 -6.995 1.00 98.88 691 ALA A O 1
ATOM 5209 N N . ARG A 1 692 ? 12.154 -12.427 -8.745 1.00 98.62 692 ARG A N 1
ATOM 5210 C CA . ARG A 1 692 ? 13.340 -13.046 -9.374 1.00 98.62 692 ARG A CA 1
ATOM 5211 C C . ARG A 1 692 ? 14.575 -12.926 -8.475 1.00 98.62 692 ARG A C 1
ATOM 5213 O O . ARG A 1 692 ? 15.314 -13.892 -8.313 1.00 98.62 692 ARG A O 1
ATOM 5220 N N . VAL A 1 693 ? 14.788 -11.756 -7.864 1.00 98.56 693 VAL A N 1
ATOM 5221 C CA . VAL A 1 693 ? 15.911 -11.516 -6.939 1.00 98.56 693 VAL A CA 1
ATOM 5222 C C . VAL A 1 693 ? 15.825 -12.423 -5.707 1.00 98.56 693 VAL A C 1
ATOM 5224 O O . VAL A 1 693 ? 16.833 -13.027 -5.360 1.00 98.56 693 VAL A O 1
ATOM 5227 N N . ASN A 1 694 ? 14.648 -12.605 -5.097 1.00 98.31 694 ASN A N 1
ATOM 5228 C CA . ASN A 1 694 ? 14.467 -13.515 -3.957 1.00 98.31 694 ASN A CA 1
ATOM 5229 C C . ASN A 1 694 ? 14.905 -14.954 -4.291 1.00 98.31 694 ASN A C 1
ATOM 5231 O O . ASN A 1 694 ? 15.614 -15.583 -3.507 1.00 98.31 694 ASN A O 1
ATOM 5235 N N . VAL A 1 695 ? 14.530 -15.464 -5.473 1.00 97.88 695 VAL A N 1
ATOM 5236 C CA . VAL A 1 695 ? 14.947 -16.800 -5.941 1.00 97.88 695 VAL A CA 1
ATOM 5237 C C . VAL A 1 695 ? 16.456 -16.858 -6.191 1.00 97.88 695 VAL A C 1
ATOM 5239 O O . VAL A 1 695 ? 17.112 -17.793 -5.742 1.00 97.88 695 VAL A O 1
ATOM 5242 N N . LEU A 1 696 ? 17.028 -15.846 -6.849 1.00 97.31 696 LEU A N 1
ATOM 5243 C CA . LEU A 1 696 ? 18.457 -15.792 -7.189 1.00 97.31 696 LEU A CA 1
ATOM 5244 C C . LEU A 1 696 ? 19.384 -15.478 -5.996 1.00 97.31 696 LEU A C 1
ATOM 5246 O O . LEU A 1 696 ? 20.601 -15.623 -6.114 1.00 97.31 696 LEU A O 1
ATOM 5250 N N . LEU A 1 697 ? 18.826 -15.067 -4.854 1.00 96.38 697 LEU A N 1
ATOM 5251 C CA . LEU A 1 697 ? 19.518 -14.956 -3.565 1.00 96.38 697 LEU A CA 1
ATOM 5252 C C . LEU A 1 697 ? 19.287 -16.169 -2.647 1.00 96.38 697 LEU A C 1
ATOM 5254 O O . LEU A 1 697 ? 19.993 -16.310 -1.652 1.00 96.38 697 LEU A O 1
ATOM 5258 N N . GLY A 1 698 ? 18.279 -17.004 -2.925 1.00 95.56 698 GLY A N 1
ATOM 5259 C CA . GLY A 1 698 ? 17.803 -18.042 -2.001 1.00 95.56 698 GLY A CA 1
ATOM 5260 C C . GLY A 1 698 ? 17.154 -17.499 -0.717 1.00 95.56 698 GLY A C 1
ATOM 5261 O O . GLY A 1 698 ? 16.914 -18.264 0.214 1.00 95.56 698 GLY A O 1
ATOM 5262 N N . ALA A 1 699 ? 16.882 -16.192 -0.645 1.00 95.19 699 ALA A N 1
ATOM 5263 C CA . ALA A 1 699 ? 16.394 -15.493 0.541 1.00 95.19 699 ALA A CA 1
ATOM 5264 C C . ALA A 1 699 ? 15.525 -14.289 0.145 1.00 95.19 699 ALA A C 1
ATOM 5266 O O . ALA A 1 699 ? 15.837 -13.577 -0.811 1.00 95.19 699 ALA A O 1
ATOM 5267 N N . ASN A 1 700 ? 14.454 -14.025 0.898 1.00 96.62 700 ASN A N 1
ATOM 5268 C CA . ASN A 1 700 ? 13.602 -12.861 0.648 1.00 96.62 700 ASN A CA 1
ATOM 5269 C C . ASN A 1 700 ? 14.344 -11.557 0.975 1.00 96.62 700 ASN A C 1
ATOM 5271 O O . ASN A 1 700 ? 14.896 -11.413 2.062 1.00 96.62 700 ASN A O 1
ATOM 5275 N N . VAL A 1 701 ? 14.280 -10.563 0.085 1.00 96.88 701 VAL A N 1
ATOM 5276 C CA . VAL A 1 701 ? 14.848 -9.229 0.343 1.00 96.88 701 VAL A CA 1
ATOM 5277 C C . VAL A 1 701 ? 14.062 -8.435 1.389 1.00 96.88 701 VAL A C 1
ATOM 5279 O O . VAL A 1 701 ? 14.631 -7.543 2.014 1.00 96.88 701 VAL A O 1
ATOM 5282 N N . GLY A 1 702 ? 12.773 -8.728 1.603 1.00 97.12 702 GLY A N 1
ATOM 5283 C CA . GLY A 1 702 ? 11.920 -8.051 2.587 1.00 97.12 702 GLY A CA 1
ATOM 5284 C C . GLY A 1 702 ? 11.904 -6.525 2.418 1.00 97.12 702 GLY A C 1
ATOM 5285 O O . GLY A 1 702 ? 11.735 -6.018 1.310 1.00 97.12 702 GLY A O 1
ATOM 5286 N N . PHE A 1 703 ? 12.101 -5.773 3.505 1.00 97.69 703 PHE A N 1
ATOM 5287 C CA . PHE A 1 703 ? 12.213 -4.309 3.452 1.00 97.69 703 PHE A CA 1
ATOM 5288 C C . PHE A 1 703 ? 13.511 -3.862 2.756 1.00 97.69 703 PHE A C 1
ATOM 5290 O O . PHE A 1 703 ? 14.588 -3.856 3.360 1.00 97.69 703 PHE A O 1
ATOM 5297 N N . VAL A 1 704 ? 13.422 -3.526 1.470 1.00 97.69 704 VAL A N 1
ATOM 5298 C CA . VAL A 1 704 ? 14.600 -3.316 0.613 1.00 97.69 704 VAL A CA 1
ATOM 5299 C C . VAL A 1 704 ? 15.117 -1.870 0.606 1.00 97.69 704 VAL A C 1
ATOM 5301 O O . VAL A 1 704 ? 16.302 -1.674 0.350 1.00 97.69 704 VAL A O 1
ATOM 5304 N N . ASN A 1 705 ? 14.281 -0.868 0.926 1.00 98.19 705 ASN A N 1
ATOM 5305 C CA . ASN A 1 705 ? 14.576 0.558 0.703 1.00 98.19 705 ASN A CA 1
ATOM 5306 C C . ASN A 1 705 ? 15.962 0.976 1.218 1.00 98.19 705 ASN A C 1
ATOM 5308 O O . ASN A 1 705 ? 16.737 1.548 0.458 1.00 98.19 705 ASN A O 1
ATOM 5312 N N . GLN A 1 706 ? 16.314 0.645 2.466 1.00 96.81 706 GLN A N 1
ATOM 5313 C CA . GLN A 1 706 ? 17.615 1.028 3.023 1.00 96.81 706 GLN A CA 1
ATOM 5314 C C . GLN A 1 706 ? 18.799 0.480 2.206 1.00 96.81 706 GLN A C 1
ATOM 5316 O O . GLN A 1 706 ? 19.711 1.235 1.879 1.00 96.81 706 GLN A O 1
ATOM 5321 N N . LEU A 1 707 ? 18.765 -0.793 1.794 1.00 97.44 707 LEU A N 1
ATOM 5322 C CA . LEU A 1 707 ? 19.815 -1.366 0.943 1.00 97.44 707 LEU A CA 1
ATOM 5323 C C . LEU A 1 707 ? 19.882 -0.685 -0.430 1.00 97.44 707 LEU A C 1
ATOM 5325 O O . LEU A 1 707 ? 20.968 -0.599 -1.004 1.00 97.44 707 LEU A O 1
ATOM 5329 N N . LEU A 1 708 ? 18.762 -0.171 -0.955 1.00 98.44 708 LEU A N 1
ATOM 5330 C CA . LEU A 1 708 ? 18.774 0.581 -2.210 1.00 98.44 708 LEU A CA 1
ATOM 5331 C C . LEU A 1 708 ? 19.562 1.890 -2.081 1.00 98.44 708 LEU A C 1
ATOM 5333 O O . LEU A 1 708 ? 20.415 2.166 -2.926 1.00 98.44 708 LEU A O 1
ATOM 5337 N N . TYR A 1 709 ? 19.314 2.655 -1.014 1.00 98.38 709 TYR A N 1
ATOM 5338 C CA . TYR A 1 709 ? 19.975 3.937 -0.753 1.00 98.38 709 TYR A CA 1
ATOM 5339 C C . TYR A 1 709 ? 21.441 3.781 -0.328 1.00 98.38 709 TYR A C 1
ATOM 5341 O O . TYR A 1 709 ? 22.304 4.460 -0.889 1.00 98.38 709 TYR A O 1
ATOM 5349 N N . ASP A 1 710 ? 21.727 2.874 0.611 1.00 95.00 710 ASP A N 1
ATOM 5350 C CA . ASP A 1 710 ? 23.064 2.700 1.189 1.00 95.00 710 ASP A CA 1
ATOM 5351 C C . ASP A 1 710 ? 24.017 1.967 0.221 1.00 95.00 710 ASP A C 1
ATOM 5353 O O . ASP A 1 710 ? 25.200 2.311 0.115 1.00 95.00 710 ASP A O 1
ATOM 5357 N N . ARG A 1 711 ? 23.516 0.953 -0.510 1.00 95.50 711 ARG A N 1
ATOM 5358 C CA . ARG A 1 711 ? 24.357 -0.042 -1.204 1.00 95.50 711 ARG A CA 1
ATOM 5359 C C . ARG A 1 711 ? 24.104 -0.194 -2.706 1.00 95.50 711 ARG A C 1
ATOM 5361 O O . ARG A 1 711 ? 25.057 -0.152 -3.479 1.00 95.50 711 ARG A O 1
ATOM 5368 N N . VAL A 1 712 ? 22.862 -0.355 -3.165 1.00 97.62 712 VAL A N 1
ATOM 5369 C CA . VAL A 1 712 ? 22.600 -0.549 -4.611 1.00 97.62 712 VAL A CA 1
ATOM 5370 C C . VAL A 1 712 ? 22.925 0.721 -5.403 1.00 97.62 712 VAL A C 1
ATOM 5372 O O . VAL A 1 712 ? 23.529 0.649 -6.473 1.00 97.62 712 VAL A O 1
ATOM 5375 N N . LYS A 1 713 ? 22.603 1.895 -4.848 1.00 96.31 713 LYS A N 1
ATOM 5376 C CA . LYS A 1 713 ? 22.975 3.199 -5.408 1.00 96.31 713 LYS A CA 1
ATOM 5377 C C . LYS A 1 713 ? 24.493 3.372 -5.519 1.00 96.31 713 LYS A C 1
ATOM 5379 O O . LYS A 1 713 ? 24.984 3.755 -6.578 1.00 96.31 713 LYS A O 1
ATOM 5384 N N . SER A 1 714 ? 25.236 3.087 -4.448 1.00 94.69 714 SER A N 1
ATOM 5385 C CA . SER A 1 714 ? 26.699 3.242 -4.418 1.00 94.69 714 SER A CA 1
ATOM 5386 C C . SER A 1 714 ? 27.420 2.242 -5.333 1.00 94.69 714 SER A C 1
ATOM 5388 O O . SER A 1 714 ? 28.495 2.553 -5.837 1.00 94.69 714 SER A O 1
ATOM 5390 N N . GLN A 1 715 ? 26.795 1.102 -5.645 1.00 96.25 715 GLN A N 1
ATOM 5391 C CA . GLN A 1 715 ? 27.282 0.110 -6.613 1.00 96.25 715 GLN A CA 1
ATOM 5392 C C . GLN A 1 715 ? 26.683 0.270 -8.028 1.00 96.25 715 GLN A C 1
ATOM 5394 O O . GLN A 1 715 ? 26.646 -0.684 -8.802 1.00 96.25 715 GLN A O 1
ATOM 5399 N N . ASN A 1 716 ? 26.236 1.480 -8.402 1.00 95.69 716 ASN A N 1
ATOM 5400 C CA . ASN A 1 716 ? 25.787 1.821 -9.764 1.00 95.69 716 ASN A CA 1
ATOM 5401 C C . ASN A 1 716 ? 24.597 0.968 -10.278 1.00 95.69 716 ASN A C 1
ATOM 5403 O O . ASN A 1 716 ? 24.407 0.812 -11.488 1.00 95.69 716 ASN A O 1
ATOM 5407 N N . GLY A 1 717 ? 23.771 0.435 -9.369 1.00 97.94 717 GLY A N 1
ATOM 5408 C CA . GLY A 1 717 ? 22.627 -0.437 -9.669 1.00 97.94 717 GLY A CA 1
ATOM 5409 C C . GLY A 1 717 ? 21.395 0.259 -10.264 1.00 97.94 717 GLY A C 1
ATOM 5410 O O . GLY A 1 717 ? 20.388 -0.404 -10.513 1.00 97.94 717 GLY A O 1
ATOM 5411 N N . PHE A 1 718 ? 21.474 1.566 -10.531 1.00 98.56 718 PHE A N 1
ATOM 5412 C CA . PHE A 1 718 ? 20.416 2.364 -11.158 1.00 98.56 718 PHE A CA 1
ATOM 5413 C C . PHE A 1 718 ? 20.917 3.142 -12.378 1.00 98.56 718 PHE A C 1
ATOM 5415 O O . PHE A 1 718 ? 22.092 3.504 -12.461 1.00 98.56 718 PHE A O 1
ATOM 5422 N N . SER A 1 719 ? 20.025 3.418 -13.325 1.00 98.25 719 SER A N 1
ATOM 5423 C CA . SER A 1 719 ? 20.175 4.480 -14.321 1.00 98.25 719 SER A CA 1
ATOM 5424 C C . SER A 1 719 ? 19.491 5.742 -13.802 1.00 98.25 719 SER A C 1
ATOM 5426 O O . SER A 1 719 ? 18.268 5.769 -13.682 1.00 98.25 719 SER A O 1
ATOM 5428 N N . ASP A 1 720 ? 20.303 6.753 -13.504 1.00 98.31 720 ASP A N 1
ATOM 5429 C CA . ASP A 1 720 ? 19.885 8.105 -13.115 1.00 98.31 720 ASP A CA 1
ATOM 5430 C C . ASP A 1 720 ? 19.063 8.761 -14.244 1.00 98.31 720 ASP A C 1
ATOM 5432 O O . ASP A 1 720 ? 19.421 8.630 -15.420 1.00 98.31 720 ASP A O 1
ATOM 5436 N N . ILE A 1 721 ? 17.961 9.435 -13.902 1.00 98.69 721 ILE A N 1
ATOM 5437 C CA . ILE A 1 721 ? 17.044 10.075 -14.856 1.00 98.69 721 ILE A CA 1
ATOM 5438 C C . ILE A 1 721 ? 17.101 11.583 -14.622 1.00 98.69 721 ILE A C 1
ATOM 5440 O O . ILE A 1 721 ? 16.475 12.120 -13.720 1.00 98.69 721 ILE A O 1
ATOM 5444 N N . THR A 1 722 ? 17.868 12.291 -15.445 1.00 98.50 722 THR A N 1
ATOM 5445 C CA . THR A 1 722 ? 18.289 13.670 -15.147 1.00 98.50 722 THR A CA 1
ATOM 5446 C C . THR A 1 722 ? 17.484 14.756 -15.865 1.00 98.50 722 THR A C 1
ATOM 5448 O O . THR A 1 722 ? 17.874 15.923 -15.849 1.00 98.50 722 THR A O 1
ATOM 5451 N N . GLN A 1 723 ? 16.379 14.392 -16.525 1.00 98.56 723 GLN A N 1
ATOM 5452 C CA . GLN A 1 723 ? 15.574 15.291 -17.358 1.00 98.56 723 GLN A CA 1
ATOM 5453 C C . GLN A 1 723 ? 14.070 15.052 -17.174 1.00 98.56 723 GLN A C 1
ATOM 5455 O O . GLN A 1 723 ? 13.629 13.922 -16.968 1.00 98.56 723 GLN A O 1
ATOM 5460 N N . GLY A 1 724 ? 13.281 16.121 -17.302 1.00 98.31 724 GLY A N 1
ATOM 5461 C CA . GLY A 1 724 ? 11.825 16.103 -17.142 1.00 98.31 724 GLY A CA 1
ATOM 5462 C C . GLY A 1 724 ? 11.343 16.681 -15.806 1.00 98.31 724 GLY A C 1
ATOM 5463 O O . GLY A 1 724 ? 12.105 17.262 -15.029 1.00 98.31 724 GLY A O 1
ATOM 5464 N N . THR A 1 725 ? 10.036 16.591 -15.566 1.00 98.31 725 THR A N 1
ATOM 5465 C CA . THR A 1 725 ? 9.348 17.211 -14.423 1.00 98.31 725 THR A CA 1
ATOM 5466 C C . THR A 1 725 ? 7.969 16.589 -14.230 1.00 98.31 725 THR A C 1
ATOM 5468 O O . THR A 1 725 ? 7.356 16.211 -15.219 1.00 98.31 725 THR A O 1
ATOM 5471 N N . ASN A 1 726 ? 7.452 16.562 -12.997 1.00 98.06 726 ASN A N 1
ATOM 5472 C CA . ASN A 1 726 ? 6.038 16.284 -12.686 1.00 98.06 726 ASN A CA 1
ATOM 5473 C C . ASN A 1 726 ? 5.229 17.559 -12.370 1.00 98.06 726 ASN A C 1
ATOM 5475 O O . ASN A 1 726 ? 4.348 17.577 -11.505 1.00 98.06 726 ASN A O 1
ATOM 5479 N N . GLY A 1 727 ? 5.590 18.670 -13.017 1.00 96.50 727 GLY A N 1
ATOM 5480 C CA . GLY A 1 727 ? 4.961 19.984 -12.881 1.00 96.50 727 GLY A CA 1
ATOM 5481 C C . GLY A 1 727 ? 5.403 20.781 -11.650 1.00 96.50 727 GLY A C 1
ATOM 5482 O O . GLY A 1 727 ? 5.559 21.996 -11.743 1.00 96.50 727 GLY A O 1
ATOM 5483 N N . GLY A 1 728 ? 5.628 20.132 -10.502 1.00 95.75 728 GLY A N 1
ATOM 5484 C CA . GLY A 1 728 ? 6.097 20.802 -9.281 1.00 95.75 728 GLY A CA 1
ATOM 5485 C C . GLY A 1 728 ? 7.517 20.455 -8.841 1.00 95.75 728 GLY A C 1
ATOM 5486 O O . GLY A 1 728 ? 8.079 21.197 -8.032 1.00 95.75 728 GLY A O 1
ATOM 5487 N N . TYR A 1 729 ? 8.113 19.378 -9.341 1.00 98.31 729 TYR A N 1
ATOM 5488 C CA . TYR A 1 729 ? 9.521 19.044 -9.130 1.00 98.31 729 TYR A CA 1
ATOM 5489 C C . TYR A 1 729 ? 10.180 18.689 -10.464 1.00 98.31 729 TYR A C 1
ATOM 5491 O O . TYR A 1 729 ? 9.503 18.323 -11.425 1.00 98.31 729 TYR A O 1
ATOM 5499 N N . HIS A 1 730 ? 11.500 18.826 -10.530 1.00 98.38 730 HIS A N 1
ATOM 5500 C CA . HIS A 1 730 ? 12.304 18.493 -11.703 1.00 98.38 730 HIS A CA 1
ATOM 5501 C C . HIS A 1 730 ? 13.160 17.272 -11.403 1.00 98.38 730 HIS A C 1
ATOM 5503 O O . HIS A 1 730 ? 13.617 17.109 -10.268 1.00 98.38 730 HIS A O 1
ATOM 5509 N N . ALA A 1 731 ? 13.378 16.458 -12.428 1.00 98.56 731 ALA A N 1
ATOM 5510 C CA . ALA A 1 731 ? 14.339 15.373 -12.371 1.00 98.56 731 ALA A CA 1
ATOM 5511 C C . ALA A 1 731 ? 15.775 15.918 -12.465 1.00 98.56 731 ALA A C 1
ATOM 5513 O O . ALA A 1 731 ? 15.986 17.034 -12.952 1.00 98.56 731 ALA A O 1
ATOM 5514 N N . GLY A 1 732 ? 16.764 15.173 -11.973 1.00 97.56 732 GLY A N 1
ATOM 5515 C CA . GLY A 1 732 ? 18.136 15.676 -11.890 1.00 97.56 732 GLY A CA 1
ATOM 5516 C C . GLY A 1 732 ? 19.094 14.739 -11.163 1.00 97.56 732 GLY A C 1
ATOM 5517 O O . GLY A 1 732 ? 18.677 13.785 -10.523 1.00 97.56 732 GLY A O 1
ATOM 5518 N N . GLN A 1 733 ? 20.394 15.036 -11.254 1.00 97.38 733 GLN A N 1
ATOM 5519 C CA . GLN A 1 733 ? 21.465 14.120 -10.848 1.00 97.38 733 GLN A CA 1
ATOM 5520 C C . GLN A 1 733 ? 21.320 13.573 -9.412 1.00 97.38 733 GLN A C 1
ATOM 5522 O O . GLN A 1 733 ? 21.469 14.308 -8.427 1.00 97.38 733 GLN A O 1
ATOM 5527 N N . GLY A 1 734 ? 21.166 12.252 -9.298 1.00 97.38 734 GLY A N 1
ATOM 5528 C CA . GLY A 1 734 ? 21.248 11.501 -8.047 1.00 97.38 734 GLY A CA 1
ATOM 5529 C C . GLY A 1 734 ? 19.915 10.931 -7.562 1.00 97.38 734 GLY A C 1
ATOM 5530 O O . GLY A 1 734 ? 19.522 9.850 -7.979 1.00 97.38 734 GLY A O 1
ATOM 5531 N N . TRP A 1 735 ? 19.301 11.578 -6.567 1.00 98.62 735 TRP A N 1
ATOM 5532 C CA . TRP A 1 735 ? 17.922 11.276 -6.160 1.00 98.62 735 TRP A CA 1
ATOM 5533 C C . TRP A 1 735 ? 17.082 12.524 -6.371 1.00 98.62 735 TRP A C 1
ATOM 5535 O O . TRP A 1 735 ? 17.495 13.599 -5.921 1.00 98.62 735 TRP A O 1
ATOM 5545 N N . ASP A 1 736 ? 15.906 12.370 -6.972 1.00 98.75 736 ASP A N 1
ATOM 5546 C CA . ASP A 1 736 ? 14.969 13.468 -7.196 1.00 98.75 736 ASP A CA 1
ATOM 5547 C C . ASP A 1 736 ? 13.511 13.125 -6.794 1.00 98.75 736 ASP A C 1
ATOM 5549 O O . ASP A 1 736 ? 13.151 11.947 -6.699 1.00 98.75 736 ASP A O 1
ATOM 5553 N N . PRO A 1 737 ? 12.636 14.134 -6.576 1.00 98.62 737 PRO A N 1
ATOM 5554 C CA . PRO A 1 737 ? 11.244 13.940 -6.151 1.00 98.62 737 PRO A CA 1
ATOM 5555 C C . PRO A 1 737 ? 10.267 13.610 -7.301 1.00 98.62 737 PRO A C 1
ATOM 5557 O O . PRO A 1 737 ? 9.094 13.983 -7.247 1.00 98.62 737 PRO A O 1
ATOM 5560 N N . VAL A 1 738 ? 10.741 12.970 -8.370 1.00 98.75 738 VAL A N 1
ATOM 5561 C CA . VAL A 1 738 ? 9.965 12.570 -9.557 1.00 98.75 738 VAL A CA 1
ATOM 5562 C C . VAL A 1 738 ? 10.290 11.139 -9.993 1.00 98.75 738 VAL A C 1
ATOM 5564 O O . VAL A 1 738 ? 9.383 10.391 -10.358 1.00 98.75 738 VAL A O 1
ATOM 5567 N N . THR A 1 739 ? 11.565 10.749 -9.941 1.00 98.88 739 THR A N 1
ATOM 5568 C CA . THR A 1 739 ? 12.093 9.453 -10.401 1.00 98.88 739 THR A CA 1
ATOM 5569 C C . THR A 1 739 ? 12.841 8.676 -9.314 1.00 98.88 739 THR A C 1
ATOM 5571 O O . THR A 1 739 ? 13.142 7.492 -9.479 1.00 98.88 739 THR A O 1
ATOM 5574 N N . GLY A 1 740 ? 13.079 9.294 -8.156 1.00 98.81 740 GLY A N 1
ATOM 5575 C CA . GLY A 1 740 ? 13.709 8.639 -7.020 1.00 98.81 740 GLY A CA 1
ATOM 5576 C C . GLY A 1 740 ? 15.195 8.410 -7.277 1.00 98.81 740 GLY A C 1
ATOM 5577 O O . GLY A 1 740 ? 15.877 9.307 -7.749 1.00 98.81 740 GLY A O 1
ATOM 5578 N N . LEU A 1 741 ? 15.702 7.211 -6.978 1.00 98.75 741 LEU A N 1
ATOM 5579 C CA . LEU A 1 741 ? 17.060 6.757 -7.319 1.00 98.75 741 LEU A CA 1
ATOM 5580 C C . LEU A 1 741 ? 17.242 6.452 -8.821 1.00 98.75 741 LEU A C 1
ATOM 5582 O O . LEU A 1 741 ? 18.297 5.959 -9.221 1.00 98.75 741 LEU A O 1
ATOM 5586 N N . GLY A 1 742 ? 16.215 6.694 -9.640 1.00 98.69 742 GLY A N 1
ATOM 5587 C CA . GLY A 1 742 ? 16.173 6.327 -11.047 1.00 98.69 742 GLY A CA 1
ATOM 5588 C C . GLY A 1 742 ? 15.715 4.885 -11.289 1.00 98.69 742 GLY A C 1
ATOM 5589 O O . GLY A 1 742 ? 15.155 4.200 -10.422 1.00 98.69 742 GLY A O 1
ATOM 5590 N N . ARG A 1 743 ? 15.938 4.423 -12.520 1.00 98.31 743 ARG A N 1
ATOM 5591 C CA . ARG A 1 743 ? 15.479 3.124 -13.030 1.00 98.31 743 ARG A CA 1
ATOM 5592 C C . ARG A 1 743 ? 16.415 1.994 -12.578 1.00 98.31 743 ARG A C 1
ATOM 5594 O O . ARG A 1 743 ? 17.629 2.167 -12.679 1.00 98.31 743 ARG A O 1
ATOM 5601 N N . PRO A 1 744 ? 15.927 0.800 -12.193 1.00 98.25 744 PRO A N 1
ATOM 5602 C CA . PRO A 1 744 ? 16.799 -0.335 -11.882 1.00 98.25 744 PRO A CA 1
ATOM 5603 C C . PRO A 1 744 ? 17.637 -0.803 -13.085 1.00 98.25 744 PRO A C 1
ATOM 5605 O O . PRO A 1 744 ? 17.153 -0.890 -14.213 1.00 98.25 744 PRO A O 1
ATOM 5608 N N . LYS A 1 745 ? 18.884 -1.202 -12.818 1.00 98.19 745 LYS A N 1
ATOM 5609 C CA . LYS A 1 745 ? 19.689 -2.092 -13.670 1.00 98.19 745 LYS A CA 1
ATOM 5610 C C . LYS A 1 745 ? 19.670 -3.473 -13.016 1.00 98.19 745 LYS A C 1
ATOM 5612 O O . LYS A 1 745 ? 20.496 -3.753 -12.149 1.00 98.19 745 LYS A O 1
ATOM 5617 N N . GLY A 1 746 ? 18.700 -4.316 -13.365 1.00 97.25 746 GLY A N 1
ATOM 5618 C CA . GLY A 1 746 ? 18.310 -5.462 -12.530 1.00 97.25 746 GLY A CA 1
ATOM 5619 C C . GLY A 1 746 ? 19.451 -6.414 -12.132 1.00 97.25 746 GLY A C 1
ATOM 5620 O O . GLY A 1 746 ? 19.541 -6.803 -10.971 1.00 97.25 746 GLY A O 1
ATOM 5621 N N . GLY A 1 747 ? 20.353 -6.754 -13.057 1.00 97.25 747 GLY A N 1
ATOM 5622 C CA . GLY A 1 747 ? 21.522 -7.598 -12.771 1.00 97.25 747 GLY A CA 1
ATOM 5623 C C . GLY A 1 747 ? 22.538 -6.956 -11.816 1.00 97.25 747 GLY A C 1
ATOM 5624 O O . GLY A 1 747 ? 23.061 -7.635 -10.937 1.00 97.25 747 GLY A O 1
ATOM 5625 N N . ALA A 1 748 ? 22.768 -5.644 -11.928 1.00 97.69 748 ALA A N 1
ATOM 5626 C CA . ALA A 1 748 ? 23.633 -4.906 -11.004 1.00 97.69 748 ALA A CA 1
ATOM 5627 C C . ALA A 1 748 ? 22.974 -4.734 -9.623 1.00 97.69 748 ALA A C 1
ATOM 5629 O O . ALA A 1 748 ? 23.652 -4.816 -8.604 1.00 97.69 748 ALA A O 1
ATOM 5630 N N . LEU A 1 749 ? 21.645 -4.576 -9.579 1.00 98.25 749 LEU A N 1
ATOM 5631 C CA . LEU A 1 749 ? 20.869 -4.585 -8.336 1.00 98.25 749 LEU A CA 1
ATOM 5632 C C . LEU A 1 749 ? 20.966 -5.936 -7.611 1.00 98.25 749 LEU A C 1
ATOM 5634 O O . LEU A 1 749 ? 21.188 -5.955 -6.404 1.00 98.25 749 LEU A O 1
ATOM 5638 N N . LEU A 1 750 ? 20.866 -7.059 -8.333 1.00 97.81 750 LEU A N 1
ATOM 5639 C CA . LEU A 1 750 ? 21.079 -8.393 -7.762 1.00 97.81 750 LEU A CA 1
ATOM 5640 C C . LEU A 1 750 ? 22.509 -8.560 -7.229 1.00 97.81 750 LEU A C 1
ATOM 5642 O O . LEU A 1 750 ? 22.676 -8.943 -6.073 1.00 97.81 750 LEU A O 1
ATOM 5646 N N . ALA A 1 751 ? 23.524 -8.231 -8.033 1.00 96.81 751 ALA A N 1
ATOM 5647 C CA . ALA A 1 751 ? 24.927 -8.330 -7.626 1.00 96.81 751 ALA A CA 1
ATOM 5648 C C . ALA A 1 751 ? 25.223 -7.486 -6.372 1.00 96.81 751 ALA A C 1
ATOM 5650 O O . ALA A 1 751 ? 25.903 -7.945 -5.456 1.00 96.81 751 ALA A O 1
ATOM 5651 N N . ALA A 1 752 ? 24.640 -6.287 -6.280 1.00 96.75 752 ALA A N 1
ATOM 5652 C CA . ALA A 1 752 ? 24.777 -5.432 -5.109 1.00 96.75 752 ALA A CA 1
ATOM 5653 C C . ALA A 1 752 ? 24.099 -5.998 -3.849 1.00 96.75 752 ALA A C 1
ATOM 5655 O O . ALA A 1 752 ? 24.549 -5.707 -2.741 1.00 96.75 752 ALA A O 1
ATOM 5656 N N . LEU A 1 753 ? 23.055 -6.823 -3.980 1.00 96.25 753 LEU A N 1
ATOM 5657 C CA . LEU A 1 753 ? 22.388 -7.488 -2.852 1.00 96.25 753 LEU A CA 1
ATOM 5658 C C . LEU A 1 753 ? 23.049 -8.819 -2.442 1.00 96.25 753 LEU A C 1
ATOM 5660 O O . LEU A 1 753 ? 22.782 -9.312 -1.349 1.00 96.25 753 LEU A O 1
ATOM 5664 N N . GLN A 1 754 ? 23.944 -9.376 -3.261 1.00 93.25 754 GLN A N 1
ATOM 5665 C CA . GLN A 1 754 ? 24.735 -10.563 -2.920 1.00 93.25 754 GLN A CA 1
ATOM 5666 C C . GLN A 1 754 ? 25.906 -10.224 -1.976 1.00 93.25 754 GLN A C 1
ATOM 5668 O O . GLN A 1 754 ? 26.485 -9.133 -2.016 1.00 93.25 754 GLN A O 1
ATOM 5673 N N . SER A 1 755 ? 26.322 -11.185 -1.142 1.00 72.19 755 SER A N 1
ATOM 5674 C CA . SER A 1 755 ? 27.659 -11.159 -0.526 1.00 72.19 755 SER A CA 1
ATOM 5675 C C . SER A 1 755 ? 28.703 -11.569 -1.561 1.00 72.19 755 SER A C 1
ATOM 5677 O O . SER A 1 755 ? 29.032 -12.748 -1.682 1.00 72.19 755 SER A O 1
ATOM 5679 N N . GLY A 1 756 ? 29.227 -10.595 -2.303 1.00 56.19 756 GLY A N 1
ATOM 5680 C CA . GLY A 1 756 ? 30.418 -10.805 -3.119 1.00 56.19 756 GLY A CA 1
ATOM 5681 C C . GLY A 1 756 ? 31.614 -11.195 -2.246 1.00 56.19 756 GLY A C 1
ATOM 5682 O O . GLY A 1 756 ? 31.913 -10.521 -1.260 1.00 56.19 756 GLY A O 1
ATOM 5683 N N . GLY A 1 757 ? 32.307 -12.273 -2.615 1.00 44.31 757 GLY A N 1
ATOM 5684 C CA . GLY A 1 757 ? 33.613 -12.601 -2.051 1.00 44.31 757 GLY A CA 1
ATOM 5685 C C . GLY A 1 757 ? 34.658 -11.621 -2.579 1.00 44.31 757 GLY A C 1
ATOM 5686 O O . GLY A 1 757 ? 35.166 -11.803 -3.680 1.00 44.31 757 GLY A O 1
ATOM 5687 N N . GLY A 1 758 ? 34.949 -10.566 -1.817 1.00 34.38 758 GLY A N 1
ATOM 5688 C CA . GLY A 1 758 ? 35.882 -9.519 -2.231 1.00 34.38 758 GLY A CA 1
ATOM 5689 C C . GLY A 1 758 ? 36.177 -8.520 -1.114 1.00 34.38 758 GLY A C 1
ATOM 5690 O O . GLY A 1 758 ? 35.360 -7.652 -0.837 1.00 34.38 758 GLY A O 1
ATOM 5691 N N . HIS A 1 759 ? 37.372 -8.645 -0.531 1.00 33.72 759 HIS A N 1
ATOM 5692 C CA . HIS A 1 759 ? 37.993 -7.764 0.470 1.00 33.72 759 HIS A CA 1
ATOM 5693 C C . HIS A 1 759 ? 37.244 -7.560 1.802 1.00 33.72 759 HIS A C 1
ATOM 5695 O O . HIS A 1 759 ? 36.203 -6.917 1.902 1.00 33.72 759 HIS A O 1
ATOM 5701 N N . HIS A 1 760 ? 37.864 -8.048 2.880 1.00 39.59 760 HIS A N 1
ATOM 5702 C CA . HIS A 1 760 ? 37.404 -7.826 4.247 1.00 39.59 760 HIS A CA 1
ATOM 5703 C C . HIS A 1 760 ? 37.550 -6.352 4.648 1.00 39.59 760 HIS A C 1
ATOM 5705 O O . HIS A 1 760 ? 38.663 -5.848 4.811 1.00 39.59 760 HIS A O 1
ATOM 5711 N N . HIS A 1 761 ? 36.430 -5.694 4.932 1.00 36.09 761 HIS A N 1
ATOM 5712 C CA . HIS A 1 761 ? 36.373 -4.610 5.910 1.00 36.09 761 HIS A CA 1
ATOM 5713 C C . HIS A 1 761 ? 35.417 -5.036 7.022 1.00 36.09 761 HIS A C 1
ATOM 5715 O O . HIS A 1 761 ? 34.197 -4.956 6.884 1.00 36.09 761 HIS A O 1
ATOM 5721 N N . HIS A 1 762 ? 35.986 -5.536 8.122 1.00 34.09 762 HIS A N 1
ATOM 5722 C CA . HIS A 1 762 ? 35.227 -5.738 9.351 1.00 34.09 762 HIS A CA 1
ATOM 5723 C C . HIS A 1 762 ? 34.767 -4.372 9.887 1.00 34.09 762 HIS A C 1
ATOM 5725 O O . HIS A 1 762 ? 35.586 -3.449 9.943 1.00 34.09 762 HIS A O 1
ATOM 5731 N N . PRO A 1 763 ? 33.507 -4.223 10.335 1.00 37.06 763 PRO A N 1
ATOM 5732 C CA . PRO A 1 763 ? 33.155 -3.104 11.199 1.00 37.06 763 PRO A CA 1
ATOM 5733 C C . PRO A 1 763 ? 33.950 -3.212 12.517 1.00 37.06 763 PRO A C 1
ATOM 5735 O O . PRO A 1 763 ? 34.261 -4.332 12.940 1.00 37.06 763 PRO A O 1
ATOM 5738 N N . PRO A 1 764 ? 34.276 -2.094 13.193 1.00 33.28 764 PRO A N 1
ATOM 5739 C CA . PRO A 1 764 ? 35.004 -2.137 14.456 1.00 33.28 764 PRO A CA 1
ATOM 5740 C C . PRO A 1 764 ? 34.249 -2.956 15.510 1.00 33.28 764 PRO A C 1
ATOM 5742 O O . PRO A 1 764 ? 33.148 -2.596 15.926 1.00 33.28 764 PRO A O 1
ATOM 5745 N N . VAL A 1 765 ? 34.850 -4.059 15.959 1.00 34.03 765 VAL A N 1
ATOM 5746 C CA . VAL A 1 765 ? 34.321 -4.840 17.081 1.00 34.03 765 VAL A CA 1
ATOM 5747 C C . VAL A 1 765 ? 34.566 -4.039 18.356 1.00 34.03 765 VAL A C 1
ATOM 5749 O O . VAL A 1 765 ? 35.713 -3.842 18.757 1.00 34.03 765 VAL A O 1
ATOM 5752 N N . HIS A 1 766 ? 33.496 -3.566 18.997 1.00 31.55 766 HIS A N 1
ATOM 5753 C CA . HIS A 1 766 ? 33.599 -2.913 20.301 1.00 31.55 766 HIS A CA 1
ATOM 5754 C C . HIS A 1 766 ? 34.230 -3.873 21.320 1.00 31.55 766 HIS A C 1
ATOM 5756 O O . HIS A 1 766 ? 33.796 -5.016 21.460 1.00 31.55 766 HIS A O 1
ATOM 5762 N N . HIS A 1 767 ? 35.264 -3.408 22.026 1.00 29.20 767 HIS A N 1
ATOM 5763 C CA . HIS A 1 767 ? 36.014 -4.235 22.968 1.00 29.20 767 HIS A CA 1
ATOM 5764 C C . HIS A 1 767 ? 35.131 -4.759 24.110 1.00 29.20 767 HIS A C 1
ATOM 5766 O O . HIS A 1 767 ? 34.567 -3.979 24.879 1.00 29.20 767 HIS A O 1
ATOM 5772 N N . HIS A 1 768 ? 35.104 -6.081 24.282 1.00 32.75 768 HIS A N 1
ATOM 5773 C CA . HIS A 1 768 ? 34.796 -6.683 25.577 1.00 32.75 768 HIS A CA 1
ATOM 5774 C C . HIS A 1 768 ? 36.024 -6.575 26.503 1.00 32.75 768 HIS A C 1
ATOM 5776 O O . HIS A 1 768 ? 37.155 -6.685 26.020 1.00 32.75 768 HIS A O 1
ATOM 5782 N N . PRO A 1 769 ? 35.838 -6.371 27.821 1.00 32.34 769 PRO A N 1
ATOM 5783 C CA . PRO A 1 769 ? 36.939 -6.385 28.779 1.00 32.34 769 PRO A CA 1
ATOM 5784 C C . PRO A 1 769 ? 37.512 -7.808 28.955 1.00 32.34 769 PRO A C 1
ATOM 5786 O O . PRO A 1 769 ? 36.769 -8.780 28.785 1.00 32.34 769 PRO A O 1
ATOM 5789 N N . PRO A 1 770 ? 38.802 -7.967 29.314 1.00 31.70 770 PRO A N 1
ATOM 5790 C CA . PRO A 1 770 ? 39.418 -9.285 29.458 1.00 31.70 770 PRO A CA 1
ATOM 5791 C C . PRO A 1 770 ? 38.876 -10.066 30.663 1.00 31.70 770 PRO A C 1
ATOM 5793 O O . PRO A 1 770 ? 38.690 -9.504 31.741 1.00 31.70 770 PRO A O 1
ATOM 5796 N N . VAL A 1 771 ? 38.711 -11.379 30.495 1.00 31.38 771 VAL A N 1
ATOM 5797 C CA . VAL A 1 771 ? 38.522 -12.342 31.594 1.00 31.38 771 VAL A CA 1
ATOM 5798 C C . VAL A 1 771 ? 39.858 -13.063 31.849 1.00 31.38 771 VAL A C 1
ATOM 5800 O O . VAL A 1 771 ? 40.719 -13.111 30.972 1.00 31.38 771 VAL A O 1
ATOM 5803 N N . HIS A 1 772 ? 40.071 -13.530 33.081 1.00 31.17 772 HIS A N 1
ATOM 5804 C CA . HIS A 1 772 ? 41.395 -13.829 33.640 1.00 31.17 772 HIS A CA 1
ATOM 5805 C C . HIS A 1 772 ? 42.129 -15.064 33.071 1.00 31.17 772 HIS A C 1
ATOM 5807 O O . HIS A 1 772 ? 41.566 -15.914 32.388 1.00 31.17 772 HIS A O 1
ATOM 5813 N N . HIS A 1 773 ? 43.428 -15.122 33.386 1.00 28.05 773 HIS A N 1
ATOM 5814 C CA . HIS A 1 773 ? 44.423 -16.079 32.896 1.00 28.05 773 HIS A CA 1
ATOM 5815 C C . HIS A 1 773 ? 44.139 -17.560 33.204 1.00 28.05 773 HIS A C 1
ATOM 5817 O O . HIS A 1 773 ? 43.671 -17.903 34.287 1.00 28.05 773 HIS A O 1
ATOM 5823 N N . HIS A 1 774 ? 44.644 -18.429 32.323 1.00 31.12 774 HIS A N 1
ATOM 5824 C CA . HIS A 1 774 ? 45.150 -19.760 32.677 1.00 31.12 774 HIS A CA 1
ATOM 5825 C C . HIS A 1 774 ? 46.680 -19.816 32.451 1.00 31.12 774 HIS A C 1
ATOM 5827 O O . HIS A 1 774 ? 47.181 -19.098 31.581 1.00 31.12 774 HIS A O 1
ATOM 5833 N N . PRO A 1 775 ? 47.435 -20.621 33.227 1.00 32.41 775 PRO A N 1
ATOM 5834 C CA . PRO A 1 775 ? 48.893 -20.739 33.109 1.00 32.41 775 PRO A CA 1
ATOM 5835 C C . PRO A 1 775 ? 49.335 -21.643 31.933 1.00 32.41 775 PRO A C 1
ATOM 5837 O O . PRO A 1 775 ? 48.541 -22.458 31.458 1.00 32.41 775 PRO A O 1
ATOM 5840 N N . PRO A 1 776 ? 50.592 -21.522 31.458 1.00 35.34 776 PRO A N 1
ATOM 5841 C CA . PRO A 1 776 ? 51.089 -22.236 30.279 1.00 35.34 776 PRO A CA 1
ATOM 5842 C C . PRO A 1 776 ? 51.577 -23.668 30.567 1.00 35.34 776 PRO A C 1
ATOM 5844 O O . PRO A 1 776 ? 51.982 -23.997 31.680 1.00 35.34 776 PRO A O 1
ATOM 5847 N N . VAL A 1 777 ? 51.631 -24.486 29.510 1.00 31.45 777 VAL A N 1
ATOM 5848 C CA . VAL A 1 777 ? 52.343 -25.778 29.448 1.00 31.45 777 VAL A CA 1
ATOM 5849 C C . VAL A 1 777 ? 53.266 -25.757 28.216 1.00 31.45 777 VAL A C 1
ATOM 5851 O O . VAL A 1 777 ? 52.969 -25.078 27.234 1.00 31.45 777 VAL A O 1
ATOM 5854 N N . HIS A 1 778 ? 54.425 -26.418 28.295 1.00 32.00 778 HIS A N 1
ATOM 5855 C CA . HIS A 1 778 ? 55.578 -26.177 27.412 1.00 32.00 778 HIS A CA 1
ATOM 5856 C C . HIS A 1 778 ? 55.560 -26.904 26.045 1.00 32.00 778 HIS A C 1
ATOM 5858 O O . HIS A 1 778 ? 54.793 -27.833 25.808 1.00 32.00 778 HIS A O 1
ATOM 5864 N N . HIS A 1 779 ? 56.439 -26.438 25.147 1.00 29.44 779 HIS A N 1
ATOM 5865 C CA . HIS A 1 779 ? 56.625 -26.879 23.755 1.00 29.44 779 HIS A CA 1
ATOM 5866 C C . HIS A 1 779 ? 57.134 -28.320 23.575 1.00 29.44 779 HIS A C 1
ATOM 5868 O O . HIS A 1 779 ? 57.861 -28.819 24.424 1.00 29.44 779 HIS A O 1
ATOM 5874 N N . HIS A 1 780 ? 56.941 -28.868 22.365 1.00 29.61 780 HIS A N 1
ATOM 5875 C CA . HIS A 1 780 ? 57.968 -29.630 21.627 1.00 29.61 780 HIS A CA 1
ATOM 5876 C C . HIS A 1 780 ? 57.833 -29.387 20.085 1.00 29.61 780 HIS A C 1
ATOM 5878 O O . HIS A 1 780 ? 56.838 -28.786 19.673 1.00 29.61 780 HIS A O 1
ATOM 5884 N N . PRO A 1 781 ? 58.852 -29.713 19.249 1.00 35.22 781 PRO A N 1
ATOM 5885 C CA . PRO A 1 781 ? 59.100 -29.089 17.925 1.00 35.22 781 PRO A CA 1
ATOM 5886 C C . PRO A 1 781 ? 58.538 -29.855 16.686 1.00 35.22 781 PRO A C 1
ATOM 5888 O O . PRO A 1 781 ? 57.967 -30.931 16.854 1.00 35.22 781 PRO A O 1
ATOM 5891 N N . PRO A 1 782 ? 58.657 -29.315 15.442 1.00 44.28 782 PRO A N 1
ATOM 5892 C CA . PRO A 1 782 ? 57.861 -29.746 14.277 1.00 44.28 782 PRO A CA 1
ATOM 5893 C C . PRO A 1 782 ? 58.554 -30.725 13.302 1.00 44.28 782 PRO A C 1
ATOM 5895 O O . PRO A 1 782 ? 59.768 -30.910 13.333 1.00 44.28 782 PRO A O 1
ATOM 5898 N N . VAL A 1 783 ? 57.769 -31.267 12.356 1.00 32.16 783 VAL A N 1
ATOM 5899 C CA . VAL A 1 783 ? 58.212 -32.029 11.165 1.00 32.16 783 VAL A CA 1
ATOM 5900 C C . VAL A 1 783 ? 57.424 -31.549 9.926 1.00 32.16 783 VAL A C 1
ATOM 5902 O O . VAL A 1 783 ? 56.265 -31.156 10.054 1.00 32.16 783 VAL A O 1
ATOM 5905 N N . HIS A 1 784 ? 58.038 -31.556 8.735 1.00 31.95 784 HIS A N 1
ATOM 5906 C CA . HIS A 1 784 ? 57.480 -31.032 7.470 1.00 31.95 784 HIS A CA 1
ATOM 5907 C C . HIS A 1 784 ? 57.220 -32.120 6.393 1.00 31.95 784 HIS A C 1
ATOM 5909 O O . HIS A 1 784 ? 57.777 -33.209 6.465 1.00 31.95 784 HIS A O 1
ATOM 5915 N N . HIS A 1 785 ? 56.474 -31.718 5.343 1.00 30.27 785 HIS A N 1
ATOM 5916 C CA . HIS A 1 785 ? 56.342 -32.299 3.981 1.00 30.27 785 HIS A CA 1
ATOM 5917 C C . HIS A 1 785 ? 55.206 -33.314 3.663 1.00 30.27 785 HIS A C 1
ATOM 5919 O O . HIS A 1 785 ? 55.324 -34.505 3.904 1.00 30.27 785 HIS A O 1
ATOM 5925 N N . HIS A 1 786 ? 54.128 -32.795 3.040 1.00 28.72 786 HIS A N 1
ATOM 5926 C CA . HIS A 1 786 ? 53.715 -32.976 1.617 1.00 28.72 786 HIS A CA 1
ATOM 5927 C C . HIS A 1 786 ? 53.802 -34.357 0.889 1.00 28.72 786 HIS A C 1
ATOM 5929 O O . HIS A 1 786 ? 54.796 -35.051 1.062 1.00 28.72 786 HIS A O 1
ATOM 5935 N N . PRO A 1 787 ? 52.979 -34.613 -0.174 1.00 40.50 787 PRO A N 1
ATOM 5936 C CA . PRO A 1 787 ? 51.582 -34.201 -0.438 1.00 40.50 787 PRO A CA 1
ATOM 5937 C C . PRO A 1 787 ? 50.701 -35.381 -1.031 1.00 40.50 787 PRO A C 1
ATOM 5939 O O . PRO A 1 787 ? 50.695 -36.407 -0.358 1.00 40.50 787 PRO A O 1
ATOM 5942 N N . PRO A 1 788 ? 49.873 -35.336 -2.128 1.00 52.88 788 PRO A N 1
ATOM 5943 C CA . PRO A 1 788 ? 48.559 -36.030 -2.133 1.00 52.88 788 PRO A CA 1
ATOM 5944 C C . PRO A 1 788 ? 48.305 -37.101 -3.238 1.00 52.88 788 PRO A C 1
ATOM 5946 O O . PRO A 1 788 ? 49.050 -37.201 -4.210 1.00 52.88 788 PRO A O 1
ATOM 5949 N N . VAL A 1 789 ? 47.181 -37.842 -3.145 1.00 32.97 789 VAL A N 1
ATOM 5950 C CA . VAL A 1 789 ? 46.636 -38.752 -4.196 1.00 32.97 789 VAL A CA 1
ATOM 5951 C C . VAL A 1 789 ? 45.084 -38.658 -4.264 1.00 32.97 789 VAL A C 1
ATOM 5953 O O . VAL A 1 789 ? 44.460 -38.154 -3.331 1.00 32.97 789 VAL A O 1
ATOM 5956 N N . HIS A 1 790 ? 44.465 -39.071 -5.384 1.00 31.92 790 HIS A N 1
ATOM 5957 C CA . HIS A 1 790 ? 43.078 -38.766 -5.818 1.00 31.92 790 HIS A CA 1
ATOM 5958 C C . HIS A 1 790 ? 41.996 -39.870 -5.571 1.00 31.92 790 HIS A C 1
ATOM 5960 O O . HIS A 1 790 ? 42.265 -40.907 -4.975 1.00 31.92 790 HIS A O 1
ATOM 5966 N N . HIS A 1 791 ? 40.757 -39.596 -6.032 1.00 31.47 791 HIS A N 1
ATOM 5967 C CA . HIS A 1 791 ? 39.508 -40.410 -6.043 1.00 31.47 791 HIS A CA 1
ATOM 5968 C C . HIS A 1 791 ? 39.631 -41.805 -6.743 1.00 31.47 791 HIS A C 1
ATOM 5970 O O . HIS A 1 791 ? 40.663 -42.066 -7.347 1.00 31.47 791 HIS A O 1
ATOM 5976 N N . HIS A 1 792 ? 38.668 -42.758 -6.769 1.00 29.38 792 HIS A N 1
ATOM 5977 C CA . HIS A 1 792 ? 37.173 -42.753 -6.778 1.00 29.38 792 HIS A CA 1
ATOM 5978 C C . HIS A 1 792 ? 36.554 -44.104 -6.230 1.00 29.38 792 HIS A C 1
ATOM 5980 O O . HIS A 1 792 ? 37.321 -44.959 -5.796 1.00 29.38 792 HIS A O 1
ATOM 5986 N N . PRO A 1 793 ? 35.202 -44.308 -6.183 1.00 41.41 793 PRO A N 1
ATOM 5987 C CA . PRO A 1 793 ? 34.477 -45.442 -5.525 1.00 41.41 793 PRO A CA 1
ATOM 5988 C C . PRO A 1 793 ? 33.833 -46.431 -6.561 1.00 41.41 793 PRO A C 1
ATOM 5990 O O . PRO A 1 793 ? 34.322 -46.406 -7.691 1.00 41.41 793 PRO A O 1
ATOM 5993 N N . PRO A 1 794 ? 32.720 -47.210 -6.338 1.00 58.75 794 PRO A N 1
ATOM 5994 C CA . PRO A 1 794 ? 31.940 -47.664 -5.142 1.00 58.75 794 PRO A CA 1
ATOM 5995 C C . PRO A 1 794 ? 31.631 -49.212 -5.117 1.00 58.75 794 PRO A C 1
ATOM 5997 O O . PRO A 1 794 ? 32.240 -49.931 -5.898 1.00 58.75 794 PRO A O 1
ATOM 6000 N N . VAL A 1 795 ? 30.676 -49.716 -4.275 1.00 32.22 795 VAL A N 1
ATOM 6001 C CA . VAL A 1 795 ? 29.588 -50.739 -4.568 1.00 32.22 795 VAL A CA 1
ATOM 6002 C C . VAL A 1 795 ? 29.090 -51.634 -3.369 1.00 32.22 795 VAL A C 1
ATOM 6004 O O . VAL A 1 795 ? 29.819 -52.470 -2.858 1.00 32.22 795 VAL A O 1
ATOM 6007 N N . HIS A 1 796 ? 27.796 -51.470 -3.008 1.00 35.09 796 HIS A N 1
ATOM 6008 C CA . HIS A 1 796 ? 26.709 -52.377 -2.495 1.00 35.09 796 HIS A CA 1
ATOM 6009 C C . HIS A 1 796 ? 26.712 -53.400 -1.290 1.00 35.09 796 HIS A C 1
ATOM 6011 O O . HIS A 1 796 ? 27.440 -54.383 -1.268 1.00 35.09 796 HIS A O 1
ATOM 6017 N N . HIS A 1 797 ? 25.616 -53.285 -0.487 1.00 30.78 797 HIS A N 1
ATOM 6018 C CA . HIS A 1 797 ? 24.708 -54.308 0.145 1.00 30.78 797 HIS A CA 1
ATOM 6019 C C . HIS A 1 797 ? 24.867 -54.849 1.617 1.00 30.78 797 HIS A C 1
ATOM 6021 O O . HIS A 1 797 ? 25.808 -54.517 2.325 1.00 30.78 797 HIS A O 1
ATOM 6027 N N . HIS A 1 798 ? 23.812 -55.542 2.116 1.00 28.41 798 HIS A N 1
ATOM 6028 C CA . HIS A 1 798 ? 23.311 -55.763 3.518 1.00 28.41 798 HIS A CA 1
ATOM 6029 C C . HIS A 1 798 ? 22.617 -57.171 3.644 1.00 28.41 798 HIS A C 1
ATOM 6031 O O . HIS A 1 798 ? 22.328 -57.713 2.574 1.00 28.41 798 HIS A O 1
ATOM 6037 N N . PRO A 1 799 ? 22.101 -57.698 4.807 1.00 47.84 799 PRO A N 1
ATOM 6038 C CA . PRO A 1 799 ? 22.430 -57.584 6.260 1.00 47.84 799 PRO A CA 1
ATOM 6039 C C . PRO A 1 799 ? 22.639 -58.978 7.004 1.00 47.84 799 PRO A C 1
ATOM 6041 O O . PRO A 1 799 ? 23.670 -59.563 6.697 1.00 47.84 799 PRO A O 1
ATOM 6044 N N . PRO A 1 800 ? 21.771 -59.624 7.862 1.00 57.38 800 PRO A N 1
ATOM 6045 C CA . PRO A 1 800 ? 21.226 -59.307 9.225 1.00 57.38 800 PRO A CA 1
ATOM 6046 C C . PRO A 1 800 ? 21.218 -60.436 10.361 1.00 57.38 800 PRO A C 1
ATOM 6048 O O . PRO A 1 800 ? 21.374 -61.614 10.077 1.00 57.38 800 PRO A O 1
ATOM 6051 N N . VAL A 1 801 ? 20.841 -60.055 11.615 1.00 34.16 801 VAL A N 1
ATOM 6052 C CA . VAL A 1 801 ? 20.211 -60.772 12.810 1.00 34.16 801 VAL A CA 1
ATOM 6053 C C . VAL A 1 801 ? 20.873 -61.860 13.748 1.00 34.16 801 VAL A C 1
ATOM 6055 O O . VAL A 1 801 ? 21.561 -62.766 13.301 1.00 34.16 801 VAL A O 1
ATOM 6058 N N . HIS A 1 802 ? 20.435 -61.821 15.045 1.00 34.62 802 HIS A N 1
ATOM 6059 C CA . HIS A 1 802 ? 20.372 -62.833 16.167 1.00 34.62 802 HIS A CA 1
ATOM 6060 C C . HIS A 1 802 ? 21.667 -63.186 16.986 1.00 34.62 802 HIS A C 1
ATOM 6062 O O . HIS A 1 802 ? 22.737 -63.220 16.399 1.00 34.62 802 HIS A O 1
ATOM 6068 N N . HIS A 1 803 ? 21.701 -63.488 18.319 1.00 31.44 803 HIS A N 1
ATOM 6069 C CA . HIS A 1 803 ? 20.744 -63.403 19.474 1.00 31.44 803 HIS A CA 1
ATOM 6070 C C . HIS A 1 803 ? 21.439 -63.370 20.906 1.00 31.44 803 HIS A C 1
ATOM 6072 O O . HIS A 1 803 ? 22.640 -63.152 20.985 1.00 31.44 803 HIS A O 1
ATOM 6078 N N . HIS A 1 804 ? 20.680 -63.516 22.024 1.00 27.58 804 HIS A N 1
ATOM 6079 C CA . HIS A 1 804 ? 20.974 -63.271 23.491 1.00 27.58 804 HIS A CA 1
ATOM 6080 C C . HIS A 1 804 ? 21.350 -64.560 24.336 1.00 27.58 804 HIS A C 1
ATOM 6082 O O . HIS A 1 804 ? 21.462 -65.577 23.651 1.00 27.58 804 HIS A O 1
ATOM 6088 N N . PRO A 1 805 ? 21.487 -64.663 25.724 1.00 44.38 805 PRO A N 1
ATOM 6089 C CA . PRO A 1 805 ? 21.067 -63.803 26.885 1.00 44.38 805 PRO A CA 1
ATOM 6090 C C . PRO A 1 805 ? 22.083 -63.477 28.103 1.00 44.38 805 PRO A C 1
ATOM 6092 O O . PRO A 1 805 ? 22.825 -62.527 27.865 1.00 44.38 805 PRO A O 1
ATOM 6095 N N . PRO A 1 806 ? 22.099 -63.999 29.399 1.00 58.84 806 PRO A N 1
ATOM 6096 C CA . PRO A 1 806 ? 22.174 -63.104 30.623 1.00 58.84 806 PRO A CA 1
ATOM 6097 C C . PRO A 1 806 ? 22.786 -63.546 32.056 1.00 58.84 806 PRO A C 1
ATOM 6099 O O . PRO A 1 806 ? 23.022 -64.719 32.307 1.00 58.84 806 PRO A O 1
ATOM 6102 N N . VAL A 1 807 ? 22.869 -62.595 33.042 1.00 37.72 807 VAL A N 1
ATOM 6103 C CA . VAL A 1 807 ? 22.831 -62.601 34.585 1.00 37.72 807 VAL A CA 1
ATOM 6104 C C . VAL A 1 807 ? 23.984 -63.065 35.570 1.00 37.72 807 VAL A C 1
ATOM 6106 O O . VAL A 1 807 ? 24.626 -64.085 35.354 1.00 37.72 807 VAL A O 1
ATOM 6109 N N . HIS A 1 808 ? 24.078 -62.348 36.741 1.00 35.12 808 HIS A N 1
ATOM 6110 C CA . HIS A 1 808 ? 24.604 -62.647 38.137 1.00 35.12 808 HIS A CA 1
ATOM 6111 C C . HIS A 1 808 ? 25.947 -61.949 38.586 1.00 35.12 808 HIS A C 1
ATOM 6113 O O . HIS A 1 808 ? 26.772 -61.703 37.717 1.00 35.12 808 HIS A O 1
ATOM 6119 N N . HIS A 1 809 ? 26.296 -61.571 39.858 1.00 31.50 809 HIS A N 1
ATOM 6120 C CA . HIS A 1 809 ? 25.624 -61.462 41.203 1.00 31.50 809 HIS A CA 1
ATOM 6121 C C . HIS A 1 809 ? 26.295 -60.432 42.220 1.00 31.50 809 HIS A C 1
ATOM 6123 O O . HIS A 1 809 ? 26.940 -59.500 41.757 1.00 31.50 809 HIS A O 1
ATOM 6129 N N . HIS A 1 810 ? 26.116 -60.530 43.573 1.00 31.25 810 HIS A N 1
ATOM 6130 C CA . HIS A 1 810 ? 26.558 -59.583 44.673 1.00 31.25 810 HIS A CA 1
ATOM 6131 C C . HIS A 1 810 ? 26.823 -60.311 46.048 1.00 31.25 810 HIS A C 1
ATOM 6133 O O . HIS A 1 810 ? 26.450 -61.487 46.087 1.00 31.25 810 HIS A O 1
ATOM 6139 N N . PRO A 1 811 ? 27.438 -59.742 47.150 1.00 39.53 811 PRO A N 1
ATOM 6140 C CA . PRO A 1 811 ? 26.761 -58.943 48.239 1.00 39.53 811 PRO A CA 1
ATOM 6141 C C . PRO A 1 811 ? 27.726 -57.945 49.047 1.00 39.53 811 PRO A C 1
ATOM 6143 O O . PRO A 1 811 ? 28.667 -57.486 48.401 1.00 39.53 811 PRO A O 1
ATOM 6146 N N . PRO A 1 812 ? 27.533 -57.525 50.353 1.00 66.38 812 PRO A N 1
ATOM 6147 C CA . PRO A 1 812 ? 28.290 -56.431 51.079 1.00 66.38 812 PRO A CA 1
ATOM 6148 C C . PRO A 1 812 ? 28.931 -56.739 52.499 1.00 66.38 812 PRO A C 1
ATOM 6150 O O . PRO A 1 812 ? 28.783 -57.866 52.956 1.00 66.38 812 PRO A O 1
ATOM 6153 N N . VAL A 1 813 ? 29.550 -55.752 53.233 1.00 30.91 813 VAL A N 1
ATOM 6154 C CA . VAL A 1 813 ? 29.803 -55.676 54.740 1.00 30.91 813 VAL A CA 1
ATOM 6155 C C . VAL A 1 813 ? 30.219 -54.240 55.276 1.00 30.91 813 VAL A C 1
ATOM 6157 O O . VAL A 1 813 ? 30.453 -53.352 54.461 1.00 30.91 813 VAL A O 1
ATOM 6160 N N . HIS A 1 814 ? 30.256 -53.974 56.614 1.00 38.44 814 HIS A N 1
ATOM 6161 C CA . HIS A 1 814 ? 30.295 -52.652 57.346 1.00 38.44 814 HIS A CA 1
ATOM 6162 C C . HIS A 1 814 ? 31.593 -52.263 58.144 1.00 38.44 814 HIS A C 1
ATOM 6164 O O . HIS A 1 814 ? 32.354 -53.163 58.483 1.00 38.44 814 HIS A O 1
ATOM 6170 N N . HIS A 1 815 ? 31.770 -50.976 58.580 1.00 31.09 815 HIS A N 1
ATOM 6171 C CA . HIS A 1 815 ? 31.783 -50.491 60.015 1.00 31.09 815 HIS A CA 1
ATOM 6172 C C . HIS A 1 815 ? 32.223 -48.999 60.285 1.00 31.09 815 HIS A C 1
ATOM 6174 O O . HIS A 1 815 ? 32.601 -48.285 59.365 1.00 31.09 815 HIS A O 1
ATOM 6180 N N . HIS A 1 816 ? 32.111 -48.526 61.552 1.00 33.28 816 HIS A N 1
ATOM 6181 C CA . HIS A 1 816 ? 32.317 -47.155 62.136 1.00 33.28 816 HIS A CA 1
ATOM 6182 C C . HIS A 1 816 ? 33.073 -47.259 63.503 1.00 33.28 816 HIS A C 1
ATOM 6184 O O . HIS A 1 816 ? 33.100 -48.389 64.003 1.00 33.28 816 HIS A O 1
ATOM 6190 N N . PRO A 1 817 ? 33.670 -46.195 64.142 1.00 40.06 817 PRO A N 1
ATOM 6191 C CA . PRO A 1 817 ? 33.053 -45.484 65.316 1.00 40.06 817 PRO A CA 1
ATOM 6192 C C . PRO A 1 817 ? 33.558 -43.975 65.542 1.00 40.06 817 PRO A C 1
ATOM 6194 O O . PRO A 1 817 ? 33.720 -43.331 64.506 1.00 40.06 817 PRO A O 1
ATOM 6197 N N . PRO A 1 818 ? 33.670 -43.298 66.747 1.00 56.62 818 PRO A N 1
ATOM 6198 C CA . PRO A 1 818 ? 32.915 -42.021 66.996 1.00 56.62 818 PRO A CA 1
ATOM 6199 C C . PRO A 1 818 ? 33.504 -40.850 67.905 1.00 56.62 818 PRO A C 1
ATOM 6201 O O . PRO A 1 818 ? 34.550 -41.007 68.524 1.00 56.62 818 PRO A O 1
ATOM 6204 N N . VAL A 1 819 ? 32.724 -39.742 68.109 1.00 32.16 819 VAL A N 1
ATOM 6205 C CA . VAL A 1 819 ? 32.693 -38.780 69.294 1.00 32.16 819 VAL A CA 1
ATOM 6206 C C . VAL A 1 819 ? 33.894 -37.780 69.482 1.00 32.16 819 VAL A C 1
ATOM 6208 O O . VAL A 1 819 ? 35.011 -38.151 69.165 1.00 32.16 819 VAL A O 1
ATOM 6211 N N . HIS A 1 820 ? 33.843 -36.500 69.962 1.00 31.83 820 HIS A N 1
ATOM 6212 C CA . HIS A 1 820 ? 32.826 -35.488 70.429 1.00 31.83 820 HIS A CA 1
ATOM 6213 C C . HIS A 1 820 ? 33.258 -34.010 70.033 1.00 31.83 820 HIS A C 1
ATOM 6215 O O . HIS A 1 820 ? 33.878 -33.909 68.983 1.00 31.83 820 HIS A O 1
ATOM 6221 N N . HIS A 1 821 ? 33.039 -32.808 70.653 1.00 28.20 821 HIS A N 1
ATOM 6222 C CA . HIS A 1 821 ? 32.426 -32.255 71.908 1.00 28.20 821 HIS A CA 1
ATOM 6223 C C . HIS A 1 821 ? 31.962 -30.741 71.776 1.00 28.20 821 HIS A C 1
ATOM 6225 O O . HIS A 1 821 ? 31.653 -30.319 70.667 1.00 28.20 821 HIS A O 1
ATOM 6231 N N . HIS A 1 822 ? 31.868 -29.925 72.864 1.00 25.72 822 HIS A N 1
ATOM 6232 C CA . HIS A 1 822 ? 31.267 -28.544 72.951 1.00 25.72 822 HIS A CA 1
ATOM 6233 C C . HIS A 1 822 ? 31.810 -27.679 74.146 1.00 25.72 822 HIS A C 1
ATOM 6235 O O . HIS A 1 822 ? 32.554 -28.279 74.923 1.00 25.72 822 HIS A O 1
ATOM 6241 N N . PRO A 1 823 ? 31.422 -26.385 74.440 1.00 42.44 823 PRO A N 1
ATOM 6242 C CA . PRO A 1 823 ? 30.669 -25.282 73.747 1.00 42.44 823 PRO A CA 1
ATOM 6243 C C . PRO A 1 823 ? 31.389 -23.865 73.863 1.00 42.44 823 PRO A C 1
ATOM 6245 O O . PRO A 1 823 ? 32.611 -23.864 73.959 1.00 42.44 823 PRO A O 1
ATOM 6248 N N . PRO A 1 824 ? 30.737 -22.665 73.988 1.00 54.09 824 PRO A N 1
ATOM 6249 C CA . PRO A 1 824 ? 29.965 -21.838 73.015 1.00 54.09 824 PRO A CA 1
ATOM 6250 C C . PRO A 1 824 ? 30.442 -20.350 72.839 1.00 54.09 824 PRO A C 1
ATOM 6252 O O . PRO A 1 824 ? 31.247 -19.875 73.629 1.00 54.09 824 PRO A O 1
ATOM 6255 N N . VAL A 1 825 ? 29.854 -19.580 71.886 1.00 26.66 825 VAL A N 1
ATOM 6256 C CA . VAL A 1 825 ? 29.421 -18.136 71.970 1.00 26.66 825 VAL A CA 1
ATOM 6257 C C . VAL A 1 825 ? 28.768 -17.666 70.629 1.00 26.66 825 VAL A C 1
ATOM 6259 O O . VAL A 1 825 ? 28.869 -18.356 69.619 1.00 26.66 825 VAL A O 1
ATOM 6262 N N . HIS A 1 826 ? 28.008 -16.555 70.626 1.00 31.16 826 HIS A N 1
ATOM 6263 C CA . HIS A 1 826 ? 27.088 -16.080 69.559 1.00 31.16 826 HIS A CA 1
ATOM 6264 C C . HIS A 1 826 ? 27.720 -15.545 68.245 1.00 31.16 826 HIS A C 1
ATOM 6266 O O . HIS A 1 826 ? 28.680 -14.782 68.313 1.00 31.16 826 HIS A O 1
ATOM 6272 N N . HIS A 1 827 ? 27.067 -15.755 67.078 1.00 27.47 827 HIS A N 1
ATOM 6273 C CA . HIS A 1 827 ? 26.280 -14.720 66.344 1.00 27.47 827 HIS A CA 1
ATOM 6274 C C . HIS A 1 827 ? 25.633 -15.208 65.007 1.00 27.47 827 HIS A C 1
ATOM 6276 O O . HIS A 1 827 ? 25.742 -16.369 64.636 1.00 27.47 827 HIS A O 1
ATOM 6282 N N . HIS A 1 828 ? 24.873 -14.307 64.360 1.00 29.33 828 HIS A N 1
ATOM 6283 C CA . HIS A 1 828 ? 23.887 -14.440 63.261 1.00 29.33 828 HIS A CA 1
ATOM 6284 C C . HIS A 1 828 ? 24.229 -15.252 61.980 1.00 29.33 828 HIS A C 1
ATOM 6286 O O . HIS A 1 828 ? 25.393 -15.357 61.604 1.00 29.33 828 HIS A O 1
ATOM 6292 N N . PRO A 1 829 ? 23.196 -15.706 61.223 1.00 29.64 829 PRO A N 1
ATOM 6293 C CA . PRO A 1 829 ? 23.349 -16.318 59.897 1.00 29.64 829 PRO A CA 1
ATOM 6294 C C . PRO A 1 829 ? 23.528 -15.284 58.755 1.00 29.64 829 PRO A C 1
ATOM 6296 O O . PRO A 1 829 ? 22.837 -14.259 58.758 1.00 29.64 829 PRO A O 1
ATOM 6299 N N . PRO A 1 830 ? 24.362 -15.556 57.729 1.00 34.00 830 PRO A N 1
ATOM 6300 C CA . PRO A 1 830 ? 24.422 -14.775 56.490 1.00 34.00 830 PRO A CA 1
ATOM 6301 C C . PRO A 1 830 ? 23.413 -15.260 55.432 1.00 34.00 830 PRO A C 1
ATOM 6303 O O . PRO A 1 830 ? 23.132 -16.452 55.320 1.00 34.00 830 PRO A O 1
ATOM 6306 N N . VAL A 1 831 ? 22.927 -14.341 54.592 1.00 31.09 831 VAL A N 1
ATOM 6307 C CA . VAL A 1 831 ? 22.139 -14.648 53.382 1.00 31.09 831 VAL A CA 1
ATOM 6308 C C . VAL A 1 831 ? 23.063 -14.610 52.163 1.00 31.09 831 VAL A C 1
ATOM 6310 O O . VAL A 1 831 ? 23.748 -13.610 51.954 1.00 31.09 831 VAL A O 1
ATOM 6313 N N . HIS A 1 832 ? 23.063 -15.664 51.341 1.00 31.23 832 HIS A N 1
ATOM 6314 C CA . HIS A 1 832 ? 23.857 -15.728 50.107 1.00 31.23 832 HIS A CA 1
ATOM 6315 C C . HIS A 1 832 ? 23.036 -15.375 48.843 1.00 31.23 832 HIS A C 1
ATOM 6317 O O . HIS A 1 832 ? 21.847 -15.693 48.777 1.00 31.23 832 HIS A O 1
ATOM 6323 N N . PRO A 1 833 ? 23.655 -14.732 47.828 1.00 32.38 833 PRO A N 1
ATOM 6324 C CA . PRO A 1 833 ? 23.065 -14.508 46.502 1.00 32.38 833 PRO A CA 1
ATOM 6325 C C . PRO A 1 833 ? 23.036 -15.805 45.656 1.00 32.38 833 PRO A C 1
ATOM 6327 O O . PRO A 1 833 ? 23.694 -16.780 46.023 1.00 32.38 833 PRO A O 1
ATOM 6330 N N . PRO A 1 834 ? 22.289 -15.852 44.532 1.00 33.91 834 PRO A N 1
ATOM 6331 C CA . PRO A 1 834 ? 22.073 -17.091 43.780 1.00 33.91 834 PRO A CA 1
ATOM 6332 C C . PRO A 1 834 ? 23.351 -17.638 43.127 1.00 33.91 834 PRO A C 1
ATOM 6334 O O . PRO A 1 834 ? 24.061 -16.920 42.424 1.00 33.91 834 PRO A O 1
ATOM 6337 N N . GLY A 1 835 ? 23.585 -18.940 43.300 1.00 33.12 835 GLY A N 1
ATOM 6338 C CA . GLY A 1 835 ? 24.651 -19.705 42.653 1.00 33.12 835 GLY A CA 1
ATOM 6339 C C . GLY A 1 835 ? 24.218 -21.155 42.423 1.00 33.12 835 GLY A C 1
ATOM 6340 O O . GLY A 1 835 ? 23.345 -21.665 43.124 1.00 33.12 835 GLY A O 1
ATOM 6341 N N . SER A 1 836 ? 24.805 -21.813 41.423 1.00 35.72 836 SER A N 1
ATOM 6342 C CA . SER A 1 836 ? 24.546 -23.222 41.105 1.00 35.72 836 SER A CA 1
ATOM 6343 C C . SER A 1 836 ? 25.302 -24.152 42.054 1.00 35.72 836 SER A C 1
ATOM 6345 O O . SER A 1 836 ? 26.508 -23.985 42.237 1.00 35.72 836 SER A O 1
ATOM 6347 N N . GLY A 1 837 ? 24.626 -25.164 42.596 1.00 40.97 837 GLY A N 1
ATOM 6348 C CA . GLY A 1 837 ? 25.222 -26.137 43.512 1.00 40.97 837 GLY A CA 1
ATOM 6349 C C . GLY A 1 837 ? 24.427 -27.440 43.589 1.00 40.97 837 GLY A C 1
ATOM 6350 O O . GLY A 1 837 ? 23.263 -27.497 43.188 1.00 40.97 837 GLY A O 1
ATOM 6351 N N . SER A 1 838 ? 25.073 -28.485 44.103 1.00 36.59 838 SER A N 1
ATOM 6352 C CA . SER A 1 838 ? 24.482 -29.796 44.377 1.00 36.59 838 SER A CA 1
ATOM 6353 C C . SER A 1 838 ? 24.376 -30.021 45.887 1.00 36.59 838 SER A C 1
ATOM 6355 O O . SER A 1 838 ? 25.311 -29.739 46.636 1.00 36.59 838 SER A O 1
ATOM 6357 N N . GLY A 1 839 ? 23.227 -30.511 46.352 1.00 42.81 839 GLY A N 1
ATOM 6358 C CA . GLY A 1 839 ? 22.981 -30.718 47.780 1.00 42.81 839 GLY A CA 1
ATOM 6359 C C . GLY A 1 839 ? 21.510 -30.940 48.124 1.00 42.81 839 GLY A C 1
ATOM 6360 O O . GLY A 1 839 ? 20.633 -30.868 47.265 1.00 42.81 839 GLY A O 1
ATOM 6361 N N . THR A 1 840 ? 21.250 -31.217 49.401 1.00 38.66 840 THR A N 1
ATOM 6362 C CA . THR A 1 840 ? 19.907 -31.431 49.960 1.00 38.66 840 THR A CA 1
ATOM 6363 C C . THR A 1 840 ? 19.461 -30.225 50.777 1.00 38.66 840 THR A C 1
ATOM 6365 O O . THR A 1 840 ? 20.220 -29.752 51.624 1.00 38.66 840 THR A O 1
ATOM 6368 N N . GLY A 1 841 ? 18.228 -29.749 50.592 1.00 42.81 841 GLY A N 1
ATOM 6369 C CA . GLY A 1 841 ? 17.725 -28.610 51.360 1.00 42.81 841 GLY A CA 1
ATOM 6370 C C . GLY A 1 841 ? 16.262 -28.257 51.103 1.00 42.81 841 GLY A C 1
ATOM 6371 O O . GLY A 1 841 ? 15.591 -28.856 50.262 1.00 42.81 841 GLY A O 1
ATOM 6372 N N . SER A 1 842 ? 15.782 -27.256 51.841 1.00 40.62 842 SER A N 1
ATOM 6373 C CA . SER A 1 842 ? 14.420 -26.729 51.743 1.00 40.62 842 SER A CA 1
ATOM 6374 C C . SER A 1 842 ? 14.405 -25.205 51.827 1.00 40.62 842 SER A C 1
ATOM 6376 O O . SER A 1 842 ? 15.091 -24.633 52.675 1.00 40.62 842 SER A O 1
ATOM 6378 N N . GLY A 1 843 ? 13.615 -24.539 50.984 1.00 43.25 843 GLY A N 1
ATOM 6379 C CA . GLY A 1 843 ? 1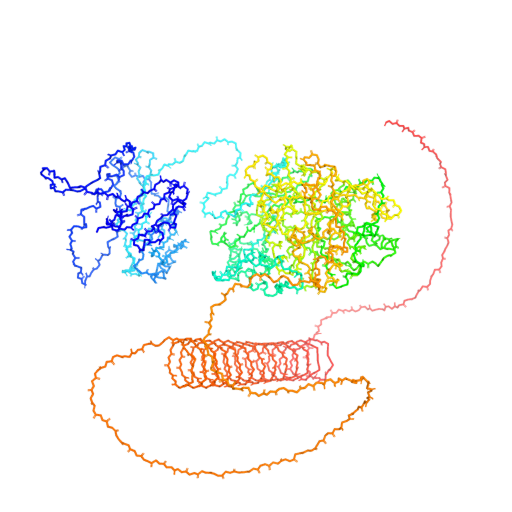3.569 -23.076 50.931 1.00 43.25 843 GLY A CA 1
ATOM 6380 C C . GLY A 1 843 ? 12.652 -22.519 49.842 1.00 43.25 843 GLY A C 1
ATOM 6381 O O . GLY A 1 843 ? 11.900 -23.259 49.203 1.00 43.25 843 GLY A O 1
ATOM 6382 N N . THR A 1 844 ? 12.717 -21.202 49.641 1.00 41.34 844 THR A N 1
ATOM 6383 C CA . THR A 1 844 ? 11.925 -20.475 48.640 1.00 41.34 844 THR A CA 1
ATOM 6384 C C . THR A 1 844 ? 12.815 -19.565 47.792 1.00 41.34 844 THR A C 1
ATOM 6386 O O . THR A 1 844 ? 13.657 -18.841 48.321 1.00 41.34 844 THR A O 1
ATOM 6389 N N . G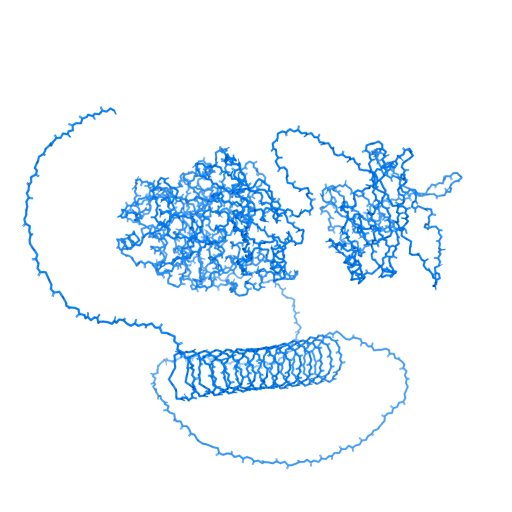LY A 1 845 ? 12.672 -19.615 46.464 1.00 45.53 845 GLY A N 1
ATOM 6390 C CA . GLY A 1 845 ? 13.539 -18.853 45.557 1.00 45.53 845 GLY A CA 1
ATOM 6391 C C . GLY A 1 845 ? 13.564 -19.353 44.112 1.00 45.53 845 GLY A C 1
ATOM 6392 O O . GLY A 1 845 ? 12.678 -20.089 43.673 1.00 45.53 845 GLY A O 1
ATOM 6393 N N . THR A 1 846 ? 14.594 -18.933 43.373 1.00 41.44 846 THR A N 1
ATOM 6394 C CA . THR A 1 846 ? 14.817 -19.286 41.962 1.00 41.44 846 THR A CA 1
ATOM 6395 C C . THR A 1 846 ? 16.253 -19.737 41.718 1.00 41.44 846 THR A C 1
ATOM 6397 O O . THR A 1 846 ? 17.180 -19.030 42.114 1.00 41.44 846 THR A O 1
ATOM 6400 N N . GLY A 1 847 ? 16.450 -20.863 41.030 1.00 44.06 847 GLY A N 1
ATOM 6401 C CA . GLY A 1 847 ? 17.783 -21.397 40.737 1.00 44.06 847 GLY A CA 1
ATOM 6402 C C . GLY A 1 847 ? 17.763 -22.684 39.911 1.00 44.06 847 GLY A C 1
ATOM 6403 O O . GLY A 1 847 ? 16.701 -23.149 39.493 1.00 44.06 847 GLY A O 1
ATOM 6404 N N . SER A 1 848 ? 18.947 -23.254 39.686 1.00 42.53 848 SER A N 1
ATOM 6405 C CA . SER A 1 848 ? 19.139 -24.523 38.977 1.00 42.53 848 SER A CA 1
ATOM 6406 C C . SER A 1 848 ? 20.233 -25.381 39.622 1.00 42.53 848 SER A C 1
ATOM 6408 O O . SER A 1 848 ? 21.198 -24.859 40.186 1.00 42.53 848 SER A O 1
ATOM 6410 N N . GLY A 1 849 ? 20.067 -26.706 39.573 1.00 44.94 849 GLY A N 1
ATOM 6411 C CA . GLY A 1 849 ? 20.955 -27.656 40.253 1.00 44.94 849 GLY A CA 1
ATOM 6412 C C . GLY A 1 849 ? 20.459 -29.104 40.222 1.00 44.94 849 GLY A C 1
ATOM 6413 O O . GLY A 1 849 ? 19.492 -29.434 39.532 1.00 44.94 849 GLY A O 1
ATOM 6414 N N . THR A 1 850 ? 21.134 -29.975 40.975 1.00 43.53 850 THR A N 1
ATOM 6415 C CA . THR A 1 850 ? 20.831 -31.413 41.066 1.00 43.53 850 THR A CA 1
ATOM 6416 C C . THR A 1 850 ? 20.826 -31.878 42.528 1.00 43.53 850 THR A C 1
ATOM 6418 O O . THR A 1 850 ? 21.708 -31.512 43.307 1.00 43.53 850 THR A O 1
ATOM 6421 N N . GLY A 1 851 ? 19.815 -32.657 42.931 1.00 47.94 851 GLY A N 1
ATOM 6422 C CA . GLY A 1 851 ? 19.651 -33.078 44.330 1.00 47.94 851 GLY A CA 1
ATOM 6423 C C . GLY A 1 851 ? 18.227 -33.491 44.710 1.00 47.94 851 GLY A C 1
ATOM 6424 O O . GLY A 1 851 ? 17.375 -33.704 43.847 1.00 47.94 851 GLY A O 1
ATOM 6425 N N . THR A 1 852 ? 17.968 -33.605 46.015 1.00 43.81 852 THR A N 1
ATOM 6426 C CA . THR A 1 852 ? 16.643 -33.911 46.580 1.00 43.81 852 THR A CA 1
ATOM 6427 C C . THR A 1 852 ? 16.221 -32.856 47.604 1.00 43.81 852 THR A C 1
ATOM 6429 O O . THR A 1 852 ? 17.052 -32.325 48.344 1.00 43.81 852 THR A O 1
ATOM 6432 N N . GLY A 1 853 ? 14.931 -32.512 47.646 1.00 47.16 853 GLY A N 1
ATO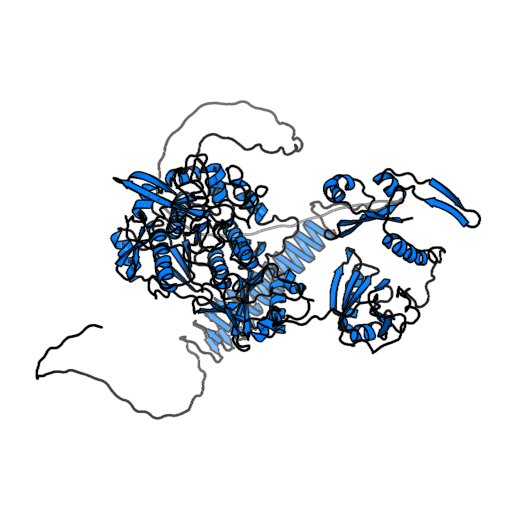M 6433 C CA . GLY A 1 853 ? 14.449 -31.436 48.518 1.00 47.16 853 GLY A CA 1
ATOM 6434 C C . GLY A 1 853 ? 12.958 -31.119 48.401 1.00 47.16 853 GLY A C 1
ATOM 6435 O O . GLY A 1 853 ? 12.218 -31.761 47.650 1.00 47.16 853 GLY A O 1
ATOM 6436 N N . SER A 1 854 ? 12.522 -30.111 49.157 1.00 44.47 854 SER A N 1
ATOM 6437 C CA . SER A 1 854 ? 11.138 -29.622 49.172 1.00 44.47 854 SER A CA 1
ATOM 6438 C C . SER A 1 854 ? 11.059 -28.104 49.366 1.00 44.47 854 SER A C 1
ATOM 6440 O O . SER A 1 854 ? 11.868 -27.507 50.074 1.00 44.47 854 SER A O 1
ATOM 6442 N N . GLY A 1 855 ? 10.101 -27.442 48.715 1.00 46.50 855 GLY A N 1
ATOM 6443 C CA . GLY A 1 855 ? 10.020 -25.977 48.741 1.00 46.50 855 GLY A CA 1
ATOM 6444 C C . GLY A 1 855 ? 9.005 -25.383 47.769 1.00 46.50 855 GLY A C 1
ATOM 6445 O O . GLY A 1 855 ? 8.215 -26.108 47.157 1.00 46.50 855 GLY A O 1
ATOM 6446 N N . THR A 1 856 ? 9.031 -24.054 47.629 1.00 46.12 856 THR A N 1
ATOM 6447 C CA . THR A 1 856 ? 8.163 -23.318 46.693 1.00 46.12 856 THR A CA 1
ATOM 6448 C C . THR A 1 856 ? 8.945 -22.269 45.898 1.00 46.12 856 THR A C 1
ATOM 6450 O O . THR A 1 856 ? 9.715 -21.485 46.454 1.00 46.12 856 THR A O 1
ATOM 6453 N N . GLY A 1 857 ? 8.805 -22.271 44.569 1.00 49.16 857 GLY A N 1
ATOM 6454 C CA . GLY A 1 857 ? 9.667 -21.462 43.700 1.00 49.16 857 GLY A CA 1
ATOM 6455 C C . GLY A 1 857 ? 9.567 -21.779 42.207 1.00 49.16 857 GLY A C 1
ATOM 6456 O O . GLY A 1 857 ? 8.637 -22.455 41.761 1.00 49.16 857 GLY A O 1
ATOM 6457 N N . VAL A 1 858 ? 10.538 -21.268 41.441 1.00 44.88 858 VAL A N 1
ATOM 6458 C CA . VAL A 1 858 ? 10.661 -21.472 39.985 1.00 44.88 858 VAL A CA 1
ATOM 6459 C C . VAL A 1 858 ? 12.103 -21.824 39.624 1.00 44.88 858 VAL A C 1
ATOM 6461 O O . VAL A 1 858 ? 13.021 -21.086 39.975 1.00 44.88 858 VAL A O 1
ATOM 6464 N N . GLY A 1 859 ? 12.323 -22.932 38.915 1.00 46.03 859 GLY A N 1
ATOM 6465 C CA . GLY A 1 859 ? 13.674 -23.412 38.609 1.00 46.03 859 GLY A CA 1
ATOM 6466 C C . GLY A 1 859 ? 13.727 -24.587 37.635 1.00 46.03 859 GLY A C 1
ATOM 6467 O O . GLY A 1 859 ? 12.694 -25.059 37.154 1.00 46.03 859 GLY A O 1
ATOM 6468 N N . SER A 1 860 ? 14.944 -25.053 37.351 1.00 45.28 860 SER A N 1
ATOM 6469 C CA . SER A 1 860 ? 15.203 -26.181 36.449 1.00 45.28 860 SER A CA 1
ATOM 6470 C C . SER A 1 860 ? 16.350 -27.073 36.932 1.00 45.28 860 SER A C 1
ATOM 6472 O O . SER A 1 860 ? 17.329 -26.594 37.502 1.00 45.28 860 SER A O 1
ATOM 6474 N N . GLY A 1 861 ? 16.235 -28.390 36.742 1.00 46.94 861 GLY A N 1
ATOM 6475 C CA . GLY A 1 861 ? 17.200 -29.340 37.307 1.00 46.94 861 GLY A CA 1
ATOM 6476 C C . GLY A 1 861 ? 16.814 -30.810 37.163 1.00 46.94 861 GLY A C 1
ATOM 6477 O O . GLY A 1 861 ? 15.840 -31.150 36.488 1.00 46.94 861 GLY A O 1
ATOM 6478 N N . THR A 1 862 ? 17.578 -31.688 37.815 1.00 45.47 862 THR A N 1
ATOM 6479 C CA . THR A 1 862 ? 17.338 -33.143 37.812 1.00 45.47 862 THR A CA 1
ATOM 6480 C C . THR A 1 862 ? 17.399 -33.711 39.229 1.00 45.47 862 THR A C 1
ATOM 6482 O O . THR A 1 862 ? 18.371 -33.455 39.946 1.00 45.47 862 THR A O 1
ATOM 6485 N N . GLY A 1 863 ? 16.391 -34.481 39.648 1.00 48.34 863 GLY A N 1
ATOM 6486 C CA . GLY A 1 863 ? 16.291 -34.931 41.040 1.00 48.34 863 GLY A CA 1
ATOM 6487 C C . GLY A 1 863 ? 14.938 -35.516 41.447 1.00 48.34 863 GLY A C 1
ATOM 6488 O O . GLY A 1 863 ? 14.083 -35.779 40.602 1.00 48.34 863 GLY A O 1
ATOM 6489 N N . VAL A 1 864 ? 14.754 -35.713 42.756 1.00 44.25 864 VAL A N 1
ATOM 6490 C CA . VAL A 1 864 ? 13.513 -36.230 43.368 1.00 44.25 864 VAL A CA 1
ATOM 6491 C C . VAL A 1 864 ? 13.056 -35.300 44.491 1.00 44.25 864 VAL A C 1
ATOM 6493 O O . VAL A 1 864 ? 13.855 -34.939 45.354 1.00 44.25 864 VAL A O 1
ATOM 6496 N N . GLY A 1 865 ? 11.781 -34.904 44.503 1.00 47.00 865 GLY A N 1
ATOM 6497 C CA . GLY A 1 865 ? 11.279 -33.955 45.502 1.00 47.00 865 GLY A CA 1
ATOM 6498 C C . GLY A 1 865 ? 9.777 -33.681 45.452 1.00 47.00 865 GLY A C 1
ATOM 6499 O O . GLY A 1 865 ? 9.062 -34.186 44.582 1.00 47.00 865 GLY A O 1
ATOM 6500 N N . SER A 1 866 ? 9.316 -32.849 46.390 1.00 44.03 866 SER A N 1
ATOM 6501 C CA . SER A 1 866 ? 7.902 -32.472 46.529 1.00 44.03 866 SER A CA 1
ATOM 6502 C C . SER A 1 866 ? 7.725 -30.991 46.870 1.00 44.03 866 SER A C 1
ATOM 6504 O O . SER A 1 866 ? 8.446 -30.453 47.710 1.00 44.03 866 SER A O 1
ATOM 6506 N N . GLY A 1 867 ? 6.756 -30.313 46.249 1.00 47.91 867 GLY A N 1
ATOM 6507 C CA . GLY A 1 867 ? 6.570 -28.868 46.437 1.00 47.91 867 GLY A CA 1
ATOM 6508 C C . GLY A 1 867 ? 5.460 -28.242 45.592 1.00 47.91 867 GLY A C 1
ATOM 6509 O O . GLY A 1 867 ? 4.701 -28.942 44.917 1.00 47.91 867 GLY A O 1
ATOM 6510 N N . THR A 1 868 ? 5.366 -26.909 45.627 1.00 48.06 868 THR A N 1
ATOM 6511 C CA . THR A 1 868 ? 4.398 -26.137 44.826 1.00 48.06 868 THR A CA 1
ATOM 6512 C C . THR A 1 868 ? 5.082 -24.970 44.108 1.00 48.06 868 THR A C 1
ATOM 6514 O O . THR A 1 868 ? 5.824 -24.191 44.704 1.00 48.06 868 THR A O 1
ATOM 6517 N N . GLY A 1 869 ? 4.895 -24.871 42.792 1.00 51.25 869 GLY A N 1
ATOM 6518 C CA . GLY A 1 869 ? 5.684 -23.969 41.949 1.00 51.25 869 GLY A CA 1
ATOM 6519 C C . GLY A 1 869 ? 5.572 -24.300 40.463 1.00 51.25 869 GLY A C 1
ATOM 6520 O O . GLY A 1 869 ? 4.664 -25.021 40.050 1.00 51.25 869 GLY A O 1
ATOM 6521 N N . GLY A 1 870 ? 6.494 -23.783 39.652 1.00 49.12 870 GLY A N 1
ATOM 6522 C CA . GLY A 1 870 ? 6.539 -24.087 38.220 1.00 49.12 870 GLY A CA 1
ATOM 6523 C C . GLY A 1 870 ? 7.960 -24.142 37.677 1.00 49.12 870 GLY A C 1
ATOM 6524 O O . GLY A 1 870 ? 8.815 -23.374 38.104 1.00 49.12 870 GLY A O 1
ATOM 6525 N N . GLY A 1 871 ? 8.239 -25.068 36.765 1.00 47.28 871 GLY A N 1
ATOM 6526 C CA . GLY A 1 871 ? 9.607 -25.339 36.325 1.00 47.28 871 GLY A CA 1
ATOM 6527 C C . GLY A 1 871 ? 9.708 -26.461 35.301 1.00 47.28 871 GLY A C 1
ATOM 6528 O O . GLY A 1 871 ? 8.693 -27.003 34.853 1.00 47.28 871 GLY A O 1
ATOM 6529 N N . SER A 1 872 ? 10.942 -26.802 34.932 1.00 46.19 872 SER A N 1
ATOM 6530 C CA . SER A 1 872 ? 11.225 -27.833 33.931 1.00 46.19 872 SER A CA 1
ATOM 6531 C C . SER A 1 872 ? 12.485 -28.644 34.236 1.00 46.19 872 SER A C 1
ATOM 6533 O O . SER A 1 872 ? 13.494 -28.110 34.692 1.00 46.19 872 SER A O 1
ATOM 6535 N N . GLY A 1 873 ? 12.429 -29.961 34.025 1.00 47.00 873 GLY A N 1
ATOM 6536 C CA . GLY A 1 873 ? 13.483 -30.870 34.484 1.00 47.00 873 GLY A CA 1
ATOM 6537 C C . GLY A 1 873 ? 13.198 -32.348 34.234 1.00 47.00 873 GLY A C 1
ATOM 6538 O O . GLY A 1 873 ? 12.197 -32.698 33.606 1.00 47.00 873 GLY A O 1
ATOM 6539 N N . THR A 1 874 ? 14.079 -33.218 34.737 1.00 46.50 874 THR A N 1
ATOM 6540 C CA . THR A 1 874 ? 13.947 -34.679 34.590 1.00 46.50 874 THR A CA 1
ATOM 6541 C C . THR A 1 874 ? 14.097 -35.399 35.929 1.00 46.50 874 THR A C 1
ATOM 6543 O O . THR A 1 874 ? 15.087 -35.193 36.635 1.00 46.50 874 THR A O 1
ATOM 6546 N N . GLY A 1 875 ? 13.136 -36.250 36.286 1.00 51.25 875 GLY A N 1
ATOM 6547 C CA . GLY A 1 875 ? 13.096 -36.902 37.598 1.00 51.25 875 GLY A CA 1
ATOM 6548 C C . GLY A 1 875 ? 11.688 -37.294 38.041 1.00 51.25 875 GLY A C 1
ATOM 6549 O O . GLY A 1 875 ? 10.742 -37.214 37.259 1.00 51.25 875 GLY A O 1
ATOM 6550 N N . GLY A 1 876 ? 11.542 -37.735 39.291 1.00 46.72 876 GLY A N 1
ATOM 6551 C CA . GLY A 1 876 ? 10.256 -38.177 39.841 1.00 46.72 876 GLY A CA 1
ATOM 6552 C C . GLY A 1 876 ? 9.880 -37.469 41.136 1.00 46.72 876 GLY A C 1
ATOM 6553 O O . GLY A 1 876 ? 10.749 -37.105 41.920 1.00 46.72 876 GLY A O 1
ATOM 6554 N N . GLY A 1 877 ? 8.590 -37.241 41.369 1.00 47.94 877 GLY A N 1
ATOM 6555 C CA . GLY A 1 877 ? 8.149 -36.433 42.507 1.00 47.94 877 GLY A CA 1
ATOM 6556 C C . GLY A 1 877 ? 6.641 -36.228 42.588 1.00 47.94 877 GLY A C 1
ATOM 6557 O O . GLY A 1 877 ? 5.880 -36.778 41.787 1.00 47.94 877 GLY A O 1
ATOM 6558 N N . SER A 1 878 ? 6.218 -35.428 43.568 1.00 44.44 878 SER A N 1
ATOM 6559 C CA . SER A 1 878 ? 4.800 -35.155 43.829 1.00 44.44 878 SER A CA 1
ATOM 6560 C C . SER A 1 878 ? 4.526 -33.713 44.260 1.00 44.44 878 SER A C 1
ATOM 6562 O O . SER A 1 878 ? 5.246 -33.147 45.080 1.00 44.44 878 SER A O 1
ATOM 6564 N N . GLY A 1 879 ? 3.485 -33.081 43.712 1.00 47.84 879 GLY A N 1
ATOM 6565 C CA . GLY A 1 879 ? 3.231 -31.661 43.978 1.00 47.84 879 GLY A CA 1
ATOM 6566 C C . GLY A 1 879 ? 2.073 -31.047 43.197 1.00 47.84 879 GLY A C 1
ATOM 6567 O O . GLY A 1 879 ? 1.312 -31.750 42.529 1.00 47.84 879 GLY A O 1
ATOM 6568 N N . THR A 1 880 ? 1.946 -29.717 43.277 1.00 46.97 880 THR A N 1
ATOM 6569 C CA . THR A 1 880 ? 0.903 -28.959 42.560 1.00 46.97 880 THR A CA 1
ATOM 6570 C C . THR A 1 880 ? 1.476 -27.731 41.855 1.00 46.97 880 THR A C 1
ATOM 6572 O O . THR A 1 880 ? 2.127 -26.905 42.504 1.00 46.97 880 THR A O 1
ATOM 6575 N N . GLY A 1 881 ? 1.240 -27.576 40.549 1.00 51.12 881 GLY A N 1
ATOM 6576 C CA . GLY A 1 881 ? 1.962 -26.566 39.771 1.00 51.12 881 GLY A CA 1
ATOM 6577 C C . GLY A 1 881 ? 1.720 -26.554 38.261 1.00 51.12 881 GLY A C 1
ATOM 6578 O O . GLY A 1 881 ? 0.787 -27.179 37.754 1.00 51.12 881 GLY A O 1
ATOM 6579 N N . VAL A 1 882 ? 2.588 -25.824 37.549 1.00 46.19 882 VAL A N 1
ATOM 6580 C CA . VAL A 1 882 ? 2.603 -25.720 36.077 1.00 46.19 882 VAL A CA 1
ATOM 6581 C C . VAL A 1 882 ? 4.025 -25.923 35.555 1.00 46.19 882 VAL A C 1
ATOM 6583 O O . VAL A 1 882 ? 4.929 -25.199 35.966 1.00 46.19 882 VAL A O 1
ATOM 6586 N N . GLY A 1 883 ? 4.251 -26.886 34.658 1.00 48.38 883 GLY A N 1
ATOM 6587 C CA . GLY A 1 883 ? 5.613 -27.221 34.221 1.00 48.38 883 GLY A CA 1
ATOM 6588 C C . GLY A 1 883 ? 5.714 -28.212 33.061 1.00 48.38 883 GLY A C 1
ATOM 6589 O O . GLY A 1 883 ? 4.705 -28.697 32.544 1.00 48.38 883 GLY A O 1
ATOM 6590 N N . SER A 1 884 ? 6.952 -28.504 32.654 1.00 45.91 884 SER A N 1
ATOM 6591 C CA . SER A 1 884 ? 7.254 -29.416 31.543 1.00 45.91 884 SER A CA 1
ATOM 6592 C C . SER A 1 884 ? 8.547 -30.212 31.748 1.00 45.91 884 SER A C 1
ATOM 6594 O O . SER A 1 884 ? 9.562 -29.669 32.171 1.00 45.91 884 SER A O 1
ATOM 6596 N N . GLY A 1 885 ? 8.539 -31.516 31.471 1.00 47.81 885 GLY A N 1
ATOM 6597 C CA . GLY A 1 885 ? 9.675 -32.380 31.814 1.00 47.81 885 GLY A CA 1
ATOM 6598 C C . GLY A 1 885 ? 9.495 -33.848 31.442 1.00 47.81 885 GLY A C 1
ATOM 6599 O O . GLY A 1 885 ? 8.526 -34.206 30.768 1.00 47.81 885 GLY A O 1
ATOM 6600 N N . THR A 1 886 ? 10.428 -34.695 31.887 1.00 45.00 886 THR A N 1
ATOM 6601 C CA . THR A 1 886 ? 10.384 -36.147 31.641 1.00 45.00 886 THR A CA 1
ATOM 6602 C C . THR A 1 886 ? 10.620 -36.963 32.916 1.00 45.00 886 THR A C 1
ATOM 6604 O O . THR A 1 886 ? 11.520 -36.661 33.704 1.00 45.00 886 THR A O 1
ATOM 6607 N N . GLY A 1 887 ? 9.793 -37.986 33.160 1.00 50.28 887 GLY A N 1
ATOM 6608 C CA . GLY A 1 887 ? 9.883 -38.800 34.380 1.00 50.28 887 GLY A CA 1
ATOM 6609 C C . GLY A 1 887 ? 8.572 -39.429 34.861 1.00 50.28 887 GLY A C 1
ATOM 6610 O O . GLY A 1 887 ? 7.651 -39.645 34.074 1.00 50.28 887 GLY A O 1
ATOM 6611 N N . VAL A 1 888 ? 8.514 -39.759 36.158 1.00 44.34 888 VAL A N 1
ATOM 6612 C CA . VAL A 1 888 ? 7.412 -40.507 36.798 1.00 44.34 888 VAL A CA 1
ATOM 6613 C C . VAL A 1 888 ? 6.966 -39.815 38.086 1.00 44.34 888 VAL A C 1
ATOM 6615 O O . VAL A 1 888 ? 7.783 -39.589 38.975 1.00 44.34 888 VAL A O 1
ATOM 6618 N N . GLY A 1 889 ? 5.680 -39.485 38.222 1.00 47.72 889 GLY A N 1
ATOM 6619 C CA . GLY A 1 889 ? 5.186 -38.739 39.385 1.00 47.72 889 GLY A CA 1
ATOM 6620 C C . GLY A 1 889 ? 3.665 -38.654 39.505 1.00 47.72 889 GLY A C 1
ATOM 6621 O O . GLY A 1 889 ? 2.931 -39.171 38.659 1.00 47.72 889 GLY A O 1
ATOM 6622 N N . SER A 1 890 ? 3.199 -37.993 40.568 1.00 44.75 890 SER A N 1
ATOM 6623 C CA . SER A 1 890 ? 1.771 -37.825 40.867 1.00 44.75 890 SER A CA 1
ATOM 6624 C C . SER A 1 890 ? 1.432 -36.457 41.469 1.00 44.75 890 SER A C 1
ATOM 6626 O O . SER A 1 890 ? 2.175 -35.913 42.284 1.00 44.75 890 SER A O 1
ATOM 6628 N N . GLY A 1 891 ? 0.313 -35.853 41.061 1.00 48.03 891 GLY A N 1
ATOM 6629 C CA . GLY A 1 891 ? -0.003 -34.478 41.463 1.00 48.03 891 GLY A CA 1
ATOM 6630 C C . GLY A 1 891 ? -1.230 -33.870 40.790 1.00 48.03 891 GLY A C 1
ATOM 6631 O O . GLY A 1 891 ? -1.977 -34.559 40.092 1.00 48.03 891 GLY A O 1
ATOM 6632 N N . THR A 1 892 ? -1.432 -32.565 41.002 1.00 46.66 892 THR A N 1
ATOM 6633 C CA . THR A 1 892 ? -2.541 -31.805 40.398 1.00 46.66 892 THR A CA 1
ATOM 6634 C C . THR A 1 892 ? -2.048 -30.506 39.753 1.00 46.66 892 THR A C 1
ATOM 6636 O O . THR A 1 892 ? -1.296 -29.737 40.356 1.00 46.66 892 THR A O 1
ATOM 6639 N N . GLY A 1 893 ? -2.407 -30.256 38.490 1.00 50.47 893 GLY A N 1
ATOM 6640 C CA . GLY A 1 893 ? -1.814 -29.142 37.740 1.00 50.47 893 GLY A CA 1
ATOM 6641 C C . GLY A 1 893 ? -2.075 -29.135 36.235 1.00 50.47 893 GLY A C 1
ATOM 6642 O O . GLY A 1 893 ? -2.959 -29.829 35.735 1.00 50.47 893 GLY A O 1
ATOM 6643 N N . VAL A 1 894 ? -1.293 -28.323 35.517 1.00 45.44 894 VAL A N 1
ATOM 6644 C CA . VAL A 1 894 ? -1.341 -28.181 34.049 1.00 45.44 894 VAL A CA 1
ATOM 6645 C C . VAL A 1 894 ? 0.072 -28.276 33.481 1.00 45.44 894 VAL A C 1
ATOM 6647 O O . VAL A 1 894 ? 0.966 -27.581 33.955 1.00 45.44 894 VAL A O 1
ATOM 6650 N N . GLY A 1 895 ? 0.305 -29.112 32.469 1.00 47.41 895 GLY A N 1
ATOM 6651 C CA . GLY A 1 895 ? 1.663 -29.308 31.953 1.00 47.41 895 GLY A CA 1
ATOM 6652 C C . GLY A 1 895 ? 1.785 -30.159 30.693 1.00 47.41 895 GLY A C 1
ATOM 6653 O O . GLY A 1 895 ? 0.796 -30.685 30.173 1.00 47.41 895 GLY A O 1
ATOM 6654 N N . SER A 1 896 ? 3.028 -30.289 30.222 1.00 45.38 896 SER A N 1
ATOM 6655 C CA . SER A 1 896 ? 3.373 -31.027 29.001 1.00 45.38 896 SER A CA 1
ATOM 6656 C C . SER A 1 896 ? 4.714 -31.748 29.127 1.00 45.38 896 SER A C 1
ATOM 6658 O O . SER A 1 896 ? 5.697 -31.147 29.550 1.00 45.38 896 SER A O 1
ATOM 6660 N N . GLY A 1 897 ? 4.793 -33.026 28.754 1.00 46.41 897 GLY A N 1
ATOM 6661 C CA . GLY A 1 897 ? 6.001 -33.826 28.987 1.00 46.41 897 GLY A CA 1
ATOM 6662 C C . GLY A 1 897 ? 5.946 -35.241 28.418 1.00 46.41 897 GLY A C 1
ATOM 6663 O O . GLY A 1 897 ? 4.977 -35.601 27.744 1.00 46.41 897 GLY A O 1
ATOM 6664 N N . THR A 1 898 ? 6.980 -36.041 28.697 1.00 45.09 898 THR A N 1
ATOM 6665 C CA . THR A 1 898 ? 7.034 -37.456 28.293 1.00 45.09 898 THR A CA 1
ATOM 6666 C C . THR A 1 898 ? 7.394 -38.374 29.463 1.00 45.09 898 THR A C 1
ATOM 6668 O O . THR A 1 898 ? 8.353 -38.135 30.198 1.00 45.09 898 THR A O 1
ATOM 6671 N N . GLY A 1 899 ? 6.586 -39.410 29.692 1.00 50.16 899 GLY A N 1
ATOM 6672 C CA . GLY A 1 899 ? 6.682 -40.239 30.897 1.00 50.16 899 GLY A CA 1
ATOM 6673 C C . GLY A 1 899 ? 5.346 -40.854 31.311 1.00 50.16 899 GLY A C 1
ATOM 6674 O O . GLY A 1 899 ? 4.372 -40.792 30.562 1.00 50.16 899 GLY A O 1
ATOM 6675 N N . GLY A 1 900 ? 5.299 -41.457 32.500 1.00 42.84 900 GLY A N 1
ATOM 6676 C CA . GLY A 1 900 ? 4.100 -42.120 33.020 1.00 42.84 900 GLY A CA 1
ATOM 6677 C C . GLY A 1 900 ? 3.808 -41.743 34.466 1.00 42.84 900 GLY A C 1
ATOM 6678 O O . GLY A 1 900 ? 4.724 -41.589 35.267 1.00 42.84 900 GLY A O 1
ATOM 6679 N N . GLY A 1 901 ? 2.537 -41.565 34.813 1.00 46.47 901 GLY A N 1
ATOM 6680 C CA . GLY A 1 901 ? 2.137 -41.062 36.127 1.00 46.47 901 GLY A CA 1
ATOM 6681 C C . GLY A 1 901 ? 0.625 -41.020 36.316 1.00 46.47 901 GLY A C 1
ATOM 6682 O O . GLY A 1 901 ? -0.130 -41.457 35.442 1.00 46.47 901 GLY A O 1
ATOM 6683 N N . SER A 1 902 ? 0.185 -40.496 37.461 1.00 43.25 902 SER A N 1
ATOM 6684 C CA . SER A 1 902 ? -1.237 -40.427 37.811 1.00 43.25 902 SER A CA 1
ATOM 6685 C C . SER A 1 902 ? -1.617 -39.169 38.596 1.00 43.25 902 SER A C 1
ATOM 6687 O O . SER A 1 902 ? -0.884 -38.708 39.470 1.00 43.25 902 SER A O 1
ATOM 6689 N N . GLY A 1 903 ? -2.763 -38.568 38.269 1.00 46.88 903 GLY A N 1
ATOM 6690 C CA . GLY A 1 903 ? -3.138 -37.259 38.813 1.00 46.88 903 GLY A CA 1
ATOM 6691 C C . GLY A 1 903 ? -4.437 -36.686 38.252 1.00 46.88 903 GLY A C 1
ATOM 6692 O O . GLY A 1 903 ? -5.156 -37.355 37.505 1.00 46.88 903 GLY A O 1
ATOM 6693 N N . THR A 1 904 ? -4.736 -35.435 38.616 1.00 46.75 904 THR A N 1
ATOM 6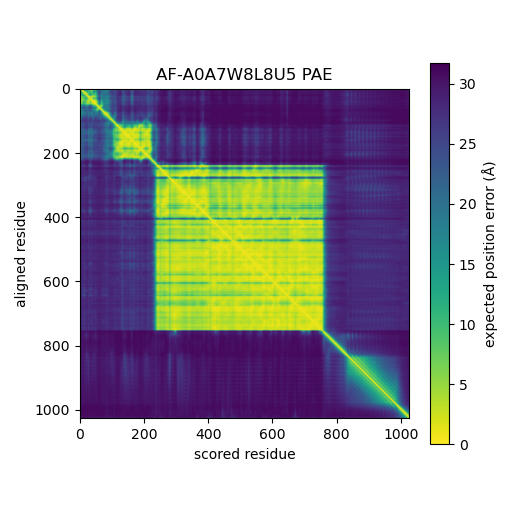694 C CA . THR A 1 904 ? -5.934 -34.715 38.148 1.00 46.75 904 THR A CA 1
ATOM 6695 C C . THR A 1 904 ? -5.580 -33.326 37.613 1.00 46.75 904 THR A C 1
ATOM 6697 O O . THR A 1 904 ? -4.858 -32.554 38.249 1.00 46.75 904 THR A O 1
ATOM 6700 N N . GLY A 1 905 ? -6.036 -33.004 36.401 1.00 51.22 905 GLY A N 1
ATOM 6701 C CA . GLY A 1 905 ? -5.587 -31.802 35.693 1.00 51.22 905 GLY A CA 1
ATOM 6702 C C . GLY A 1 905 ? -5.743 -31.883 34.177 1.00 51.22 905 GLY A C 1
ATOM 6703 O O . GLY A 1 905 ? -6.306 -32.841 33.655 1.00 51.22 905 GLY A O 1
ATOM 6704 N N . GLY A 1 906 ? -5.256 -30.870 33.458 1.00 45.91 906 GLY A N 1
ATOM 6705 C CA . GLY A 1 906 ? -5.317 -30.828 31.992 1.00 45.91 906 GLY A CA 1
ATOM 6706 C C . GLY A 1 906 ? -3.947 -30.610 31.362 1.00 45.91 906 GLY A C 1
ATOM 6707 O O . GLY A 1 906 ? -3.162 -29.808 31.861 1.00 45.91 906 GLY A O 1
ATOM 6708 N N . GLY A 1 907 ? -3.636 -31.320 30.280 1.00 47.41 907 GLY A N 1
ATOM 6709 C CA . GLY A 1 907 ? -2.288 -31.305 29.712 1.00 47.41 907 GLY A CA 1
ATOM 6710 C C . GLY A 1 907 ? -2.141 -32.056 28.393 1.00 47.41 907 GLY A C 1
ATOM 6711 O O . GLY A 1 907 ? -3.108 -32.594 27.847 1.00 47.41 907 GLY A O 1
ATOM 6712 N N . SER A 1 908 ? -0.913 -32.070 27.876 1.00 44.25 908 SER A N 1
ATOM 6713 C CA . SER A 1 908 ? -0.587 -32.657 26.572 1.00 44.25 908 SER A CA 1
ATOM 6714 C C . SER A 1 908 ? 0.828 -33.232 26.517 1.00 44.25 908 SER A C 1
ATOM 6716 O O . SER A 1 908 ? 1.794 -32.555 26.854 1.00 44.25 908 SER A O 1
ATOM 6718 N N . GLY A 1 909 ? 0.978 -34.487 26.095 1.00 46.28 909 GLY A N 1
ATOM 6719 C CA . GLY A 1 909 ? 2.260 -35.196 26.175 1.00 46.28 909 GLY A CA 1
ATOM 6720 C C . GLY A 1 909 ? 2.248 -36.568 25.509 1.00 46.28 909 GLY A C 1
ATOM 6721 O O . GLY A 1 909 ? 1.269 -36.931 24.851 1.00 46.28 909 GLY A O 1
ATOM 6722 N N . THR A 1 910 ? 3.335 -37.327 25.682 1.00 45.31 910 THR A N 1
ATOM 6723 C CA . THR A 1 910 ? 3.459 -38.691 25.140 1.00 45.31 910 THR A CA 1
ATOM 6724 C C . THR A 1 910 ? 3.941 -39.690 26.195 1.00 45.31 910 THR A C 1
ATOM 6726 O O . THR A 1 910 ? 4.892 -39.438 26.935 1.00 45.31 910 THR A O 1
ATOM 6729 N N . GLY A 1 911 ? 3.249 -40.825 26.309 1.00 49.81 911 GLY A N 1
ATOM 6730 C CA . GLY A 1 911 ? 3.460 -41.795 27.389 1.00 49.81 911 GLY A CA 1
ATOM 6731 C C . GLY A 1 911 ? 2.164 -42.460 27.854 1.00 49.81 911 GLY A C 1
ATOM 6732 O O . GLY A 1 911 ? 1.130 -42.330 27.199 1.00 49.81 911 GLY A O 1
ATOM 6733 N N . GLY A 1 912 ? 2.221 -43.193 28.968 1.00 42.38 912 GLY A N 1
ATOM 6734 C CA . GLY A 1 912 ? 1.082 -43.945 29.503 1.00 42.38 912 GLY A CA 1
ATOM 6735 C C . GLY A 1 912 ? 0.873 -43.726 30.998 1.00 42.38 912 GLY A C 1
ATOM 6736 O O . GLY A 1 912 ? 1.829 -43.691 31.768 1.00 42.38 912 GLY A O 1
ATOM 6737 N N . GLY A 1 913 ? -0.382 -43.561 31.413 1.00 46.62 913 GLY A N 1
ATOM 6738 C CA . GLY A 1 913 ? -0.751 -43.205 32.784 1.00 46.62 913 GLY A CA 1
ATOM 6739 C C . GLY A 1 913 ? -2.259 -43.271 33.023 1.00 46.62 913 GLY A C 1
ATOM 6740 O O . GLY A 1 913 ? -3.015 -43.678 32.135 1.00 46.62 913 GLY A O 1
ATOM 6741 N N . SER A 1 914 ? -2.695 -42.873 34.220 1.00 42.91 914 SER A N 1
ATOM 6742 C CA . SER A 1 914 ? -4.107 -42.927 34.617 1.00 42.91 914 SER A CA 1
ATOM 6743 C C . SER A 1 914 ? -4.550 -41.743 35.480 1.00 42.91 914 SER A C 1
ATOM 6745 O O . SER A 1 914 ? -3.828 -41.288 36.363 1.00 42.91 914 SER A O 1
ATOM 6747 N N . GLY A 1 915 ? -5.743 -41.200 35.227 1.00 46.75 915 GLY A N 1
ATOM 6748 C CA . GLY A 1 915 ? -6.184 -39.968 35.890 1.00 46.75 915 GLY A CA 1
ATOM 6749 C C . GLY A 1 915 ? -7.537 -39.435 35.425 1.00 46.75 915 GLY A C 1
ATOM 6750 O O . GLY A 1 915 ? -8.257 -40.097 34.674 1.00 46.75 915 GLY A O 1
ATOM 6751 N N . THR A 1 916 ? -7.880 -38.227 35.882 1.00 44.91 916 THR A N 1
ATOM 6752 C CA . THR A 1 916 ? -9.141 -37.550 35.530 1.00 44.91 916 THR A CA 1
ATOM 6753 C C . THR A 1 916 ? -8.897 -36.106 35.084 1.00 44.91 916 THR A C 1
ATOM 6755 O O . THR A 1 916 ? -8.148 -35.359 35.722 1.00 44.91 916 THR A O 1
ATOM 6758 N N . GLY A 1 917 ? -9.479 -35.705 33.947 1.00 49.59 917 GLY A N 1
ATOM 6759 C CA . GLY A 1 917 ? -9.127 -34.426 33.324 1.00 49.59 917 GLY A CA 1
ATOM 6760 C C . GLY A 1 917 ? -9.501 -34.255 31.850 1.00 49.59 917 GLY A C 1
ATOM 6761 O O . GLY A 1 917 ? -10.296 -35.013 31.300 1.00 49.59 917 GLY A O 1
ATOM 6762 N N . VAL A 1 918 ? -8.918 -33.230 31.218 1.00 44.38 918 VAL A N 1
ATOM 6763 C CA . VAL A 1 918 ? -9.113 -32.881 29.797 1.00 44.38 918 VAL A CA 1
ATOM 6764 C C . VAL A 1 918 ? -7.755 -32.658 29.133 1.00 44.38 918 VAL A C 1
ATOM 6766 O O . VAL A 1 918 ? -6.962 -31.855 29.623 1.00 44.38 918 VAL A O 1
ATOM 6769 N N . GLY A 1 919 ? -7.468 -33.343 28.024 1.00 47.56 919 GLY A N 1
ATOM 6770 C CA . GLY A 1 919 ? -6.141 -33.288 27.404 1.00 47.56 919 GLY A CA 1
ATOM 6771 C C . GLY A 1 919 ? -6.042 -33.891 26.003 1.00 47.56 919 GLY A C 1
ATOM 6772 O O . GLY A 1 919 ? -7.004 -34.459 25.481 1.00 47.56 919 GLY A O 1
ATOM 6773 N N . SER A 1 920 ? -4.850 -33.764 25.414 1.00 44.50 920 SER A N 1
ATOM 6774 C CA . SER A 1 920 ? -4.544 -34.225 24.053 1.00 44.50 920 SER A CA 1
ATOM 6775 C C . SER A 1 920 ? -3.108 -34.736 23.936 1.00 44.50 920 SER A C 1
ATOM 6777 O O . SER A 1 920 ? -2.176 -34.038 24.327 1.00 44.50 920 SER A O 1
ATOM 6779 N N . GLY A 1 921 ? -2.893 -35.932 23.386 1.00 47.09 921 GLY A N 1
ATOM 6780 C CA . GLY A 1 921 ? -1.563 -36.553 23.354 1.00 47.09 921 GLY A CA 1
ATOM 6781 C C . GLY A 1 921 ? -1.492 -37.842 22.538 1.00 47.09 921 GLY A C 1
ATOM 6782 O O . GLY A 1 921 ? -2.466 -38.216 21.879 1.00 47.09 921 GLY A O 1
ATOM 6783 N N . THR A 1 922 ? -0.336 -38.513 22.585 1.00 45.50 922 THR A N 1
ATOM 6784 C CA . THR A 1 922 ? -0.118 -39.797 21.896 1.00 45.50 922 THR A CA 1
ATOM 6785 C C . THR A 1 922 ? 0.483 -40.855 22.824 1.00 45.50 922 THR A C 1
ATOM 6787 O O . THR A 1 922 ? 1.513 -40.643 23.466 1.00 45.50 922 THR A O 1
ATOM 6790 N N . GLY A 1 923 ? -0.190 -41.999 22.947 1.00 50.25 923 GLY A N 1
ATOM 6791 C CA . GLY A 1 923 ? 0.135 -43.021 23.946 1.00 50.25 923 GLY A CA 1
ATOM 6792 C C . GLY A 1 923 ? -1.079 -43.855 24.357 1.00 50.25 923 GLY A C 1
ATOM 6793 O O . GLY A 1 923 ? -2.136 -43.760 23.733 1.00 50.25 923 GLY A O 1
ATOM 6794 N N . GLY A 1 924 ? -0.926 -44.681 25.394 1.00 41.84 924 GLY A N 1
ATOM 6795 C CA . GLY A 1 924 ? -1.988 -45.559 25.894 1.00 41.84 924 GLY A CA 1
ATOM 6796 C C . GLY A 1 924 ? -2.145 -45.483 27.408 1.00 41.84 924 GLY A C 1
ATOM 6797 O O . GLY A 1 924 ? -1.159 -45.470 28.140 1.00 41.84 924 GLY A O 1
ATOM 6798 N N . GLY A 1 925 ? -3.387 -45.412 27.883 1.00 46.81 925 GLY A N 1
ATOM 6799 C CA . GLY A 1 925 ? -3.712 -45.201 29.294 1.00 46.81 925 GLY A CA 1
ATOM 6800 C C . GLY A 1 925 ? -5.204 -45.365 29.582 1.00 46.81 925 GLY A C 1
ATOM 6801 O O . GLY A 1 925 ? -5.978 -45.720 28.688 1.00 46.81 925 GLY A O 1
ATOM 6802 N N . SER A 1 926 ? -5.602 -45.110 30.830 1.00 42.66 926 SER A N 1
ATOM 6803 C CA . SER A 1 926 ? -6.981 -45.313 31.290 1.00 42.66 926 SER A CA 1
ATOM 6804 C C . SER A 1 926 ? -7.455 -44.257 32.292 1.00 42.66 926 SER A C 1
ATOM 6806 O O . SER A 1 926 ? -6.711 -43.825 33.169 1.00 42.66 926 SER A O 1
ATOM 6808 N N . GLY A 1 927 ? -8.703 -43.798 32.165 1.00 46.56 927 GLY A N 1
ATOM 6809 C CA . GLY A 1 927 ? -9.193 -42.675 32.970 1.00 46.56 927 GLY A CA 1
ATOM 6810 C C . GLY A 1 927 ? -10.613 -42.215 32.649 1.00 46.56 927 GLY A C 1
ATOM 6811 O O . GLY A 1 927 ? -11.319 -42.832 31.845 1.00 46.56 927 GLY A O 1
ATOM 6812 N N . THR A 1 928 ? -11.029 -41.120 33.291 1.00 45.38 928 THR A N 1
ATOM 6813 C CA . THR A 1 928 ? -12.367 -40.528 33.118 1.00 45.38 928 THR A CA 1
ATOM 6814 C C . THR A 1 928 ? -12.270 -39.037 32.782 1.00 45.38 928 THR A C 1
ATOM 6816 O O . THR A 1 928 ? -11.645 -38.250 33.496 1.00 45.38 928 THR A O 1
ATOM 6819 N N . GLY A 1 929 ? -12.840 -38.640 31.643 1.00 50.31 929 GLY A N 1
ATOM 6820 C CA . GLY A 1 929 ? -12.627 -37.303 31.086 1.00 50.31 929 GLY A CA 1
ATOM 6821 C C . GLY A 1 929 ? -12.897 -37.217 29.585 1.00 50.31 929 GLY A C 1
ATOM 6822 O O . GLY A 1 929 ? -13.268 -38.208 28.960 1.00 50.31 929 GLY A O 1
ATOM 6823 N N . GLY A 1 930 ? -12.721 -36.028 29.009 1.00 44.38 930 GLY A N 1
ATOM 6824 C CA . GLY A 1 930 ? -12.894 -35.789 27.572 1.00 44.38 930 GLY A CA 1
ATOM 6825 C C . GLY A 1 930 ? -11.619 -35.257 26.927 1.00 44.38 930 GLY A C 1
ATOM 6826 O O . GLY A 1 930 ? -10.906 -34.460 27.531 1.00 44.38 930 GLY A O 1
ATOM 6827 N N . GLY A 1 931 ? -11.308 -35.693 25.708 1.00 47.50 931 GLY A N 1
ATOM 6828 C CA . GLY A 1 931 ? -10.035 -35.366 25.064 1.00 47.50 931 GLY A CA 1
ATOM 6829 C C . GLY A 1 931 ? -9.928 -35.837 23.618 1.00 47.50 931 GLY A C 1
ATOM 6830 O O . GLY A 1 931 ? -10.866 -36.416 23.064 1.00 47.50 931 GLY A O 1
ATOM 6831 N N . SER A 1 932 ? -8.775 -35.571 23.006 1.00 43.81 932 SER A N 1
ATOM 6832 C CA . SER A 1 932 ? -8.509 -35.895 21.601 1.00 43.81 932 SER A CA 1
ATOM 6833 C C . SER A 1 932 ? -7.039 -36.225 21.346 1.00 43.81 932 SER A C 1
ATOM 6835 O O . SER A 1 932 ? -6.148 -35.487 21.759 1.00 43.81 932 SER A O 1
ATOM 6837 N N . GLY A 1 933 ? -6.755 -37.343 20.678 1.00 47.59 933 GLY A N 1
ATOM 6838 C CA . GLY A 1 933 ? -5.388 -37.857 20.550 1.00 47.59 933 GLY A CA 1
ATOM 6839 C C . GLY A 1 933 ? -5.274 -39.081 19.645 1.00 47.59 933 GLY A C 1
ATOM 6840 O O . GLY A 1 933 ? -6.251 -39.471 19.000 1.00 47.59 933 GLY A O 1
ATOM 6841 N N . THR A 1 934 ? -4.077 -39.676 19.594 1.00 44.47 934 THR A N 1
ATOM 6842 C CA . THR A 1 934 ? -3.804 -40.864 18.767 1.00 44.47 934 THR A CA 1
ATOM 6843 C C . THR A 1 934 ? -3.101 -41.966 19.568 1.00 44.47 934 THR A C 1
ATOM 6845 O O . THR A 1 934 ? -2.080 -41.740 20.218 1.00 44.47 934 THR A O 1
ATOM 6848 N N . GLY A 1 935 ? -3.677 -43.169 19.577 1.00 50.88 935 GLY A N 1
ATOM 6849 C CA . GLY A 1 935 ? -3.240 -44.261 20.452 1.00 50.88 935 GLY A CA 1
ATOM 6850 C C . GLY A 1 935 ? -4.382 -45.186 20.872 1.00 50.88 935 GLY A C 1
ATOM 6851 O O . GLY A 1 935 ? -5.505 -45.048 20.388 1.00 50.88 935 GLY A O 1
ATOM 6852 N N . GLY A 1 936 ? -4.090 -46.144 21.754 1.00 41.69 936 GLY A N 1
ATOM 6853 C CA . GLY A 1 936 ? -5.062 -47.127 22.239 1.00 41.69 936 GLY A CA 1
ATOM 6854 C C . GLY A 1 936 ? -5.150 -47.155 23.761 1.00 41.69 936 GLY A C 1
ATOM 6855 O O . GLY A 1 936 ? -4.132 -47.141 24.447 1.00 41.69 936 GLY A O 1
ATOM 6856 N N . GLY A 1 937 ? -6.370 -47.182 24.294 1.00 46.53 937 GLY A N 1
ATOM 6857 C CA . GLY A 1 937 ? -6.639 -47.101 25.729 1.00 46.53 937 GLY A CA 1
ATOM 6858 C C . GLY A 1 937 ? -8.095 -47.413 26.066 1.00 46.53 937 GLY A C 1
ATOM 6859 O O . GLY A 1 937 ? -8.885 -47.752 25.178 1.00 46.53 937 GLY A O 1
ATOM 6860 N N . SER A 1 938 ? -8.444 -47.306 27.348 1.00 42.12 938 SER A N 1
ATOM 6861 C CA . SER A 1 938 ? -9.776 -47.666 27.845 1.00 42.12 938 SER A CA 1
ATOM 6862 C C . SER A 1 938 ? -10.261 -46.774 28.989 1.00 42.12 938 SER A C 1
ATOM 6864 O O . SER A 1 938 ? -9.515 -46.447 29.909 1.00 42.12 938 SER A O 1
ATOM 6866 N N . GLY A 1 939 ? -11.521 -46.335 28.940 1.00 46.94 939 GLY A N 1
ATOM 6867 C CA . GLY A 1 939 ? -12.032 -45.335 29.883 1.00 46.94 939 GLY A CA 1
ATOM 6868 C C . GLY A 1 939 ? -13.490 -44.937 29.664 1.00 46.94 939 GLY A C 1
ATOM 6869 O O . GLY A 1 939 ? -14.192 -45.537 28.847 1.00 46.94 939 GLY A O 1
ATOM 6870 N N . THR A 1 940 ? -13.943 -43.920 30.405 1.00 45.12 940 THR A N 1
ATOM 6871 C CA . THR A 1 940 ? -15.337 -43.442 30.358 1.00 45.12 940 THR A CA 1
ATOM 6872 C C . THR A 1 940 ? -15.422 -41.931 30.144 1.00 45.12 940 THR A C 1
ATOM 6874 O O . THR A 1 940 ? -14.934 -41.155 30.974 1.00 45.12 940 THR A O 1
ATOM 6877 N N . GLY A 1 941 ? -16.061 -41.504 29.055 1.00 51.19 941 GLY A N 1
ATOM 6878 C CA . GLY A 1 941 ? -16.130 -40.095 28.658 1.00 51.19 941 GLY A CA 1
ATOM 6879 C C . GLY A 1 941 ? -16.360 -39.894 27.158 1.00 51.19 941 GLY A C 1
ATOM 6880 O O . GLY A 1 941 ? -16.575 -40.856 26.425 1.00 51.19 941 GLY A O 1
ATOM 6881 N N . GLY A 1 942 ? -16.346 -38.637 26.703 1.00 44.44 942 GLY A N 1
ATOM 6882 C CA . GLY A 1 942 ? -16.573 -38.274 25.297 1.00 44.44 942 GLY A CA 1
ATOM 6883 C C . GLY A 1 942 ? -15.373 -37.573 24.662 1.00 44.44 942 GLY A C 1
ATOM 6884 O O . GLY A 1 942 ? -14.768 -36.696 25.277 1.00 44.44 942 GLY A O 1
ATOM 6885 N N . GLY A 1 943 ? -15.025 -37.949 23.430 1.00 48.06 943 GLY A N 1
ATOM 6886 C CA . GLY A 1 943 ? -13.819 -37.473 22.748 1.00 48.06 943 GLY A CA 1
ATOM 6887 C C . GLY A 1 943 ? -13.764 -37.835 21.263 1.00 48.06 943 GLY A C 1
ATOM 6888 O O . GLY A 1 943 ? -14.696 -38.437 20.724 1.00 48.06 943 GLY A O 1
ATOM 6889 N N . SER A 1 944 ? -12.669 -37.454 20.602 1.00 43.66 944 SER A N 1
ATOM 6890 C CA . SER A 1 944 ? -12.463 -37.680 19.164 1.00 43.66 944 SER A CA 1
ATOM 6891 C C . SER A 1 944 ? -10.990 -37.896 18.800 1.00 43.66 944 SER A C 1
ATOM 6893 O O . SER A 1 944 ? -10.108 -37.197 19.293 1.00 43.66 944 SER A O 1
ATOM 6895 N N . GLY A 1 945 ? -10.690 -38.878 17.944 1.00 47.91 945 GLY A N 1
ATOM 6896 C CA . GLY A 1 945 ? -9.303 -39.262 17.652 1.00 47.91 945 GLY A CA 1
ATOM 6897 C C . GLY A 1 945 ? -9.146 -40.418 16.664 1.00 47.91 945 GLY A C 1
ATOM 6898 O O . GLY A 1 945 ? -10.121 -40.867 16.056 1.00 47.91 945 GLY A O 1
ATOM 6899 N N . THR A 1 946 ? -7.904 -40.888 16.517 1.00 45.31 946 THR A N 1
ATOM 6900 C CA . THR A 1 946 ? -7.515 -41.994 15.624 1.00 45.31 946 THR A CA 1
ATOM 6901 C C . THR A 1 946 ? -6.735 -43.074 16.373 1.00 45.31 946 THR A C 1
ATOM 6903 O O . THR A 1 946 ? -5.663 -42.831 16.927 1.00 45.31 946 THR A O 1
ATOM 6906 N N . GLY A 1 947 ? -7.274 -44.292 16.395 1.00 51.38 947 GLY A N 1
ATOM 6907 C CA . GLY A 1 947 ? -6.713 -45.412 17.151 1.00 51.38 947 GLY A CA 1
ATOM 6908 C C . GLY A 1 947 ? -7.746 -46.500 17.437 1.00 51.38 947 GLY A C 1
ATOM 6909 O O . GLY A 1 947 ? -8.877 -46.426 16.956 1.00 51.38 947 GLY A O 1
ATOM 6910 N N . GLY A 1 948 ? -7.353 -47.515 18.208 1.00 43.50 948 GLY A N 1
ATOM 6911 C CA . GLY A 1 948 ? -8.230 -48.611 18.624 1.00 43.50 948 GLY A CA 1
ATOM 6912 C C . GLY A 1 948 ? -8.236 -48.790 20.138 1.00 43.50 948 GLY A C 1
ATOM 6913 O O . GLY A 1 948 ? -7.186 -48.745 20.774 1.00 43.50 948 GLY A O 1
ATOM 6914 N N . GLY A 1 949 ? -9.419 -48.970 20.722 1.00 48.06 949 GLY A N 1
ATOM 6915 C CA . GLY A 1 949 ? -9.616 -49.028 22.171 1.00 48.06 949 GLY A CA 1
ATOM 6916 C C . GLY A 1 949 ? -11.027 -49.472 22.553 1.00 48.06 949 GLY A C 1
ATOM 6917 O O . GLY A 1 949 ? -11.831 -49.822 21.682 1.00 48.06 949 GLY A O 1
ATOM 6918 N N . SER A 1 950 ? -11.322 -49.463 23.854 1.00 43.00 950 SER A N 1
ATOM 6919 C CA . SER A 1 950 ? -12.598 -49.942 24.397 1.00 43.00 950 SER A CA 1
ATOM 6920 C C . SER A 1 950 ? -13.069 -49.152 25.619 1.00 43.00 950 SER A C 1
ATOM 6922 O O . SER A 1 950 ? -12.291 -48.835 26.515 1.00 43.00 950 SER A O 1
ATOM 6924 N N . GLY A 1 951 ? -14.352 -48.794 25.673 1.00 47.12 951 GLY A N 1
ATOM 6925 C CA . GLY A 1 951 ? -14.869 -47.900 26.714 1.00 47.12 951 GLY A CA 1
ATOM 6926 C C . GLY A 1 951 ? -16.363 -47.614 26.607 1.00 47.12 951 GLY A C 1
ATOM 6927 O O . GLY A 1 951 ? -17.062 -48.212 25.784 1.00 47.12 951 GLY A O 1
ATOM 6928 N N . THR A 1 952 ? -16.847 -46.695 27.448 1.00 46.00 952 THR A N 1
ATOM 6929 C CA . THR A 1 952 ? -18.263 -46.296 27.495 1.00 46.00 952 THR A CA 1
ATOM 6930 C C . THR A 1 952 ? -18.428 -44.773 27.457 1.00 46.00 952 THR A C 1
ATOM 6932 O O . THR A 1 952 ? -17.792 -44.028 28.206 1.00 46.00 952 THR A O 1
ATOM 6935 N N . GLY A 1 953 ? -19.265 -44.290 26.537 1.00 52.00 953 GLY A N 1
ATOM 6936 C CA . GLY A 1 953 ? -19.413 -42.861 26.245 1.00 52.00 953 GLY A CA 1
ATOM 6937 C C . GLY A 1 953 ? -19.761 -42.586 24.781 1.00 52.00 953 GLY A C 1
ATOM 6938 O O . GLY A 1 953 ? -19.955 -43.515 24.001 1.00 52.00 953 GLY A O 1
ATOM 6939 N N . GLY A 1 954 ? -19.872 -41.307 24.413 1.00 45.09 954 GLY A N 1
ATOM 6940 C CA . GLY A 1 954 ? -20.209 -40.876 23.051 1.00 45.09 954 GLY A CA 1
ATOM 6941 C C . GLY A 1 954 ? -19.108 -40.029 22.418 1.00 45.09 954 GLY A C 1
ATOM 6942 O O . GLY A 1 954 ? -18.548 -39.149 23.070 1.00 45.09 954 GLY A O 1
ATOM 6943 N N . GLY A 1 955 ? -18.794 -40.287 21.149 1.00 48.28 955 GLY A N 1
ATOM 6944 C CA . GLY A 1 955 ? -17.678 -39.653 20.444 1.00 48.28 955 GLY A CA 1
ATOM 6945 C C . GLY A 1 955 ? -17.697 -39.893 18.934 1.00 48.28 955 GLY A C 1
ATOM 6946 O O . GLY A 1 955 ? -18.611 -40.532 18.405 1.00 48.28 955 GLY A O 1
ATOM 6947 N N . SER A 1 956 ? -16.686 -39.367 18.243 1.00 44.69 956 SER A N 1
ATOM 6948 C CA . SER A 1 956 ? -16.545 -39.472 16.785 1.00 44.69 956 SER A CA 1
ATOM 6949 C C . SER A 1 956 ? -15.081 -39.560 16.348 1.00 44.69 956 SER A C 1
ATOM 6951 O O . SER A 1 956 ? -14.215 -38.868 16.879 1.00 44.69 956 SER A O 1
ATOM 6953 N N . GLY A 1 957 ? -14.770 -40.432 15.387 1.00 48.00 957 GLY A N 1
ATOM 6954 C CA . GLY A 1 957 ? -13.385 -40.703 14.989 1.00 48.00 957 GLY A CA 1
ATOM 6955 C C . GLY A 1 957 ? -13.253 -41.756 13.892 1.00 48.00 957 GLY A C 1
ATOM 6956 O O . GLY A 1 957 ? -14.250 -42.198 13.315 1.00 48.00 957 GLY A O 1
ATOM 6957 N N . THR A 1 958 ? -12.010 -42.148 13.606 1.00 45.62 958 THR A N 1
ATOM 6958 C CA . THR A 1 958 ? -11.668 -43.135 12.570 1.00 45.62 958 THR A CA 1
ATOM 6959 C C . THR A 1 958 ? -10.657 -44.156 13.102 1.00 45.62 958 THR A C 1
ATOM 6961 O O . THR A 1 958 ? -9.552 -43.821 13.529 1.00 45.62 958 THR A O 1
ATOM 6964 N N . GLY A 1 959 ? -11.064 -45.425 13.123 1.00 51.34 959 GLY A N 1
ATOM 6965 C CA . GLY A 1 959 ? -10.345 -46.519 13.780 1.00 51.34 959 GLY A CA 1
ATOM 6966 C C . GLY A 1 959 ? -11.264 -47.711 14.058 1.00 51.34 959 GLY A C 1
ATOM 6967 O O . GLY A 1 959 ? -12.447 -47.665 13.722 1.00 51.34 959 GLY A O 1
ATOM 6968 N N . GLY A 1 960 ? -10.723 -48.779 14.649 1.00 44.03 960 GLY A N 1
ATOM 6969 C CA . GLY A 1 960 ? -11.480 -49.982 15.012 1.00 44.03 960 GLY A CA 1
ATOM 6970 C C . GLY A 1 960 ? -11.402 -50.275 16.508 1.00 44.03 960 GLY A C 1
ATOM 6971 O O . GLY A 1 960 ? -10.325 -50.213 17.095 1.00 44.03 960 GLY A O 1
ATOM 6972 N N . GLY A 1 961 ? -12.539 -50.583 17.130 1.00 48.47 961 GLY A N 1
ATOM 6973 C CA . GLY A 1 961 ? -12.654 -50.792 18.576 1.00 48.47 961 GLY A CA 1
ATOM 6974 C C . GLY A 1 961 ? -13.992 -51.417 18.973 1.00 48.47 961 GLY A C 1
ATOM 6975 O O . GLY A 1 961 ? -14.805 -51.755 18.108 1.00 48.47 961 GLY A O 1
ATOM 6976 N N . SER A 1 962 ? -14.214 -51.572 20.279 1.00 43.91 962 SER A N 1
ATOM 6977 C CA . SER A 1 962 ? -15.421 -52.202 20.830 1.00 43.91 962 SER A CA 1
ATOM 6978 C C . SER A 1 962 ? -15.866 -51.573 22.153 1.00 43.91 962 SER A C 1
ATOM 6980 O O . SER A 1 962 ? -15.053 -51.276 23.025 1.00 43.91 962 SER A O 1
ATOM 6982 N N . GLY A 1 963 ? -17.168 -51.334 22.320 1.00 46.44 963 GLY A N 1
ATOM 6983 C CA . GLY A 1 963 ? -17.696 -50.607 23.480 1.00 46.44 963 GLY A CA 1
ATOM 6984 C C . GLY A 1 963 ? -19.212 -50.419 23.457 1.00 46.44 963 GLY A C 1
ATOM 6985 O O . GLY A 1 963 ? -19.896 -50.920 22.562 1.00 46.44 963 GLY A O 1
ATOM 6986 N N . THR A 1 964 ? -19.734 -49.694 24.450 1.00 46.34 964 THR A N 1
ATOM 6987 C CA . THR A 1 964 ? -21.172 -49.415 24.599 1.00 46.34 964 THR A CA 1
ATOM 6988 C C . THR A 1 964 ? -21.435 -47.914 24.750 1.00 46.34 964 THR A C 1
ATOM 6990 O O . THR A 1 964 ? -20.956 -47.250 25.672 1.00 46.34 964 THR A O 1
ATOM 6993 N N . GLY A 1 965 ? -22.179 -47.356 23.795 1.00 51.19 965 GLY A N 1
ATOM 6994 C CA . GLY A 1 965 ? -22.400 -45.917 23.657 1.00 51.19 965 GLY A CA 1
ATOM 6995 C C . GLY A 1 965 ? -22.874 -45.541 22.252 1.00 51.19 965 GLY A C 1
ATOM 6996 O O . GLY A 1 965 ? -22.865 -46.377 21.350 1.00 51.19 965 GLY A O 1
ATOM 6997 N N . GLY A 1 966 ? -23.320 -44.295 22.073 1.00 44.47 966 GLY A N 1
ATOM 6998 C CA . GLY A 1 966 ? -23.777 -43.768 20.781 1.00 44.47 966 GLY A CA 1
ATOM 6999 C C . GLY A 1 966 ? -22.767 -42.802 20.164 1.00 44.47 966 GLY A C 1
ATOM 7000 O O . GLY A 1 966 ? -22.229 -41.940 20.860 1.00 44.47 966 GLY A O 1
ATOM 7001 N N . GLY A 1 967 ? -22.516 -42.923 18.861 1.00 48.25 967 GLY A N 1
ATOM 7002 C CA . GLY A 1 967 ? -21.524 -42.114 18.148 1.00 48.25 967 GLY A CA 1
ATOM 7003 C C . GLY A 1 967 ? -21.637 -42.218 16.627 1.00 48.25 967 GLY A C 1
ATOM 7004 O O . GLY A 1 967 ? -22.497 -42.928 16.099 1.00 48.25 967 GLY A O 1
ATOM 7005 N N . SER A 1 968 ? -20.764 -41.498 15.922 1.00 44.66 968 SER A N 1
ATOM 7006 C CA . SER A 1 968 ? -20.701 -41.479 14.455 1.00 44.66 968 SER A CA 1
ATOM 7007 C C . SER A 1 968 ? -19.255 -41.366 13.959 1.00 44.66 968 SER A C 1
ATOM 7009 O O . SER A 1 968 ? -18.445 -40.615 14.499 1.00 44.66 968 SER A O 1
ATOM 7011 N N . GLY A 1 969 ? -18.904 -42.142 12.935 1.00 47.41 969 GLY A N 1
ATOM 7012 C CA . GLY A 1 969 ? -17.533 -42.252 12.433 1.00 47.41 969 GLY A CA 1
ATOM 7013 C C . GLY A 1 969 ? -17.420 -43.245 11.280 1.00 47.41 969 GLY A C 1
ATOM 7014 O O . GLY A 1 969 ? -18.418 -43.837 10.866 1.00 47.41 969 GLY A O 1
ATOM 7015 N N . THR A 1 970 ? -16.207 -43.424 10.759 1.00 45.12 970 THR A N 1
ATOM 7016 C CA . THR A 1 970 ? -15.917 -44.342 9.645 1.00 45.12 970 THR A CA 1
ATOM 7017 C C . THR A 1 970 ? -14.778 -45.296 10.011 1.00 45.12 970 THR A C 1
ATOM 7019 O O . THR A 1 970 ? -13.606 -44.925 10.070 1.00 45.12 970 THR A O 1
ATOM 7022 N N . GLY A 1 971 ? -15.138 -46.550 10.285 1.00 49.75 971 GLY A N 1
ATOM 7023 C CA . GLY A 1 971 ? -14.229 -47.614 10.709 1.00 49.75 971 GLY A CA 1
ATOM 7024 C C . GLY A 1 971 ? -14.987 -48.910 11.012 1.00 49.75 971 GLY A C 1
ATOM 7025 O O . GLY A 1 971 ? -16.209 -48.892 11.155 1.00 49.75 971 GLY A O 1
ATOM 7026 N N . GLY A 1 972 ? -14.274 -50.037 11.070 1.00 44.69 972 GLY A N 1
ATOM 7027 C CA . GLY A 1 972 ? -14.847 -51.348 11.396 1.00 44.69 972 GLY A CA 1
ATOM 7028 C C . GLY A 1 972 ? -14.679 -51.685 12.878 1.00 44.69 972 GLY A C 1
ATOM 7029 O O . GLY A 1 972 ? -13.565 -51.640 13.395 1.00 44.69 972 GLY A O 1
ATOM 7030 N N . GLY A 1 973 ? -15.767 -52.042 13.558 1.00 47.00 973 GLY A N 1
ATOM 7031 C CA . GLY A 1 973 ? -15.775 -52.391 14.980 1.00 47.00 973 GLY A CA 1
ATOM 7032 C C . GLY A 1 973 ? -17.074 -53.084 15.391 1.00 47.00 973 GLY A C 1
ATOM 7033 O O . GLY A 1 973 ? -18.004 -53.186 14.592 1.00 47.00 973 GLY A O 1
ATOM 7034 N N . SER A 1 974 ? -17.136 -53.567 16.632 1.00 44.72 974 SER A N 1
ATOM 7035 C CA . SER A 1 974 ? -18.287 -54.301 17.175 1.00 44.72 974 SER A CA 1
ATOM 7036 C C . SER A 1 974 ? -18.703 -53.747 18.539 1.00 44.72 974 SER A C 1
ATOM 7038 O O . SER A 1 974 ? -17.894 -53.612 19.455 1.00 44.72 974 SER A O 1
ATOM 7040 N N . GLY A 1 975 ? -19.981 -53.404 18.691 1.00 46.03 975 GLY A N 1
ATOM 7041 C CA . GLY A 1 975 ? -20.506 -52.781 19.905 1.00 46.03 975 GLY A CA 1
ATOM 7042 C C . GLY A 1 975 ? -22.029 -52.723 19.911 1.00 46.03 975 GLY A C 1
ATOM 7043 O O . GLY A 1 975 ? -22.671 -53.001 18.898 1.00 46.03 975 GLY A O 1
ATOM 7044 N N . SER A 1 976 ? -22.604 -52.374 21.059 1.00 45.97 976 SER A N 1
ATOM 7045 C CA . SER A 1 976 ? -24.053 -52.313 21.267 1.00 45.97 976 SER A CA 1
ATOM 7046 C C . SER A 1 976 ? -24.491 -50.912 21.703 1.00 45.97 976 SER A C 1
ATOM 7048 O O . SER A 1 976 ? -24.262 -50.473 22.831 1.00 45.97 976 SER A O 1
ATOM 7050 N N . GLY A 1 977 ? -25.126 -50.198 20.773 1.00 49.66 977 GLY A N 1
ATOM 7051 C CA . GLY A 1 977 ? -25.654 -48.846 20.950 1.00 49.66 977 GLY A CA 1
ATOM 7052 C C . GLY A 1 977 ? -26.191 -48.276 19.627 1.00 49.66 977 GLY A C 1
ATOM 7053 O O . GLY A 1 977 ? -25.822 -48.771 18.561 1.00 49.66 977 GLY A O 1
ATOM 7054 N N . PRO A 1 978 ? -27.078 -47.265 19.660 1.00 40.19 978 PRO A N 1
ATOM 7055 C CA . PRO A 1 978 ? -27.587 -46.620 18.452 1.00 40.19 978 PRO A CA 1
ATOM 7056 C C . PRO A 1 978 ? -26.537 -45.677 17.842 1.00 40.19 978 PRO A C 1
ATOM 7058 O O . PRO A 1 978 ? -25.920 -44.878 18.548 1.00 40.19 978 PRO A O 1
ATOM 7061 N N . GLY A 1 979 ? -26.370 -45.726 16.521 1.00 47.31 979 GLY A N 1
ATOM 7062 C CA . GLY A 1 979 ? -25.428 -44.880 15.785 1.00 47.31 979 GLY A CA 1
ATOM 7063 C C . GLY A 1 979 ? -25.812 -44.725 14.314 1.00 47.31 979 GLY A C 1
ATOM 7064 O O . GLY A 1 979 ? -26.716 -45.401 13.823 1.00 47.31 979 GLY A O 1
ATOM 7065 N N . SER A 1 980 ? -25.134 -43.818 13.611 1.00 41.69 980 SER A N 1
ATOM 7066 C CA . SER A 1 980 ? -25.371 -43.554 12.188 1.00 41.69 980 SER A CA 1
ATOM 7067 C C . SER A 1 980 ? -24.071 -43.223 11.446 1.00 41.69 980 SER A C 1
ATOM 7069 O O . SER A 1 980 ? -23.306 -42.340 11.836 1.00 41.69 980 SER A O 1
ATOM 7071 N N . GLY A 1 981 ? -23.813 -43.957 10.362 1.00 45.97 981 GLY A N 1
ATOM 7072 C CA . GLY A 1 981 ? -22.625 -43.815 9.519 1.00 45.97 981 GLY A CA 1
ATOM 7073 C C . GLY A 1 981 ? -22.494 -44.971 8.514 1.00 45.97 981 GLY A C 1
ATOM 7074 O O . GLY A 1 981 ? -23.089 -46.028 8.730 1.00 45.97 981 GLY A O 1
ATOM 7075 N N . PRO A 1 982 ? -21.752 -44.797 7.405 1.00 37.31 982 PRO A N 1
ATOM 7076 C CA . PRO A 1 982 ? -21.545 -45.846 6.412 1.00 37.31 982 PRO A CA 1
ATOM 7077 C C 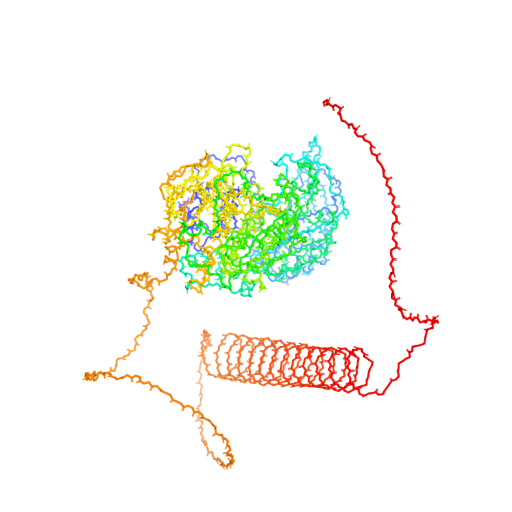. PRO A 1 982 ? -20.398 -46.781 6.836 1.00 37.31 982 PRO A C 1
ATOM 7079 O O . PRO A 1 982 ? -19.224 -46.426 6.733 1.00 37.31 982 PRO A O 1
ATOM 7082 N N . GLY A 1 983 ? -20.732 -47.988 7.293 1.00 43.59 983 GLY A N 1
ATOM 7083 C CA . GLY A 1 983 ? -19.762 -49.011 7.694 1.00 43.59 983 GLY A CA 1
ATOM 7084 C C . GLY A 1 983 ? -20.327 -50.426 7.562 1.00 43.59 983 GLY A C 1
ATOM 7085 O O . GLY A 1 983 ? -21.536 -50.624 7.648 1.00 43.59 983 GLY A O 1
ATOM 7086 N N . SER A 1 984 ? -19.454 -51.407 7.327 1.00 38.94 984 SER A N 1
ATOM 7087 C CA . SER A 1 984 ? -19.818 -52.818 7.148 1.00 38.94 984 SER A CA 1
ATOM 7088 C C . SER A 1 984 ? -19.331 -53.666 8.327 1.00 38.94 984 SER A C 1
ATOM 7090 O O . SER A 1 984 ? -18.134 -53.852 8.530 1.00 38.94 984 SER A O 1
ATOM 7092 N N . GLY A 1 985 ? -20.273 -54.194 9.110 1.00 40.34 985 GLY A N 1
ATOM 7093 C CA . GLY A 1 985 ? -20.007 -55.091 10.235 1.00 40.34 985 GLY A CA 1
ATOM 7094 C C . GLY A 1 985 ? -21.302 -55.736 10.754 1.00 40.34 985 GLY A C 1
ATOM 7095 O O . GLY A 1 985 ? -22.353 -55.098 10.685 1.00 40.34 985 GLY A O 1
ATOM 7096 N N . PRO A 1 986 ? -21.274 -56.994 11.233 1.00 36.75 986 PRO A N 1
ATOM 7097 C CA . PRO A 1 986 ? -22.471 -57.692 11.698 1.00 36.75 986 PRO A CA 1
ATOM 7098 C C . PRO A 1 986 ? -22.812 -57.348 13.159 1.00 36.75 986 PRO A C 1
ATOM 7100 O O . PRO A 1 986 ? -21.963 -57.450 14.042 1.00 36.75 986 PRO A O 1
ATOM 7103 N N . GLY A 1 987 ? -24.076 -57.010 13.431 1.00 34.81 987 GLY A N 1
ATOM 7104 C CA . GLY A 1 987 ? -24.585 -56.774 14.787 1.00 34.81 987 GLY A CA 1
ATOM 7105 C C . GLY A 1 987 ? -26.122 -56.811 14.846 1.00 34.81 987 GLY A C 1
ATOM 7106 O O . GLY A 1 987 ? -26.759 -56.207 13.983 1.00 34.81 987 GLY A O 1
ATOM 7107 N N . PRO A 1 988 ? -26.745 -57.516 15.813 1.00 35.78 988 PRO A N 1
ATOM 7108 C CA . PRO A 1 988 ? -28.202 -57.618 15.917 1.00 35.78 988 PRO A CA 1
ATOM 7109 C C . PRO A 1 988 ? -28.809 -56.545 16.843 1.00 35.78 988 PRO A C 1
ATOM 7111 O O . PRO A 1 988 ? -28.398 -56.402 17.993 1.00 35.78 988 PRO A O 1
ATOM 7114 N N . GLY A 1 989 ? -29.844 -55.838 16.378 1.00 31.88 989 GLY A N 1
ATOM 7115 C CA . GLY A 1 989 ? -30.632 -54.911 17.202 1.00 31.88 989 GLY A CA 1
ATOM 7116 C C . GLY A 1 989 ? -31.713 -54.169 16.395 1.00 31.88 989 GLY A C 1
ATOM 7117 O O . GLY A 1 989 ? -31.414 -53.718 15.290 1.00 31.88 989 GLY A O 1
ATOM 7118 N N . PRO A 1 990 ? -32.966 -54.047 16.883 1.00 37.94 990 PRO A N 1
ATOM 7119 C CA . PRO A 1 990 ? -34.064 -53.459 16.113 1.00 37.94 990 PRO A CA 1
ATOM 7120 C C . PRO A 1 990 ? -34.191 -51.934 16.286 1.00 37.94 990 PRO A C 1
ATOM 7122 O O . PRO A 1 990 ? -34.025 -51.404 17.383 1.00 37.94 990 PRO A O 1
ATOM 7125 N N . GLY A 1 991 ? -34.592 -51.242 15.213 1.00 31.92 991 GLY A N 1
ATOM 7126 C CA . GLY A 1 991 ? -35.011 -49.835 15.222 1.00 31.92 991 GLY A CA 1
ATOM 7127 C C . GLY A 1 991 ? -36.324 -49.660 14.439 1.00 31.92 991 GLY A C 1
ATOM 7128 O O . GLY A 1 991 ? -36.398 -50.144 13.309 1.00 31.92 991 GLY A O 1
ATOM 7129 N N . PRO A 1 992 ? -37.377 -49.037 15.005 1.00 35.22 992 PRO A N 1
ATOM 7130 C CA . PRO A 1 992 ? -38.701 -48.984 14.379 1.00 35.22 992 PRO A CA 1
ATOM 7131 C C . PRO A 1 992 ? -38.884 -47.783 13.437 1.00 35.22 992 PRO A C 1
ATOM 7133 O O . PRO A 1 992 ? -38.366 -46.698 13.692 1.00 35.22 992 PRO A O 1
ATOM 7136 N N . GLY A 1 993 ? -39.718 -47.945 12.403 1.00 30.83 993 GLY A N 1
ATOM 7137 C CA . GLY A 1 993 ? -40.157 -46.828 11.557 1.00 30.83 993 GLY A CA 1
ATOM 7138 C C . GLY A 1 993 ? -41.292 -47.158 10.576 1.00 30.83 993 GLY A C 1
ATOM 7139 O O . GLY A 1 993 ? -41.010 -47.441 9.415 1.00 30.83 993 GLY A O 1
ATOM 7140 N N . PRO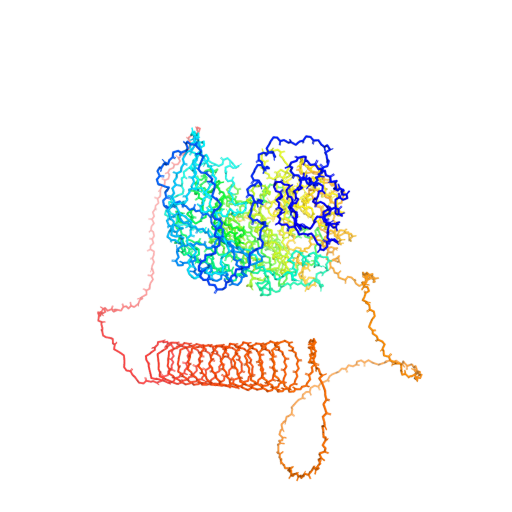 A 1 994 ? -42.570 -47.100 11.001 1.00 38.75 994 PRO A N 1
ATOM 7141 C CA . PRO A 1 994 ? -43.730 -47.146 10.111 1.00 38.75 994 PRO A CA 1
ATOM 7142 C C . PRO A 1 994 ? -44.371 -45.755 9.914 1.00 38.75 994 PRO A C 1
ATOM 7144 O O . PRO A 1 994 ? -44.684 -45.059 10.877 1.00 38.75 994 PRO A O 1
ATOM 7147 N N . GLY A 1 995 ? -44.625 -45.369 8.661 1.00 30.34 995 GLY A N 1
ATOM 7148 C CA . GLY A 1 995 ? -45.322 -44.129 8.285 1.00 30.34 995 GLY A CA 1
ATOM 7149 C C . GLY A 1 995 ? -45.559 -44.093 6.767 1.00 30.34 995 GLY A C 1
ATOM 7150 O O . GLY A 1 995 ? -44.571 -44.083 6.035 1.00 30.34 995 GLY A O 1
ATOM 7151 N N . PRO A 1 996 ? -46.809 -44.166 6.262 1.00 48.84 996 PRO A N 1
ATOM 7152 C CA . PRO A 1 996 ? -47.053 -44.624 4.889 1.00 48.84 996 PRO A CA 1
ATOM 7153 C C . PRO A 1 996 ? -47.304 -43.517 3.848 1.00 48.84 996 PRO A C 1
ATOM 7155 O O . PRO A 1 996 ? -47.837 -42.453 4.150 1.00 48.84 996 PRO A O 1
ATOM 7158 N N . GLY A 1 997 ? -47.033 -43.854 2.583 1.00 29.59 997 GLY A N 1
ATOM 7159 C CA . GLY A 1 997 ? -47.516 -43.162 1.384 1.00 29.59 997 GLY A CA 1
ATOM 7160 C C . GLY A 1 997 ? -47.428 -44.107 0.170 1.00 29.59 997 GLY A C 1
ATOM 7161 O O . GLY A 1 997 ? -46.391 -44.753 0.013 1.00 29.59 997 GLY A O 1
ATOM 7162 N N . PRO A 1 998 ? -48.490 -44.278 -0.644 1.00 45.12 998 PRO A N 1
ATOM 7163 C CA . PRO A 1 998 ? -48.502 -45.246 -1.746 1.00 45.12 998 PRO A CA 1
ATOM 7164 C C . PRO A 1 998 ? -47.747 -44.756 -2.998 1.00 45.12 998 PRO A C 1
ATOM 7166 O O . PRO A 1 998 ? -47.494 -43.566 -3.162 1.00 45.12 998 PRO A O 1
ATOM 7169 N N . GLY A 1 999 ? -47.399 -45.700 -3.885 1.00 32.59 999 GLY A N 1
ATOM 7170 C CA . GLY A 1 999 ? -46.769 -45.441 -5.192 1.00 32.59 999 GLY A CA 1
ATOM 7171 C C . GLY A 1 999 ? -47.760 -44.985 -6.288 1.00 32.59 999 GLY A C 1
ATOM 7172 O O . GLY A 1 999 ? -48.831 -44.490 -5.933 1.00 32.59 999 GLY A O 1
ATOM 7173 N N . PRO A 1 1000 ? -47.464 -45.158 -7.602 1.00 46.91 1000 PRO A N 1
ATOM 7174 C CA . PRO A 1 1000 ? -46.582 -46.183 -8.192 1.00 46.91 1000 PRO A CA 1
ATOM 7175 C C . PRO A 1 1000 ? -45.459 -45.649 -9.123 1.00 46.91 1000 PRO A C 1
ATOM 7177 O O . PRO A 1 1000 ? -45.343 -44.453 -9.366 1.00 46.91 1000 PRO A O 1
ATOM 7180 N N . GLY A 1 1001 ? -44.646 -46.567 -9.671 1.00 34.84 1001 GLY A N 1
ATOM 7181 C CA . GLY A 1 1001 ? -43.917 -46.376 -10.946 1.00 34.84 1001 GLY A CA 1
ATOM 7182 C C . GLY A 1 1001 ? -44.782 -46.801 -12.154 1.00 34.84 1001 GLY A C 1
ATOM 7183 O O . GLY A 1 1001 ? -46.001 -46.873 -11.989 1.00 34.84 1001 GLY A O 1
ATOM 7184 N N . PRO A 1 1002 ? -44.232 -47.166 -13.339 1.00 48.28 1002 PRO A N 1
ATOM 7185 C CA . PRO A 1 1002 ? -42.822 -47.297 -13.758 1.00 48.28 1002 PRO A CA 1
ATOM 7186 C C . PRO A 1 1002 ? -42.414 -46.066 -14.624 1.00 48.28 1002 PRO A C 1
ATOM 7188 O O . PRO A 1 1002 ? -42.890 -44.981 -14.321 1.00 48.28 1002 PRO A O 1
ATOM 7191 N N . GLY A 1 1003 ? -41.563 -46.046 -15.665 1.00 33.72 1003 GLY A N 1
ATOM 7192 C CA . GLY A 1 1003 ? -40.826 -47.027 -16.492 1.00 33.72 1003 GLY A CA 1
ATOM 7193 C C . GLY A 1 1003 ? -40.285 -46.319 -17.771 1.00 33.72 1003 GLY A C 1
ATOM 7194 O O . GLY A 1 1003 ? -40.807 -45.249 -18.079 1.00 33.72 1003 GLY A O 1
ATOM 7195 N N . PRO A 1 1004 ? -39.246 -46.804 -18.499 1.00 59.28 1004 PRO A N 1
ATOM 7196 C CA . PRO A 1 1004 ? -38.389 -45.894 -19.292 1.00 59.28 1004 PRO A CA 1
ATOM 7197 C C . PRO A 1 1004 ? -38.306 -46.074 -20.838 1.00 59.28 1004 PRO A C 1
ATOM 7199 O O . PRO A 1 1004 ? -38.158 -47.189 -21.329 1.00 59.28 1004 PRO A O 1
ATOM 7202 N N . GLY A 1 1005 ? -38.190 -44.938 -21.559 1.00 38.53 1005 GLY A N 1
ATOM 7203 C CA . GLY A 1 1005 ? -37.578 -44.763 -22.908 1.00 38.53 1005 GLY A CA 1
ATOM 7204 C C . GLY A 1 1005 ? -38.370 -45.249 -24.146 1.00 38.53 1005 GLY A C 1
ATOM 7205 O O . GLY A 1 1005 ? -39.415 -45.870 -23.966 1.00 38.53 1005 GLY A O 1
ATOM 7206 N N . PRO A 1 1006 ? -37.886 -45.040 -25.404 1.00 56.88 1006 PRO A N 1
ATOM 7207 C CA . PRO A 1 1006 ? -36.807 -44.166 -25.923 1.00 56.88 1006 PRO A CA 1
ATOM 7208 C C . PRO A 1 1006 ? -37.288 -43.180 -27.055 1.00 56.88 1006 PRO A C 1
ATOM 7210 O O . PRO A 1 1006 ? -38.478 -42.906 -27.152 1.00 56.88 1006 PRO A O 1
ATOM 7213 N N . GLY A 1 1007 ? -36.387 -42.602 -27.885 1.00 38.66 1007 GLY A N 1
ATOM 7214 C CA . GLY A 1 1007 ? -36.698 -41.721 -29.062 1.00 38.66 1007 GLY A CA 1
ATOM 7215 C C . GLY A 1 1007 ? -36.909 -42.474 -30.406 1.00 38.66 1007 GLY A C 1
ATOM 7216 O O . GLY A 1 1007 ? -37.019 -43.699 -30.324 1.00 38.66 1007 GLY A O 1
ATOM 7217 N N . PRO A 1 1008 ? -36.918 -41.849 -31.630 1.00 57.72 1008 PRO A N 1
ATOM 7218 C CA . PRO A 1 1008 ? -36.386 -40.529 -32.072 1.00 57.72 1008 PRO A CA 1
ATOM 7219 C C . PRO A 1 1008 ? -37.372 -39.643 -32.939 1.00 57.72 1008 PRO A C 1
ATOM 7221 O O . PRO A 1 1008 ? -38.573 -39.705 -32.718 1.00 57.72 1008 PRO A O 1
ATOM 7224 N N . GLY A 1 1009 ? -36.885 -38.767 -33.861 1.00 35.88 1009 GLY A N 1
ATOM 7225 C CA . GLY A 1 1009 ? -37.659 -37.813 -34.737 1.00 35.88 1009 GLY A CA 1
ATOM 7226 C C . GLY A 1 1009 ? -38.132 -38.375 -36.112 1.00 35.88 1009 GLY A C 1
ATOM 7227 O O . GLY A 1 1009 ? -38.285 -39.596 -36.150 1.00 35.88 1009 GLY A O 1
ATOM 7228 N N . PRO A 1 1010 ? -38.311 -37.610 -37.249 1.00 56.59 1010 PRO A N 1
ATOM 7229 C CA . PRO A 1 1010 ? -37.984 -36.180 -37.569 1.00 56.59 1010 PRO A CA 1
ATOM 7230 C C . PRO A 1 1010 ? -38.937 -35.350 -38.540 1.00 56.59 1010 PRO A C 1
ATOM 7232 O O . PRO A 1 1010 ? -39.732 -35.926 -39.269 1.00 56.59 1010 PRO A O 1
ATOM 7235 N N . GLY A 1 1011 ? -38.731 -34.011 -38.676 1.00 34.56 1011 GLY A N 1
ATOM 7236 C CA . GLY A 1 1011 ? -39.050 -33.114 -39.853 1.00 34.56 1011 GLY A CA 1
ATOM 7237 C C . GLY A 1 1011 ? -40.525 -32.867 -40.305 1.00 34.56 1011 GLY A C 1
ATOM 7238 O O . GLY A 1 1011 ? -41.410 -33.492 -39.731 1.00 34.56 1011 GLY A O 1
ATOM 7239 N N . PRO A 1 1012 ? -40.847 -32.027 -41.345 1.00 54.19 1012 PRO A N 1
ATOM 7240 C CA . PRO A 1 1012 ? -40.125 -30.941 -42.069 1.00 54.19 1012 PRO A CA 1
ATOM 7241 C C . PRO A 1 1012 ? -40.906 -29.562 -42.149 1.00 54.19 1012 PRO A C 1
ATOM 7243 O O . PRO A 1 1012 ? -41.804 -29.330 -41.349 1.00 54.19 1012 PRO A O 1
ATOM 7246 N N . GLY A 1 1013 ? -40.552 -28.619 -43.065 1.00 32.53 1013 GLY A N 1
ATOM 7247 C CA . GLY A 1 1013 ? -41.177 -27.263 -43.288 1.00 32.53 1013 GLY A CA 1
ATOM 7248 C C . GLY A 1 1013 ? -42.256 -27.196 -44.411 1.00 32.53 1013 GLY A C 1
ATOM 7249 O O . GLY A 1 1013 ? -42.878 -28.239 -44.608 1.00 32.53 1013 GLY A O 1
ATOM 7250 N N . PRO A 1 1014 ? -42.482 -26.096 -45.209 1.00 56.16 1014 PRO A N 1
ATOM 7251 C CA . PRO A 1 1014 ? -41.847 -24.744 -45.309 1.00 56.16 1014 PRO A CA 1
ATOM 7252 C C . PRO A 1 1014 ? -42.834 -23.521 -45.528 1.00 56.16 1014 PRO A C 1
ATOM 7254 O O . PRO A 1 1014 ? -44.045 -23.700 -45.467 1.00 56.16 1014 PRO A O 1
ATOM 7257 N N . GLY A 1 1015 ? -42.361 -22.290 -45.863 1.00 35.31 1015 GLY A N 1
ATOM 7258 C CA . GLY A 1 1015 ? -43.202 -21.178 -46.425 1.00 35.31 1015 GLY A CA 1
ATOM 7259 C C . GLY A 1 1015 ? -42.611 -19.723 -46.379 1.00 35.31 1015 GLY A C 1
ATOM 7260 O O . GLY A 1 1015 ? -41.917 -19.449 -45.401 1.00 35.31 1015 GLY A O 1
ATOM 7261 N N . PRO A 1 1016 ? -42.821 -18.787 -47.362 1.00 57.31 1016 PRO A N 1
ATOM 7262 C CA . PRO A 1 1016 ? -42.011 -17.537 -47.484 1.00 57.31 1016 PRO A CA 1
ATOM 7263 C C . PRO A 1 1016 ? -42.722 -16.160 -47.743 1.00 57.31 1016 PRO A C 1
ATOM 7265 O O . PRO A 1 1016 ? -43.896 -16.111 -48.098 1.00 57.31 1016 PRO A O 1
ATOM 7268 N N . GLY A 1 1017 ? -41.944 -15.050 -47.693 1.00 31.81 1017 GLY A N 1
ATOM 7269 C CA . GLY A 1 1017 ? -42.247 -13.682 -48.219 1.00 31.81 1017 GLY A CA 1
ATOM 7270 C C . GLY A 1 1017 ? -42.354 -12.558 -47.154 1.00 31.81 1017 GLY A C 1
ATOM 7271 O O . GLY A 1 1017 ? -42.739 -12.850 -46.029 1.00 31.81 1017 GLY A O 1
ATOM 7272 N N . GLY A 1 1018 ? -42.043 -11.264 -47.383 1.00 32.84 1018 GLY A N 1
ATOM 7273 C CA . GLY A 1 1018 ? -41.372 -10.552 -48.497 1.00 32.84 1018 GLY A CA 1
ATOM 7274 C C . GLY A 1 1018 ? -41.554 -9.004 -48.420 1.00 32.84 1018 GLY A C 1
ATOM 7275 O O . GLY A 1 1018 ? -42.674 -8.571 -48.185 1.00 32.84 1018 GLY A O 1
ATOM 7276 N N . ASP A 1 1019 ? -40.489 -8.204 -48.652 1.00 35.12 1019 ASP A N 1
ATOM 7277 C CA . ASP A 1 1019 ? -40.460 -6.727 -48.912 1.00 35.12 1019 ASP A CA 1
ATOM 7278 C C . ASP A 1 1019 ? -41.014 -5.716 -47.851 1.00 35.12 1019 ASP A C 1
ATOM 7280 O O . ASP A 1 1019 ? -41.800 -6.073 -46.983 1.00 35.12 1019 ASP A O 1
ATOM 7284 N N . ALA A 1 1020 ? -40.666 -4.407 -47.806 1.00 35.22 1020 ALA A N 1
ATOM 7285 C CA . ALA A 1 1020 ? -39.489 -3.648 -48.292 1.00 35.22 1020 ALA A CA 1
ATOM 7286 C C . ALA A 1 1020 ? -39.349 -2.225 -47.642 1.00 35.22 1020 ALA A C 1
ATOM 7288 O O . ALA A 1 1020 ? -40.335 -1.569 -47.328 1.00 35.22 1020 ALA A O 1
ATOM 7289 N N . ILE A 1 1021 ? -38.098 -1.737 -47.518 1.00 39.03 1021 ILE A N 1
ATOM 7290 C CA . ILE A 1 1021 ? -37.586 -0.330 -47.555 1.00 39.03 1021 ILE A CA 1
ATOM 7291 C C . ILE A 1 1021 ? -38.359 0.825 -46.841 1.00 39.03 1021 ILE A C 1
ATOM 7293 O O . ILE A 1 1021 ? -39.377 1.288 -47.347 1.00 39.03 1021 ILE A O 1
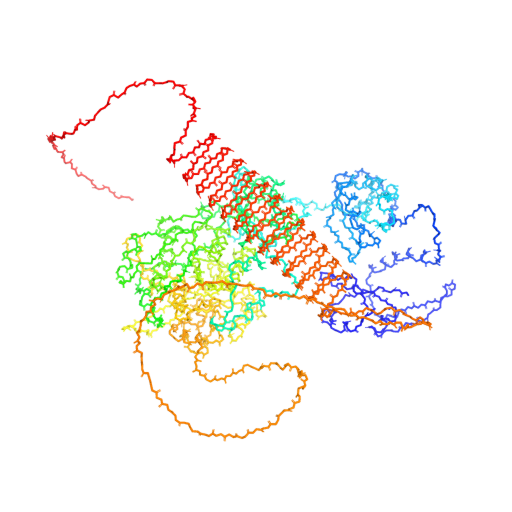ATOM 7297 N N . ARG A 1 1022 ? -37.717 1.498 -45.849 1.00 33.06 1022 ARG A N 1
ATOM 7298 C CA . ARG A 1 1022 ? -37.480 2.983 -45.822 1.00 33.06 1022 ARG A CA 1
ATOM 7299 C C . ARG A 1 1022 ? -36.593 3.502 -44.658 1.00 33.06 1022 ARG A C 1
ATOM 7301 O O . ARG A 1 1022 ? -36.540 2.932 -43.575 1.00 33.06 1022 ARG A O 1
ATOM 7308 N N . ARG A 1 1023 ? -35.912 4.631 -44.915 1.00 40.84 1023 ARG A N 1
ATOM 7309 C CA . ARG A 1 1023 ? -35.144 5.552 -44.029 1.00 40.84 1023 ARG A CA 1
ATOM 7310 C C . ARG A 1 1023 ? -35.121 6.936 -44.726 1.00 40.84 1023 ARG A C 1
ATOM 7312 O O . ARG A 1 1023 ? -35.283 6.940 -45.947 1.00 40.84 1023 ARG A O 1
ATOM 7319 N N . PRO A 1 1024 ? -34.738 8.057 -44.076 1.00 65.75 1024 PRO A N 1
ATOM 7320 C CA . PRO A 1 1024 ? -34.844 8.466 -42.669 1.00 65.75 1024 PRO A CA 1
ATOM 7321 C C . PRO A 1 1024 ? -35.770 9.721 -42.562 1.00 65.75 1024 PRO A C 1
ATOM 7323 O O . PRO A 1 1024 ? -36.658 9.850 -43.405 1.00 65.75 1024 PRO A O 1
ATOM 7326 N N . PRO A 1 1025 ? -35.634 10.624 -41.562 1.00 61.84 1025 PRO A N 1
ATOM 7327 C CA . PRO A 1 1025 ? -34.658 11.724 -41.690 1.00 61.84 1025 PRO A CA 1
ATOM 7328 C C . PRO A 1 1025 ? -33.865 12.020 -40.392 1.00 61.84 1025 PRO A C 1
ATOM 7330 O O . PRO A 1 1025 ? -33.920 11.258 -39.431 1.00 61.84 1025 PRO A O 1
ATOM 7333 N N . ARG A 1 1026 ? -33.070 13.103 -40.398 1.00 46.16 1026 ARG A N 1
ATOM 7334 C CA . ARG A 1 1026 ? -32.332 13.642 -39.237 1.00 46.16 1026 ARG A CA 1
ATOM 7335 C C . ARG A 1 1026 ? -33.111 14.780 -38.562 1.00 46.16 1026 ARG A C 1
ATOM 7337 O O . ARG A 1 1026 ? -33.860 15.477 -39.243 1.00 46.16 1026 ARG A O 1
ATOM 7344 N N . GLY A 1 1027 ? -32.808 15.007 -37.285 1.00 42.00 1027 GLY A N 1
ATOM 7345 C CA . GLY A 1 1027 ? -32.996 16.252 -36.534 1.00 42.00 1027 GLY A CA 1
ATOM 7346 C C . GLY A 1 1027 ? -31.870 16.342 -35.518 1.00 42.00 1027 GLY A C 1
ATOM 7347 O O . GLY A 1 1027 ? -31.850 15.442 -34.653 1.00 42.00 1027 GLY A O 1
#

Organism: NCBI:txid2782701

Sequence (1027 aa):
MDVVAFLASETAFSDWERFAGLHHLVVVETDRRRRTLILRGTLSNFAQAFHTRFARFRIPGRGLFRGLLRPATLPRRLAESLAFLHGLRTYVG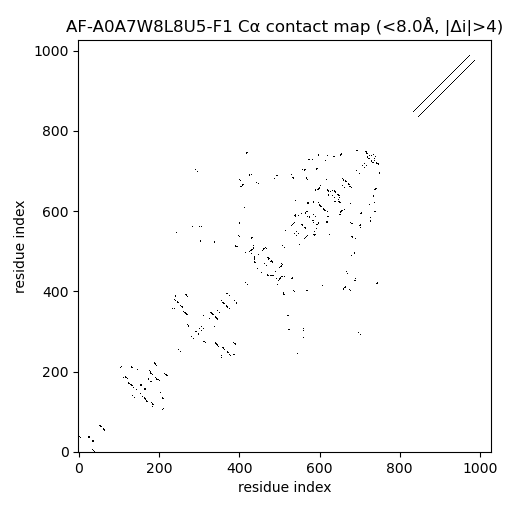RRATVPASSERVPVFAGRLGVPPGAQQTEVPNPQHRIEVVVAMAHADDLAAVEVFAGRNGLLVDRASTARRTVILEGTLAQFAAAYQVEFRSFRSGNLVYRRINRKPTVPPSLAGRVLFVHGLESGGTRRGSGTSMAGGRAAPATHGHVVPGSASIPPRFGAREVGPVPPDKIIHVTVMLKRRQRNVSAPSIRSWHDANAAALPQYRQYFDRAEFVQEFGAQPQDITLLKTYAETHGLTVSEIDGARRRVVLTGPTRRIERAFGVALSRFEFEGRIFRGTEHPVSVPPRVGRIVEAVLGLDTFPAAAPRLVPAAGRAFSAKQIAKLYHFPGTGAQGQAIAIISLGGGWRDSDIGPYFQSLGVPVPQITMVSVDGGQNAPNGDLKSTEGKATGENTLDIDVAGTVAQGAHLVVYRAPNTNRGFVDAVSRAIHDAVNKVSIVSISWGNAELNWPQQTRRALNQLFQDAAALGITVVAASGDDGSRDGVADGGKHVDFPASSPFVLACGGTNLQAASGTVTAEVAWPGSGGGVSRVFAMPTWQQAVKVPPVPGHPQQRGRGVPDVCGNADPASGYEIRLNGKAMVFGGTSAVAPLWAGLLARVNVLLGANVGFVNQLLYDRVKSQNGFSDITQGTNGGYHAGQGWDPVTGLGRPKGGALLAALQSGGGHHHHPPVHHHPPVHHHPPVHHHPPVHHHPPVHHHPPVHHHPPVHHHPPVHHHPPVHHHPPVHHHPPVHHHPPVHPPGSGSGTGSGTGTGSGTGTGSGTGVGSGTGVGSGTGGGSGTGGGSGTGVGSGTGVGSGTGVGSGTGGGSGTGGGSGTGGGSGTGVGSGTGGGSGTGGGSGTGGGSGTGGGSGTGGGSGTGGGSGTGGGSGTGGGSGTGGGSGSGPGSGPGSGPGPGPGPGPGPGPGPGPGPGPGPGPGPGPGPGGDAIRRPPRG

Foldseek 3Di:
DKDKDKDADPVVVPVVVVCVPLPFKDFPDDDPVRSITIIMGDPVSCCVVPVDDWDWDADPPPGIDIDDDDDDDDDPVVVVVVVVVPVVPPPVPDDDDDDPDDDDQDAPPVCPDDPVPWAWDDFPDQQDKWKKKWAWPALVLVVLVCVLCVVLVWDFPDDDRPRRMTIIMGGNNSQCVSFVWGWIWIDDPQWIKIDTPDGTHDDPSCVNTTNYMDGNIDDTDGDDDDDDDDDDPDFDDDPFDFQPLAAAFCVVVVWAFPWADDQQDKFKKKWAWFFDDDDPPDDDLVVLCVVQQPDFQVPHDFDALVRQLVGGFADVVLVVVVCVLCVVLVWDFPDDDRSLSITMTMGGNNSVCVAQRFTKTWTHDPNDIWIGTRDTGTHHPVNSVTTLYMWRNTFDFAWAFQKDFDPAAADALLLQCLQLQFPDQELAPAEEEEEAAAAAEDVLFQVVLCVVVVADRAAEEEDEWPNFDHHNDDPCVDRRVVSHVLNQLLRRNLCRLHPNYYYYYQGFHRTLRRRLRSLSCQLSPPPRLHQEYFESIWAFPVNDRPSSLVSVLVSLSSQLNRLHAYEYEWWFLFQCRPDPPPFGTIIPPQQRPSYQYEWAWAFDDDPSYTDAIAFDLRTGFAFDPNAADDPLRPPDDHAADTPGRPGHGHTDHQAYGHFHQNHFYWGGDPNDTTGMGGSSNGRSSVSSSQSVLCVVQVGRCGRNSSLVSPWLLVQVQADQHDADGNVPWGGHPAATGGGRRYRGSSVSSSVRSDPDPDDDDDDDDDDDDDDDDDDDDDDDDDDDDDDDDDDDDDDDDDDDDDDDDYDDDDDDDDDDDDDDDDDDDDDDDDDDDDDEDEDEDEDEEEHEYEYEYEYEYEYEYEYEYEYEYEYEYEYEYEYEYEYEYEDEYEYEYEYEYEYEYEYEYEYEYEEEYEYEYEYEYEYEYEYEYEYEYEYEYEYEEEYEYEYEYEYEYEYEYEYEYEYEYEYEYEYDYDYDDDYDYDDDDDDDDDDDDDDDDDDDDDDDDDDDDDDDDDDDDDDDDDDDDDD

pLDDT: mean 70.7, std 26.06, range [24.11, 98.94]